Protein AF-A0A0S4JK44-F1 (afdb_monomer)

pLDDT: mean 71.67, std 18.17, range [21.56, 95.94]

Radius of gyration: 49.09 Å; Cα contacts (8 Å, |Δi|>4): 2228; chains: 1; bounding box: 116×140×105 Å

Structure (mmCIF, N/CA/C/O backbone):
data_AF-A0A0S4JK44-F1
#
_entry.id   AF-A0A0S4JK44-F1
#
loop_
_atom_site.group_PDB
_atom_site.id
_atom_site.type_symbol
_atom_site.label_atom_id
_atom_site.label_alt_id
_atom_site.label_comp_id
_atom_site.label_asym_id
_atom_site.label_entity_id
_atom_site.label_seq_id
_atom_site.pdbx_PDB_ins_code
_atom_site.Cartn_x
_atom_site.Cartn_y
_atom_site.Cartn_z
_atom_site.occupancy
_atom_site.B_iso_or_equiv
_atom_site.auth_seq_id
_atom_site.auth_comp_id
_atom_site.auth_asym_id
_atom_site.auth_atom_id
_atom_site.pdbx_PDB_model_num
ATOM 1 N N . ARG A 1 1 ? -64.750 -89.718 -34.059 1.00 76.12 1 ARG A N 1
ATOM 2 C CA . ARG A 1 1 ? -64.091 -88.414 -33.784 1.00 76.12 1 ARG A CA 1
ATOM 3 C C . ARG A 1 1 ? -62.610 -88.617 -33.405 1.00 76.12 1 ARG A C 1
ATOM 5 O O . ARG A 1 1 ? -62.075 -87.980 -32.510 1.00 76.12 1 ARG A O 1
ATOM 12 N N . GLY A 1 2 ? -61.924 -89.520 -34.110 1.00 83.44 2 GLY A N 1
ATOM 13 C CA . GLY A 1 2 ? -60.617 -90.065 -33.735 1.00 83.44 2 GLY A CA 1
ATOM 14 C C . GLY A 1 2 ? -60.241 -91.209 -34.676 1.00 83.44 2 GLY A C 1
ATOM 15 O O . GLY A 1 2 ? -61.037 -91.546 -35.556 1.00 83.44 2 GLY A O 1
ATOM 16 N N . VAL A 1 3 ? -59.054 -91.783 -34.504 1.00 84.81 3 VAL A N 1
ATOM 17 C CA . VAL A 1 3 ? -58.610 -92.994 -35.212 1.00 84.81 3 VAL A CA 1
ATOM 18 C C . VAL A 1 3 ? -58.405 -94.096 -34.178 1.00 84.81 3 VAL A C 1
ATOM 20 O O . VAL A 1 3 ? -57.706 -93.877 -33.192 1.00 84.81 3 VAL A O 1
ATOM 23 N N . CYS A 1 4 ? -59.012 -95.263 -34.394 1.00 83.00 4 CYS A N 1
ATOM 24 C CA . CYS A 1 4 ? -58.909 -96.403 -33.485 1.00 83.00 4 CYS A CA 1
ATOM 25 C C . CYS A 1 4 ? -58.186 -97.567 -34.166 1.00 83.00 4 CYS A C 1
ATOM 27 O O . CYS A 1 4 ? -58.507 -97.905 -35.307 1.00 83.00 4 CYS A O 1
ATOM 29 N N . ARG A 1 5 ? -57.228 -98.181 -33.468 1.00 82.88 5 ARG A N 1
ATOM 30 C CA . ARG A 1 5 ? -56.579 -99.445 -33.852 1.00 82.88 5 ARG A CA 1
ATOM 31 C C . ARG A 1 5 ? -56.364 -100.292 -32.601 1.00 82.88 5 ARG A C 1
ATOM 33 O O . ARG A 1 5 ? -56.081 -99.741 -31.545 1.00 82.88 5 ARG A O 1
ATOM 40 N N . ASP A 1 6 ? -56.542 -101.605 -32.727 1.00 79.31 6 ASP A N 1
ATOM 41 C CA . ASP A 1 6 ? -56.302 -102.589 -31.659 1.00 79.31 6 ASP A CA 1
ATOM 42 C C . ASP A 1 6 ? -56.938 -102.214 -30.301 1.00 79.31 6 ASP A C 1
ATOM 44 O O . ASP A 1 6 ? -56.290 -102.233 -29.261 1.00 79.31 6 ASP A O 1
ATOM 48 N N . ALA A 1 7 ? -58.225 -101.833 -30.321 1.00 77.00 7 ALA A N 1
ATOM 49 C CA . ALA A 1 7 ? -59.027 -101.395 -29.163 1.00 77.00 7 ALA A CA 1
ATOM 50 C C . ALA A 1 7 ? -58.557 -100.113 -28.432 1.00 77.00 7 ALA A C 1
ATOM 52 O O . ALA A 1 7 ? -59.150 -99.745 -27.419 1.00 77.00 7 ALA A O 1
ATOM 53 N N . LEU A 1 8 ? -57.572 -99.382 -28.969 1.00 81.44 8 LEU A N 1
ATOM 54 C CA . LEU A 1 8 ? -57.148 -98.066 -28.483 1.00 81.44 8 LEU A CA 1
ATOM 55 C C . LEU A 1 8 ? -57.539 -96.969 -29.485 1.00 81.44 8 LEU A C 1
ATOM 57 O O . LEU A 1 8 ? -57.202 -97.037 -30.670 1.00 81.44 8 LEU A O 1
ATOM 61 N N . CYS A 1 9 ? -58.238 -95.936 -29.013 1.00 85.19 9 CYS A N 1
ATOM 62 C CA . CYS A 1 9 ? -58.628 -94.786 -29.829 1.00 85.19 9 CYS A CA 1
ATOM 63 C C . CYS A 1 9 ? -57.793 -93.548 -29.491 1.00 85.19 9 CYS A C 1
ATOM 65 O O . CYS A 1 9 ? -57.690 -93.154 -28.333 1.00 85.19 9 CYS A O 1
ATOM 67 N N . VAL A 1 10 ? -57.247 -92.896 -30.520 1.00 86.88 10 VAL A N 1
ATOM 68 C CA . VAL A 1 10 ? -56.610 -91.579 -30.405 1.00 86.88 10 VAL A CA 1
ATOM 69 C C . VAL A 1 10 ? -57.567 -90.527 -30.953 1.00 86.88 10 VAL A C 1
ATOM 71 O O . VAL A 1 10 ? -57.928 -90.537 -32.136 1.00 86.88 10 VAL A O 1
ATOM 74 N N . CYS A 1 11 ? -58.010 -89.627 -30.080 1.00 86.31 11 CYS A N 1
ATOM 75 C CA . CYS A 1 11 ? -59.018 -88.627 -30.412 1.00 86.31 11 CYS A CA 1
ATOM 76 C C . CYS A 1 11 ? -58.434 -87.473 -31.213 1.00 86.31 11 CYS A C 1
ATOM 78 O O . CYS A 1 11 ? -57.305 -87.044 -30.984 1.00 86.31 11 CYS A O 1
ATOM 80 N N . ARG A 1 12 ? -59.215 -86.971 -32.175 1.00 85.38 12 ARG A N 1
ATOM 81 C CA . ARG A 1 12 ? -58.880 -85.709 -32.842 1.00 85.38 12 ARG A CA 1
ATOM 82 C C . ARG A 1 12 ? -59.188 -84.553 -31.893 1.00 85.38 12 ARG A C 1
ATOM 84 O O . ARG A 1 12 ? -60.057 -84.679 -31.030 1.00 85.38 12 ARG A O 1
ATOM 91 N N . THR A 1 13 ? -58.486 -83.437 -32.073 1.00 81.69 13 THR A N 1
ATOM 92 C CA . THR A 1 13 ? -58.687 -82.207 -31.300 1.00 81.69 13 THR A CA 1
ATOM 93 C C . THR A 1 13 ? -60.169 -81.839 -31.239 1.00 81.69 13 THR A C 1
ATOM 95 O O . THR A 1 13 ? -60.837 -81.756 -32.266 1.00 81.69 13 THR A O 1
ATOM 98 N N . GLY A 1 14 ? -60.673 -81.665 -30.016 1.00 82.62 14 GLY A N 1
ATOM 99 C CA . GLY A 1 14 ? -62.074 -81.355 -29.728 1.00 82.62 14 GLY A CA 1
ATOM 100 C C . GLY A 1 14 ? -62.940 -82.533 -29.283 1.00 82.62 14 GLY A C 1
ATOM 101 O O . GLY A 1 14 ? -64.047 -82.297 -28.804 1.00 82.62 14 GLY A O 1
ATOM 102 N N . ALA A 1 15 ? -62.439 -83.771 -29.348 1.00 85.88 15 ALA A N 1
ATOM 103 C CA . ALA A 1 15 ? -63.054 -84.929 -28.698 1.00 85.88 15 ALA A CA 1
ATOM 104 C C . ALA A 1 15 ? -62.113 -85.575 -27.674 1.00 85.88 15 ALA A C 1
ATOM 106 O O . ALA A 1 15 ? -60.892 -85.550 -27.832 1.00 85.88 15 ALA A O 1
ATOM 107 N N . TYR A 1 16 ? -62.690 -86.192 -26.648 1.00 87.94 16 TYR A N 1
ATOM 108 C CA . TYR A 1 16 ? -61.976 -86.904 -25.593 1.00 87.94 16 TYR A CA 1
ATOM 109 C C . TYR A 1 16 ? -62.765 -88.138 -25.116 1.00 87.94 16 TYR A C 1
ATOM 111 O O . TYR A 1 16 ? -63.919 -88.344 -25.500 1.00 87.94 16 TYR A O 1
ATOM 119 N N . GLY A 1 17 ? -62.134 -88.978 -24.292 1.00 83.88 17 GLY A N 1
ATOM 120 C CA . GLY A 1 17 ? -62.689 -90.262 -23.843 1.00 83.88 17 GLY A CA 1
ATOM 121 C C . GLY A 1 17 ? -62.034 -91.463 -24.526 1.00 83.88 17 GLY A C 1
ATOM 122 O O . GLY A 1 17 ? -61.346 -91.320 -25.535 1.00 83.88 17 GLY A O 1
ATOM 123 N N . SER A 1 18 ? -62.219 -92.659 -23.964 1.00 84.50 18 SER A N 1
ATOM 124 C CA . SER A 1 18 ? -61.537 -93.879 -24.422 1.00 84.50 18 SER A CA 1
ATOM 125 C C . SER A 1 18 ? -61.959 -94.327 -25.823 1.00 84.50 18 SER A C 1
ATOM 127 O O . SER A 1 18 ? -61.193 -95.026 -26.482 1.00 84.50 18 SER A O 1
ATOM 129 N N . ALA A 1 19 ? -63.135 -93.900 -26.294 1.00 84.81 19 ALA A N 1
ATOM 130 C CA . ALA A 1 19 ? -63.617 -94.108 -27.656 1.00 84.81 19 ALA A CA 1
ATOM 131 C C . ALA A 1 19 ? -63.835 -92.783 -28.418 1.00 84.81 19 ALA A C 1
ATOM 133 O O . ALA A 1 19 ? -64.406 -92.778 -29.513 1.00 84.81 19 ALA A O 1
ATOM 134 N N . CYS A 1 20 ? -63.355 -91.655 -27.879 1.00 87.06 20 CYS A N 1
ATOM 135 C CA . CYS A 1 20 ? -63.555 -90.310 -28.431 1.00 87.06 20 CYS A CA 1
ATOM 136 C C . CYS A 1 20 ? -65.032 -89.926 -28.576 1.00 87.06 20 CYS A C 1
ATOM 138 O O . CYS A 1 20 ? -65.435 -89.291 -29.556 1.00 87.06 20 CYS A O 1
ATOM 140 N N . GLU A 1 21 ? -65.840 -90.379 -27.624 1.00 88.44 21 GLU A N 1
ATOM 141 C CA . GLU A 1 21 ? -67.292 -90.260 -27.618 1.00 88.44 21 GLU A CA 1
ATOM 142 C C . GLU A 1 21 ? -67.798 -88.936 -27.029 1.00 88.44 21 GLU A C 1
ATOM 144 O O . GLU A 1 21 ? -68.954 -88.576 -27.249 1.00 88.44 21 GLU A O 1
ATOM 149 N N . ARG A 1 22 ? -66.943 -88.193 -26.314 1.00 88.56 22 ARG A N 1
ATOM 150 C CA . ARG A 1 22 ? -67.285 -86.914 -25.682 1.00 88.56 22 ARG A CA 1
ATOM 151 C C . ARG A 1 22 ? -66.612 -85.746 -26.383 1.00 88.56 22 ARG A C 1
ATOM 153 O O . ARG A 1 22 ? -65.484 -85.862 -26.852 1.00 88.56 22 ARG A O 1
ATOM 160 N N . ASP A 1 23 ? -67.299 -84.611 -26.402 1.00 89.88 23 ASP A N 1
ATOM 161 C CA . ASP A 1 23 ? -66.779 -83.366 -26.961 1.00 89.88 23 ASP A CA 1
ATOM 162 C C . ASP A 1 23 ? -66.222 -82.485 -25.854 1.00 89.88 23 ASP A C 1
ATOM 164 O O . ASP A 1 23 ? -66.812 -82.381 -24.778 1.00 89.88 23 ASP A O 1
ATOM 168 N N . CYS A 1 24 ? -65.094 -81.838 -26.128 1.00 89.75 24 CYS A N 1
ATOM 169 C CA . CYS A 1 24 ? -64.524 -80.845 -25.229 1.00 89.75 24 CYS A CA 1
ATOM 170 C C . CYS A 1 24 ? -65.524 -79.708 -24.944 1.00 89.75 24 CYS A C 1
ATOM 172 O O . CYS A 1 24 ? -66.350 -79.400 -25.811 1.00 89.75 24 CYS A O 1
ATOM 174 N N . PRO A 1 25 ? -65.443 -79.044 -23.774 1.00 86.25 25 PRO A N 1
ATOM 175 C CA . PRO A 1 25 ? -66.233 -77.844 -23.488 1.00 86.25 25 PRO A CA 1
ATOM 176 C C . PRO A 1 25 ? -66.113 -76.825 -24.634 1.00 86.25 25 PRO A C 1
ATOM 178 O O . PRO A 1 25 ? -65.029 -76.662 -25.183 1.00 86.25 25 PRO A O 1
ATOM 181 N N . GLY A 1 26 ? -67.212 -76.192 -25.058 1.00 82.81 26 GLY A N 1
ATOM 182 C CA . GLY A 1 26 ? -67.272 -75.378 -26.292 1.00 82.81 26 GLY A CA 1
ATOM 183 C C . GLY A 1 26 ? -67.632 -76.162 -27.571 1.00 82.81 26 GLY A C 1
ATOM 184 O O . GLY A 1 26 ? -67.989 -75.567 -28.587 1.00 82.81 26 GLY A O 1
ATOM 185 N N . GLY A 1 27 ? -67.639 -77.498 -27.499 1.00 86.12 27 GLY A N 1
ATOM 186 C CA . GLY A 1 27 ? -68.072 -78.413 -28.557 1.00 86.12 27 GLY A CA 1
ATOM 187 C C . GLY A 1 27 ? -66.941 -78.893 -29.474 1.00 86.12 27 GLY A C 1
ATOM 188 O O . GLY A 1 27 ? -65.860 -78.311 -29.523 1.00 86.12 27 GLY A O 1
ATOM 189 N N . TYR A 1 28 ? -67.200 -79.953 -30.253 1.00 83.31 28 TYR A N 1
ATOM 190 C CA . TYR A 1 28 ? -66.199 -80.572 -31.141 1.00 83.31 28 TYR A CA 1
ATOM 191 C C . TYR A 1 28 ? -65.634 -79.611 -32.197 1.00 83.31 28 TYR A C 1
ATOM 193 O O . TYR A 1 28 ? -64.462 -79.693 -32.550 1.00 83.31 28 TYR A O 1
ATOM 201 N N . GLY A 1 29 ? -66.481 -78.718 -32.722 1.00 82.19 29 GLY A N 1
ATOM 202 C CA . GLY A 1 29 ? -66.108 -77.772 -33.777 1.00 82.19 29 GLY A CA 1
ATOM 203 C C . GLY A 1 29 ? -65.382 -76.520 -33.280 1.00 82.19 29 GLY A C 1
ATOM 204 O O . GLY A 1 29 ? -64.716 -75.871 -34.079 1.00 82.19 29 GLY A O 1
ATOM 205 N N . ASN A 1 30 ? -65.497 -76.185 -31.991 1.00 88.06 30 ASN A N 1
ATOM 206 C CA . ASN A 1 30 ? -64.852 -75.015 -31.395 1.00 88.06 30 ASN A CA 1
ATOM 207 C C . ASN A 1 30 ? -64.407 -75.315 -29.950 1.00 88.06 30 ASN A C 1
ATOM 209 O O . ASN A 1 30 ? -64.953 -74.750 -28.995 1.00 88.06 30 ASN A O 1
ATOM 213 N N . PRO A 1 31 ? -63.465 -76.256 -29.764 1.00 87.81 31 PRO A N 1
ATOM 214 C CA . PRO A 1 31 ? -63.072 -76.689 -28.433 1.00 87.81 31 PRO A CA 1
ATOM 215 C C . PRO A 1 31 ? -62.506 -75.524 -27.623 1.00 87.81 31 PRO A C 1
ATOM 217 O O . PRO A 1 31 ? -61.748 -74.700 -28.132 1.00 87.81 31 PRO A O 1
ATOM 220 N N . CYS A 1 32 ? -62.898 -75.460 -26.355 1.00 90.12 32 CYS A N 1
ATOM 221 C CA . CYS A 1 32 ? -62.593 -74.378 -25.423 1.00 90.12 32 CYS A CA 1
ATOM 222 C C . CYS A 1 32 ? -62.967 -72.995 -25.974 1.00 90.12 32 CYS A C 1
ATOM 224 O O . CYS A 1 32 ? -62.212 -72.033 -25.834 1.00 90.12 32 CYS A O 1
ATOM 226 N N . SER A 1 33 ? -64.110 -72.922 -26.665 1.00 90.81 33 SER A N 1
ATOM 227 C CA . SER A 1 33 ? -64.649 -71.717 -27.314 1.00 90.81 33 SER A CA 1
ATOM 228 C C . SER A 1 33 ? -63.683 -71.038 -28.297 1.00 90.81 33 SER A C 1
ATOM 230 O O . SER A 1 33 ? -63.904 -69.889 -28.674 1.00 90.81 33 SER A O 1
ATOM 232 N N . GLY A 1 34 ? -62.623 -71.734 -28.726 1.00 88.69 34 GLY A N 1
ATOM 233 C CA . GLY A 1 34 ? -61.560 -71.192 -29.576 1.00 88.69 34 GLY A CA 1
ATOM 234 C C . GLY A 1 34 ? -60.495 -70.385 -28.823 1.00 88.69 34 GLY A C 1
ATOM 235 O O . GLY A 1 34 ? -59.521 -69.948 -29.432 1.00 88.69 34 GLY A O 1
ATOM 236 N N . ASN A 1 35 ? -60.635 -70.228 -27.503 1.00 89.56 35 ASN A N 1
ATOM 237 C CA . ASN A 1 35 ? -59.759 -69.416 -26.653 1.00 89.56 35 ASN A CA 1
ATOM 238 C C . ASN A 1 35 ? -58.943 -70.262 -25.667 1.00 89.56 35 ASN A C 1
ATOM 240 O O . ASN A 1 35 ? -58.510 -69.768 -24.628 1.00 89.56 35 ASN A O 1
ATOM 244 N N . GLY A 1 36 ? -58.732 -71.541 -25.967 1.00 88.31 36 GLY A N 1
ATOM 245 C CA . GLY A 1 36 ? -57.954 -72.437 -25.122 1.00 88.31 36 GLY A CA 1
ATOM 246 C C . GLY A 1 36 ? -57.640 -73.764 -25.797 1.00 88.31 36 GLY A C 1
ATOM 247 O O . GLY A 1 36 ? -58.031 -74.020 -26.935 1.00 88.31 36 GLY A O 1
ATOM 248 N N . THR A 1 37 ? -56.930 -74.625 -25.076 1.00 88.88 37 THR A N 1
ATOM 249 C CA . THR A 1 37 ? -56.561 -75.966 -25.541 1.00 88.88 37 THR A CA 1
ATOM 250 C C . THR A 1 37 ? -57.236 -77.029 -24.687 1.00 88.88 37 THR A C 1
ATOM 252 O O . THR A 1 37 ? -57.234 -76.954 -23.460 1.00 88.88 37 THR A O 1
ATOM 255 N N . CYS A 1 38 ? -57.845 -78.021 -25.338 1.00 88.06 38 CYS A N 1
ATOM 256 C CA . CYS A 1 38 ? -58.516 -79.112 -24.641 1.00 88.06 38 CYS A CA 1
ATOM 257 C C . CYS A 1 38 ? -57.564 -80.288 -24.415 1.00 88.06 38 CYS A C 1
ATOM 259 O O . CYS A 1 38 ? -56.959 -80.800 -25.358 1.00 88.06 38 CYS A O 1
ATOM 261 N N . SER A 1 39 ? -57.467 -80.739 -23.168 1.00 86.50 39 SER A N 1
ATOM 262 C CA . SER A 1 39 ? -56.703 -81.929 -22.789 1.00 86.50 39 SER A CA 1
ATOM 263 C C . SER A 1 39 ? -57.426 -83.234 -23.149 1.00 86.50 39 SER A C 1
ATOM 265 O O . SER A 1 39 ? -58.639 -83.270 -23.357 1.00 86.50 39 SER A O 1
ATOM 267 N N . SER A 1 40 ? -56.692 -84.351 -23.138 1.00 80.56 40 SER A N 1
ATOM 268 C CA . SER A 1 40 ? -57.243 -85.699 -23.361 1.00 80.56 40 SER A CA 1
ATOM 269 C C . SER A 1 40 ? -58.248 -86.155 -22.290 1.00 80.56 40 SER A C 1
ATOM 271 O O . SER A 1 40 ? -58.965 -87.131 -22.505 1.00 80.56 40 SER A O 1
ATOM 273 N N . ALA A 1 41 ? -58.329 -85.449 -21.157 1.00 84.12 41 ALA A N 1
ATOM 274 C CA . ALA A 1 41 ? -59.329 -85.664 -20.112 1.00 84.12 41 ALA A CA 1
ATOM 275 C C . ALA A 1 41 ? -60.591 -84.793 -20.283 1.00 84.12 41 ALA A C 1
ATOM 277 O O . ALA A 1 41 ? -61.524 -84.924 -19.494 1.00 84.12 41 ALA A O 1
ATOM 278 N N . GLY A 1 42 ? -60.629 -83.911 -21.289 1.00 83.69 42 GLY A N 1
ATOM 279 C CA . GLY A 1 42 ? -61.757 -83.010 -21.538 1.00 83.69 42 GLY A CA 1
ATOM 280 C C . GLY A 1 42 ? -61.721 -81.697 -20.752 1.00 83.69 42 GLY A C 1
ATOM 281 O O . GLY A 1 42 ? -62.723 -80.989 -20.730 1.00 83.69 42 GLY A O 1
ATOM 282 N N . LEU A 1 43 ? -60.596 -81.360 -20.111 1.00 88.69 43 LEU A N 1
ATOM 283 C CA . LEU A 1 43 ? -60.406 -80.080 -19.416 1.00 88.69 43 LEU A CA 1
ATOM 284 C C . LEU A 1 43 ? -59.784 -79.037 -20.353 1.00 88.69 43 LEU A C 1
ATOM 286 O O . LEU A 1 43 ? -58.814 -79.356 -21.048 1.00 88.69 43 LEU A O 1
ATOM 290 N N . CYS A 1 44 ? -60.314 -77.813 -20.333 1.00 88.56 44 CYS A N 1
ATOM 291 C CA . CYS A 1 44 ? -59.818 -76.676 -21.106 1.00 88.56 44 CYS A CA 1
ATOM 292 C C . CYS A 1 44 ? -58.786 -75.850 -20.331 1.00 88.56 44 CYS A C 1
ATOM 294 O O . CYS A 1 44 ? -59.057 -75.397 -19.221 1.00 88.56 44 CYS A O 1
ATOM 296 N N . THR A 1 45 ? -57.636 -75.601 -20.954 1.00 90.44 45 THR A N 1
ATOM 297 C CA . THR A 1 45 ? -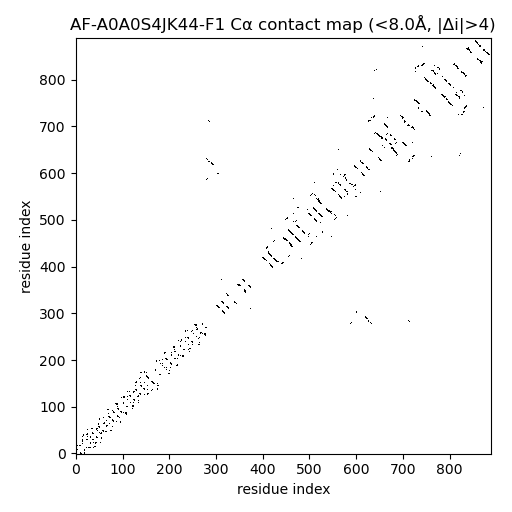56.632 -74.639 -20.483 1.00 90.44 45 THR A CA 1
ATOM 298 C C . THR A 1 45 ? -56.752 -73.363 -21.312 1.00 90.44 45 THR A C 1
ATOM 300 O O . THR A 1 45 ? -56.490 -73.390 -22.517 1.00 90.44 45 THR A O 1
ATOM 303 N N . CYS A 1 46 ? -57.176 -72.262 -20.687 1.00 88.31 46 CYS A N 1
ATOM 304 C CA . CYS A 1 46 ? -57.474 -71.007 -21.381 1.00 88.31 46 CYS A CA 1
ATOM 305 C C . CYS A 1 46 ? -56.226 -70.215 -21.768 1.00 88.31 46 CYS A C 1
ATOM 307 O O . CYS A 1 46 ? -55.230 -70.196 -21.046 1.00 88.31 46 CYS A O 1
ATOM 309 N N . ASN A 1 47 ? -56.309 -69.533 -22.910 1.00 86.69 47 ASN A N 1
ATOM 310 C CA . ASN A 1 47 ? -55.328 -68.547 -23.343 1.00 86.69 47 ASN A CA 1
ATOM 311 C C . ASN A 1 47 ? -55.382 -67.317 -22.423 1.00 86.69 47 ASN A C 1
ATOM 313 O O . ASN A 1 47 ? -56.427 -67.003 -21.847 1.00 86.69 47 ASN A O 1
ATOM 317 N N . SER A 1 48 ? -54.259 -66.599 -22.312 1.00 83.56 48 SER A N 1
ATOM 318 C CA . SER A 1 48 ? -54.159 -65.393 -21.478 1.00 83.56 48 SER A CA 1
ATOM 319 C C . SER A 1 48 ? -55.282 -64.394 -21.786 1.00 83.56 48 SER A C 1
ATOM 321 O O . SER A 1 48 ? -55.572 -64.118 -22.950 1.00 83.56 48 SER A O 1
ATOM 323 N N . GLY A 1 49 ? -55.925 -63.873 -20.738 1.00 84.88 49 GLY A N 1
ATOM 324 C CA . GLY A 1 49 ? -57.044 -62.933 -20.842 1.00 84.88 49 GLY A CA 1
ATOM 325 C C . GLY A 1 49 ? -58.433 -63.570 -20.967 1.00 84.88 49 GLY A C 1
ATOM 326 O O . GLY A 1 49 ? -59.413 -62.824 -21.005 1.00 84.88 49 GLY A O 1
ATOM 327 N N . TYR A 1 50 ? -58.534 -64.904 -20.972 1.00 88.44 50 TYR A N 1
ATOM 328 C CA . TYR A 1 50 ? -59.800 -65.642 -20.945 1.00 88.44 50 TYR A CA 1
ATOM 329 C C . TYR A 1 50 ? -59.907 -66.561 -19.728 1.00 88.44 50 TYR A C 1
ATOM 331 O O . TYR A 1 50 ? -58.916 -67.110 -19.249 1.00 88.44 50 TYR A O 1
ATOM 339 N N . PHE A 1 51 ? -61.132 -66.756 -19.250 1.00 87.88 51 PHE A N 1
ATOM 340 C CA . PHE A 1 51 ? -61.455 -67.621 -18.122 1.00 87.88 51 PHE A CA 1
ATOM 341 C C . PHE A 1 51 ? -62.798 -68.333 -18.343 1.00 87.88 51 PHE A C 1
ATOM 343 O O . PHE A 1 51 ? -63.534 -68.042 -19.291 1.00 87.88 51 PHE A O 1
ATOM 350 N N . GLY A 1 52 ? -63.114 -69.274 -17.453 1.00 86.12 52 GLY A N 1
ATOM 351 C CA . GLY A 1 52 ? -64.304 -70.120 -17.540 1.00 86.12 52 GLY A CA 1
ATOM 352 C C . GLY A 1 52 ? -63.978 -71.549 -17.968 1.00 86.12 52 GLY A C 1
ATOM 353 O O . GLY A 1 52 ? -62.893 -71.846 -18.465 1.00 86.12 52 GLY A O 1
ATOM 354 N N . THR A 1 53 ? -64.919 -72.464 -17.741 1.00 86.06 53 THR A N 1
ATOM 355 C CA . THR A 1 53 ? -64.698 -73.907 -17.965 1.00 86.06 53 THR A CA 1
ATOM 356 C C . THR A 1 53 ? -64.541 -74.280 -19.441 1.00 86.06 53 THR A C 1
ATOM 358 O O . THR A 1 53 ? -63.968 -75.324 -19.753 1.00 86.06 53 THR A O 1
ATOM 361 N N . ALA A 1 54 ? -65.010 -73.418 -20.344 1.00 88.31 54 ALA A N 1
ATOM 362 C CA . ALA A 1 54 ? -64.823 -73.506 -21.782 1.00 88.31 54 ALA A CA 1
ATOM 363 C C . ALA A 1 54 ? -64.079 -72.279 -22.338 1.00 88.31 54 ALA A C 1
ATOM 365 O O . ALA A 1 54 ? -64.135 -72.062 -23.545 1.00 88.31 54 ALA A O 1
ATOM 366 N N . CYS A 1 55 ? -63.397 -71.485 -21.503 1.00 90.31 55 CYS A N 1
ATOM 367 C CA . CYS A 1 55 ? -62.694 -70.253 -21.895 1.00 90.31 55 CYS A CA 1
ATOM 368 C C . CYS A 1 55 ? -63.587 -69.235 -22.628 1.00 90.31 55 CYS A C 1
ATOM 370 O O . CYS A 1 55 ? -63.173 -68.560 -23.573 1.00 90.31 55 CYS A O 1
ATOM 372 N N . GLU A 1 56 ? -64.848 -69.167 -22.215 1.00 89.12 56 GLU A N 1
ATOM 373 C CA . GLU A 1 56 ? -65.917 -68.437 -22.887 1.00 89.12 56 GLU A CA 1
ATOM 374 C C . GLU A 1 56 ? -65.943 -66.933 -22.569 1.00 89.12 56 GLU A C 1
ATOM 376 O O . GLU A 1 56 ? -66.575 -66.171 -23.298 1.00 89.12 56 GLU A O 1
ATOM 381 N N . SER A 1 57 ? -65.274 -66.493 -21.498 1.00 89.94 57 SER A N 1
ATOM 382 C CA . SER A 1 57 ? -65.349 -65.112 -21.004 1.00 89.94 57 SER A CA 1
ATOM 383 C C . SER A 1 57 ? -63.983 -64.436 -20.966 1.00 89.94 57 SER A C 1
ATOM 385 O O . SER A 1 57 ? -62.995 -65.040 -20.557 1.00 89.94 57 SER A O 1
ATOM 387 N N . ALA A 1 58 ? -63.929 -63.165 -21.369 1.00 88.56 58 ALA A N 1
ATOM 388 C CA . ALA A 1 58 ? -62.725 -62.345 -21.268 1.00 88.56 58 ALA A CA 1
ATOM 389 C C . ALA A 1 58 ? -62.634 -61.661 -19.898 1.00 88.56 58 ALA A C 1
ATOM 391 O O . ALA A 1 58 ? -63.642 -61.242 -19.328 1.00 88.56 58 ALA A O 1
ATOM 392 N N . CYS A 1 59 ? -61.414 -61.506 -19.394 1.00 89.75 59 CYS A N 1
ATOM 393 C CA . CYS A 1 59 ? -61.140 -60.817 -18.138 1.00 89.75 59 CYS A CA 1
ATOM 394 C C . CYS A 1 59 ? -61.533 -59.325 -18.192 1.00 89.75 59 CYS A C 1
ATOM 396 O O . CYS A 1 59 ? -61.528 -58.727 -19.275 1.00 89.75 59 CYS A O 1
ATOM 398 N N . PRO A 1 60 ? -61.831 -58.680 -17.045 1.00 88.12 60 PRO A N 1
ATOM 399 C CA . PRO A 1 60 ? -62.065 -57.236 -16.983 1.00 88.12 60 PRO A CA 1
ATOM 400 C C . PRO A 1 60 ? -60.910 -56.455 -17.627 1.00 88.12 60 PRO A C 1
ATOM 402 O O . PRO A 1 60 ? -59.749 -56.778 -17.403 1.00 88.12 60 PRO A O 1
ATOM 405 N N . GLY A 1 61 ? -61.211 -55.448 -18.451 1.00 80.75 61 GLY A N 1
ATOM 406 C CA . GLY A 1 61 ? -60.216 -54.776 -19.307 1.00 80.75 61 GLY A CA 1
ATOM 407 C C . GLY A 1 61 ? -60.055 -55.399 -20.703 1.00 80.75 61 GLY A C 1
ATOM 408 O O . GLY A 1 61 ? -59.428 -54.792 -21.563 1.00 80.75 61 GLY A O 1
ATOM 409 N N . GLY A 1 62 ? -60.682 -56.550 -20.964 1.00 86.12 62 GLY A N 1
ATOM 410 C CA . GLY A 1 62 ? -60.688 -57.226 -22.263 1.00 86.12 62 GLY A CA 1
ATOM 411 C C . GLY A 1 62 ? -59.496 -58.163 -22.470 1.00 86.12 62 GLY A C 1
ATOM 412 O O . GLY A 1 62 ? -58.498 -58.096 -21.760 1.00 86.12 62 GLY A O 1
ATOM 413 N N . ALA A 1 63 ? -59.586 -59.044 -23.470 1.00 81.81 63 ALA A N 1
ATOM 414 C CA . ALA A 1 63 ? -58.569 -60.072 -23.719 1.00 81.81 63 ALA A CA 1
ATOM 415 C C . ALA A 1 63 ? -57.216 -59.512 -24.196 1.00 81.81 63 ALA A C 1
ATOM 417 O O . ALA A 1 63 ? -56.182 -60.139 -23.991 1.00 81.81 63 ALA A O 1
ATOM 418 N N . THR A 1 64 ? -57.209 -58.333 -24.825 1.00 82.56 64 THR A N 1
ATOM 419 C CA . THR A 1 64 ? -55.982 -57.671 -25.298 1.00 82.56 64 THR A CA 1
ATOM 420 C C . THR A 1 64 ? -55.250 -56.924 -24.194 1.00 82.56 64 THR A C 1
ATOM 422 O O . THR A 1 64 ? -54.038 -56.779 -24.272 1.00 82.56 64 THR A O 1
ATOM 425 N N . THR A 1 65 ? -55.978 -56.440 -23.188 1.00 87.12 65 THR A N 1
ATOM 426 C CA . THR A 1 65 ? -55.454 -55.652 -22.066 1.00 87.12 65 THR A CA 1
ATOM 427 C C . THR A 1 65 ? -56.035 -56.167 -20.744 1.00 87.12 65 THR A C 1
ATOM 429 O O . THR A 1 65 ? -56.711 -55.410 -20.036 1.00 87.12 65 THR A O 1
ATOM 432 N N . PRO A 1 66 ? -55.841 -57.462 -20.414 1.00 87.69 66 PRO A N 1
ATOM 433 C CA . PRO A 1 66 ? -56.466 -58.064 -19.244 1.00 87.69 66 PRO A CA 1
ATOM 434 C C . PRO A 1 66 ? -56.024 -57.315 -17.988 1.00 87.69 66 PRO A C 1
ATOM 436 O O . PRO A 1 66 ? -54.842 -57.034 -17.796 1.00 87.69 66 PRO A O 1
ATOM 439 N N . CYS A 1 67 ? -57.002 -56.924 -17.174 1.00 90.00 67 CYS A N 1
ATOM 440 C CA . CYS A 1 67 ? -56.818 -56.131 -15.961 1.00 90.00 67 CYS A CA 1
ATOM 441 C C . CYS A 1 67 ? -56.062 -54.810 -16.193 1.00 90.00 67 CYS A C 1
ATOM 443 O O . CYS A 1 67 ? -55.304 -54.368 -15.334 1.00 90.00 67 CYS A O 1
ATOM 445 N N . ASN A 1 68 ? -56.234 -54.196 -17.374 1.00 88.88 68 ASN A N 1
ATOM 446 C CA . ASN A 1 68 ? -55.521 -52.991 -17.825 1.00 88.88 68 ASN A CA 1
ATOM 447 C C . ASN A 1 68 ? -53.982 -53.103 -17.762 1.00 88.88 68 ASN A C 1
ATOM 449 O O . ASN A 1 68 ? -53.306 -52.084 -17.636 1.00 88.88 68 ASN A O 1
ATOM 453 N N . PHE A 1 69 ? -53.429 -54.323 -17.830 1.00 88.06 69 PHE A N 1
ATOM 454 C CA . PHE A 1 69 ? -52.007 -54.620 -17.570 1.00 88.06 69 PHE A CA 1
ATOM 455 C C . PHE A 1 69 ? -51.504 -54.192 -16.182 1.00 88.06 69 PHE A C 1
ATOM 457 O O . PHE A 1 69 ? -50.302 -54.124 -15.943 1.00 88.06 69 PHE A O 1
ATOM 464 N N . ALA A 1 70 ? -52.427 -53.914 -15.266 1.00 89.25 70 ALA A N 1
ATOM 465 C CA . ALA A 1 70 ? -52.174 -53.459 -13.907 1.00 89.25 70 ALA A CA 1
ATOM 466 C C . ALA A 1 70 ? -52.537 -54.539 -12.868 1.00 89.25 70 ALA A C 1
ATOM 468 O O . ALA A 1 70 ? -52.695 -54.254 -11.680 1.00 89.25 70 ALA A O 1
ATOM 469 N N . GLY A 1 71 ? -52.701 -55.782 -13.321 1.00 89.25 71 GLY A N 1
ATOM 470 C CA . GLY A 1 71 ? -52.987 -56.936 -12.486 1.00 89.25 71 GLY A CA 1
ATOM 471 C C . GLY A 1 71 ? -53.042 -58.233 -13.283 1.00 89.25 71 GLY A C 1
ATOM 472 O O . GLY A 1 71 ? -52.990 -58.235 -14.513 1.00 89.25 71 GLY A O 1
ATOM 473 N N . GLU A 1 72 ? -53.196 -59.340 -12.566 1.00 88.50 72 GLU A N 1
ATOM 474 C CA . GLU A 1 72 ? -53.290 -60.678 -13.142 1.00 88.50 72 GLU A CA 1
ATOM 475 C C . GLU A 1 72 ? -54.729 -61.184 -13.113 1.00 88.50 72 GLU A C 1
ATOM 477 O O . GLU A 1 72 ? -55.421 -61.117 -12.091 1.00 88.50 72 GLU A O 1
ATOM 482 N N . CYS A 1 73 ? -55.194 -61.712 -14.244 1.00 87.69 73 CYS A N 1
ATOM 483 C CA . CYS A 1 73 ? -56.524 -62.293 -14.311 1.00 87.69 73 CYS A CA 1
ATOM 484 C C . CYS A 1 73 ? -56.547 -63.685 -13.679 1.00 87.69 73 CYS A C 1
ATOM 486 O O . CYS A 1 73 ? -55.823 -64.587 -14.097 1.00 87.69 73 CYS A O 1
ATOM 488 N N . GLN A 1 74 ? -57.417 -63.857 -12.691 1.00 85.06 74 GLN A N 1
ATOM 489 C CA . GLN A 1 74 ? -57.613 -65.125 -12.004 1.00 85.06 74 GLN A CA 1
ATOM 490 C C . GLN A 1 74 ? -58.548 -66.043 -12.801 1.00 85.06 74 GLN A C 1
ATOM 492 O O . GLN A 1 74 ? -59.422 -65.584 -13.537 1.00 85.06 74 GLN A O 1
ATOM 497 N N . LEU A 1 75 ? -58.433 -67.358 -12.582 1.00 74.19 75 LEU A N 1
ATOM 498 C CA . LEU A 1 75 ? -59.283 -68.377 -13.227 1.00 74.19 75 LEU A CA 1
ATOM 499 C C . LEU A 1 75 ? -60.787 -68.206 -12.932 1.00 74.19 75 LEU A C 1
ATOM 501 O O . LEU A 1 75 ? -61.628 -68.741 -13.649 1.00 74.19 75 LEU A O 1
ATOM 505 N N . THR A 1 76 ? -61.126 -67.451 -11.886 1.00 80.38 76 THR A N 1
ATOM 506 C CA . THR A 1 76 ? -62.494 -67.082 -11.494 1.00 80.38 76 THR A CA 1
ATOM 507 C C . THR A 1 76 ? -63.063 -65.894 -12.277 1.00 80.38 76 THR A C 1
ATOM 509 O O . THR A 1 76 ? -64.248 -65.604 -12.140 1.00 80.38 76 THR A O 1
ATOM 512 N N . GLY A 1 77 ? -62.242 -65.187 -13.065 1.00 79.31 77 GLY A N 1
ATOM 513 C CA . GLY A 1 77 ? -62.636 -63.987 -13.811 1.00 79.31 77 GLY A CA 1
ATOM 514 C C . GLY A 1 77 ? -62.452 -62.660 -13.081 1.00 79.31 77 GLY A C 1
ATOM 515 O O . GLY A 1 77 ? -62.821 -61.613 -13.611 1.00 79.31 77 GLY A O 1
ATOM 516 N N . SER A 1 78 ? -61.882 -62.672 -11.875 1.00 86.38 78 SER A N 1
ATOM 517 C CA . SER A 1 78 ? -61.524 -61.459 -11.133 1.00 86.38 78 SER A CA 1
ATOM 518 C C . SER A 1 78 ? -60.088 -61.021 -11.422 1.00 86.38 78 SER A C 1
ATOM 520 O O . SER A 1 78 ? -59.195 -61.859 -11.539 1.00 86.38 78 SER A O 1
ATOM 522 N N . CYS A 1 79 ? -59.845 -59.713 -11.457 1.00 89.94 79 CYS A N 1
ATOM 523 C CA . CYS A 1 79 ? -58.497 -59.159 -11.541 1.00 89.94 79 CYS A CA 1
ATOM 524 C C . CYS A 1 79 ? -57.849 -59.045 -10.159 1.00 89.94 79 CYS A C 1
ATOM 526 O O . CYS A 1 79 ? -58.400 -58.398 -9.268 1.00 89.94 79 CYS A O 1
ATOM 528 N N . ALA A 1 80 ? -56.669 -59.639 -9.996 1.00 91.31 80 ALA A N 1
ATOM 529 C CA . ALA A 1 80 ? -55.791 -59.404 -8.857 1.00 91.31 80 ALA A CA 1
ATOM 530 C C . ALA A 1 80 ? -54.851 -58.241 -9.197 1.00 91.31 80 ALA A C 1
ATOM 532 O O . ALA A 1 80 ? -53.882 -58.417 -9.933 1.00 91.31 80 ALA A O 1
ATOM 533 N N . CYS A 1 81 ? -55.180 -57.041 -8.722 1.00 93.00 81 CYS A N 1
ATOM 534 C CA . CYS A 1 81 ? -54.412 -55.835 -9.023 1.00 93.00 81 CYS A CA 1
ATOM 535 C C . CYS A 1 81 ? -53.034 -55.850 -8.368 1.00 93.00 81 CYS A C 1
ATOM 537 O O . CYS A 1 81 ? -52.892 -56.313 -7.236 1.00 93.00 81 CYS A O 1
ATOM 539 N N . TYR A 1 82 ? -52.042 -55.295 -9.065 1.00 92.81 82 TYR A N 1
ATOM 540 C CA . TYR A 1 82 ? -50.731 -55.072 -8.478 1.00 92.81 82 TYR A CA 1
ATOM 541 C C . TYR A 1 82 ? -50.835 -54.087 -7.312 1.00 92.81 82 TYR A C 1
ATOM 543 O O . TYR A 1 82 ? -51.598 -53.115 -7.347 1.00 92.81 82 TYR A O 1
ATOM 551 N N . SER A 1 83 ? -50.080 -54.377 -6.259 1.00 90.12 83 SER A N 1
ATOM 552 C CA . SER A 1 83 ? -50.074 -53.623 -5.008 1.00 90.12 83 SER A CA 1
ATOM 553 C C . SER A 1 83 ? -48.654 -53.536 -4.457 1.00 90.12 83 SER A C 1
ATOM 555 O O . SER A 1 83 ? -48.410 -53.827 -3.286 1.00 90.12 83 SER A O 1
ATOM 557 N N . ASP A 1 84 ? -47.705 -53.214 -5.329 1.00 89.38 84 ASP A N 1
ATOM 558 C CA . ASP A 1 84 ? -46.284 -53.174 -5.008 1.00 89.38 84 ASP A CA 1
ATOM 559 C C . ASP A 1 84 ? -45.602 -51.969 -5.668 1.00 89.38 84 ASP A C 1
ATOM 561 O O . ASP A 1 84 ? -46.123 -51.354 -6.599 1.00 89.38 84 ASP A O 1
ATOM 565 N N . ALA A 1 85 ? -44.421 -51.608 -5.168 1.00 82.50 85 ALA A N 1
ATOM 566 C CA . ALA A 1 85 ? -43.706 -50.422 -5.628 1.00 82.50 85 ALA A CA 1
ATOM 567 C C . ALA A 1 85 ? -43.175 -50.529 -7.070 1.00 82.50 85 ALA A C 1
ATOM 569 O O . ALA A 1 85 ? -42.923 -49.499 -7.694 1.00 82.50 85 ALA A O 1
ATOM 570 N N . THR A 1 86 ? -42.974 -51.743 -7.591 1.00 85.00 86 THR A N 1
ATOM 571 C CA . THR A 1 86 ? -42.396 -51.981 -8.920 1.00 85.00 86 THR A CA 1
ATOM 572 C C . THR A 1 86 ? -43.459 -51.900 -10.005 1.00 85.00 86 THR A C 1
ATOM 574 O O . THR A 1 86 ? -43.251 -51.231 -11.016 1.00 85.00 86 THR A O 1
ATOM 577 N N . ASN A 1 87 ? -44.600 -52.547 -9.789 1.00 84.88 87 ASN A N 1
ATOM 578 C CA . ASN A 1 87 ? -45.673 -52.617 -10.772 1.00 84.88 87 ASN A CA 1
ATOM 579 C C . ASN A 1 87 ? -46.718 -51.512 -10.576 1.00 84.88 87 ASN A C 1
ATOM 581 O O . ASN A 1 87 ? -47.354 -51.125 -11.552 1.00 84.88 87 ASN A O 1
ATOM 585 N N . GLY A 1 88 ? -46.844 -50.959 -9.363 1.00 89.12 88 GLY A N 1
ATOM 586 C CA . GLY A 1 88 ? -47.786 -49.901 -8.992 1.00 89.12 88 GLY A CA 1
ATOM 587 C C . GLY A 1 88 ? -48.870 -50.380 -8.025 1.00 89.12 88 GLY A C 1
ATOM 588 O O . GLY A 1 88 ? -49.100 -51.579 -7.870 1.00 89.12 88 GLY A O 1
ATOM 589 N N . TYR A 1 89 ? -49.551 -49.431 -7.375 1.00 92.12 89 TYR A N 1
ATOM 590 C CA . TYR A 1 89 ? -50.639 -49.702 -6.433 1.00 92.12 89 TYR A CA 1
ATOM 591 C C . TYR A 1 89 ? -51.991 -49.399 -7.079 1.00 92.12 89 TYR A C 1
ATOM 593 O O . TYR A 1 89 ? -52.458 -48.257 -7.079 1.00 92.12 89 TYR A O 1
ATOM 601 N N . TYR A 1 90 ? -52.642 -50.424 -7.625 1.00 91.94 90 TYR A N 1
ATOM 602 C CA . TYR A 1 90 ? -53.921 -50.292 -8.321 1.00 91.94 90 TYR A CA 1
ATOM 603 C C . TYR A 1 90 ? -55.079 -50.879 -7.524 1.00 91.94 90 TYR A C 1
ATOM 605 O O . TYR A 1 90 ? -54.928 -51.740 -6.661 1.00 91.94 90 TYR A O 1
ATOM 613 N N . THR A 1 91 ? -56.278 -50.406 -7.837 1.00 90.50 91 THR A N 1
ATOM 614 C CA . THR A 1 91 ? -57.526 -50.864 -7.239 1.00 90.50 91 THR A CA 1
ATOM 615 C C . THR A 1 91 ? -58.669 -50.841 -8.257 1.00 90.50 91 THR A C 1
ATOM 617 O O . THR A 1 91 ? -58.554 -50.307 -9.366 1.00 90.50 91 THR A O 1
ATOM 620 N N . GLY A 1 92 ? -59.802 -51.419 -7.864 1.00 88.44 92 GLY A N 1
ATOM 621 C CA . GLY A 1 92 ? -60.997 -51.556 -8.691 1.00 88.44 92 GLY A CA 1
ATOM 622 C C . GLY A 1 92 ? -61.058 -52.876 -9.461 1.00 88.44 92 GLY A C 1
ATOM 623 O O . GLY A 1 92 ? -60.078 -53.602 -9.589 1.00 88.44 92 GLY A O 1
ATOM 624 N N . ASN A 1 93 ? -62.240 -53.183 -9.998 1.00 87.12 93 ASN A N 1
ATOM 625 C CA . ASN A 1 93 ? -62.548 -54.473 -10.634 1.00 87.12 93 ASN A CA 1
ATOM 626 C C . ASN A 1 93 ? -61.695 -54.808 -11.873 1.00 87.12 93 ASN A C 1
ATOM 628 O O . ASN A 1 93 ? -61.546 -55.978 -12.210 1.00 87.12 93 ASN A O 1
ATOM 632 N N . ALA A 1 94 ? -61.153 -53.791 -12.542 1.00 88.69 94 ALA A N 1
ATOM 633 C CA . ALA A 1 94 ? -60.274 -53.914 -13.697 1.00 88.69 94 ALA A CA 1
ATOM 634 C C . ALA A 1 94 ? -58.896 -53.272 -13.456 1.00 88.69 94 ALA A C 1
ATOM 636 O O . ALA A 1 94 ? -58.174 -53.039 -14.418 1.00 88.69 94 ALA A O 1
ATOM 637 N N . CYS A 1 95 ? -58.546 -52.928 -12.210 1.00 91.12 95 CYS A N 1
ATOM 638 C CA . CYS A 1 95 ? -57.268 -52.285 -11.860 1.00 91.12 95 CYS A CA 1
ATOM 639 C C . CYS A 1 95 ? -57.005 -50.951 -12.586 1.00 91.12 95 CYS A C 1
ATOM 641 O O . CYS A 1 95 ? -55.869 -50.578 -12.859 1.00 91.12 95 CYS A O 1
ATOM 643 N N . ALA A 1 96 ? -58.066 -50.214 -12.932 1.00 87.25 96 ALA A N 1
ATOM 644 C CA . ALA A 1 96 ? -57.958 -48.985 -13.720 1.00 87.25 96 ALA A CA 1
ATOM 645 C C . ALA A 1 96 ? -57.596 -47.742 -12.882 1.00 87.25 96 ALA A C 1
ATOM 647 O O . ALA A 1 96 ? -57.127 -46.736 -13.432 1.00 87.25 96 ALA A O 1
ATOM 648 N N . SER A 1 97 ? -57.829 -47.795 -11.569 1.00 88.69 97 SER A N 1
ATOM 649 C CA . SER A 1 97 ? -57.669 -46.676 -10.638 1.00 88.69 97 SER A CA 1
ATOM 650 C C . SER A 1 97 ? -56.505 -46.919 -9.688 1.00 88.69 97 SER A C 1
ATOM 652 O O . SER A 1 97 ? -56.184 -48.064 -9.381 1.00 88.69 97 SER A O 1
ATOM 654 N N . CYS A 1 98 ? -55.893 -45.847 -9.195 1.00 89.81 98 CYS A N 1
ATOM 655 C CA . CYS A 1 98 ? -54.864 -45.963 -8.169 1.00 89.81 98 CYS A CA 1
ATOM 656 C C . CYS A 1 98 ? -55.492 -46.257 -6.806 1.00 89.81 98 CYS A C 1
ATOM 658 O O . CYS A 1 98 ? -56.593 -45.784 -6.506 1.00 89.81 98 CYS A O 1
ATOM 660 N N . ALA A 1 99 ? -54.789 -47.036 -5.988 1.00 88.31 99 ALA A N 1
ATOM 661 C CA . ALA A 1 99 ? -55.156 -47.252 -4.599 1.00 88.31 99 ALA A CA 1
ATOM 662 C C . ALA A 1 99 ? -55.170 -45.916 -3.821 1.00 88.31 99 ALA A C 1
ATOM 664 O O . ALA A 1 99 ? -54.522 -44.950 -4.242 1.00 88.31 99 ALA A O 1
ATOM 665 N N . PRO A 1 100 ? -55.905 -45.829 -2.695 1.00 84.69 100 PRO A N 1
ATOM 666 C CA . PRO A 1 100 ? -55.870 -44.654 -1.831 1.00 84.69 100 PRO A CA 1
ATOM 667 C C . PRO A 1 100 ? -54.428 -44.272 -1.486 1.00 84.69 100 PRO A C 1
ATOM 669 O O . PRO A 1 100 ? -53.616 -45.145 -1.209 1.00 84.69 100 PRO A O 1
ATOM 672 N N . GLU A 1 101 ? -54.136 -42.972 -1.518 1.00 86.31 101 GLU A N 1
ATOM 673 C CA . GLU A 1 101 ? -52.794 -42.408 -1.300 1.00 86.31 101 GLU A CA 1
ATOM 674 C C . GLU A 1 101 ? -51.753 -42.686 -2.396 1.00 86.31 101 GLU A C 1
ATOM 676 O O . GLU A 1 101 ? -50.577 -42.391 -2.201 1.00 86.31 101 GLU A O 1
ATOM 681 N N . TYR A 1 102 ? -52.163 -43.163 -3.575 1.00 89.25 102 TYR A N 1
ATOM 682 C CA . TYR A 1 102 ? -51.276 -43.299 -4.731 1.00 89.25 102 TYR A CA 1
ATOM 683 C C . TYR A 1 102 ? -51.841 -42.614 -5.977 1.00 89.25 102 TYR A C 1
ATOM 685 O O . TYR A 1 102 ? -53.045 -42.590 -6.221 1.00 89.25 102 TYR A O 1
ATOM 693 N N . ALA A 1 103 ? -50.956 -42.033 -6.779 1.00 88.00 103 ALA A N 1
ATOM 694 C CA . ALA A 1 103 ? -51.260 -41.286 -7.990 1.00 88.00 103 ALA A CA 1
ATOM 695 C C . ALA A 1 103 ? -50.193 -41.542 -9.073 1.00 88.00 103 ALA A C 1
ATOM 697 O O . ALA A 1 103 ? -49.275 -42.346 -8.906 1.00 88.00 103 ALA A O 1
ATOM 698 N N . GLY A 1 104 ? -50.312 -40.854 -10.207 1.00 83.38 104 GLY A N 1
ATOM 699 C CA . GLY A 1 104 ? -49.417 -40.991 -11.352 1.00 83.38 104 GLY A CA 1
ATOM 700 C C . GLY A 1 104 ? -49.935 -41.972 -12.402 1.00 83.38 104 GLY A C 1
ATOM 701 O O . GLY A 1 104 ? -50.905 -42.701 -12.192 1.00 83.38 104 GLY A O 1
ATOM 702 N N . ALA A 1 105 ? -49.286 -41.974 -13.568 1.00 83.19 105 ALA A N 1
ATOM 703 C CA . ALA A 1 105 ? -49.679 -42.825 -14.692 1.00 83.19 105 ALA A CA 1
ATOM 704 C C . ALA A 1 105 ? -49.620 -44.322 -14.344 1.00 83.19 105 ALA A C 1
ATOM 706 O O . ALA A 1 105 ? -50.489 -45.069 -14.789 1.00 83.19 105 ALA A O 1
ATOM 707 N N . SER A 1 106 ? -48.653 -44.707 -13.503 1.00 86.62 106 SER A N 1
ATOM 708 C CA . SER A 1 106 ? -48.447 -46.079 -13.028 1.00 86.62 106 SER A CA 1
ATOM 709 C C . SER A 1 106 ? -48.829 -46.287 -11.556 1.00 86.62 106 SER A C 1
ATOM 711 O O . SER A 1 106 ? -48.392 -47.254 -10.943 1.00 86.62 106 SER A O 1
ATOM 713 N N . CYS A 1 107 ? -49.589 -45.362 -10.954 1.00 88.88 107 CYS A N 1
ATOM 714 C CA . CYS A 1 107 ? -50.051 -45.450 -9.561 1.00 88.88 107 CYS A CA 1
ATOM 715 C C . CYS A 1 107 ? -48.948 -45.756 -8.526 1.00 88.88 107 CYS A C 1
ATOM 717 O O . CYS A 1 107 ? -49.156 -46.501 -7.571 1.00 88.88 107 CYS A O 1
ATOM 719 N N . ASN A 1 108 ? -47.759 -45.191 -8.728 1.00 88.06 108 ASN A N 1
ATOM 720 C CA . ASN A 1 108 ? -46.577 -45.381 -7.886 1.00 88.06 108 ASN A CA 1
ATOM 721 C C . ASN A 1 108 ? -46.084 -44.075 -7.236 1.00 88.06 108 ASN A C 1
ATOM 723 O O . ASN A 1 108 ? -45.096 -44.087 -6.506 1.00 88.06 108 ASN A O 1
ATOM 727 N N . VAL A 1 109 ? -46.763 -42.952 -7.482 1.00 86.88 109 VAL A N 1
ATOM 728 C CA . VAL A 1 109 ? -46.477 -41.670 -6.829 1.00 86.88 109 VAL A CA 1
ATOM 729 C C . VAL A 1 109 ? -47.268 -41.617 -5.530 1.00 86.88 109 VAL A C 1
ATOM 731 O O . VAL A 1 109 ? -48.494 -41.689 -5.562 1.00 86.88 109 VAL A O 1
ATOM 734 N N . SER A 1 110 ? -46.585 -41.501 -4.393 1.00 87.00 110 SER A N 1
ATOM 735 C CA . SER A 1 110 ? -47.249 -41.344 -3.095 1.00 87.00 110 SER A CA 1
ATOM 736 C C . SER A 1 110 ? -48.038 -40.031 -3.052 1.00 87.00 110 SER A C 1
ATOM 738 O O . SER A 1 110 ? -47.599 -39.018 -3.579 1.00 87.00 110 SER A O 1
ATOM 740 N N . CYS A 1 111 ? -49.219 -40.040 -2.453 1.00 88.31 111 CYS A N 1
ATOM 741 C CA . CYS A 1 111 ? -50.080 -38.877 -2.278 1.00 88.31 111 CYS A CA 1
ATOM 742 C C . CYS A 1 111 ? -50.661 -38.920 -0.859 1.00 88.31 111 CYS A C 1
ATOM 744 O O . CYS A 1 111 ? -51.814 -39.323 -0.680 1.00 88.31 111 CYS A O 1
ATOM 746 N N . PRO A 1 112 ? -49.863 -38.562 0.164 1.00 87.31 112 PRO A N 1
ATOM 747 C CA . PRO A 1 112 ? -50.264 -38.712 1.557 1.00 87.31 112 PRO A CA 1
ATOM 748 C C . PRO A 1 112 ? -51.559 -37.949 1.841 1.00 87.31 112 PRO A C 1
ATOM 750 O O . PRO A 1 112 ? -51.639 -36.749 1.563 1.00 87.31 112 PRO A O 1
ATOM 753 N N . ALA A 1 113 ? -52.548 -38.603 2.458 1.00 84.25 113 ALA A N 1
ATOM 754 C CA . ALA A 1 113 ? -53.843 -37.979 2.747 1.00 84.25 113 ALA A CA 1
ATOM 755 C C . ALA A 1 113 ? -53.737 -36.738 3.658 1.00 84.25 113 ALA A C 1
ATOM 757 O O . ALA A 1 113 ? -54.620 -35.883 3.665 1.00 84.25 113 ALA A O 1
ATOM 758 N N . SER A 1 114 ? -52.637 -36.614 4.408 1.00 85.19 114 SER A N 1
ATOM 759 C CA . SER A 1 114 ? -52.323 -35.453 5.248 1.00 85.19 114 SER A CA 1
ATOM 760 C C . SER A 1 114 ? -51.889 -34.209 4.467 1.00 85.19 114 SER A C 1
ATOM 762 O O . SER A 1 114 ? -51.875 -33.119 5.034 1.00 85.19 114 SER A O 1
ATOM 764 N N . ARG A 1 115 ? -51.516 -34.351 3.189 1.00 86.19 115 ARG A N 1
ATOM 765 C CA . ARG A 1 115 ? -50.938 -33.274 2.361 1.00 86.19 115 ARG A CA 1
ATOM 766 C C . ARG A 1 115 ? -51.622 -33.105 1.010 1.00 86.19 115 ARG A C 1
ATOM 768 O O . ARG A 1 115 ? -51.456 -32.072 0.366 1.00 86.19 115 ARG A O 1
ATOM 775 N N . GLY A 1 116 ? -52.409 -34.083 0.576 1.00 86.94 116 GLY A N 1
ATOM 776 C CA . GLY A 1 116 ? -53.125 -34.034 -0.689 1.00 86.94 116 GLY A CA 1
ATOM 777 C C . GLY A 1 116 ? -54.257 -35.047 -0.762 1.00 86.94 116 GLY A C 1
ATOM 778 O O . GLY A 1 116 ? -54.472 -35.856 0.137 1.00 86.94 116 GLY A O 1
ATOM 779 N N . ARG A 1 117 ? -55.004 -34.995 -1.862 1.00 89.06 117 ARG A N 1
ATOM 780 C CA . ARG A 1 117 ? -56.050 -35.964 -2.188 1.00 89.06 117 ARG A CA 1
ATOM 781 C C . ARG A 1 117 ? -55.878 -36.452 -3.616 1.00 89.06 117 ARG A C 1
ATOM 783 O O . ARG A 1 117 ? -55.736 -35.654 -4.544 1.00 89.06 117 ARG A O 1
ATOM 790 N N . VAL A 1 118 ? -55.963 -37.765 -3.803 1.00 86.06 118 VAL A N 1
ATOM 791 C CA . VAL A 1 118 ? -55.958 -38.379 -5.133 1.00 86.06 118 VAL A CA 1
ATOM 792 C C . VAL A 1 118 ? -57.289 -38.092 -5.823 1.00 86.06 118 VAL A C 1
ATOM 794 O O . VAL A 1 118 ? -58.360 -38.410 -5.302 1.00 86.06 118 VAL A O 1
ATOM 797 N N . ASN A 1 119 ? -57.230 -37.507 -7.016 1.00 84.25 119 ASN A N 1
ATOM 798 C CA . ASN A 1 119 ? -58.365 -37.426 -7.921 1.00 84.25 119 ASN A CA 1
ATOM 799 C C . ASN A 1 119 ? -58.002 -38.124 -9.234 1.00 84.25 119 ASN A C 1
ATOM 801 O O . ASN A 1 119 ? -57.168 -37.644 -10.007 1.00 84.25 119 ASN A O 1
ATOM 805 N N . SER A 1 120 ? -58.631 -39.275 -9.476 1.00 79.62 120 SER A N 1
ATOM 806 C CA . SER A 1 120 ? -58.318 -40.176 -10.589 1.00 79.62 120 SER A CA 1
ATOM 807 C C . SER A 1 120 ? -56.859 -40.662 -10.562 1.00 79.62 120 SER A C 1
ATOM 809 O O . SER A 1 120 ? -56.564 -41.637 -9.882 1.00 79.62 120 SER A O 1
ATOM 811 N N . ARG A 1 121 ? -55.946 -39.987 -11.276 1.00 82.00 121 ARG A N 1
ATOM 812 C CA . ARG A 1 121 ? -54.502 -40.301 -11.325 1.00 82.00 121 ARG A CA 1
ATOM 813 C C . ARG A 1 121 ? -53.606 -39.112 -10.962 1.00 82.00 121 ARG A C 1
ATOM 815 O O . ARG A 1 121 ? -52.396 -39.186 -11.147 1.00 82.00 121 ARG A O 1
ATOM 822 N N . ARG A 1 122 ? -54.168 -38.006 -10.464 1.00 81.75 122 ARG A N 1
ATOM 823 C CA . ARG A 1 122 ? -53.408 -36.810 -10.068 1.00 81.75 122 ARG A CA 1
ATOM 824 C C . ARG A 1 122 ? -53.530 -36.574 -8.566 1.00 81.75 122 ARG A C 1
ATOM 826 O O . ARG A 1 122 ? -54.635 -36.645 -8.028 1.00 81.75 122 ARG A O 1
ATOM 833 N N . CYS A 1 123 ? -52.413 -36.268 -7.912 1.00 87.31 123 CYS A N 1
ATOM 834 C CA . CYS A 1 123 ? -52.415 -35.802 -6.531 1.00 87.31 123 CYS A CA 1
ATOM 835 C C . CYS A 1 123 ? -52.741 -34.300 -6.516 1.00 87.31 123 CYS 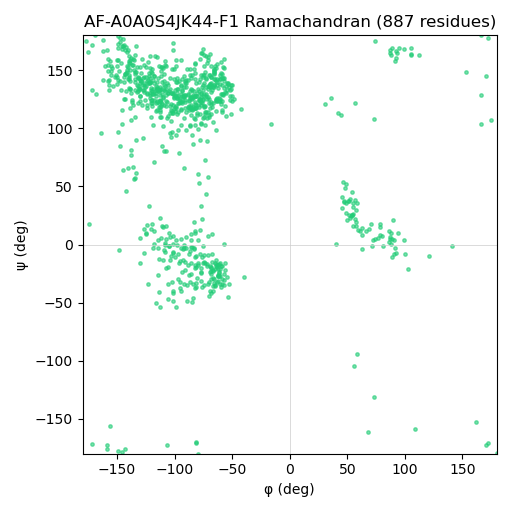A C 1
ATOM 837 O O . CYS A 1 123 ? -52.064 -33.506 -7.170 1.00 87.31 123 CYS A O 1
ATOM 839 N N . ILE A 1 124 ? -53.829 -33.917 -5.847 1.00 87.06 124 ILE A N 1
ATOM 840 C CA . ILE A 1 124 ? -54.217 -32.516 -5.654 1.00 87.06 124 ILE A CA 1
ATOM 841 C C . ILE A 1 124 ? -53.770 -32.108 -4.255 1.00 87.06 124 ILE A C 1
ATOM 843 O O . ILE A 1 124 ? -54.271 -32.653 -3.271 1.00 87.06 124 ILE A O 1
ATOM 847 N N . CYS A 1 125 ? -52.835 -31.168 -4.171 1.00 87.69 125 CYS A N 1
ATOM 848 C CA . CYS A 1 125 ? -52.246 -30.759 -2.901 1.00 87.69 125 CYS A CA 1
ATOM 849 C C . CYS A 1 125 ? -53.185 -29.879 -2.080 1.00 87.69 125 CYS A C 1
ATOM 851 O O . CYS A 1 125 ? -53.924 -29.056 -2.623 1.00 87.69 125 CYS A O 1
ATOM 853 N N . LEU A 1 126 ? -53.137 -30.060 -0.761 1.00 87.25 126 LEU A N 1
ATOM 854 C CA . LEU A 1 126 ? -53.746 -29.149 0.198 1.00 87.25 126 LEU A CA 1
ATOM 855 C C . LEU A 1 126 ? -52.954 -27.836 0.241 1.00 87.25 126 LEU A C 1
ATOM 857 O O . LEU A 1 126 ? -51.785 -27.779 -0.146 1.00 87.25 126 LEU A O 1
ATOM 861 N N . THR A 1 127 ? -53.599 -26.771 0.713 1.00 82.88 127 THR A N 1
ATOM 862 C CA . THR A 1 127 ? -53.007 -25.433 0.803 1.00 82.88 127 THR A CA 1
ATOM 863 C C . THR A 1 127 ? -51.658 -25.478 1.525 1.00 82.88 127 THR A C 1
ATOM 865 O O . THR A 1 127 ? -51.565 -26.023 2.622 1.00 82.88 127 THR A O 1
ATOM 868 N N . GLY A 1 128 ? -50.620 -24.910 0.903 1.00 83.06 128 GLY A N 1
ATOM 869 C CA . GLY A 1 128 ? -49.257 -24.902 1.447 1.00 83.06 128 GLY A CA 1
ATOM 870 C C . GLY A 1 128 ? -48.363 -26.067 1.017 1.00 83.06 128 GLY A C 1
ATOM 871 O O . GLY A 1 128 ? -47.179 -26.068 1.351 1.00 83.06 128 GLY A O 1
ATOM 872 N N . PHE A 1 129 ? -48.886 -27.018 0.240 1.00 87.00 129 PHE A N 1
ATOM 873 C CA . PHE A 1 129 ? -48.107 -28.096 -0.364 1.00 87.00 129 PHE A CA 1
ATOM 874 C C . PHE A 1 129 ? -48.157 -28.021 -1.886 1.00 87.00 129 PHE A C 1
ATOM 876 O O . PHE A 1 129 ? -49.175 -27.662 -2.478 1.00 87.00 129 PHE A O 1
ATOM 883 N N . VAL A 1 130 ? -47.049 -28.375 -2.528 1.00 85.75 130 VAL A N 1
ATOM 884 C CA . VAL A 1 130 ? -46.915 -28.398 -3.988 1.00 85.75 130 VAL A CA 1
ATOM 885 C C . VAL A 1 130 ? -46.064 -29.593 -4.428 1.00 85.75 130 VAL A C 1
ATOM 887 O O . VAL A 1 130 ? -45.445 -30.274 -3.612 1.00 85.75 130 VAL A O 1
ATOM 890 N N . GLY A 1 131 ? -46.033 -29.860 -5.733 1.00 82.44 131 GLY A N 1
ATOM 891 C CA . GLY A 1 131 ? -45.305 -30.988 -6.322 1.00 82.44 131 GLY A CA 1
ATOM 892 C C . GLY A 1 131 ? -46.225 -32.123 -6.758 1.00 82.44 131 GLY A C 1
ATOM 893 O O . GLY A 1 131 ? -47.416 -32.126 -6.460 1.00 82.44 131 GLY A O 1
ATOM 894 N N . ASP A 1 132 ? -45.661 -33.077 -7.497 1.00 81.88 132 ASP A N 1
ATOM 895 C CA . ASP A 1 132 ? -46.418 -34.183 -8.099 1.00 81.88 132 ASP A CA 1
ATOM 896 C C . ASP A 1 132 ? -46.961 -35.175 -7.044 1.00 81.88 132 ASP A C 1
ATOM 898 O O . ASP A 1 132 ? -47.969 -35.839 -7.285 1.00 81.88 132 ASP A O 1
ATOM 902 N N . ASP A 1 133 ? -46.324 -35.230 -5.868 1.00 84.38 133 ASP A N 1
ATOM 903 C CA . ASP A 1 133 ? -46.652 -36.070 -4.704 1.00 84.38 133 ASP A CA 1
ATOM 904 C C . ASP A 1 133 ?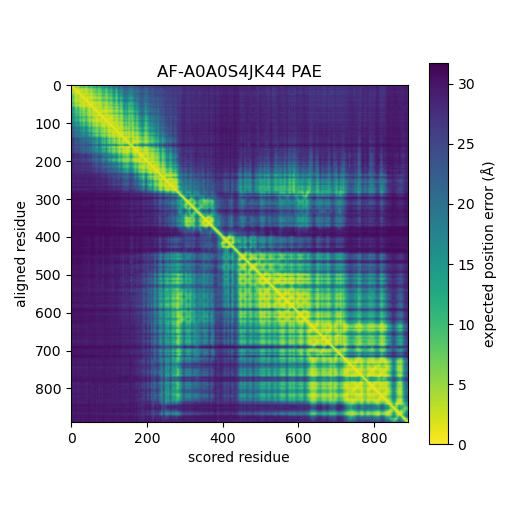 -47.102 -35.260 -3.467 1.00 84.38 133 ASP A C 1
ATOM 906 O O . ASP A 1 133 ? -47.311 -35.813 -2.387 1.00 84.38 133 ASP A O 1
ATOM 910 N N . CYS A 1 134 ? -47.228 -33.933 -3.603 1.00 87.12 134 CYS A N 1
ATOM 911 C CA . CYS A 1 134 ? -47.530 -32.998 -2.510 1.00 87.12 134 CYS A CA 1
ATOM 912 C C . CYS A 1 134 ? -46.593 -33.110 -1.293 1.00 87.12 134 CYS A C 1
ATOM 914 O O . CYS A 1 134 ? -46.960 -32.751 -0.171 1.00 87.12 134 CYS A O 1
ATOM 916 N N . SER A 1 135 ? -45.369 -33.604 -1.494 1.00 84.69 135 SER A N 1
ATOM 917 C CA . SER A 1 135 ? -44.378 -33.738 -0.425 1.00 84.69 135 SER A CA 1
ATOM 918 C C . SER A 1 135 ? -43.717 -32.407 -0.062 1.00 84.69 135 SER A C 1
ATOM 920 O O . SER A 1 135 ? -43.253 -32.245 1.072 1.00 84.69 135 SER A O 1
ATOM 922 N N . LEU A 1 136 ? -43.706 -31.441 -0.986 1.00 85.81 136 LEU A N 1
ATOM 923 C CA . LEU A 1 136 ? -42.969 -30.190 -0.844 1.00 85.81 136 LEU A CA 1
ATOM 924 C C . LEU A 1 136 ? -43.817 -29.148 -0.111 1.00 85.81 136 LEU A C 1
ATOM 926 O O . LEU A 1 136 ? -44.852 -28.708 -0.607 1.00 85.81 136 LEU A O 1
ATOM 930 N N . SER A 1 137 ? -43.353 -28.753 1.074 1.00 87.12 137 SER A N 1
ATOM 931 C CA . SER A 1 137 ? -43.970 -27.714 1.901 1.00 87.12 137 SER A CA 1
ATOM 932 C C . SER A 1 137 ? -43.473 -26.336 1.488 1.00 87.12 137 SER A C 1
ATOM 934 O O . SER A 1 137 ? -42.267 -26.121 1.368 1.00 87.12 137 SER A O 1
ATOM 936 N N . CYS A 1 138 ? -44.391 -25.390 1.336 1.00 87.69 138 CYS A N 1
ATOM 937 C CA . CYS A 1 138 ? -44.057 -23.992 1.110 1.00 87.69 138 CYS A CA 1
ATOM 938 C C . CYS A 1 138 ? -43.486 -23.352 2.390 1.00 87.69 138 CYS A C 1
ATOM 940 O O . CYS A 1 138 ? -43.765 -23.841 3.492 1.00 87.69 138 CYS A O 1
ATOM 942 N N . PRO A 1 139 ? -42.702 -22.267 2.267 1.00 88.25 139 PRO A N 1
ATOM 943 C CA . PRO A 1 139 ? -42.202 -21.522 3.418 1.00 88.25 139 PRO A CA 1
ATOM 944 C C . PRO A 1 139 ? -43.336 -21.051 4.342 1.00 88.25 139 PRO A C 1
ATOM 946 O O . PRO A 1 139 ? -44.364 -20.553 3.875 1.00 88.25 139 PRO A O 1
ATOM 949 N N . MET A 1 140 ? -43.132 -21.203 5.651 1.00 87.44 140 MET A N 1
ATOM 950 C CA . MET A 1 140 ? -44.041 -20.726 6.696 1.00 87.44 140 MET A CA 1
ATOM 951 C C . MET A 1 140 ? -43.415 -19.556 7.452 1.00 87.44 140 MET A C 1
ATOM 953 O O . MET A 1 140 ? -42.190 -19.470 7.570 1.00 87.44 140 MET A O 1
ATOM 957 N N . ASP A 1 141 ? -44.257 -18.676 7.980 1.00 84.88 141 ASP A N 1
ATOM 958 C CA . ASP A 1 141 ? -43.836 -17.665 8.944 1.00 84.88 141 ASP A CA 1
ATOM 959 C C . ASP A 1 141 ? -43.698 -18.246 10.368 1.00 84.88 141 ASP A C 1
ATOM 961 O O . ASP A 1 141 ? -43.935 -19.432 10.619 1.00 84.88 141 ASP A O 1
ATOM 965 N N . ALA A 1 142 ? -43.319 -17.399 11.329 1.00 82.56 142 ALA A N 1
ATOM 966 C CA . ALA A 1 142 ? -43.177 -17.792 12.733 1.00 82.56 142 ALA A CA 1
ATOM 967 C C . ALA A 1 142 ? -44.500 -18.237 13.394 1.00 82.56 142 ALA A C 1
ATOM 969 O O . ALA A 1 142 ? -44.467 -18.870 14.448 1.00 82.56 142 ALA A O 1
ATOM 970 N N . ALA A 1 143 ? -45.650 -17.919 12.790 1.00 83.00 143 ALA A N 1
ATOM 971 C CA . ALA A 1 143 ? -46.974 -18.333 13.246 1.00 83.00 143 ALA A CA 1
ATOM 972 C C . ALA A 1 143 ? -47.441 -19.655 12.601 1.00 83.00 143 ALA A C 1
ATOM 974 O O . ALA A 1 143 ? -48.532 -20.133 12.911 1.00 83.00 143 ALA A O 1
ATOM 975 N N . GLY A 1 144 ? -46.626 -20.263 11.729 1.00 83.81 144 GLY A N 1
ATOM 976 C CA . GLY A 1 144 ? -46.959 -21.500 11.022 1.00 83.81 144 GLY A CA 1
ATOM 977 C C . GLY A 1 144 ? -47.905 -21.299 9.834 1.00 83.81 144 GLY A C 1
ATOM 978 O O . GLY A 1 144 ? -48.522 -22.260 9.377 1.00 83.81 144 GLY A O 1
ATOM 979 N N . LEU A 1 145 ? -48.044 -20.068 9.331 1.00 86.62 145 LEU A N 1
ATOM 980 C CA . LEU A 1 145 ? -48.872 -19.747 8.172 1.00 86.62 145 LEU A CA 1
ATOM 981 C C . LEU A 1 145 ? -48.038 -19.817 6.890 1.00 86.62 145 LEU A C 1
ATOM 983 O O . LEU A 1 145 ? -46.995 -19.172 6.764 1.00 86.62 145 LEU A O 1
ATOM 987 N N . PHE A 1 146 ? -48.516 -20.580 5.906 1.00 88.94 146 PHE A N 1
ATOM 988 C CA . PHE A 1 146 ? -47.885 -20.661 4.589 1.00 88.94 146 PHE A CA 1
ATOM 989 C C . PHE A 1 146 ? -47.924 -19.308 3.883 1.00 88.94 146 PHE A C 1
ATOM 991 O O . PHE A 1 146 ? -48.993 -18.715 3.728 1.00 88.94 146 PHE A O 1
ATOM 998 N N . CYS A 1 147 ? -46.757 -18.830 3.450 1.00 89.19 147 CYS A N 1
ATOM 999 C CA . CYS A 1 147 ? -46.598 -17.511 2.836 1.00 89.19 147 CYS A CA 1
ATOM 1000 C C . CYS A 1 147 ? -47.255 -16.368 3.644 1.00 89.19 147 CYS A C 1
ATOM 1002 O O . CYS A 1 147 ? -47.701 -15.392 3.045 1.00 89.19 147 CYS A O 1
ATOM 1004 N N . ALA A 1 148 ? -47.387 -16.513 4.974 1.00 88.12 148 ALA A N 1
ATOM 1005 C CA . ALA A 1 148 ? -48.033 -15.552 5.876 1.00 88.12 148 ALA A CA 1
ATOM 1006 C C . ALA A 1 148 ? -49.437 -15.073 5.432 1.00 88.12 148 ALA A C 1
ATOM 1008 O O . ALA A 1 148 ? -49.884 -14.010 5.850 1.00 88.12 148 ALA A O 1
ATOM 1009 N N . ASN A 1 149 ? -50.137 -15.828 4.571 1.00 89.12 149 ASN A N 1
ATOM 1010 C CA . ASN A 1 149 ? -51.351 -15.397 3.852 1.00 89.12 149 ASN A CA 1
ATOM 1011 C C . ASN A 1 149 ? -51.201 -14.137 2.967 1.00 89.12 149 ASN A C 1
ATOM 1013 O O . ASN A 1 149 ? -52.204 -13.532 2.593 1.00 89.12 149 ASN A O 1
ATOM 1017 N N . HIS A 1 150 ? -49.976 -13.764 2.602 1.00 89.81 150 HIS A N 1
ATOM 1018 C CA . HIS A 1 150 ? -49.646 -12.597 1.777 1.00 89.81 150 HIS A CA 1
ATOM 1019 C C . HIS A 1 150 ? -48.862 -12.986 0.520 1.00 89.81 150 HIS A C 1
ATOM 1021 O O . HIS A 1 150 ? -47.954 -12.282 0.074 1.00 89.81 150 HIS A O 1
ATOM 1027 N N . GLY A 1 151 ? -49.153 -14.163 -0.025 1.00 86.69 151 GLY A N 1
ATOM 1028 C CA . GLY A 1 151 ? -48.532 -14.638 -1.246 1.00 86.69 151 GLY A CA 1
ATOM 1029 C C . GLY A 1 151 ? -49.107 -15.960 -1.723 1.00 86.69 151 GLY A C 1
ATOM 1030 O O . GLY A 1 151 ? -49.791 -16.682 -0.995 1.00 86.69 151 GLY A O 1
ATOM 1031 N N . THR A 1 152 ? -48.792 -16.296 -2.969 1.00 87.44 152 THR A N 1
ATOM 1032 C CA . THR A 1 152 ? -49.195 -17.555 -3.599 1.00 87.44 152 THR A CA 1
ATOM 1033 C C . THR A 1 152 ? -48.004 -18.496 -3.708 1.00 87.44 152 THR A C 1
ATOM 1035 O O . THR A 1 152 ? -46.926 -18.117 -4.164 1.00 87.44 152 THR A O 1
ATOM 1038 N N . CYS A 1 153 ? -48.170 -19.745 -3.276 1.00 85.75 153 CYS A N 1
ATOM 1039 C CA . CYS A 1 153 ? -47.091 -20.718 -3.385 1.00 85.75 153 CYS A CA 1
ATOM 1040 C C . CYS A 1 153 ? -47.017 -21.305 -4.796 1.00 85.75 153 CYS A C 1
ATOM 1042 O O . CYS A 1 153 ? -48.019 -21.773 -5.340 1.00 85.75 153 CYS A O 1
ATOM 1044 N N . SER A 1 154 ? -45.819 -21.312 -5.375 1.00 84.81 154 SER A N 1
ATOM 1045 C CA . SER A 1 154 ? -45.571 -21.871 -6.701 1.00 84.81 154 SER A CA 1
ATOM 1046 C C . SER A 1 154 ? -44.252 -22.643 -6.756 1.00 84.81 154 SER A C 1
ATOM 1048 O O . SER A 1 154 ? -43.350 -22.448 -5.939 1.00 84.81 154 SER A O 1
ATOM 1050 N N . LEU A 1 155 ? -44.153 -23.553 -7.729 1.00 81.88 155 LEU A N 1
ATOM 1051 C CA . LEU A 1 155 ? -42.902 -24.216 -8.087 1.00 81.88 155 LEU A CA 1
ATOM 1052 C C . LEU A 1 155 ? -42.285 -23.479 -9.284 1.00 81.88 155 LEU A C 1
ATOM 1054 O O . LEU A 1 155 ? -42.882 -23.508 -10.365 1.00 81.88 155 LEU A O 1
ATOM 1058 N N . PRO A 1 156 ? -41.125 -22.818 -9.125 1.00 72.19 156 PRO A N 1
ATOM 1059 C CA . PRO A 1 156 ? -40.459 -22.148 -10.233 1.00 72.19 156 PRO A CA 1
ATOM 1060 C C . PRO A 1 156 ? -39.970 -23.162 -11.282 1.00 72.19 156 PRO A C 1
ATOM 1062 O O . PRO A 1 156 ? -39.587 -24.288 -10.960 1.00 72.19 156 PRO A O 1
ATOM 1065 N N . ALA A 1 157 ? -39.986 -22.769 -12.559 1.00 60.59 157 ALA A N 1
ATOM 1066 C CA . ALA A 1 157 ? -39.525 -23.617 -13.658 1.00 60.59 157 ALA A CA 1
ATOM 1067 C C . ALA A 1 157 ? -37.984 -23.713 -13.660 1.00 60.59 157 ALA A C 1
ATOM 1069 O O . ALA A 1 157 ? -37.304 -22.717 -13.893 1.00 60.59 157 ALA A O 1
ATOM 1070 N N . GLY A 1 158 ? -37.423 -24.901 -13.400 1.00 59.38 158 GLY A N 1
ATOM 1071 C CA . GLY A 1 158 ? -35.971 -25.124 -13.371 1.00 59.38 158 GLY A CA 1
ATOM 1072 C C . GLY A 1 158 ? -35.548 -26.452 -12.724 1.00 59.38 158 GLY A C 1
ATOM 1073 O O . GLY A 1 158 ? -36.385 -27.239 -12.288 1.00 59.38 158 GLY A O 1
ATOM 1074 N N . ALA A 1 159 ? -34.235 -26.709 -12.671 1.00 51.09 159 ALA A N 1
ATOM 1075 C CA . ALA A 1 159 ? -33.645 -27.971 -12.193 1.00 51.09 159 ALA A CA 1
ATOM 1076 C C . ALA A 1 159 ? -33.637 -28.149 -10.655 1.00 51.09 159 ALA A C 1
ATOM 1078 O O . ALA A 1 159 ? -33.382 -29.250 -10.173 1.00 51.09 159 ALA A O 1
ATOM 1079 N N . LEU A 1 160 ? -33.943 -27.100 -9.879 1.00 51.84 160 LEU A N 1
ATOM 1080 C CA . LEU A 1 160 ? -34.051 -27.144 -8.415 1.00 51.84 160 LEU A CA 1
ATOM 1081 C C . LEU A 1 160 ? -35.526 -26.979 -8.015 1.00 51.84 160 LEU A C 1
ATOM 1083 O O . LEU A 1 160 ? -36.068 -25.878 -8.058 1.00 51.84 160 LEU A O 1
ATOM 1087 N N . ARG A 1 161 ? -36.200 -28.081 -7.655 1.00 69.19 161 ARG A N 1
ATOM 1088 C CA . ARG A 1 161 ? -37.637 -28.118 -7.302 1.00 69.19 161 ARG A CA 1
ATOM 1089 C C . ARG A 1 161 ? -37.915 -27.627 -5.868 1.00 69.19 161 ARG A C 1
ATOM 1091 O O . ARG A 1 161 ? -38.537 -28.336 -5.083 1.00 69.19 161 ARG A O 1
ATOM 1098 N N . THR A 1 162 ? -37.450 -26.437 -5.495 1.00 78.06 162 THR A N 1
ATOM 1099 C CA . THR A 1 162 ? -37.772 -25.833 -4.188 1.00 78.06 162 THR A CA 1
ATOM 1100 C C . THR A 1 162 ? -38.995 -24.918 -4.302 1.00 78.06 162 THR A C 1
ATOM 1102 O O . THR A 1 162 ? -38.963 -23.996 -5.118 1.00 78.06 162 THR A O 1
ATOM 1105 N N . PRO A 1 163 ? -40.064 -25.135 -3.515 1.00 82.75 163 PRO A N 1
ATOM 1106 C CA . PRO A 1 163 ? -41.259 -24.295 -3.553 1.00 82.75 163 PRO A CA 1
ATOM 1107 C C . PRO A 1 163 ? -41.004 -22.901 -2.977 1.00 82.75 163 PRO A C 1
ATOM 1109 O O . PRO A 1 163 ? -40.382 -22.757 -1.926 1.00 82.75 163 PRO A O 1
ATOM 1112 N N . THR A 1 164 ? -41.506 -21.875 -3.662 1.00 86.06 164 THR A N 1
ATOM 1113 C CA . THR A 1 164 ? -41.305 -20.465 -3.299 1.00 86.06 164 THR A CA 1
ATOM 1114 C C . THR A 1 164 ? -42.633 -19.726 -3.201 1.00 86.06 164 THR A C 1
ATOM 1116 O O . THR A 1 164 ? -43.546 -19.958 -3.998 1.00 86.06 164 THR A O 1
ATOM 1119 N N . CYS A 1 165 ? -42.731 -18.805 -2.244 1.00 88.00 165 CYS A N 1
ATOM 1120 C CA . CYS A 1 165 ? -43.862 -17.892 -2.142 1.00 88.00 165 CYS A CA 1
ATOM 1121 C C . CYS A 1 165 ? -43.673 -16.708 -3.100 1.00 88.00 165 CYS A C 1
ATOM 1123 O O . CYS A 1 165 ? -42.677 -15.992 -3.022 1.00 88.00 165 CYS A O 1
ATOM 1125 N N . ALA A 1 166 ? -44.630 -16.500 -4.000 1.00 88.38 166 ALA A N 1
ATOM 1126 C CA . ALA A 1 166 ? -44.760 -15.276 -4.776 1.00 88.38 166 ALA A CA 1
ATOM 1127 C C . ALA A 1 166 ? -45.590 -14.281 -3.958 1.00 88.38 166 ALA A C 1
ATOM 1129 O O . ALA A 1 166 ? -46.807 -14.437 -3.846 1.00 88.38 166 ALA A O 1
ATOM 1130 N N . CYS A 1 167 ? -44.914 -13.320 -3.333 1.00 89.19 167 CYS A N 1
ATOM 1131 C CA . CYS A 1 167 ? -45.531 -12.394 -2.390 1.00 89.19 167 CYS A CA 1
ATOM 1132 C C . CYS A 1 167 ? -46.415 -11.342 -3.064 1.00 89.19 167 CYS A C 1
ATOM 1134 O O . CYS A 1 167 ? -46.139 -10.893 -4.179 1.00 89.19 167 CYS A O 1
ATOM 1136 N N . ASP A 1 168 ? -47.459 -10.935 -2.349 1.00 89.50 168 ASP A N 1
ATOM 1137 C CA . ASP A 1 168 ? -48.336 -9.833 -2.720 1.00 89.50 168 ASP A CA 1
ATOM 1138 C C . ASP A 1 168 ? -47.602 -8.486 -2.623 1.00 89.50 168 ASP A C 1
ATOM 1140 O O . ASP A 1 168 ? -46.544 -8.350 -2.003 1.00 89.50 168 ASP A O 1
ATOM 1144 N N . THR A 1 169 ? -48.170 -7.449 -3.243 1.00 86.00 169 THR A N 1
ATOM 1145 C CA . THR A 1 169 ? -47.558 -6.110 -3.255 1.00 86.00 169 THR A CA 1
ATOM 1146 C C . THR A 1 169 ? -47.309 -5.607 -1.828 1.00 86.00 169 THR A C 1
ATOM 1148 O O . THR A 1 169 ? -48.218 -5.621 -1.001 1.00 86.00 169 THR A O 1
ATOM 1151 N N . ASN A 1 170 ? -46.093 -5.110 -1.572 1.00 88.50 170 ASN A N 1
ATOM 1152 C CA . ASN A 1 170 ? -45.581 -4.634 -0.274 1.00 88.50 170 ASN A CA 1
ATOM 1153 C C . ASN A 1 170 ? -45.227 -5.721 0.756 1.00 88.50 170 ASN A C 1
ATOM 1155 O O . ASN A 1 170 ? -44.838 -5.371 1.870 1.00 88.50 170 ASN A O 1
ATOM 1159 N N . TYR A 1 171 ? -45.311 -7.003 0.400 1.00 90.31 171 TYR A N 1
ATOM 1160 C CA . TYR A 1 171 ? -44.866 -8.109 1.244 1.00 90.31 171 TYR A CA 1
ATOM 1161 C C . TYR A 1 171 ? -43.635 -8.786 0.651 1.00 90.31 171 TYR A C 1
ATOM 1163 O O . TYR A 1 171 ? -43.520 -8.975 -0.557 1.00 90.31 171 TYR A O 1
ATOM 1171 N N . PHE A 1 172 ? -42.699 -9.144 1.521 1.00 88.69 172 PHE A N 1
ATOM 1172 C CA . PHE A 1 172 ? -41.393 -9.668 1.148 1.00 88.69 172 PHE A CA 1
ATOM 1173 C C . PHE A 1 172 ? -40.922 -10.719 2.159 1.00 88.69 172 PHE A C 1
ATOM 1175 O O . PHE A 1 172 ? -41.565 -10.979 3.183 1.00 88.69 172 PHE A O 1
ATOM 1182 N N . GLY A 1 173 ? -39.765 -11.316 1.882 1.00 85.81 173 GLY A N 1
ATOM 1183 C CA . GLY A 1 173 ? -39.245 -12.442 2.643 1.00 85.81 173 GLY A CA 1
ATOM 1184 C C . GLY A 1 173 ? -39.678 -13.772 2.039 1.00 85.81 173 GLY A C 1
ATOM 1185 O O . GLY A 1 173 ? -40.648 -13.868 1.291 1.00 85.81 173 GLY A O 1
ATOM 1186 N N . THR A 1 174 ? -38.960 -14.831 2.396 1.00 86.31 174 THR A N 1
ATOM 1187 C CA . THR A 1 174 ? -39.192 -16.182 1.864 1.00 86.31 174 THR A CA 1
ATOM 1188 C C . THR A 1 174 ? -40.592 -16.720 2.170 1.00 86.31 174 THR A C 1
ATOM 1190 O O . THR A 1 174 ? -41.111 -17.515 1.391 1.00 86.31 174 THR A O 1
ATOM 1193 N N . ALA A 1 175 ? -41.210 -16.259 3.262 1.00 88.12 175 ALA A N 1
ATOM 1194 C CA . ALA A 1 175 ? -42.578 -16.574 3.665 1.00 88.12 175 ALA A CA 1
ATOM 1195 C C . ALA A 1 175 ? -43.548 -15.382 3.534 1.00 88.12 175 ALA A C 1
ATOM 1197 O O . ALA A 1 175 ? -44.618 -15.432 4.121 1.00 88.12 175 ALA A O 1
ATOM 1198 N N . CYS A 1 176 ? -43.195 -14.308 2.817 1.00 89.88 176 CYS A N 1
ATOM 1199 C CA . CYS A 1 176 ? -44.038 -13.112 2.632 1.00 89.88 176 CYS A CA 1
ATOM 1200 C C . CYS A 1 176 ? -44.545 -12.456 3.930 1.00 89.88 176 CYS A C 1
ATOM 1202 O O . CYS A 1 176 ? -45.572 -11.784 3.943 1.00 89.88 176 CYS A O 1
ATOM 1204 N N . SER A 1 177 ? -43.828 -12.641 5.036 1.00 88.69 177 SER A N 1
ATOM 1205 C CA . SER A 1 177 ? -44.227 -12.157 6.359 1.00 88.69 177 SER A CA 1
ATOM 1206 C C . SER A 1 177 ? -43.769 -10.727 6.651 1.00 88.69 177 SER A C 1
ATOM 1208 O O . SER A 1 177 ? -44.128 -10.169 7.685 1.00 88.69 177 SER A O 1
ATOM 1210 N N . VAL A 1 178 ? -42.933 -10.138 5.790 1.00 88.31 178 VAL A N 1
ATOM 1211 C CA . VAL A 1 178 ? -42.330 -8.822 6.027 1.00 88.31 178 VAL A CA 1
ATOM 1212 C C . VAL A 1 178 ? -43.045 -7.775 5.186 1.00 88.31 178 VAL A C 1
ATOM 1214 O O . VAL A 1 178 ? -42.848 -7.705 3.976 1.00 88.31 178 VAL A O 1
ATOM 1217 N N . TYR A 1 179 ? -43.863 -6.951 5.837 1.00 88.69 179 TYR A N 1
ATOM 1218 C CA . TYR A 1 179 ? -44.487 -5.793 5.203 1.00 88.69 179 TYR A CA 1
ATOM 1219 C C . TYR A 1 179 ? -43.504 -4.622 5.135 1.00 88.69 179 TYR A C 1
ATOM 1221 O O . TYR A 1 179 ? -42.938 -4.223 6.157 1.00 88.69 179 TYR A O 1
ATOM 1229 N N . CYS A 1 180 ? -43.320 -4.051 3.945 1.00 89.50 180 CYS A N 1
ATOM 1230 C CA . CYS A 1 180 ? -42.453 -2.897 3.755 1.00 89.50 180 CYS A CA 1
ATOM 1231 C C . CYS A 1 180 ? -42.971 -1.953 2.666 1.00 89.50 180 CYS A C 1
ATOM 1233 O O . CYS A 1 180 ? -43.281 -2.360 1.548 1.00 89.50 180 CYS A O 1
ATOM 1235 N N . VAL A 1 181 ? -42.990 -0.658 2.987 1.00 90.06 181 VAL A N 1
ATOM 1236 C CA . VAL A 1 181 ? -43.217 0.441 2.040 1.00 90.06 181 VAL A CA 1
ATOM 1237 C C . VAL A 1 181 ? -42.210 1.564 2.283 1.00 90.06 181 VAL A C 1
ATOM 1239 O O . VAL A 1 181 ? -41.783 1.800 3.414 1.00 90.06 181 VAL A O 1
ATOM 1242 N N . ALA A 1 182 ? -41.849 2.305 1.231 1.00 81.81 182 ALA A N 1
ATOM 1243 C CA . ALA A 1 182 ? -40.832 3.358 1.322 1.00 81.81 182 ALA A CA 1
ATOM 1244 C C . ALA A 1 182 ? -41.166 4.439 2.370 1.00 81.81 182 ALA A C 1
ATOM 1246 O O . ALA A 1 182 ? -40.266 4.913 3.059 1.00 81.81 182 ALA A O 1
ATOM 1247 N N . SER A 1 183 ? -42.448 4.779 2.550 1.00 85.31 183 SER A N 1
ATOM 1248 C CA . SER A 1 183 ? -42.899 5.745 3.564 1.00 85.31 183 SER A CA 1
ATOM 1249 C C . SER A 1 183 ? -42.654 5.268 5.000 1.00 85.31 183 SER A C 1
ATOM 1251 O O . SER A 1 183 ? -42.305 6.074 5.858 1.00 85.31 183 SER A O 1
ATOM 1253 N N . GLN A 1 184 ? -42.774 3.964 5.265 1.00 88.12 184 GLN A N 1
ATOM 1254 C CA . GLN A 1 184 ? -42.471 3.367 6.568 1.00 88.12 184 GLN A CA 1
ATOM 1255 C C . GLN A 1 184 ? -40.967 3.420 6.853 1.00 88.12 184 GLN A C 1
ATOM 1257 O O . GLN A 1 184 ? -40.553 3.779 7.951 1.00 88.12 184 GLN A O 1
ATOM 1262 N N . CYS A 1 185 ? -40.136 3.128 5.853 1.00 87.31 185 CYS A N 1
ATOM 1263 C CA . CYS A 1 185 ? -38.687 3.236 6.000 1.00 87.31 185 CYS A CA 1
ATOM 1264 C C . CYS A 1 185 ? -38.225 4.689 6.184 1.00 87.31 185 CYS A C 1
ATOM 1266 O O . CYS A 1 185 ? -37.321 4.955 6.970 1.00 87.31 185 CYS A O 1
ATOM 1268 N N . GLN A 1 186 ? -38.881 5.644 5.522 1.00 86.31 186 GLN A N 1
ATOM 1269 C CA . GLN A 1 186 ? -38.628 7.071 5.729 1.00 86.31 186 GLN A CA 1
ATOM 1270 C C . GLN A 1 186 ? -39.037 7.539 7.129 1.00 86.31 186 GLN A C 1
ATOM 1272 O O . GLN A 1 186 ? -38.292 8.287 7.759 1.00 86.31 186 GLN A O 1
ATOM 1277 N N . ALA A 1 187 ? -40.169 7.056 7.653 1.00 83.94 187 ALA A N 1
ATOM 1278 C CA . ALA A 1 187 ? -40.587 7.321 9.030 1.00 83.94 187 ALA A CA 1
ATOM 1279 C C . ALA A 1 187 ? -39.593 6.765 10.070 1.00 83.94 187 ALA A C 1
ATOM 1281 O O . ALA A 1 187 ? -39.446 7.340 11.144 1.00 83.94 187 ALA A O 1
ATOM 1282 N N . ASN A 1 188 ? -38.855 5.706 9.720 1.00 81.38 188 ASN A N 1
ATOM 1283 C CA . ASN A 1 188 ? -37.780 5.130 10.533 1.00 81.38 188 ASN A CA 1
ATOM 1284 C C . ASN A 1 188 ? -36.426 5.858 10.384 1.00 81.38 188 ASN A C 1
ATOM 1286 O O . ASN A 1 188 ? -35.410 5.360 10.865 1.00 81.38 188 ASN A O 1
ATOM 1290 N N . GLY A 1 189 ? -36.390 7.026 9.732 1.00 82.25 189 GLY A N 1
ATOM 1291 C CA . GLY A 1 189 ? -35.210 7.896 9.681 1.00 82.25 189 GLY A CA 1
ATOM 1292 C C . GLY A 1 189 ? -34.290 7.708 8.470 1.00 82.25 189 GLY A C 1
ATOM 1293 O O . GLY A 1 189 ? -33.208 8.291 8.445 1.00 82.25 189 GLY A O 1
ATOM 1294 N N . LEU A 1 190 ? -34.694 6.939 7.451 1.00 87.06 190 LEU A N 1
ATOM 1295 C CA . LEU A 1 190 ? -33.907 6.763 6.225 1.00 87.06 190 LEU A CA 1
ATOM 1296 C C . LEU A 1 190 ? -34.351 7.759 5.131 1.00 87.06 190 LEU A C 1
ATOM 1298 O O . LEU A 1 190 ? -35.464 7.675 4.614 1.00 87.06 190 LEU A O 1
ATOM 1302 N N . TYR A 1 191 ? -33.475 8.683 4.723 1.00 80.75 191 TYR A N 1
ATOM 1303 C CA . TYR A 1 191 ? -33.816 9.810 3.830 1.00 80.75 191 TYR A CA 1
ATOM 1304 C C . TYR A 1 191 ? -34.224 9.372 2.404 1.00 80.75 191 TYR A C 1
ATOM 1306 O O . TYR A 1 191 ? -35.099 9.975 1.777 1.00 80.75 191 TYR A O 1
ATOM 1314 N N . ARG A 1 192 ? -33.634 8.280 1.892 1.00 83.12 192 ARG A N 1
ATOM 1315 C CA . ARG A 1 192 ? -33.908 7.705 0.558 1.00 83.12 192 ARG A CA 1
ATOM 1316 C C . ARG A 1 192 ? -33.926 6.177 0.595 1.00 83.12 192 ARG A C 1
ATOM 1318 O O . ARG A 1 192 ? -33.077 5.505 0.012 1.00 83.12 192 ARG A O 1
ATOM 1325 N N . ALA A 1 193 ? -34.907 5.641 1.310 1.00 86.31 193 ALA A N 1
ATOM 1326 C CA . ALA A 1 193 ? -35.057 4.208 1.506 1.00 86.31 193 ALA A CA 1
ATOM 1327 C C . ALA A 1 193 ? -35.753 3.484 0.347 1.00 86.31 193 ALA A C 1
ATOM 1329 O O . ALA A 1 193 ? -36.572 4.053 -0.384 1.00 86.31 193 ALA A O 1
ATOM 1330 N N . GLN A 1 194 ? -35.465 2.194 0.244 1.00 88.19 194 GLN A N 1
ATOM 1331 C CA . GLN A 1 194 ? -36.232 1.213 -0.507 1.00 88.19 194 GLN A CA 1
ATOM 1332 C C . GLN A 1 194 ? -36.426 -0.048 0.341 1.00 88.19 194 GLN A C 1
ATOM 1334 O O . GLN A 1 194 ? -35.736 -0.257 1.338 1.00 88.19 194 GLN A O 1
ATOM 1339 N N . CYS A 1 195 ? -37.376 -0.881 -0.060 1.00 88.81 195 CYS A N 1
ATOM 1340 C CA . CYS A 1 195 ? -37.550 -2.202 0.523 1.00 88.81 195 CYS A CA 1
ATOM 1341 C C . CYS A 1 195 ? -36.677 -3.183 -0.243 1.00 88.81 195 CYS A C 1
ATOM 1343 O O . CYS A 1 195 ? -36.763 -3.243 -1.472 1.00 88.81 195 CYS A O 1
ATOM 1345 N N . ASN A 1 196 ? -35.860 -3.951 0.472 1.00 86.88 196 ASN A N 1
ATOM 1346 C CA . ASN A 1 196 ? -35.120 -5.037 -0.143 1.00 86.88 196 ASN A CA 1
ATOM 1347 C C . ASN A 1 196 ? -36.124 -6.021 -0.779 1.00 86.88 196 ASN A C 1
ATOM 1349 O O . ASN A 1 196 ? -36.989 -6.540 -0.065 1.00 86.88 196 ASN A O 1
ATOM 1353 N N . PRO A 1 197 ? -36.025 -6.312 -2.087 1.00 80.62 197 PRO A N 1
ATOM 1354 C CA . PRO A 1 197 ? -37.019 -7.121 -2.793 1.00 80.62 197 PRO A CA 1
ATOM 1355 C C . PRO A 1 197 ? -37.046 -8.588 -2.341 1.00 80.62 197 PRO A C 1
ATOM 1357 O O . PRO A 1 197 ? -38.005 -9.298 -2.630 1.00 80.62 197 PRO A O 1
ATOM 1360 N N . THR A 1 198 ? -36.016 -9.049 -1.627 1.00 81.94 198 THR A N 1
ATOM 1361 C CA . THR A 1 198 ? -35.898 -10.427 -1.140 1.00 81.94 198 THR A CA 1
ATOM 1362 C C . THR A 1 198 ? -36.265 -10.542 0.337 1.00 81.94 198 THR A C 1
ATOM 1364 O O . THR A 1 198 ? -36.931 -11.498 0.723 1.00 81.94 198 THR A O 1
ATOM 1367 N N . THR A 1 199 ? -35.841 -9.596 1.180 1.00 83.50 199 THR A N 1
ATOM 1368 C CA . THR A 1 199 ? -35.994 -9.688 2.645 1.00 83.50 199 THR A CA 1
ATOM 1369 C C . THR A 1 199 ? -37.074 -8.777 3.221 1.00 83.50 199 THR A C 1
ATOM 1371 O O . THR A 1 199 ? -37.509 -9.010 4.344 1.00 83.50 199 THR A O 1
ATOM 1374 N N . GLY A 1 200 ? -37.495 -7.736 2.498 1.00 85.31 200 GLY A N 1
ATOM 1375 C CA . GLY A 1 200 ? -38.409 -6.710 3.010 1.00 85.31 200 GLY A CA 1
ATOM 1376 C C . GLY A 1 200 ? -37.794 -5.759 4.024 1.00 85.31 200 GLY A C 1
ATOM 1377 O O . GLY A 1 200 ? -38.504 -4.922 4.573 1.00 85.31 200 GLY A O 1
ATOM 1378 N N . ALA A 1 201 ? -36.495 -5.872 4.301 1.00 87.56 201 ALA A N 1
ATOM 1379 C CA . ALA A 1 201 ? -35.817 -4.937 5.181 1.00 87.56 201 ALA A CA 1
ATOM 1380 C C . ALA A 1 201 ? -35.730 -3.550 4.527 1.00 87.56 201 ALA A C 1
ATOM 1382 O O . ALA A 1 201 ? -35.532 -3.433 3.314 1.00 87.56 201 ALA A O 1
ATOM 1383 N N . CYS A 1 202 ? -35.846 -2.503 5.343 1.00 88.69 202 CYS A N 1
ATOM 1384 C CA . CYS A 1 202 ? -35.541 -1.148 4.908 1.00 88.69 202 CYS A CA 1
ATOM 1385 C C . CYS A 1 202 ? -34.043 -1.036 4.615 1.00 88.69 202 CYS A C 1
ATOM 1387 O O . CYS A 1 202 ? -33.218 -1.253 5.500 1.00 88.69 202 CYS A O 1
ATOM 1389 N N . GLU A 1 203 ? -33.701 -0.669 3.388 1.00 88.88 203 GLU A N 1
ATOM 1390 C CA . GLU A 1 203 ? -32.327 -0.440 2.952 1.00 88.88 203 GLU A CA 1
ATOM 1391 C C . GLU A 1 203 ? -32.224 0.865 2.161 1.00 88.88 203 GLU A C 1
ATOM 1393 O O . GLU A 1 203 ? -33.224 1.499 1.809 1.00 88.88 203 GLU A O 1
ATOM 1398 N N . CYS A 1 204 ? -30.998 1.286 1.876 1.00 89.50 204 CYS A N 1
ATOM 1399 C CA . CYS A 1 204 ? -30.765 2.462 1.055 1.00 89.50 204 CYS A CA 1
ATOM 1400 C C . CYS A 1 204 ? -31.081 2.190 -0.410 1.00 89.50 204 CYS A C 1
ATOM 1402 O O . CYS A 1 204 ? -30.825 1.106 -0.930 1.00 89.50 204 CYS A O 1
ATOM 1404 N N . ARG A 1 205 ? -31.640 3.195 -1.091 1.00 87.19 205 ARG A N 1
ATOM 1405 C CA . ARG A 1 205 ? -31.944 3.097 -2.516 1.00 87.19 205 ARG A CA 1
ATOM 1406 C C . ARG A 1 205 ? -30.666 2.853 -3.325 1.00 87.19 205 ARG A C 1
ATOM 1408 O O . ARG A 1 205 ? -29.739 3.659 -3.274 1.00 87.19 205 ARG A O 1
ATOM 1415 N N . ALA A 1 206 ? -30.671 1.790 -4.124 1.00 84.25 206 ALA A N 1
ATOM 1416 C CA . ALA A 1 206 ? -29.602 1.440 -5.056 1.00 84.25 206 ALA A CA 1
ATOM 1417 C C . ALA A 1 206 ? -30.199 1.230 -6.456 1.00 84.25 206 ALA A C 1
ATOM 1419 O O . ALA A 1 206 ? -30.680 0.151 -6.795 1.00 84.25 206 ALA A O 1
ATOM 1420 N N . SER A 1 207 ? -30.242 2.294 -7.263 1.00 80.38 207 SER A N 1
ATOM 1421 C CA . SER A 1 207 ? -30.875 2.287 -8.593 1.00 80.38 207 SER A CA 1
ATOM 1422 C C . SER A 1 207 ? -30.158 3.228 -9.566 1.00 80.38 207 SER A C 1
ATOM 1424 O O . SER A 1 207 ? -29.249 3.960 -9.179 1.00 80.38 207 SER A O 1
ATOM 1426 N N . SER A 1 208 ? -30.598 3.276 -10.827 1.00 75.62 208 SER A N 1
ATOM 1427 C CA . SER A 1 208 ? -30.099 4.252 -11.812 1.00 75.62 208 SER A CA 1
ATOM 1428 C C . SER A 1 208 ? -30.357 5.716 -11.423 1.00 75.62 208 SER A C 1
ATOM 1430 O O . SER A 1 208 ? -29.719 6.609 -11.968 1.00 75.62 208 SER A O 1
ATOM 1432 N N . LEU A 1 209 ? -31.268 5.971 -10.476 1.00 73.81 209 LEU A N 1
ATOM 1433 C CA . LEU A 1 209 ? -31.572 7.306 -9.955 1.00 73.81 209 LEU A CA 1
ATOM 1434 C C . LEU A 1 209 ? -30.653 7.730 -8.794 1.00 73.81 209 LEU A C 1
ATOM 1436 O O . LEU A 1 209 ? -30.776 8.858 -8.326 1.00 73.81 209 LEU A O 1
ATOM 1440 N N . GLY A 1 210 ? -29.780 6.842 -8.301 1.00 81.62 210 GLY A N 1
ATOM 1441 C CA . GLY A 1 210 ? -28.869 7.128 -7.191 1.00 81.62 210 GLY A CA 1
ATOM 1442 C C . GLY A 1 210 ? -28.453 5.890 -6.394 1.00 81.62 210 GLY A C 1
ATOM 1443 O O . GLY A 1 210 ? -29.241 4.948 -6.251 1.00 81.62 210 GLY A O 1
ATOM 1444 N N . GLN A 1 211 ? -27.227 5.919 -5.865 1.00 88.06 211 GLN A N 1
ATOM 1445 C CA . GLN A 1 211 ? -26.590 4.842 -5.100 1.00 88.06 211 GLN A CA 1
ATOM 1446 C C . GLN A 1 211 ? -26.251 5.305 -3.675 1.00 88.06 211 GLN A C 1
ATOM 1448 O O . GLN A 1 211 ? -25.272 6.023 -3.463 1.00 88.06 211 GLN A O 1
ATOM 1453 N N . TRP A 1 212 ? -27.055 4.887 -2.696 1.00 87.56 212 TRP A N 1
ATOM 1454 C CA . TRP A 1 212 ? -26.997 5.389 -1.319 1.00 87.56 212 TRP A CA 1
ATOM 1455 C C . TRP A 1 212 ? -26.507 4.333 -0.322 1.00 87.56 212 TRP A C 1
ATOM 1457 O O . TRP A 1 212 ? -26.745 3.141 -0.493 1.00 87.56 212 TRP A O 1
ATOM 1467 N N . THR A 1 213 ? -25.839 4.776 0.738 1.00 86.88 213 THR A N 1
ATOM 1468 C CA . THR A 1 213 ? -25.326 3.964 1.848 1.00 86.88 213 THR A CA 1
ATOM 1469 C C . THR A 1 213 ? -25.401 4.738 3.171 1.00 86.88 213 THR A C 1
ATOM 1471 O O . THR A 1 213 ? -25.866 5.881 3.218 1.00 86.88 213 THR A O 1
ATOM 1474 N N . GLY A 1 214 ? -24.941 4.110 4.252 1.00 81.50 214 GLY A N 1
ATOM 1475 C CA . GLY A 1 214 ? -24.943 4.670 5.602 1.00 81.50 214 GLY A CA 1
ATOM 1476 C C . GLY A 1 214 ? -26.241 4.390 6.362 1.00 81.50 214 GLY A C 1
ATOM 1477 O O . GLY A 1 214 ? -27.264 4.029 5.784 1.00 81.50 214 GLY A O 1
ATOM 1478 N N . SER A 1 215 ? -26.202 4.558 7.685 1.00 81.88 215 SER A N 1
ATOM 1479 C CA . SER A 1 215 ? -27.321 4.241 8.590 1.00 81.88 215 SER A CA 1
ATOM 1480 C C . SER A 1 215 ? -28.566 5.110 8.372 1.00 81.88 215 SER A C 1
ATOM 1482 O O . SER A 1 215 ? -29.668 4.706 8.729 1.00 81.88 215 SER A O 1
ATOM 1484 N N . THR A 1 216 ? -28.404 6.281 7.759 1.00 85.00 216 THR A N 1
ATOM 1485 C CA . THR A 1 216 ? -29.466 7.249 7.439 1.00 85.00 216 THR A CA 1
ATOM 1486 C C . THR A 1 216 ? -29.783 7.322 5.941 1.00 85.00 216 THR A C 1
ATOM 1488 O O . THR A 1 216 ? -30.647 8.100 5.526 1.00 85.00 216 THR A O 1
ATOM 1491 N N . CYS A 1 217 ? -29.090 6.539 5.103 1.00 85.88 217 CYS A N 1
ATOM 1492 C CA . CYS A 1 217 ? -29.149 6.623 3.637 1.00 85.88 217 CYS A CA 1
ATOM 1493 C C . CYS A 1 217 ? -28.933 8.037 3.091 1.00 85.88 217 CYS A C 1
ATOM 1495 O O . CYS A 1 217 ? -29.594 8.461 2.140 1.00 85.88 217 CYS A O 1
ATOM 1497 N N . SER A 1 218 ? -28.031 8.778 3.730 1.00 83.38 218 SER A N 1
ATOM 1498 C CA . SER A 1 218 ? -27.607 10.108 3.303 1.00 83.38 218 SER A CA 1
ATOM 1499 C C . SER A 1 218 ? -26.239 10.104 2.626 1.00 83.38 218 SER A C 1
ATOM 1501 O O . SER A 1 218 ? -25.868 11.122 2.042 1.00 83.38 218 SER A O 1
ATOM 1503 N N . ASP A 1 219 ? -25.506 8.994 2.661 1.00 84.81 219 ASP A N 1
ATOM 1504 C CA . ASP A 1 219 ? -24.163 8.909 2.092 1.00 84.81 219 ASP A CA 1
ATOM 1505 C C . ASP A 1 219 ? -24.203 8.226 0.729 1.00 84.81 219 ASP A C 1
ATOM 1507 O O . ASP A 1 219 ? -25.069 7.395 0.465 1.00 84.81 219 ASP A O 1
ATOM 1511 N N . CYS A 1 220 ? -23.269 8.568 -0.154 1.00 84.19 220 CYS A N 1
ATOM 1512 C CA . CYS A 1 220 ? -23.144 7.881 -1.435 1.00 84.19 220 CYS A CA 1
ATOM 1513 C C . CYS A 1 220 ? -22.340 6.591 -1.267 1.00 84.19 220 CYS A C 1
ATOM 1515 O O . CYS A 1 220 ? -21.353 6.560 -0.528 1.00 84.19 220 CYS A O 1
ATOM 1517 N N . ILE A 1 221 ? -22.727 5.531 -1.981 1.00 84.69 221 ILE A N 1
ATOM 1518 C CA . ILE A 1 221 ? -21.872 4.344 -2.123 1.00 84.69 221 ILE A CA 1
ATOM 1519 C C . ILE A 1 221 ? -20.520 4.766 -2.718 1.00 84.69 221 ILE A C 1
ATOM 1521 O O . ILE A 1 221 ? -20.452 5.641 -3.585 1.00 84.69 221 ILE A O 1
ATOM 1525 N N . ALA A 1 222 ? -19.437 4.130 -2.260 1.00 74.88 222 ALA A N 1
ATOM 1526 C CA . ALA A 1 222 ? -18.095 4.368 -2.781 1.00 74.88 222 ALA A CA 1
ATOM 1527 C C . ALA A 1 222 ? -18.077 4.236 -4.315 1.00 74.88 222 ALA A C 1
ATOM 1529 O O . ALA A 1 222 ? -18.488 3.216 -4.864 1.00 74.88 222 ALA A O 1
ATOM 1530 N N . GLY A 1 223 ? -17.610 5.280 -5.002 1.00 75.44 223 GLY A N 1
ATOM 1531 C CA . GLY A 1 223 ? -17.641 5.345 -6.464 1.00 75.44 223 GLY A CA 1
ATOM 1532 C C . GLY A 1 223 ? -18.793 6.167 -7.053 1.00 75.44 223 GLY A C 1
ATOM 1533 O O . GLY A 1 223 ? -18.867 6.259 -8.275 1.00 75.44 223 GLY A O 1
ATOM 1534 N N . TYR A 1 224 ? -19.629 6.816 -6.233 1.00 82.88 224 TYR A N 1
ATOM 1535 C CA . TYR A 1 224 ? -20.674 7.749 -6.677 1.00 82.88 224 TYR A CA 1
ATOM 1536 C C . TYR A 1 224 ? -20.668 9.059 -5.874 1.00 82.88 224 TYR A C 1
ATOM 1538 O O . TYR A 1 224 ? -20.244 9.085 -4.720 1.00 82.88 224 TYR A O 1
ATOM 1546 N N . TRP A 1 225 ? -21.137 10.152 -6.483 1.00 84.06 225 TRP A N 1
ATOM 1547 C CA . TRP A 1 225 ? -21.215 11.482 -5.866 1.00 84.06 225 TRP A CA 1
ATOM 1548 C C . TRP A 1 225 ? -22.411 12.308 -6.378 1.00 84.06 225 TRP A C 1
ATOM 1550 O O . TRP A 1 225 ? -23.133 11.889 -7.288 1.00 84.06 225 TRP A O 1
ATOM 1560 N N . GLY A 1 226 ? -22.621 13.484 -5.776 1.00 80.19 226 GLY A N 1
ATOM 1561 C CA . GLY A 1 226 ? -23.705 14.422 -6.077 1.00 80.19 226 GLY A CA 1
ATOM 1562 C C . GLY A 1 226 ? -24.880 14.329 -5.104 1.00 80.19 226 GLY A C 1
ATOM 1563 O O . GLY A 1 226 ? -24.989 13.375 -4.334 1.00 80.19 226 GLY A O 1
ATOM 1564 N N . ASP A 1 227 ? -25.784 15.308 -5.169 1.00 81.25 227 ASP A N 1
ATOM 1565 C CA . ASP A 1 227 ? -26.954 15.426 -4.278 1.00 81.25 227 ASP A CA 1
ATOM 1566 C C . ASP A 1 227 ? -27.936 14.244 -4.404 1.00 81.25 227 ASP A C 1
ATOM 1568 O O . ASP A 1 227 ? -28.710 13.940 -3.487 1.00 81.25 227 ASP A O 1
ATOM 1572 N N . GLU A 1 228 ? -27.870 13.537 -5.536 1.00 84.81 228 GLU A N 1
ATOM 1573 C CA . GLU A 1 228 ? -28.625 12.322 -5.823 1.00 84.81 228 GLU A CA 1
ATOM 1574 C C . GLU A 1 228 ? -27.782 11.030 -5.752 1.00 84.81 228 GLU A C 1
ATOM 1576 O O . GLU A 1 228 ? -28.328 9.944 -5.948 1.00 84.81 228 GLU A O 1
ATOM 1581 N N . CYS A 1 229 ? -26.472 11.115 -5.479 1.00 84.50 229 CYS A N 1
ATOM 1582 C CA . CYS A 1 229 ? -25.517 10.000 -5.575 1.00 84.50 229 CYS A CA 1
ATOM 1583 C C . CYS A 1 229 ? -25.614 9.227 -6.906 1.00 84.50 229 CYS A C 1
ATOM 1585 O O . CYS A 1 229 ? -25.500 8.001 -6.947 1.00 84.50 229 CYS A O 1
ATOM 1587 N N . SER A 1 230 ? -25.895 9.940 -7.997 1.00 85.25 230 SER A N 1
ATOM 1588 C CA . SER A 1 230 ? -26.153 9.390 -9.331 1.00 85.25 230 SER A CA 1
ATOM 1589 C C . SER A 1 230 ? -24.974 9.570 -10.291 1.00 85.25 230 SER A C 1
ATOM 1591 O O . SER A 1 230 ? -24.939 8.917 -11.335 1.00 85.25 230 SER A O 1
ATOM 1593 N N . TYR A 1 231 ? -23.985 10.402 -9.943 1.00 82.56 231 TYR A N 1
ATOM 1594 C CA . TYR A 1 231 ? -22.817 10.638 -10.785 1.00 82.56 231 TYR A CA 1
ATOM 1595 C C . TYR A 1 231 ? -21.690 9.662 -10.441 1.00 82.56 231 TYR A C 1
ATOM 1597 O O . TYR A 1 231 ? -21.270 9.607 -9.283 1.00 82.56 231 TYR A O 1
ATOM 1605 N N . PRO A 1 232 ? -21.165 8.898 -11.416 1.00 79.25 232 PRO A N 1
ATOM 1606 C CA . PRO A 1 232 ? -20.030 8.022 -11.179 1.00 79.25 232 PRO A CA 1
ATOM 1607 C C . PRO A 1 232 ? -18.775 8.838 -10.850 1.00 79.25 232 PRO A C 1
ATOM 1609 O O . PRO A 1 232 ? -18.511 9.908 -11.403 1.00 79.25 232 PRO A O 1
ATOM 1612 N N . CYS A 1 233 ? -17.989 8.307 -9.928 1.00 81.12 233 CYS A N 1
ATOM 1613 C CA . CYS A 1 233 ? -16.733 8.869 -9.468 1.00 81.12 233 CYS A CA 1
ATOM 1614 C C . CYS A 1 233 ? -15.633 8.573 -10.490 1.00 81.12 233 CYS A C 1
ATOM 1616 O O . CYS A 1 233 ? -15.227 7.425 -10.666 1.00 81.12 233 CYS A O 1
ATOM 1618 N N . LEU A 1 234 ? -15.124 9.606 -11.159 1.00 80.06 234 LEU A N 1
ATOM 1619 C CA . LEU A 1 234 ? -14.134 9.467 -12.234 1.00 80.06 234 LEU A CA 1
ATOM 1620 C C . LEU A 1 234 ? -12.685 9.345 -11.727 1.00 80.06 234 LEU A C 1
ATOM 1622 O O . LEU A 1 234 ? -11.748 9.536 -12.492 1.00 80.06 234 LEU A O 1
ATOM 1626 N N . CYS A 1 235 ? -12.478 8.988 -10.457 1.00 81.31 235 CYS A N 1
ATOM 1627 C CA . CYS A 1 235 ? -11.160 8.926 -9.811 1.00 81.31 235 CYS A CA 1
ATOM 1628 C C . CYS A 1 235 ? -10.336 7.687 -10.199 1.00 81.31 235 CYS A C 1
ATOM 1630 O O . CYS A 1 235 ? -9.633 7.118 -9.364 1.00 81.31 235 CYS A O 1
ATOM 1632 N N . SER A 1 236 ? -10.480 7.209 -11.439 1.00 80.69 236 SER A N 1
ATOM 1633 C CA . SER A 1 236 ? -9.739 6.077 -12.015 1.00 80.69 236 SER A CA 1
ATOM 1634 C C . SER A 1 236 ? -9.752 4.789 -11.170 1.00 80.69 236 SER A C 1
ATOM 1636 O O . SER A 1 236 ? -8.837 3.975 -11.270 1.00 80.69 236 SER A O 1
ATOM 1638 N N . SER A 1 237 ? -10.769 4.592 -10.317 1.00 79.94 237 SER A N 1
ATOM 1639 C CA . SER A 1 237 ? -10.830 3.520 -9.295 1.00 79.94 237 SER A CA 1
ATOM 1640 C C . SER A 1 237 ? -9.653 3.509 -8.300 1.00 79.94 237 SER A C 1
ATOM 1642 O O . SER A 1 237 ? -9.345 2.484 -7.696 1.00 79.94 237 SER A O 1
ATOM 1644 N N . ARG A 1 238 ? -8.968 4.646 -8.146 1.00 84.44 238 ARG A N 1
ATOM 1645 C CA . ARG A 1 238 ? -7.727 4.842 -7.372 1.00 84.44 238 ARG A CA 1
ATOM 1646 C C . ARG A 1 238 ? -7.873 5.943 -6.309 1.00 84.44 238 ARG A C 1
ATOM 1648 O O . ARG A 1 238 ? -6.891 6.465 -5.780 1.00 84.44 238 ARG A O 1
ATOM 1655 N N . GLY A 1 239 ? -9.118 6.294 -5.999 1.00 81.69 239 GLY A N 1
ATOM 1656 C CA . GLY A 1 239 ? -9.502 7.281 -5.001 1.00 81.69 239 GLY A CA 1
ATOM 1657 C C . GLY A 1 239 ? -11.010 7.287 -4.761 1.00 81.69 239 GLY A C 1
ATOM 1658 O O . GLY A 1 239 ? -11.773 6.636 -5.478 1.00 81.69 239 GLY A O 1
ATOM 1659 N N . THR A 1 240 ? -11.437 8.033 -3.751 1.00 83.56 240 THR A N 1
ATOM 1660 C CA . THR A 1 240 ? -12.843 8.365 -3.474 1.00 83.56 240 THR A CA 1
ATOM 1661 C C . THR A 1 240 ? -13.141 9.784 -3.961 1.00 83.56 240 THR A C 1
ATOM 1663 O O . THR A 1 240 ? -12.219 10.515 -4.293 1.00 83.56 240 THR A O 1
ATOM 1666 N N . CYS A 1 241 ? -14.399 10.213 -4.042 1.00 81.88 241 CYS A N 1
ATOM 1667 C CA . CYS A 1 241 ? -14.748 11.594 -4.406 1.00 81.88 241 CYS A CA 1
ATOM 1668 C C . CYS A 1 241 ? -15.557 12.269 -3.305 1.00 81.88 241 CYS A C 1
ATOM 1670 O O . CYS A 1 241 ? -16.280 11.620 -2.549 1.00 81.88 241 CYS A O 1
ATOM 1672 N N . THR A 1 242 ? -15.442 13.592 -3.222 1.00 77.94 242 THR A N 1
ATOM 1673 C CA . THR A 1 242 ? -16.226 14.396 -2.285 1.00 77.94 242 THR A CA 1
ATOM 1674 C C . THR A 1 242 ? -17.704 14.423 -2.677 1.00 77.94 242 THR A C 1
ATOM 1676 O O . THR A 1 242 ? -18.054 14.598 -3.846 1.00 77.94 242 THR A O 1
ATOM 1679 N N . ARG A 1 243 ? -18.586 14.307 -1.675 1.00 70.88 243 ARG A N 1
ATOM 1680 C CA . ARG A 1 243 ? -20.047 14.219 -1.851 1.00 70.88 243 ARG A CA 1
ATOM 1681 C C . ARG A 1 243 ? -20.637 15.364 -2.685 1.00 70.88 243 ARG A C 1
ATOM 1683 O O . ARG A 1 243 ? -21.413 15.103 -3.595 1.00 70.88 243 ARG A O 1
ATOM 1690 N N . ASN A 1 244 ? -20.223 16.605 -2.417 1.00 68.69 244 ASN A N 1
ATOM 1691 C CA . ASN A 1 244 ? -20.856 17.808 -2.980 1.00 68.69 244 ASN A CA 1
ATOM 1692 C C . ASN A 1 244 ? -20.132 18.382 -4.213 1.00 68.69 244 ASN A C 1
ATOM 1694 O O . ASN A 1 244 ? -20.556 19.404 -4.741 1.00 68.69 244 ASN A O 1
ATOM 1698 N N . GLY A 1 245 ? -19.021 17.783 -4.655 1.00 69.50 245 GLY A N 1
ATOM 1699 C CA . GLY A 1 245 ? -18.193 18.389 -5.706 1.00 69.50 245 GLY A CA 1
ATOM 1700 C C . GLY A 1 245 ? -17.467 17.423 -6.632 1.00 69.50 245 GLY A C 1
ATOM 1701 O O . GLY A 1 245 ? -16.807 17.888 -7.556 1.00 69.50 245 GLY A O 1
ATOM 1702 N N . GLY A 1 246 ? -17.538 16.109 -6.392 1.00 69.44 246 GLY A N 1
ATOM 1703 C CA . GLY A 1 246 ? -16.926 15.114 -7.278 1.00 69.44 246 GLY A CA 1
ATOM 1704 C C . GLY A 1 246 ? -15.403 15.176 -7.318 1.00 69.44 246 GLY A C 1
ATOM 1705 O O . GLY A 1 246 ? -14.783 14.549 -8.172 1.00 69.44 246 GLY A O 1
ATOM 1706 N N . VAL A 1 247 ? -14.793 15.932 -6.402 1.00 79.56 247 VAL A N 1
ATOM 1707 C CA . VAL A 1 247 ? -13.346 16.133 -6.354 1.00 79.56 247 VAL A CA 1
ATOM 1708 C C . VAL A 1 247 ? -12.703 14.866 -5.823 1.00 79.56 247 VAL A C 1
ATOM 1710 O O . VAL A 1 247 ? -13.085 14.382 -4.757 1.00 79.56 247 VAL A O 1
ATOM 1713 N N . CYS A 1 248 ? -11.719 14.349 -6.550 1.00 79.06 248 CYS A N 1
ATOM 1714 C CA . CYS A 1 248 ? -11.046 13.118 -6.186 1.00 79.06 248 CYS A CA 1
ATOM 1715 C C . CYS A 1 248 ? -10.120 13.279 -4.976 1.00 79.06 248 CYS A C 1
ATOM 1717 O O . CYS A 1 248 ? -9.233 14.128 -4.937 1.00 79.06 248 CYS A O 1
ATOM 1719 N N . GLN A 1 249 ? -10.321 12.405 -3.999 1.00 85.88 249 GLN A N 1
ATOM 1720 C CA . GLN A 1 249 ? -9.452 12.110 -2.873 1.00 85.88 249 GLN A CA 1
ATOM 1721 C C . GLN A 1 249 ? -8.716 10.803 -3.173 1.00 85.88 249 GLN A C 1
ATOM 1723 O O . GLN A 1 249 ? -9.239 9.702 -3.007 1.00 85.88 249 GLN A O 1
ATOM 1728 N N . CYS A 1 250 ? -7.497 10.934 -3.678 1.00 84.25 250 CYS A N 1
ATOM 1729 C CA . CYS A 1 250 ? -6.692 9.799 -4.104 1.00 84.25 250 CYS A CA 1
ATOM 1730 C C . CYS A 1 250 ? -6.219 8.946 -2.925 1.00 84.25 250 CYS A C 1
ATOM 1732 O O . CYS A 1 250 ? -5.935 9.474 -1.848 1.00 84.25 250 CYS A O 1
ATOM 1734 N N . TYR A 1 251 ? -6.118 7.627 -3.125 1.00 85.31 251 TYR A N 1
ATOM 1735 C CA . TYR A 1 251 ? -5.596 6.752 -2.078 1.00 85.31 251 TYR A CA 1
ATOM 1736 C C . TYR A 1 251 ? -4.139 7.102 -1.759 1.00 85.31 251 TYR A C 1
ATOM 1738 O O . TYR A 1 251 ? -3.356 7.428 -2.652 1.00 85.31 251 TYR A O 1
ATOM 1746 N N . GLN A 1 252 ? -3.783 7.019 -0.478 1.00 82.44 252 GLN A N 1
ATOM 1747 C CA . GLN A 1 252 ? -2.435 7.281 0.031 1.00 82.44 252 GLN A CA 1
ATOM 1748 C C . GLN A 1 252 ? -2.006 6.186 1.008 1.00 82.44 252 GLN A C 1
ATOM 1750 O O . GLN A 1 252 ? -1.797 6.430 2.193 1.00 82.44 252 GLN A O 1
ATOM 1755 N N . GLY A 1 253 ? -1.935 4.947 0.524 1.00 77.12 253 GLY A N 1
ATOM 1756 C CA . GLY A 1 253 ? -1.630 3.791 1.365 1.00 77.12 253 GLY A CA 1
ATOM 1757 C C . GLY A 1 253 ? -0.722 2.789 0.671 1.00 77.12 253 GLY A C 1
ATOM 1758 O O . GLY A 1 253 ? -0.786 2.614 -0.540 1.00 77.12 253 GLY A O 1
ATOM 1759 N N . ALA A 1 254 ? 0.100 2.071 1.438 1.00 71.38 254 ALA A N 1
ATOM 1760 C CA . ALA A 1 254 ? 1.030 1.084 0.882 1.00 71.38 254 ALA A CA 1
ATOM 1761 C C . ALA A 1 254 ? 0.326 -0.079 0.150 1.00 71.38 254 ALA A C 1
ATOM 1763 O O . ALA A 1 254 ? 0.867 -0.606 -0.821 1.00 71.38 254 ALA A O 1
ATOM 1764 N N . ALA A 1 255 ? -0.880 -0.456 0.594 1.00 75.38 255 ALA A N 1
ATOM 1765 C CA . ALA A 1 255 ? -1.679 -1.528 -0.007 1.00 75.38 255 ALA A CA 1
ATOM 1766 C C . ALA A 1 255 ? -2.515 -1.061 -1.213 1.00 75.38 255 ALA A C 1
ATOM 1768 O O . ALA A 1 255 ? -2.709 -1.815 -2.161 1.00 75.38 255 ALA A O 1
ATOM 1769 N N . THR A 1 256 ? -3.006 0.179 -1.182 1.00 80.62 256 THR A N 1
ATOM 1770 C CA . THR A 1 256 ? -3.916 0.751 -2.192 1.00 80.62 256 THR A CA 1
ATOM 1771 C C . THR A 1 256 ? -3.207 1.645 -3.217 1.00 80.62 256 THR A C 1
ATOM 1773 O O . THR A 1 256 ? -3.809 2.023 -4.222 1.00 80.62 256 THR A O 1
ATOM 1776 N N . GLY A 1 257 ? -1.939 1.984 -2.974 1.00 80.62 257 GLY A N 1
ATOM 1777 C CA . GLY A 1 257 ? -1.139 2.928 -3.753 1.00 80.62 257 GLY A CA 1
ATOM 1778 C C . GLY A 1 257 ? -1.215 4.369 -3.251 1.00 80.62 257 GLY A C 1
ATOM 1779 O O . GLY A 1 257 ? -2.173 4.748 -2.573 1.00 80.62 257 GLY A O 1
ATOM 1780 N N . PHE A 1 258 ? -0.194 5.162 -3.594 1.00 81.00 258 PHE A N 1
ATOM 1781 C CA . PHE A 1 258 ? -0.116 6.608 -3.378 1.00 81.00 258 PHE A CA 1
ATOM 1782 C C . PHE A 1 258 ? -0.385 7.343 -4.695 1.00 81.00 258 PHE A C 1
ATOM 1784 O O . PHE A 1 258 ? 0.515 7.585 -5.501 1.00 81.00 258 PHE A O 1
ATOM 1791 N N . TRP A 1 259 ? -1.646 7.686 -4.922 1.00 80.75 259 TRP A N 1
ATOM 1792 C CA . TRP A 1 259 ? -2.148 8.281 -6.159 1.00 80.75 259 TRP A CA 1
ATOM 1793 C C . TRP A 1 259 ? -2.290 9.805 -6.038 1.00 80.75 259 TRP A C 1
ATOM 1795 O O . TRP A 1 259 ? -2.464 10.344 -4.946 1.00 80.75 259 TRP A O 1
ATOM 1805 N N . GLY A 1 260 ? -2.212 10.511 -7.164 1.00 81.00 260 GLY A N 1
ATOM 1806 C CA . GLY A 1 260 ? -2.283 11.967 -7.262 1.00 81.00 260 GLY A CA 1
ATOM 1807 C C . GLY A 1 260 ? -2.903 12.440 -8.582 1.00 81.00 260 GLY A C 1
ATOM 1808 O O . GLY A 1 260 ? -3.276 11.641 -9.438 1.00 81.00 260 GLY A O 1
ATOM 1809 N N . GLY A 1 261 ? -3.013 13.760 -8.748 1.00 71.44 261 GLY A N 1
ATOM 1810 C CA . GLY A 1 261 ? -3.735 14.382 -9.867 1.00 71.44 261 GLY A CA 1
ATOM 1811 C C . GLY A 1 261 ? -5.223 14.598 -9.572 1.00 71.44 261 GLY A C 1
ATOM 1812 O O . GLY A 1 261 ? -5.747 14.113 -8.573 1.00 71.44 261 GLY A O 1
ATOM 1813 N N . SER A 1 262 ? -5.909 15.354 -10.434 1.00 71.25 262 SER A N 1
ATOM 1814 C CA . SER A 1 262 ? -7.325 15.720 -10.247 1.00 71.25 262 SER A CA 1
ATOM 1815 C C . SER A 1 262 ? -8.300 14.547 -10.398 1.00 71.25 262 SER A C 1
ATOM 1817 O O . SER A 1 262 ? -9.432 14.639 -9.937 1.00 71.25 262 SER A O 1
ATOM 1819 N N . ASP A 1 263 ? -7.865 13.458 -11.032 1.00 77.25 263 ASP A N 1
ATOM 1820 C CA . ASP A 1 263 ? -8.633 12.244 -11.335 1.00 77.25 263 ASP A CA 1
ATOM 1821 C C . ASP A 1 263 ? -7.938 10.953 -10.842 1.00 77.25 263 ASP A C 1
ATOM 1823 O O . ASP A 1 263 ? -8.313 9.844 -11.233 1.00 77.25 263 ASP A O 1
ATOM 1827 N N . CYS A 1 264 ? -6.909 11.083 -9.995 1.00 81.62 264 CYS A N 1
ATOM 1828 C CA . CYS A 1 264 ? -6.088 9.977 -9.480 1.00 81.62 264 CYS A CA 1
ATOM 1829 C C . CYS A 1 264 ? -5.461 9.081 -10.564 1.00 81.62 264 CYS A C 1
ATOM 1831 O O . CYS A 1 264 ? -5.189 7.900 -10.327 1.00 81.62 264 CYS A O 1
ATOM 1833 N N . SER A 1 265 ? -5.239 9.629 -11.762 1.00 78.19 265 SER A N 1
ATOM 1834 C CA . SER A 1 265 ? -4.645 8.903 -12.890 1.00 78.19 265 SER A CA 1
ATOM 1835 C C . SER A 1 265 ? -3.120 8.786 -12.808 1.00 78.19 265 SER A C 1
ATOM 1837 O O . SER A 1 265 ? -2.537 7.912 -13.455 1.00 78.19 265 SER A O 1
ATOM 1839 N N . VAL A 1 266 ? -2.465 9.616 -11.991 1.00 77.75 266 VAL A N 1
ATOM 1840 C CA . VAL A 1 266 ? -1.003 9.658 -11.845 1.00 77.75 266 VAL A CA 1
ATOM 1841 C C . VAL A 1 266 ? -0.576 9.279 -10.430 1.00 77.75 266 VAL A C 1
ATOM 1843 O O . VAL A 1 266 ? -1.376 9.300 -9.498 1.00 77.75 266 VAL A O 1
ATOM 1846 N N . CYS A 1 267 ? 0.691 8.915 -10.239 1.00 73.12 267 CYS A N 1
ATOM 1847 C CA . CYS A 1 267 ? 1.217 8.716 -8.891 1.00 73.12 267 CYS A CA 1
ATOM 1848 C C . CYS A 1 267 ? 1.337 10.054 -8.156 1.00 73.12 267 CYS A C 1
ATOM 1850 O O . CYS A 1 267 ? 1.654 11.082 -8.761 1.00 73.12 267 CYS A O 1
ATOM 1852 N N . ALA A 1 268 ? 1.114 10.036 -6.842 1.00 72.94 268 ALA A N 1
ATOM 1853 C CA . ALA A 1 268 ? 1.447 11.165 -5.986 1.00 72.94 268 ALA A CA 1
ATOM 1854 C C . ALA A 1 268 ? 2.944 11.489 -6.103 1.00 72.94 268 ALA A C 1
ATOM 1856 O O . ALA A 1 268 ? 3.770 10.610 -6.375 1.00 72.94 268 ALA A O 1
ATOM 1857 N N . THR A 1 269 ? 3.305 12.752 -5.876 1.00 65.31 269 THR A N 1
ATOM 1858 C CA . THR A 1 269 ? 4.702 13.199 -5.895 1.00 65.31 269 THR A CA 1
ATOM 1859 C C . THR A 1 269 ? 5.569 12.291 -5.020 1.00 65.31 269 THR A C 1
ATOM 1861 O O . THR A 1 269 ? 5.246 12.051 -3.860 1.00 65.31 269 THR A O 1
ATOM 1864 N N . GLY A 1 270 ? 6.667 11.778 -5.582 1.00 62.19 270 GLY A N 1
ATOM 1865 C CA . GLY A 1 270 ? 7.575 10.870 -4.874 1.00 62.19 270 GLY A CA 1
ATOM 1866 C C . GLY A 1 270 ? 7.208 9.385 -4.955 1.00 62.19 270 GLY A C 1
ATOM 1867 O O . GLY A 1 270 ? 7.912 8.577 -4.359 1.00 62.19 270 GLY A O 1
ATOM 1868 N N . TYR A 1 271 ? 6.181 8.997 -5.718 1.00 68.19 271 TYR A N 1
ATOM 1869 C CA . TYR A 1 271 ? 5.801 7.596 -5.938 1.00 68.19 271 TYR A CA 1
ATOM 1870 C C . TYR A 1 271 ? 5.755 7.237 -7.431 1.00 68.19 271 TYR A C 1
ATOM 1872 O O . TYR A 1 271 ? 5.569 8.094 -8.291 1.00 68.19 271 TYR A O 1
ATOM 1880 N N . THR A 1 272 ? 5.981 5.963 -7.748 1.00 67.56 272 THR A N 1
ATOM 1881 C CA . THR A 1 272 ? 6.012 5.393 -9.102 1.00 67.56 272 THR A CA 1
ATOM 1882 C C . THR A 1 272 ? 5.547 3.926 -9.087 1.00 67.56 272 THR A C 1
ATOM 1884 O O . THR A 1 272 ? 5.180 3.379 -8.042 1.00 67.56 272 THR A O 1
ATOM 1887 N N . GLY A 1 273 ? 5.573 3.277 -10.251 1.00 66.12 273 GLY A N 1
ATOM 1888 C CA . GLY A 1 273 ? 5.157 1.887 -10.449 1.00 66.12 273 GLY A CA 1
ATOM 1889 C C . GLY A 1 273 ? 3.662 1.724 -10.732 1.00 66.12 273 GLY A C 1
ATOM 1890 O O . GLY A 1 273 ? 2.868 2.642 -10.551 1.00 66.12 273 GLY A O 1
ATOM 1891 N N . VAL A 1 274 ? 3.268 0.526 -11.173 1.00 70.31 274 VAL A N 1
ATOM 1892 C CA . VAL A 1 274 ? 1.890 0.222 -11.618 1.00 70.31 274 VAL A CA 1
ATOM 1893 C C . VAL A 1 274 ? 0.829 0.383 -10.524 1.00 70.31 274 VAL A C 1
ATOM 1895 O O . VAL A 1 274 ? -0.329 0.655 -10.835 1.00 70.31 274 VAL A O 1
ATOM 1898 N N . GLY A 1 275 ? 1.225 0.230 -9.258 1.00 76.19 275 GLY A N 1
ATOM 1899 C CA . GLY A 1 275 ? 0.382 0.453 -8.085 1.00 76.19 275 GLY A CA 1
ATOM 1900 C C . GLY A 1 275 ? 0.675 1.758 -7.343 1.00 76.19 275 GLY A C 1
ATOM 1901 O O . GLY A 1 275 ? 0.157 1.928 -6.249 1.00 76.19 275 GLY A O 1
ATOM 1902 N N . CYS A 1 276 ? 1.545 2.635 -7.865 1.00 74.94 276 CYS A N 1
ATOM 1903 C CA . CYS A 1 276 ? 2.024 3.852 -7.192 1.00 74.94 276 CYS A CA 1
ATOM 1904 C C . CYS A 1 276 ? 2.429 3.656 -5.720 1.00 74.94 276 CYS A C 1
ATOM 1906 O O . CYS A 1 276 ? 2.278 4.541 -4.886 1.00 74.94 276 CYS A O 1
ATOM 1908 N N . ASN A 1 277 ? 2.926 2.472 -5.376 1.00 74.94 277 ASN A N 1
ATOM 1909 C CA . ASN A 1 277 ? 3.366 2.094 -4.035 1.00 74.94 277 ASN A CA 1
ATOM 1910 C C . ASN A 1 277 ? 4.896 1.992 -3.942 1.00 74.94 277 ASN A C 1
ATOM 1912 O O . ASN A 1 277 ? 5.439 1.605 -2.908 1.00 74.94 277 ASN A O 1
ATOM 1916 N N . ILE A 1 278 ? 5.601 2.346 -5.018 1.00 69.81 278 ILE A N 1
ATOM 1917 C CA . ILE A 1 278 ? 7.056 2.311 -5.090 1.00 69.81 278 ILE A CA 1
ATOM 1918 C C . ILE A 1 278 ? 7.556 3.738 -4.927 1.00 69.81 278 ILE A C 1
ATOM 1920 O O . ILE A 1 278 ? 7.292 4.589 -5.768 1.00 69.81 278 ILE A O 1
ATOM 1924 N N . VAL A 1 279 ? 8.275 4.016 -3.841 1.00 64.94 279 VAL A N 1
ATOM 1925 C CA . VAL A 1 279 ? 8.889 5.335 -3.625 1.00 64.94 279 VAL A CA 1
ATOM 1926 C C . VAL A 1 279 ? 9.872 5.629 -4.758 1.00 64.94 279 VAL A C 1
ATOM 1928 O O . VAL A 1 279 ? 10.788 4.840 -4.986 1.00 64.94 279 VAL A O 1
ATOM 1931 N N . ASN A 1 280 ? 9.672 6.746 -5.451 1.00 67.06 280 ASN A N 1
ATOM 1932 C CA . ASN A 1 280 ? 10.467 7.186 -6.584 1.00 67.06 280 ASN A CA 1
ATOM 1933 C C . ASN A 1 280 ? 11.822 7.728 -6.111 1.00 67.06 280 ASN A C 1
ATOM 1935 O O . ASN A 1 280 ? 11.878 8.721 -5.387 1.00 67.06 280 ASN A O 1
ATOM 1939 N N . VAL A 1 281 ? 12.921 7.111 -6.545 1.00 66.94 281 VAL A N 1
ATOM 1940 C CA . VAL A 1 281 ? 14.261 7.662 -6.317 1.00 66.94 281 VAL A CA 1
ATOM 1941 C C . VAL A 1 281 ? 14.556 8.757 -7.340 1.00 66.94 281 VAL A C 1
ATOM 1943 O O . VAL A 1 281 ? 14.729 8.490 -8.529 1.00 66.94 281 VAL A O 1
ATOM 1946 N N . ALA A 1 282 ? 14.673 9.996 -6.865 1.00 60.88 282 ALA A N 1
ATOM 1947 C CA . ALA A 1 282 ? 15.123 11.111 -7.683 1.00 60.88 282 ALA A CA 1
ATOM 1948 C C . ALA A 1 282 ? 16.651 11.059 -7.859 1.00 60.88 282 ALA A C 1
ATOM 1950 O O . ALA A 1 282 ? 17.420 11.399 -6.955 1.00 60.88 282 ALA A O 1
ATOM 1951 N N . LEU A 1 283 ? 17.102 10.640 -9.043 1.00 64.31 283 LEU A N 1
ATOM 1952 C CA . LEU A 1 283 ? 18.488 10.842 -9.448 1.00 64.31 283 LEU A CA 1
ATOM 1953 C C . LEU A 1 283 ? 18.688 12.294 -9.871 1.00 64.31 283 LEU A C 1
ATOM 1955 O O . LEU A 1 283 ? 17.943 12.827 -10.692 1.00 64.31 283 LEU A O 1
ATOM 1959 N N . ASN A 1 284 ? 19.725 12.921 -9.332 1.00 62.88 284 ASN A N 1
ATOM 1960 C CA . ASN A 1 284 ? 20.021 14.317 -9.617 1.00 62.88 284 ASN A CA 1
ATOM 1961 C C . ASN A 1 284 ? 21.151 14.428 -10.611 1.00 62.88 284 ASN A C 1
ATOM 1963 O O . ASN A 1 284 ? 22.040 13.573 -10.652 1.00 62.88 284 ASN A O 1
ATOM 1967 N N . ALA A 1 285 ? 21.128 15.514 -11.377 1.00 59.34 285 ALA A N 1
ATOM 1968 C CA . ALA A 1 285 ? 22.237 15.836 -12.242 1.00 59.34 285 ALA A CA 1
ATOM 1969 C C . ALA A 1 285 ? 23.510 15.986 -11.393 1.00 59.34 285 ALA A C 1
ATOM 1971 O O . ALA A 1 285 ? 23.511 16.680 -10.376 1.00 59.34 285 ALA A O 1
ATOM 1972 N N . ALA A 1 286 ? 24.587 15.309 -11.791 1.00 58.50 286 ALA A N 1
ATOM 1973 C CA . ALA A 1 286 ? 25.872 15.393 -11.097 1.00 58.50 286 ALA A CA 1
ATOM 1974 C C . ALA A 1 286 ? 26.492 16.810 -11.183 1.00 58.50 286 ALA A C 1
ATOM 1976 O O . ALA A 1 286 ? 27.389 17.135 -10.407 1.00 58.50 286 ALA A O 1
ATOM 1977 N N . SER A 1 287 ? 25.985 17.634 -12.111 1.00 54.62 287 SER A N 1
ATOM 1978 C CA . SER A 1 287 ? 26.284 19.045 -12.395 1.00 54.62 287 SER A CA 1
ATOM 1979 C C . SER A 1 287 ? 25.136 19.651 -13.232 1.00 54.62 287 SER A C 1
ATOM 1981 O O . SER A 1 287 ? 24.317 18.917 -13.783 1.00 54.62 287 SER A O 1
ATOM 1983 N N . SER A 1 288 ? 25.061 20.980 -13.382 1.00 50.94 288 SER A N 1
ATOM 1984 C CA . SER A 1 288 ? 24.079 21.680 -14.238 1.00 50.94 288 SER A CA 1
ATOM 1985 C C . SER A 1 288 ? 24.361 21.546 -15.749 1.00 50.94 288 SER A C 1
ATOM 1987 O O . SER A 1 288 ? 24.296 22.529 -16.484 1.00 50.94 288 SER A O 1
ATOM 1989 N N . ASP A 1 289 ? 24.705 20.353 -16.233 1.00 47.84 289 ASP A N 1
ATOM 1990 C CA . ASP A 1 289 ? 25.120 20.124 -17.622 1.00 47.84 289 ASP A CA 1
ATOM 1991 C C . ASP A 1 289 ? 23.943 19.644 -18.480 1.00 47.84 289 ASP A C 1
ATOM 1993 O O . ASP A 1 289 ? 23.787 18.465 -18.799 1.00 47.84 289 ASP A O 1
ATOM 1997 N N . LEU A 1 290 ? 23.097 20.597 -18.873 1.00 47.19 290 LEU A N 1
ATOM 1998 C CA . LEU A 1 290 ? 22.102 20.424 -19.928 1.00 47.19 290 LEU A CA 1
ATOM 1999 C C . LEU A 1 290 ? 22.699 20.863 -21.273 1.00 47.19 290 LEU A C 1
ATOM 2001 O O . LEU A 1 290 ? 22.267 21.855 -21.858 1.00 47.19 290 LEU A O 1
ATOM 2005 N N . MET A 1 291 ? 23.710 20.159 -21.787 1.00 51.31 291 MET A N 1
ATOM 2006 C CA . MET A 1 291 ? 24.164 20.447 -23.151 1.00 51.31 291 MET A CA 1
ATOM 2007 C C . MET A 1 291 ? 23.114 19.935 -24.138 1.00 51.31 291 MET A C 1
ATOM 2009 O O . MET A 1 291 ? 22.887 18.732 -24.270 1.00 51.31 291 MET A O 1
ATOM 2013 N N . THR A 1 292 ? 22.419 20.881 -24.768 1.00 50.47 292 THR A N 1
ATOM 2014 C CA . THR A 1 292 ? 21.392 20.624 -25.778 1.00 50.47 292 THR A CA 1
ATOM 2015 C C . THR A 1 292 ? 21.993 20.933 -27.136 1.00 50.47 292 THR A C 1
ATOM 2017 O O . THR A 1 292 ? 22.291 22.090 -27.436 1.00 50.47 292 THR A O 1
ATOM 2020 N N . PHE A 1 293 ? 22.171 19.911 -27.963 1.00 52.25 293 PHE A N 1
ATOM 2021 C CA . PHE A 1 293 ? 22.583 20.101 -29.345 1.00 52.25 293 PHE A CA 1
ATOM 2022 C C . PHE A 1 293 ? 21.327 20.357 -30.178 1.00 52.25 293 PHE A C 1
ATOM 2024 O O . PHE A 1 293 ? 20.486 19.472 -30.324 1.00 52.25 293 PHE A O 1
ATOM 2031 N N . LYS A 1 294 ? 21.169 21.579 -30.699 1.00 43.19 294 LYS A N 1
ATOM 2032 C CA . LYS A 1 294 ? 20.182 21.875 -31.746 1.00 43.19 294 LYS A CA 1
ATOM 2033 C C . LYS A 1 294 ? 20.807 21.504 -33.085 1.00 43.19 294 LYS A C 1
ATOM 2035 O O . LYS A 1 294 ? 21.714 22.200 -33.537 1.00 43.19 294 LYS A O 1
ATOM 2040 N N . THR A 1 295 ? 20.335 20.437 -33.718 1.00 45.69 295 THR A N 1
ATOM 2041 C CA . THR A 1 295 ? 20.683 20.153 -35.112 1.00 45.69 295 THR A CA 1
ATOM 2042 C C . THR A 1 295 ? 19.605 20.761 -36.006 1.00 45.69 295 THR A C 1
ATOM 2044 O O . THR A 1 295 ? 18.408 20.662 -35.749 1.00 45.69 295 THR A O 1
ATOM 2047 N N . THR A 1 296 ? 20.022 21.471 -37.049 1.00 38.88 296 THR A N 1
ATOM 2048 C CA . THR A 1 296 ? 19.123 22.098 -38.029 1.00 38.88 296 THR A CA 1
ATOM 2049 C C . THR A 1 296 ? 18.706 21.138 -39.153 1.00 38.88 296 THR A C 1
ATOM 2051 O O . THR A 1 296 ? 18.096 21.584 -40.121 1.00 38.88 296 THR A O 1
ATOM 2054 N N . ALA A 1 297 ? 19.008 19.833 -39.060 1.00 39.34 297 ALA A N 1
ATOM 2055 C CA . ALA A 1 297 ? 18.834 18.886 -40.164 1.00 39.34 297 ALA A CA 1
ATOM 2056 C C . ALA A 1 297 ? 18.113 17.583 -39.766 1.00 39.34 297 ALA A C 1
ATOM 2058 O O . ALA A 1 297 ? 18.451 16.919 -38.792 1.00 39.34 297 ALA A O 1
ATOM 2059 N N . VAL A 1 298 ? 17.127 17.218 -40.591 1.00 38.25 298 VAL A N 1
ATOM 2060 C CA . VAL A 1 298 ? 16.174 16.101 -40.459 1.00 38.25 298 VAL A CA 1
ATOM 2061 C C . VAL A 1 298 ? 16.805 14.759 -40.880 1.00 38.25 298 VAL A C 1
ATOM 2063 O O . VAL A 1 298 ? 16.363 14.130 -41.839 1.00 38.25 298 VAL A O 1
ATOM 2066 N N . GLN A 1 299 ? 17.874 14.306 -40.222 1.00 41.66 299 GLN A N 1
ATOM 2067 C CA . GLN A 1 299 ? 18.487 12.997 -40.510 1.00 41.66 299 GLN A CA 1
ATOM 2068 C C . GLN A 1 299 ? 18.696 12.190 -39.224 1.00 41.66 299 GLN A C 1
ATOM 2070 O O . GLN A 1 299 ? 19.018 12.739 -38.174 1.00 41.66 299 GLN A O 1
ATOM 2075 N N . ARG A 1 300 ? 18.460 10.871 -39.312 1.00 41.94 300 ARG A N 1
ATOM 2076 C CA . ARG A 1 300 ? 18.563 9.919 -38.195 1.00 41.94 300 ARG A CA 1
ATOM 2077 C C . ARG A 1 300 ? 19.962 9.978 -37.576 1.00 41.94 300 ARG A C 1
ATOM 2079 O O . ARG A 1 300 ? 20.947 9.670 -38.242 1.00 41.94 300 ARG A O 1
ATOM 2086 N N . ILE A 1 301 ? 20.023 10.333 -36.300 1.00 43.25 301 ILE A N 1
ATOM 2087 C CA . ILE A 1 301 ? 21.252 10.382 -35.512 1.00 43.25 301 ILE A CA 1
ATOM 2088 C C . ILE A 1 301 ? 21.593 8.948 -35.077 1.00 43.25 301 ILE A C 1
ATOM 2090 O O . ILE A 1 301 ? 20.792 8.290 -34.419 1.00 43.25 301 ILE A O 1
ATOM 2094 N N . VAL A 1 302 ? 22.766 8.442 -35.466 1.00 44.09 302 VAL A N 1
ATOM 2095 C CA . VAL A 1 302 ? 23.354 7.227 -34.876 1.00 44.09 302 VAL A CA 1
ATOM 2096 C C . VAL A 1 302 ? 24.341 7.707 -33.824 1.00 44.09 302 VAL A C 1
ATOM 2098 O O . VAL A 1 302 ? 25.448 8.126 -34.163 1.00 44.09 302 VAL A O 1
ATOM 2101 N N . LEU A 1 303 ? 23.915 7.709 -32.560 1.00 47.06 303 LEU A N 1
ATOM 2102 C CA . LEU A 1 303 ? 24.719 8.262 -31.480 1.00 47.06 303 LEU A CA 1
ATOM 2103 C C . LEU A 1 303 ? 25.594 7.177 -30.840 1.00 47.06 303 LEU A C 1
ATOM 2105 O O . LEU A 1 303 ? 25.112 6.298 -30.130 1.00 47.06 303 LEU A O 1
ATOM 2109 N N . LEU A 1 304 ? 26.901 7.249 -31.086 1.00 49.09 304 LEU A N 1
ATOM 2110 C CA . LEU A 1 304 ? 27.894 6.399 -30.434 1.00 49.09 304 LEU A CA 1
ATOM 2111 C C . LEU A 1 304 ? 28.461 7.109 -29.199 1.00 49.09 304 LEU A C 1
ATOM 2113 O O . LEU A 1 304 ? 29.057 8.175 -29.346 1.00 49.09 304 LEU A O 1
ATOM 2117 N N . VAL A 1 305 ? 28.333 6.499 -28.015 1.00 48.75 305 VAL A N 1
ATOM 2118 C CA . VAL A 1 305 ? 28.922 7.005 -26.763 1.00 48.75 305 VAL A CA 1
ATOM 2119 C C . VAL A 1 305 ? 30.074 6.112 -26.313 1.00 48.75 305 VAL A C 1
ATOM 2121 O O . VAL A 1 305 ? 29.876 4.931 -26.042 1.00 48.75 305 VAL A O 1
ATOM 2124 N N . VAL A 1 306 ? 31.279 6.678 -26.196 1.00 50.88 306 VAL A N 1
ATOM 2125 C CA . VAL A 1 306 ? 32.448 5.992 -25.615 1.00 50.88 306 VAL A CA 1
ATOM 2126 C C . VAL A 1 306 ? 32.982 6.828 -24.459 1.00 50.88 306 VAL A C 1
ATOM 2128 O O . VAL A 1 306 ? 33.412 7.961 -24.672 1.00 50.88 306 VAL A O 1
ATOM 2131 N N . SER A 1 307 ? 32.955 6.280 -23.243 1.00 50.62 307 SER A N 1
ATOM 2132 C CA . SER A 1 307 ? 33.481 6.922 -22.034 1.00 50.62 307 SER A CA 1
ATOM 2133 C C . SER A 1 307 ? 34.890 6.419 -21.713 1.00 50.62 307 SER A C 1
ATOM 2135 O O . SER A 1 307 ? 35.114 5.216 -21.576 1.00 50.62 307 SER A O 1
ATOM 2137 N N . ASP A 1 308 ? 35.838 7.343 -21.567 1.00 51.28 308 ASP A N 1
ATOM 2138 C CA . ASP A 1 308 ? 37.236 7.060 -21.246 1.00 51.28 308 ASP A CA 1
ATOM 2139 C C . ASP A 1 308 ? 37.600 7.547 -19.834 1.00 51.28 308 ASP A C 1
ATOM 2141 O O . ASP A 1 308 ? 37.739 8.750 -19.590 1.00 51.28 308 ASP A O 1
ATOM 2145 N N . PHE A 1 309 ? 37.818 6.595 -18.923 1.00 50.34 309 PHE A N 1
ATOM 2146 C CA . PHE A 1 309 ? 38.177 6.844 -17.524 1.00 50.34 309 PHE A CA 1
ATOM 2147 C C . PHE A 1 309 ? 39.553 7.515 -17.340 1.00 50.34 309 PHE A C 1
ATOM 2149 O O . PHE A 1 309 ? 39.712 8.369 -16.468 1.00 50.34 309 PHE A O 1
ATOM 2156 N N . ALA A 1 310 ? 40.543 7.176 -18.173 1.00 51.50 310 ALA A N 1
ATOM 2157 C CA . ALA A 1 310 ? 41.909 7.692 -18.053 1.00 51.50 310 ALA A CA 1
ATOM 2158 C C . ALA A 1 310 ? 42.021 9.135 -18.566 1.00 51.50 310 ALA A C 1
ATOM 2160 O O . ALA A 1 310 ? 42.739 9.956 -17.995 1.00 51.50 310 ALA A O 1
ATOM 2161 N N . LEU A 1 311 ? 41.282 9.463 -19.631 1.00 51.22 311 LEU A N 1
ATOM 2162 C CA . LEU A 1 311 ? 41.315 10.788 -20.259 1.00 51.22 311 LEU A CA 1
ATOM 2163 C C . LEU A 1 311 ? 40.190 11.729 -19.811 1.00 51.22 311 LEU A C 1
ATOM 2165 O O . LEU A 1 311 ? 40.246 12.922 -20.139 1.00 51.22 311 LEU A O 1
ATOM 2169 N N . ARG A 1 312 ? 39.209 11.218 -19.049 1.00 50.28 312 ARG A N 1
ATOM 2170 C CA . ARG A 1 312 ? 37.978 11.923 -18.644 1.00 50.28 312 ARG A CA 1
ATOM 2171 C C . ARG A 1 312 ? 37.222 12.481 -19.861 1.00 50.28 312 ARG A C 1
ATOM 2173 O O . ARG A 1 312 ? 36.834 13.648 -19.890 1.00 50.28 312 ARG A O 1
ATOM 2180 N N . ALA A 1 313 ? 37.081 11.668 -20.906 1.00 50.84 313 ALA A N 1
ATOM 2181 C CA . ALA A 1 313 ? 36.500 12.075 -22.187 1.00 50.84 313 ALA A CA 1
ATOM 2182 C C . ALA A 1 313 ? 35.256 11.245 -22.531 1.00 50.84 313 ALA A C 1
ATOM 2184 O O . ALA A 1 313 ? 35.176 10.072 -22.174 1.00 50.84 313 ALA A O 1
ATOM 2185 N N . THR A 1 314 ? 34.289 11.860 -23.214 1.00 50.44 314 THR A N 1
ATOM 2186 C CA . THR A 1 314 ? 33.100 11.191 -23.763 1.00 50.44 314 THR A CA 1
ATOM 2187 C C . THR A 1 314 ? 33.015 11.504 -25.250 1.00 50.44 314 THR A C 1
ATOM 2189 O O . THR A 1 314 ? 33.036 12.665 -25.650 1.00 50.44 314 THR A O 1
ATOM 2192 N N . LEU A 1 315 ? 32.955 10.476 -26.088 1.00 54.09 315 LEU A N 1
ATOM 2193 C CA . LEU A 1 315 ? 32.797 10.646 -27.529 1.00 54.09 315 LEU A CA 1
ATOM 2194 C C . LEU A 1 315 ? 31.316 10.637 -27.886 1.00 54.09 315 LEU A C 1
ATOM 2196 O O . LEU A 1 315 ? 30.581 9.831 -27.328 1.00 54.09 315 LEU A O 1
ATOM 2200 N N . VAL A 1 316 ? 30.899 11.515 -28.798 1.00 50.16 316 VAL A N 1
ATOM 2201 C CA . VAL A 1 316 ? 29.522 11.571 -29.303 1.00 50.16 316 VAL A CA 1
ATOM 2202 C C . VAL A 1 316 ? 29.558 11.810 -30.812 1.00 50.16 316 VAL A C 1
ATOM 2204 O O . VAL A 1 316 ? 30.288 12.671 -31.303 1.00 50.16 316 VAL A O 1
ATOM 2207 N N . GLN A 1 317 ? 28.767 11.044 -31.557 1.00 50.22 317 GLN A N 1
ATOM 2208 C CA . GLN A 1 317 ? 28.673 11.134 -33.013 1.00 50.22 317 GLN A CA 1
ATOM 2209 C C . GLN A 1 317 ? 27.297 11.650 -33.445 1.00 50.22 317 GLN A C 1
ATOM 2211 O O . GLN A 1 317 ? 26.288 11.139 -32.978 1.00 50.22 317 GLN A O 1
ATOM 2216 N N . ASP A 1 318 ? 27.262 12.619 -34.363 1.00 49.03 318 ASP A N 1
ATOM 2217 C CA . ASP A 1 318 ? 26.071 12.981 -35.144 1.00 49.03 318 ASP A CA 1
ATOM 2218 C C . ASP A 1 318 ? 26.101 12.239 -36.498 1.00 49.03 318 ASP A C 1
ATOM 2220 O O . ASP A 1 318 ? 27.158 11.828 -36.981 1.00 49.03 318 ASP A O 1
ATOM 2224 N N . SER A 1 319 ? 24.935 12.099 -37.125 1.00 47.78 319 SER A N 1
ATOM 2225 C CA . SER A 1 319 ? 24.665 11.563 -38.465 1.00 47.78 319 SER A CA 1
ATOM 2226 C C . SER A 1 319 ? 25.676 11.958 -39.556 1.00 47.78 319 SER A C 1
ATOM 2228 O O . SER A 1 319 ? 25.873 11.184 -40.492 1.00 47.78 319 SER A O 1
ATOM 2230 N N . ALA A 1 320 ? 26.346 13.112 -39.433 1.00 45.00 320 ALA A N 1
ATOM 2231 C CA . ALA A 1 320 ? 27.340 13.596 -40.394 1.00 45.00 320 ALA A CA 1
ATOM 2232 C C . ALA A 1 320 ? 28.787 13.686 -39.866 1.00 45.00 320 ALA A C 1
ATOM 2234 O O . ALA A 1 320 ? 29.711 13.608 -40.670 1.00 45.00 320 ALA A O 1
ATOM 2235 N N . ASN A 1 321 ? 29.016 13.853 -38.555 1.00 47.72 321 ASN A N 1
ATOM 2236 C CA . ASN A 1 321 ? 30.346 14.129 -37.990 1.00 47.72 321 ASN A CA 1
ATOM 2237 C C . ASN A 1 321 ? 30.536 13.447 -36.623 1.00 47.72 321 ASN A C 1
ATOM 2239 O O . ASN A 1 321 ? 29.641 13.463 -35.780 1.00 47.72 321 ASN A O 1
ATOM 2243 N N . LEU A 1 322 ? 31.730 12.903 -36.369 1.00 43.81 322 LEU A N 1
ATOM 2244 C CA . LEU A 1 322 ? 32.129 12.415 -35.045 1.00 43.81 322 LEU A CA 1
ATOM 2245 C C . LEU A 1 322 ? 32.807 13.545 -34.266 1.00 43.81 322 LEU A C 1
ATOM 2247 O O . LEU A 1 322 ? 33.812 14.055 -34.736 1.00 43.81 322 LEU A O 1
ATOM 2251 N N . SER A 1 323 ? 32.303 13.915 -33.088 1.00 48.84 323 SER A N 1
ATOM 2252 C CA . SER A 1 323 ? 32.874 14.996 -32.275 1.00 48.84 323 SER A CA 1
ATOM 2253 C C . SER A 1 323 ? 33.519 14.443 -31.003 1.00 48.84 323 SER A C 1
ATOM 2255 O O . SER A 1 323 ? 32.927 13.664 -30.253 1.00 48.84 323 SER A O 1
ATOM 2257 N N . PHE A 1 324 ? 34.763 14.850 -30.747 1.00 45.84 324 PHE A N 1
ATOM 2258 C CA . PHE A 1 324 ? 35.479 14.510 -29.518 1.00 45.84 324 PHE A CA 1
ATOM 2259 C C . PHE A 1 324 ? 35.184 15.547 -28.440 1.00 45.84 324 PHE A C 1
ATOM 2261 O O . PHE A 1 324 ? 35.565 16.707 -28.584 1.00 45.84 324 PHE A O 1
ATOM 2268 N N . PHE A 1 325 ? 34.579 15.119 -27.332 1.00 48.09 325 PHE A N 1
ATOM 2269 C CA . PHE A 1 325 ? 34.344 15.986 -26.186 1.00 48.09 325 PHE A CA 1
ATOM 2270 C C . PHE A 1 325 ? 35.191 15.525 -24.998 1.00 48.09 325 PHE A C 1
ATOM 2272 O O . PHE A 1 325 ? 34.967 14.476 -24.390 1.00 48.09 325 PHE A O 1
ATOM 2279 N N . ARG A 1 326 ? 36.206 16.318 -24.644 1.00 43.53 326 ARG A N 1
ATOM 2280 C CA . ARG A 1 326 ? 36.892 16.156 -23.359 1.00 43.53 326 ARG A CA 1
ATOM 2281 C C . ARG A 1 326 ? 36.123 16.942 -22.304 1.00 43.53 326 ARG A C 1
ATOM 2283 O O . ARG A 1 326 ? 36.000 18.158 -22.426 1.00 43.53 326 ARG A O 1
ATOM 2290 N N . VAL A 1 327 ? 35.633 16.264 -21.269 1.00 43.72 327 VAL A N 1
ATOM 2291 C CA . VAL A 1 327 ? 34.962 16.924 -20.144 1.00 43.72 327 VAL A CA 1
ATOM 2292 C C . VAL A 1 327 ? 36.044 17.374 -19.166 1.00 43.72 327 VAL A C 1
ATOM 2294 O O . VAL A 1 327 ? 36.538 16.605 -18.339 1.00 43.72 327 VAL A O 1
ATOM 2297 N N . LEU A 1 328 ? 36.483 18.625 -19.299 1.00 39.84 328 LEU A N 1
ATOM 2298 C CA . LEU A 1 328 ? 37.422 19.230 -18.358 1.00 39.84 328 LEU A CA 1
ATOM 2299 C C . LEU A 1 328 ? 36.665 19.646 -17.091 1.00 39.84 328 LEU A C 1
ATOM 2301 O O . LEU A 1 328 ? 35.694 20.394 -17.164 1.00 39.84 328 LEU A O 1
ATOM 2305 N N . ARG A 1 329 ? 37.119 19.179 -15.919 1.00 38.38 329 ARG A N 1
ATOM 2306 C CA . ARG A 1 329 ? 36.666 19.722 -14.627 1.00 38.38 329 ARG A CA 1
ATOM 2307 C C . ARG A 1 329 ? 37.242 21.134 -14.471 1.00 38.38 329 ARG A C 1
ATOM 2309 O O . ARG A 1 329 ? 38.470 21.248 -14.488 1.00 38.38 329 ARG A O 1
ATOM 2316 N N . PRO A 1 330 ? 36.442 22.181 -14.233 1.00 32.72 330 PRO A N 1
ATOM 2317 C CA . PRO A 1 330 ? 36.952 23.393 -13.622 1.00 32.72 330 PRO A CA 1
ATOM 2318 C C . PRO A 1 330 ? 37.001 23.170 -12.109 1.00 32.72 330 PRO A C 1
ATOM 2320 O O . PRO A 1 330 ? 36.086 22.607 -11.512 1.00 32.72 330 PRO A O 1
ATOM 2323 N N . SER A 1 331 ? 38.063 23.638 -11.470 1.00 34.16 331 SER A N 1
ATOM 2324 C CA . SER A 1 331 ? 38.201 23.707 -10.011 1.00 34.16 331 SER A CA 1
ATOM 2325 C C . SER A 1 331 ? 37.297 24.771 -9.360 1.00 34.16 331 SER A C 1
ATOM 2327 O O . SER A 1 331 ? 37.411 25.013 -8.162 1.00 34.16 331 SER A O 1
ATOM 2329 N N . ALA A 1 332 ? 36.392 25.399 -10.117 1.00 31.81 332 ALA A N 1
ATOM 2330 C CA . ALA A 1 332 ? 35.463 26.413 -9.638 1.00 31.81 332 ALA A CA 1
ATOM 2331 C C . ALA A 1 332 ? 34.072 26.235 -10.264 1.00 31.81 332 ALA A C 1
ATOM 2333 O O . ALA A 1 332 ? 33.930 25.845 -11.423 1.00 31.81 332 ALA A O 1
ATOM 2334 N N . VAL A 1 333 ? 33.051 26.527 -9.462 1.00 33.66 333 VAL A N 1
ATOM 2335 C CA . VAL A 1 333 ? 31.627 26.462 -9.804 1.00 33.66 333 VAL A CA 1
ATOM 2336 C C . VAL A 1 333 ? 31.343 27.203 -11.119 1.00 33.66 333 VAL A C 1
ATOM 2338 O O . VAL A 1 333 ? 31.592 28.401 -11.216 1.00 33.66 333 VAL A O 1
ATOM 2341 N N . GLY A 1 334 ? 30.757 26.503 -12.097 1.00 39.44 334 GLY A N 1
ATOM 2342 C CA . GLY A 1 334 ? 29.823 27.130 -13.039 1.00 39.44 334 GLY A CA 1
ATOM 2343 C C . GLY A 1 334 ? 30.117 27.103 -14.541 1.00 39.44 334 GLY A C 1
ATOM 2344 O O . GLY A 1 334 ? 29.204 27.456 -15.276 1.00 39.44 334 GLY A O 1
ATOM 2345 N N . ILE A 1 335 ? 31.289 26.697 -15.051 1.00 33.31 335 ILE A N 1
ATOM 2346 C CA . ILE A 1 335 ? 31.502 26.629 -16.520 1.00 33.31 335 ILE A CA 1
ATOM 2347 C C . ILE A 1 335 ? 32.422 25.467 -16.909 1.00 33.31 335 ILE A C 1
ATOM 2349 O O . ILE A 1 335 ? 33.639 25.575 -16.793 1.00 33.31 335 ILE A O 1
ATOM 2353 N N . THR A 1 336 ? 31.857 24.379 -17.434 1.00 36.47 336 THR A N 1
ATOM 2354 C CA . THR A 1 336 ? 32.570 23.311 -18.154 1.00 36.47 336 THR A CA 1
ATOM 2355 C C . THR A 1 336 ? 32.940 23.805 -19.559 1.00 36.47 336 THR A C 1
ATOM 2357 O O . THR A 1 336 ? 32.083 23.991 -20.420 1.00 36.47 336 THR A O 1
ATOM 2360 N N . THR A 1 337 ? 34.226 24.052 -19.822 1.00 37.00 337 THR A N 1
ATOM 2361 C CA . THR A 1 337 ? 34.706 24.363 -21.177 1.00 37.00 337 THR A CA 1
ATOM 2362 C C . THR A 1 337 ? 34.920 23.076 -21.968 1.00 37.00 337 THR A C 1
ATOM 2364 O O . THR A 1 337 ? 35.753 22.235 -21.629 1.00 37.00 337 THR A O 1
ATOM 2367 N N . VAL A 1 338 ? 34.155 22.928 -23.047 1.00 40.75 338 VAL A N 1
ATOM 2368 C CA . VAL A 1 338 ? 34.269 21.824 -24.000 1.00 40.75 338 VAL A CA 1
ATOM 2369 C C . VAL A 1 338 ? 35.155 22.269 -25.161 1.00 40.75 338 VAL A C 1
ATOM 2371 O O . VAL A 1 338 ? 34.878 23.279 -25.804 1.00 40.75 338 VAL A O 1
ATOM 2374 N N . VAL A 1 339 ? 36.224 21.523 -25.438 1.00 39.12 339 VAL A N 1
ATOM 2375 C CA . VAL A 1 339 ? 37.111 21.768 -26.586 1.00 39.12 339 VAL A CA 1
ATOM 2376 C C . VAL A 1 339 ? 37.139 20.528 -27.472 1.00 39.12 339 VAL A C 1
ATOM 2378 O O . VAL A 1 339 ? 37.480 19.447 -26.990 1.00 39.12 339 VAL A O 1
ATOM 2381 N N . GLY A 1 340 ? 36.847 20.696 -28.766 1.00 46.72 340 GLY A N 1
ATOM 2382 C CA . GLY A 1 340 ? 37.152 19.695 -29.789 1.00 46.72 340 GLY A CA 1
ATOM 2383 C C . GLY A 1 340 ? 36.453 19.931 -31.129 1.00 46.72 340 GLY A C 1
ATOM 2384 O O . GLY A 1 340 ? 35.239 20.073 -31.176 1.00 46.72 340 GLY A O 1
ATOM 2385 N N . ASN A 1 341 ? 37.230 19.927 -32.217 1.00 42.56 341 ASN A N 1
ATOM 2386 C CA . ASN A 1 341 ? 36.741 19.731 -33.583 1.00 42.56 341 ASN A CA 1
ATOM 2387 C C . ASN A 1 341 ? 37.722 18.788 -34.295 1.00 42.56 341 ASN A C 1
ATOM 2389 O O . ASN A 1 341 ? 38.849 19.172 -34.600 1.00 42.56 341 ASN A O 1
ATOM 2393 N N . LEU A 1 342 ? 37.304 17.544 -34.519 1.00 41.44 342 LEU A N 1
ATOM 2394 C CA . LEU A 1 342 ? 37.996 16.578 -35.367 1.00 41.44 342 LEU A CA 1
ATOM 2395 C C . LEU A 1 342 ? 36.931 15.883 -36.200 1.00 41.44 342 LEU A C 1
ATOM 2397 O O . LEU A 1 342 ? 36.023 15.302 -35.633 1.00 41.44 342 LEU A O 1
ATOM 2401 N N . THR A 1 343 ? 37.039 15.928 -37.519 1.00 44.03 343 THR A N 1
ATOM 2402 C CA . THR A 1 343 ? 36.052 15.334 -38.424 1.00 44.03 343 THR A CA 1
ATOM 2403 C C . THR A 1 343 ? 36.616 14.035 -38.987 1.00 44.03 343 THR A C 1
ATOM 2405 O O . THR A 1 343 ? 37.660 14.055 -39.640 1.00 44.03 343 THR A O 1
ATOM 2408 N N . LEU A 1 344 ? 35.963 12.897 -38.732 1.00 45.00 344 LEU A N 1
ATOM 2409 C CA . LEU A 1 344 ? 36.319 11.633 -39.385 1.00 45.00 344 LEU A CA 1
ATOM 2410 C C . LEU A 1 344 ? 35.546 11.482 -40.709 1.00 45.00 344 LEU A C 1
ATOM 2412 O O . LEU A 1 344 ? 34.366 11.817 -40.759 1.00 45.00 344 LEU A O 1
ATOM 2416 N N . PRO A 1 345 ? 36.173 10.949 -41.774 1.00 43.81 345 PRO A N 1
ATOM 2417 C CA . PRO A 1 345 ? 35.569 10.850 -43.107 1.00 43.81 345 PRO A CA 1
ATOM 2418 C C . PRO A 1 345 ? 34.513 9.737 -43.260 1.00 43.81 345 PRO A C 1
ATOM 2420 O O . PRO A 1 345 ? 33.950 9.582 -44.340 1.00 43.81 345 PRO A O 1
ATOM 2423 N N . ALA A 1 346 ? 34.243 8.945 -42.217 1.00 50.56 346 ALA A N 1
ATOM 2424 C CA . ALA A 1 346 ? 33.244 7.876 -42.224 1.00 50.56 346 ALA A CA 1
ATOM 2425 C C . ALA A 1 346 ? 32.382 7.951 -40.959 1.00 50.56 346 ALA A C 1
ATOM 2427 O O . ALA A 1 346 ? 32.897 8.322 -39.909 1.00 50.56 346 ALA A O 1
ATOM 2428 N N . ALA A 1 347 ? 31.107 7.559 -41.053 1.00 53.06 347 ALA A N 1
ATOM 2429 C CA . ALA A 1 347 ? 30.212 7.396 -39.909 1.00 53.06 347 ALA A CA 1
ATOM 2430 C C . ALA A 1 347 ? 30.453 6.019 -39.253 1.00 53.06 347 ALA A C 1
ATOM 2432 O O . ALA A 1 347 ? 30.024 4.999 -39.814 1.00 53.06 347 ALA A O 1
ATOM 2433 N N . PRO A 1 348 ? 31.169 5.927 -38.112 1.00 51.34 348 PRO A N 1
ATOM 2434 C CA . PRO A 1 348 ? 31.215 4.685 -37.363 1.00 51.34 348 PRO A CA 1
ATOM 2435 C C . PRO A 1 348 ? 29.826 4.317 -36.835 1.00 51.34 348 PRO A C 1
ATOM 2437 O O . PRO A 1 348 ? 28.969 5.169 -36.637 1.00 51.34 348 PRO A O 1
ATOM 2440 N N . VAL A 1 349 ? 29.586 3.024 -36.651 1.00 45.72 349 VAL A N 1
ATOM 2441 C CA . VAL A 1 349 ? 28.367 2.498 -36.008 1.00 45.72 349 VAL A CA 1
ATOM 2442 C C . VAL A 1 349 ? 28.684 1.960 -34.618 1.00 45.72 349 VAL A C 1
ATOM 2444 O O . VAL A 1 349 ? 27.790 1.801 -33.796 1.00 45.72 349 VAL A O 1
ATOM 2447 N N . ARG A 1 350 ? 29.960 1.645 -34.349 1.00 48.69 350 ARG A N 1
ATOM 2448 C CA . ARG A 1 350 ? 30.448 1.150 -33.057 1.00 48.69 350 ARG A CA 1
ATOM 2449 C C . ARG A 1 350 ? 31.826 1.723 -32.755 1.00 48.69 350 ARG A C 1
ATOM 2451 O O . ARG A 1 350 ? 32.645 1.893 -33.658 1.00 48.69 350 ARG A O 1
ATOM 2458 N N . GLY A 1 351 ? 32.108 1.956 -31.480 1.00 51.59 351 GLY A N 1
ATOM 2459 C CA . GLY A 1 351 ? 33.438 2.303 -31.006 1.00 51.59 351 GLY A CA 1
ATOM 2460 C C . GLY A 1 351 ? 33.635 1.913 -29.552 1.00 51.59 351 GLY A C 1
ATOM 2461 O O . GLY A 1 351 ? 32.678 1.799 -28.794 1.00 51.59 351 GLY A O 1
ATOM 2462 N N . ALA A 1 352 ? 34.885 1.647 -29.197 1.00 46.41 352 ALA A N 1
ATOM 2463 C CA . ALA A 1 352 ? 35.274 1.181 -27.877 1.00 46.41 352 ALA A CA 1
ATOM 2464 C C . ALA A 1 352 ? 36.687 1.657 -27.535 1.00 46.41 352 ALA A C 1
ATOM 2466 O O . ALA A 1 352 ? 37.505 1.961 -28.412 1.00 46.41 352 ALA A O 1
ATOM 2467 N N . VAL A 1 353 ? 36.988 1.678 -26.241 1.00 50.59 353 VAL A N 1
ATOM 2468 C CA . VAL A 1 353 ? 38.362 1.790 -25.760 1.00 50.59 353 VAL A CA 1
ATOM 2469 C C . VAL A 1 353 ? 39.084 0.487 -26.101 1.00 50.59 353 VAL A C 1
ATOM 2471 O O . VAL A 1 353 ? 38.682 -0.572 -25.634 1.00 50.59 353 VAL A O 1
ATOM 2474 N N . TYR A 1 354 ? 40.123 0.553 -26.935 1.00 48.28 354 TYR A N 1
ATOM 2475 C CA . TYR A 1 354 ? 40.851 -0.642 -27.370 1.00 48.28 354 TYR A CA 1
ATOM 2476 C C . TYR A 1 354 ? 41.997 -0.988 -26.419 1.00 48.28 354 TYR A C 1
ATOM 2478 O O . TYR A 1 354 ? 42.128 -2.128 -25.991 1.00 48.28 354 TYR A O 1
ATOM 2486 N N . ASN A 1 355 ? 42.823 -0.003 -26.063 1.00 50.09 355 ASN A N 1
ATOM 2487 C CA . ASN A 1 355 ? 43.906 -0.149 -25.086 1.00 50.09 355 ASN A CA 1
ATOM 2488 C C . ASN A 1 355 ? 44.303 1.222 -24.524 1.00 50.09 355 ASN A C 1
ATOM 2490 O O . ASN A 1 355 ? 43.697 2.226 -24.884 1.00 50.09 355 ASN A O 1
ATOM 2494 N N . VAL A 1 356 ? 45.330 1.303 -23.670 1.00 49.19 356 VAL A N 1
ATOM 2495 C CA . VAL A 1 356 ? 45.790 2.561 -23.038 1.00 49.19 356 VAL A CA 1
ATOM 2496 C C . VAL A 1 356 ? 46.227 3.659 -24.019 1.00 49.19 356 VAL A C 1
ATOM 2498 O O . VAL A 1 356 ? 46.242 4.824 -23.637 1.00 49.19 356 VAL A O 1
ATOM 2501 N N . THR A 1 357 ? 46.524 3.327 -25.279 1.00 44.97 357 THR A N 1
ATOM 2502 C CA . THR A 1 357 ? 46.998 4.283 -26.290 1.00 44.97 357 THR A CA 1
ATOM 2503 C C . THR A 1 357 ? 46.027 4.526 -27.441 1.00 44.97 357 THR A C 1
ATOM 2505 O O . THR A 1 357 ? 46.256 5.481 -28.171 1.00 44.97 357 THR A O 1
ATOM 2508 N N . HIS A 1 358 ? 44.962 3.735 -27.631 1.00 51.25 358 HIS A N 1
ATOM 2509 C CA . HIS A 1 358 ? 44.078 3.839 -28.802 1.00 51.25 358 HIS A CA 1
ATOM 2510 C C . HIS A 1 358 ? 42.589 3.568 -28.501 1.00 51.25 358 HIS A C 1
ATOM 2512 O O . HIS A 1 358 ? 42.230 2.690 -27.714 1.00 51.25 358 HIS A O 1
ATOM 2518 N N . TYR A 1 359 ? 41.716 4.296 -29.196 1.00 50.75 359 TYR A N 1
ATOM 2519 C CA . TYR A 1 359 ? 40.306 3.985 -29.433 1.00 50.75 359 TYR A CA 1
ATOM 2520 C C . TYR A 1 359 ? 40.162 3.150 -30.712 1.00 50.75 359 TYR A C 1
ATOM 2522 O O . TYR A 1 359 ? 40.959 3.306 -31.636 1.00 50.75 359 TYR A O 1
ATOM 2530 N N . ARG A 1 360 ? 39.133 2.301 -30.793 1.00 52.84 360 ARG A N 1
ATOM 2531 C CA . ARG A 1 360 ? 38.770 1.521 -31.990 1.00 52.84 360 ARG A CA 1
ATOM 2532 C C . ARG A 1 360 ? 37.374 1.922 -32.454 1.00 52.84 360 ARG A C 1
ATOM 2534 O O . ARG A 1 360 ? 36.450 1.904 -31.649 1.00 52.84 360 ARG A O 1
ATOM 2541 N N . PHE A 1 361 ? 37.219 2.216 -33.740 1.00 51.66 361 PHE A N 1
ATOM 2542 C CA . PHE A 1 361 ? 35.954 2.546 -34.402 1.00 51.66 361 PHE A CA 1
ATOM 2543 C C . PHE A 1 361 ? 35.680 1.578 -35.549 1.00 51.66 361 PHE A C 1
ATOM 2545 O O . PHE A 1 361 ? 36.615 1.121 -36.203 1.00 51.66 361 PHE A O 1
ATOM 2552 N N . VAL A 1 362 ? 34.406 1.282 -35.803 1.00 46.91 362 VAL A N 1
ATOM 2553 C CA . VAL A 1 362 ? 33.964 0.381 -36.876 1.00 46.91 362 VAL A CA 1
ATOM 2554 C C . VAL A 1 362 ? 32.870 1.063 -37.698 1.00 46.91 362 VAL A C 1
ATOM 2556 O O . VAL A 1 362 ? 31.863 1.486 -37.130 1.00 46.91 362 VAL A O 1
ATOM 2559 N N . SER A 1 363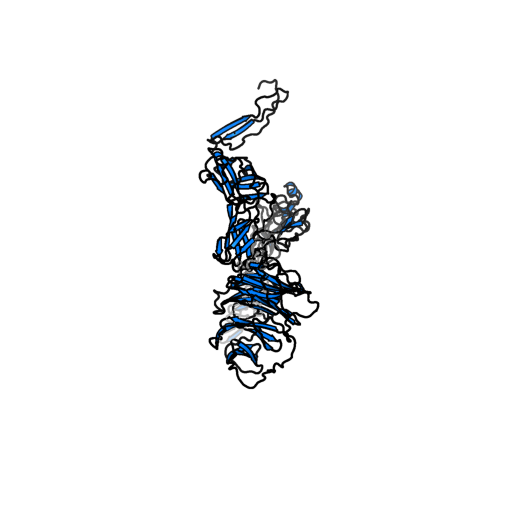 ? 33.059 1.191 -39.015 1.00 46.75 363 SER A N 1
ATOM 2560 C CA . SER A 1 363 ? 32.075 1.771 -39.948 1.00 46.75 363 SER A CA 1
ATOM 2561 C C . SER A 1 363 ? 30.904 0.832 -40.251 1.00 46.75 363 SER A C 1
ATOM 2563 O O . SER A 1 363 ? 30.965 -0.366 -39.977 1.00 46.75 363 SER A O 1
ATOM 2565 N N . ALA A 1 364 ? 29.856 1.363 -40.895 1.00 43.06 364 ALA A N 1
ATOM 2566 C CA . ALA A 1 364 ? 28.726 0.562 -41.388 1.00 43.06 364 ALA A CA 1
ATOM 2567 C C . ALA A 1 364 ? 29.139 -0.485 -42.434 1.00 43.06 364 ALA A C 1
ATOM 2569 O O . ALA A 1 364 ? 28.477 -1.503 -42.590 1.00 43.06 364 ALA A O 1
ATOM 2570 N N . SER A 1 365 ? 30.264 -0.256 -43.114 1.00 38.91 365 SER A N 1
ATOM 2571 C CA . SER A 1 365 ? 30.889 -1.193 -44.049 1.00 38.91 365 SER A CA 1
ATOM 2572 C C . SER A 1 365 ? 31.900 -2.146 -43.392 1.00 38.91 365 SER A C 1
ATOM 2574 O O . SER A 1 365 ? 32.590 -2.873 -44.101 1.00 38.91 365 SER A O 1
ATOM 2576 N N . GLY A 1 366 ? 32.022 -2.138 -42.058 1.00 37.53 366 GLY A N 1
ATOM 2577 C CA . GLY A 1 366 ? 32.928 -3.015 -41.308 1.00 37.53 366 GLY A CA 1
ATOM 2578 C C . GLY A 1 366 ? 34.395 -2.568 -41.283 1.00 37.53 366 GLY A C 1
ATOM 2579 O O . GLY A 1 366 ? 35.249 -3.295 -40.775 1.00 37.53 366 GLY A O 1
ATOM 2580 N N . LEU A 1 367 ? 34.716 -1.375 -41.795 1.00 40.31 367 LEU A N 1
ATOM 2581 C CA . LEU A 1 367 ? 36.078 -0.839 -41.767 1.00 40.31 367 LEU A CA 1
ATOM 2582 C C . LEU A 1 367 ? 36.457 -0.450 -40.339 1.00 40.31 367 LEU A C 1
ATOM 2584 O O . LEU A 1 367 ? 35.745 0.317 -39.690 1.00 40.31 367 LEU A O 1
ATOM 2588 N N . ARG A 1 368 ? 37.598 -0.962 -39.868 1.00 43.44 368 ARG A N 1
ATOM 2589 C CA . ARG A 1 368 ? 38.141 -0.665 -38.539 1.00 43.44 368 ARG A CA 1
ATOM 2590 C C . ARG A 1 368 ? 39.125 0.500 -38.622 1.00 43.44 368 ARG A C 1
ATOM 2592 O O . ARG A 1 368 ? 40.026 0.492 -39.457 1.00 43.44 368 ARG A O 1
ATOM 2599 N N . MET A 1 369 ? 38.981 1.473 -37.731 1.00 46.12 369 MET A N 1
ATOM 2600 C CA . MET A 1 369 ? 39.889 2.610 -37.594 1.00 46.12 369 MET A CA 1
ATOM 2601 C C . MET A 1 369 ? 40.356 2.717 -36.143 1.00 46.12 369 MET A C 1
ATOM 2603 O O . MET A 1 369 ? 39.542 2.649 -35.224 1.00 46.12 369 MET A O 1
ATOM 2607 N N . PHE A 1 370 ? 41.659 2.890 -35.932 1.00 48.59 370 PHE A N 1
ATOM 2608 C CA . PHE A 1 370 ? 42.245 3.076 -34.606 1.00 48.59 370 PHE A CA 1
ATOM 2609 C C . PHE A 1 370 ? 42.695 4.528 -34.436 1.00 48.59 370 PHE A C 1
ATOM 2611 O O . PHE A 1 370 ? 43.321 5.082 -35.338 1.00 48.59 370 PHE A O 1
ATOM 2618 N N . TYR A 1 371 ? 42.375 5.146 -33.298 1.00 51.28 371 TYR A N 1
ATOM 2619 C CA . TYR A 1 371 ? 42.673 6.556 -33.029 1.00 51.28 371 TYR A CA 1
ATOM 2620 C C . TYR A 1 371 ? 43.430 6.735 -31.705 1.00 51.28 371 TYR A C 1
ATOM 2622 O O . TYR A 1 371 ? 42.985 6.177 -30.707 1.00 51.28 371 TYR A O 1
ATOM 2630 N N . PRO A 1 372 ? 44.518 7.519 -31.628 1.00 48.22 372 PRO A N 1
ATOM 2631 C CA . PRO A 1 372 ? 45.309 7.647 -30.404 1.00 48.22 372 PRO A CA 1
ATOM 2632 C C . PRO A 1 372 ? 44.571 8.312 -29.223 1.00 48.22 372 PRO A C 1
ATOM 2634 O O . PRO A 1 372 ? 43.934 9.359 -29.362 1.00 48.22 372 PRO A O 1
ATOM 2637 N N . ARG A 1 373 ? 44.731 7.755 -28.020 1.00 56.53 373 ARG A N 1
ATOM 2638 C CA . ARG A 1 373 ? 44.295 8.306 -26.728 1.00 56.53 373 ARG A CA 1
ATOM 2639 C C . ARG A 1 373 ? 45.283 9.398 -26.297 1.00 56.53 373 ARG A C 1
ATOM 2641 O O . ARG A 1 373 ? 46.267 9.107 -25.630 1.00 56.53 373 ARG A O 1
ATOM 2648 N N . GLY A 1 374 ? 45.040 10.655 -26.692 1.00 50.16 374 GLY A N 1
ATOM 2649 C CA . GLY A 1 374 ? 45.763 11.813 -26.129 1.00 50.16 374 GLY A CA 1
ATOM 2650 C C . GLY A 1 374 ? 46.161 12.957 -27.070 1.00 50.16 374 GLY A C 1
ATOM 2651 O O . GLY A 1 374 ? 46.717 13.939 -26.586 1.00 50.16 374 GLY A O 1
ATOM 2652 N N . VAL A 1 375 ? 45.888 12.896 -28.377 1.00 44.44 375 VAL A N 1
ATOM 2653 C CA . VAL A 1 375 ? 46.283 13.980 -29.300 1.00 44.44 375 VAL A CA 1
ATOM 2654 C C . VAL A 1 375 ? 45.133 14.972 -29.488 1.00 44.44 375 VAL A C 1
ATOM 2656 O O . VAL A 1 375 ? 44.185 14.705 -30.223 1.00 44.44 375 VAL A O 1
ATOM 2659 N N . VAL A 1 376 ? 45.232 16.130 -28.828 1.00 47.12 376 VAL A N 1
ATOM 2660 C CA . VAL A 1 376 ? 44.517 17.356 -29.216 1.00 47.12 376 VAL A CA 1
ATOM 2661 C C . VAL A 1 376 ? 45.564 18.316 -29.770 1.00 47.12 376 VAL A C 1
ATOM 2663 O O . VAL A 1 376 ? 46.079 19.175 -29.062 1.00 47.12 376 VAL A O 1
ATOM 2666 N N . ALA A 1 377 ? 45.941 18.126 -31.028 1.00 31.16 377 ALA A N 1
ATOM 2667 C CA . ALA A 1 377 ? 46.718 19.109 -31.764 1.00 31.16 377 ALA A CA 1
ATOM 2668 C C . ALA A 1 377 ? 46.231 19.111 -33.209 1.00 31.16 377 ALA A C 1
ATOM 2670 O O . ALA A 1 377 ? 46.148 18.066 -33.852 1.00 31.16 377 ALA A O 1
ATOM 2671 N N . ALA A 1 378 ? 45.854 20.297 -33.674 1.00 37.66 378 ALA A N 1
ATOM 2672 C CA . ALA A 1 378 ? 45.452 20.563 -35.039 1.00 37.66 378 ALA A CA 1
ATOM 2673 C C . ALA A 1 378 ? 46.486 20.025 -36.040 1.00 37.66 378 ALA A C 1
ATOM 2675 O O . ALA A 1 378 ? 47.671 20.320 -35.909 1.00 37.66 378 ALA A O 1
ATOM 2676 N N . LEU A 1 379 ? 46.027 19.337 -37.087 1.00 24.59 379 LEU A N 1
ATOM 2677 C CA . LEU A 1 379 ? 46.684 19.433 -38.385 1.00 24.59 379 LEU A CA 1
ATOM 2678 C C . LEU A 1 379 ? 45.657 19.334 -39.517 1.00 24.59 379 LEU A C 1
ATOM 2680 O O . LEU A 1 379 ? 44.974 18.330 -39.708 1.00 24.59 379 LEU A O 1
ATOM 2684 N N . VAL A 1 380 ? 45.566 20.445 -40.237 1.00 26.92 380 VAL A N 1
ATOM 2685 C CA . VAL A 1 380 ? 44.898 20.634 -41.520 1.00 26.92 380 VAL A CA 1
ATOM 2686 C C . VAL A 1 380 ? 45.670 19.864 -42.600 1.00 26.92 380 VAL A C 1
ATOM 2688 O O . VAL A 1 380 ? 46.896 19.865 -42.612 1.00 26.92 380 VAL A O 1
ATOM 2691 N N . THR A 1 381 ? 44.908 19.227 -43.493 1.00 32.00 381 THR A N 1
ATOM 2692 C CA . THR A 1 381 ? 45.236 18.797 -44.867 1.00 32.00 381 THR A CA 1
ATOM 2693 C C . THR A 1 381 ? 46.586 18.120 -45.119 1.00 32.00 381 THR A C 1
ATOM 2695 O O . THR A 1 381 ? 47.624 18.758 -45.238 1.00 32.00 381 THR A O 1
ATOM 2698 N N . THR A 1 382 ? 46.543 16.833 -45.433 1.00 24.39 382 THR A N 1
ATOM 2699 C CA . THR A 1 382 ? 46.890 16.325 -46.771 1.00 24.39 382 THR A CA 1
ATOM 2700 C C . THR A 1 382 ? 46.442 14.872 -46.838 1.00 24.39 382 THR A C 1
ATOM 2702 O O . THR A 1 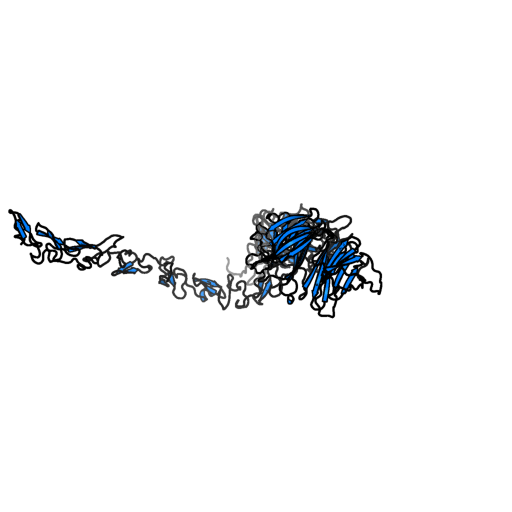382 ? 46.696 14.079 -45.934 1.00 24.39 382 THR A O 1
ATOM 2705 N N . ALA A 1 383 ? 45.704 14.541 -47.895 1.00 32.31 383 ALA A N 1
ATOM 2706 C CA . ALA A 1 383 ? 45.324 13.177 -48.198 1.00 32.31 383 ALA A CA 1
ATOM 2707 C C . ALA A 1 383 ? 46.594 12.334 -48.370 1.00 32.31 383 ALA A C 1
ATOM 2709 O O . ALA A 1 383 ? 47.351 12.531 -49.318 1.00 32.31 383 ALA A O 1
ATOM 2710 N N . LEU A 1 384 ? 46.814 11.387 -47.462 1.00 23.14 384 LEU A N 1
ATOM 2711 C CA . LEU A 1 384 ? 47.656 10.227 -47.718 1.00 23.14 384 LEU A CA 1
ATOM 2712 C C . LEU A 1 384 ? 46.728 9.015 -47.838 1.00 23.14 384 LEU A C 1
ATOM 2714 O O . LEU A 1 384 ? 45.822 8.854 -47.016 1.00 23.14 384 LEU A O 1
ATOM 2718 N N . PRO A 1 385 ? 46.897 8.187 -48.881 1.00 24.81 385 PRO A N 1
ATOM 2719 C CA . PRO A 1 385 ? 45.984 7.101 -49.164 1.00 24.81 385 PRO A CA 1
ATOM 2720 C C . PRO A 1 385 ? 46.166 6.043 -48.081 1.00 24.81 385 PRO A C 1
ATOM 2722 O O . PRO A 1 385 ? 47.194 5.365 -48.023 1.00 24.81 385 PRO A O 1
ATOM 2725 N N . LEU A 1 386 ? 45.158 5.865 -47.229 1.00 22.20 386 LEU A N 1
ATOM 2726 C CA . LEU A 1 386 ? 45.004 4.603 -46.522 1.00 22.20 386 LEU A CA 1
ATOM 2727 C C . LEU A 1 386 ? 44.742 3.545 -47.595 1.00 22.20 386 LEU A C 1
ATOM 2729 O O . LEU A 1 386 ? 43.640 3.431 -48.130 1.00 22.20 386 LEU A O 1
ATOM 2733 N N . LYS A 1 387 ? 45.821 2.840 -47.958 1.00 22.31 387 LYS A N 1
ATOM 2734 C CA . LYS A 1 387 ? 45.807 1.609 -48.747 1.00 22.31 387 LYS A CA 1
ATOM 2735 C C . LYS A 1 387 ? 44.663 0.741 -48.237 1.00 22.31 387 LYS A C 1
ATOM 2737 O O . LYS A 1 387 ? 44.660 0.326 -47.080 1.00 22.31 387 LYS A O 1
ATOM 2742 N N . GLY A 1 388 ? 43.695 0.510 -49.116 1.00 23.06 388 GLY A N 1
ATOM 2743 C CA . GLY A 1 388 ? 42.570 -0.361 -48.849 1.00 23.06 388 GLY A CA 1
ATOM 2744 C C . GLY A 1 388 ? 43.042 -1.764 -48.485 1.00 23.06 388 GLY A C 1
ATOM 2745 O O . GLY A 1 388 ? 43.885 -2.348 -49.162 1.00 23.06 388 GLY A O 1
ATOM 2746 N N . LEU A 1 389 ? 42.441 -2.311 -47.436 1.00 21.56 389 LEU A N 1
ATOM 2747 C CA . LEU A 1 389 ? 42.171 -3.739 -47.362 1.00 21.56 389 LEU A CA 1
ATOM 2748 C C . LEU A 1 389 ? 40.668 -3.900 -47.560 1.00 21.56 389 LEU A C 1
ATOM 2750 O O . LEU A 1 389 ? 39.869 -3.964 -46.631 1.00 21.56 389 LEU A O 1
ATOM 2754 N N . THR A 1 390 ? 40.300 -3.845 -48.831 1.00 21.69 390 THR A N 1
ATOM 2755 C CA . THR A 1 390 ? 39.000 -4.228 -49.363 1.00 21.69 390 THR A CA 1
ATOM 2756 C C . THR A 1 390 ? 38.814 -5.737 -49.185 1.00 21.69 390 THR A C 1
ATOM 2758 O O . THR A 1 390 ? 39.737 -6.493 -49.463 1.00 21.69 390 THR A O 1
ATOM 2761 N N . ARG A 1 391 ? 37.604 -6.139 -48.768 1.00 23.05 391 ARG A N 1
ATOM 2762 C CA . ARG A 1 391 ? 36.921 -7.430 -49.010 1.00 23.05 391 ARG A CA 1
ATOM 2763 C C . ARG A 1 391 ? 37.780 -8.709 -48.908 1.00 23.05 391 ARG A C 1
ATOM 2765 O O . ARG A 1 391 ? 38.540 -9.016 -49.818 1.00 23.05 391 ARG A O 1
ATOM 2772 N N . ARG A 1 392 ? 37.530 -9.563 -47.907 1.00 27.78 392 ARG A N 1
ATOM 2773 C CA . ARG A 1 392 ? 37.874 -10.991 -48.028 1.00 27.78 392 ARG A CA 1
ATOM 2774 C C . ARG A 1 392 ? 36.632 -11.786 -48.412 1.00 27.78 392 ARG A C 1
ATOM 2776 O O . ARG A 1 392 ? 35.819 -12.142 -47.576 1.00 27.78 392 ARG A O 1
ATOM 2783 N N . HIS A 1 393 ? 36.493 -11.995 -49.717 1.00 27.59 393 HIS A N 1
ATOM 2784 C CA . HIS A 1 393 ? 35.861 -13.196 -50.254 1.00 27.59 393 HIS A CA 1
ATOM 2785 C C . HIS A 1 393 ? 36.866 -14.350 -50.091 1.00 27.59 393 HIS A C 1
ATOM 2787 O O . HIS A 1 393 ? 38.069 -14.101 -50.188 1.00 27.59 393 HIS A O 1
ATOM 2793 N N . HIS A 1 394 ? 36.370 -15.566 -49.838 1.00 34.00 394 HIS A N 1
ATOM 2794 C CA . HIS A 1 394 ? 37.083 -16.853 -49.882 1.00 34.00 394 HIS A CA 1
ATOM 2795 C C . HIS A 1 394 ? 38.431 -16.815 -50.631 1.00 34.00 394 HIS A C 1
ATOM 2797 O O . HIS A 1 394 ? 38.422 -16.776 -51.854 1.00 34.00 394 HIS A O 1
ATOM 2803 N N . THR A 1 395 ? 39.555 -16.805 -49.897 1.00 31.86 395 THR A N 1
ATOM 2804 C CA . THR A 1 395 ? 40.785 -17.613 -50.096 1.00 31.86 395 THR A CA 1
ATOM 2805 C C . THR A 1 395 ? 41.959 -17.048 -49.258 1.00 31.86 395 THR A C 1
ATOM 2807 O O . THR A 1 395 ? 42.585 -16.066 -49.641 1.00 31.86 395 THR A O 1
ATOM 2810 N N . LEU A 1 396 ? 42.251 -17.736 -48.140 1.00 35.62 396 LEU A N 1
ATOM 2811 C CA . LEU A 1 396 ? 43.535 -17.933 -47.418 1.00 35.62 396 LEU A CA 1
ATOM 2812 C C . LEU A 1 396 ? 44.219 -16.815 -46.563 1.00 35.62 396 LEU A C 1
ATOM 2814 O O . LEU A 1 396 ? 44.828 -15.871 -47.056 1.00 35.62 396 LEU A O 1
ATOM 2818 N N . ALA A 1 397 ? 44.145 -17.057 -45.237 1.00 37.53 397 ALA A N 1
ATOM 2819 C CA . ALA A 1 397 ? 45.121 -17.010 -44.120 1.00 37.53 397 ALA A CA 1
ATOM 2820 C C . ALA A 1 397 ? 45.946 -15.749 -43.754 1.00 37.53 397 ALA A C 1
ATOM 2822 O O . ALA A 1 397 ? 46.751 -15.258 -44.538 1.00 37.53 397 ALA A O 1
ATOM 2823 N N . ALA A 1 398 ? 45.776 -15.299 -42.496 1.00 36.78 398 ALA A N 1
ATOM 2824 C CA . ALA A 1 398 ? 46.852 -14.976 -41.526 1.00 36.78 398 ALA A CA 1
ATOM 2825 C C . ALA A 1 398 ? 46.321 -14.602 -40.111 1.00 36.78 398 ALA A C 1
ATOM 2827 O O . ALA A 1 398 ? 47.050 -14.011 -39.321 1.00 36.78 398 ALA A O 1
ATOM 2828 N N . CYS A 1 399 ? 45.074 -14.944 -39.780 1.00 49.50 399 CYS A N 1
ATOM 2829 C CA . CYS A 1 399 ? 44.634 -15.170 -38.404 1.00 49.50 399 CYS A CA 1
ATOM 2830 C C . CYS A 1 399 ? 44.178 -16.631 -38.375 1.00 49.50 399 CYS A C 1
ATOM 2832 O O . CYS A 1 399 ? 43.473 -17.049 -39.297 1.00 49.50 399 CYS A O 1
ATOM 2834 N N . ASN A 1 400 ? 44.644 -17.429 -37.412 1.00 44.41 400 ASN A N 1
ATOM 2835 C CA . ASN A 1 400 ? 44.098 -18.772 -37.199 1.00 44.41 400 ASN A CA 1
ATOM 2836 C C . ASN A 1 400 ? 42.726 -18.604 -36.549 1.00 44.41 400 ASN A C 1
ATOM 2838 O O . ASN A 1 400 ? 42.596 -18.776 -35.344 1.00 44.41 400 ASN A O 1
ATOM 2842 N N . ASP A 1 401 ? 41.744 -18.157 -37.329 1.00 42.78 401 ASP A N 1
ATOM 2843 C CA . ASP A 1 401 ? 40.377 -18.074 -36.847 1.00 42.78 401 ASP A CA 1
ATOM 2844 C C . ASP A 1 401 ? 39.886 -19.513 -36.642 1.00 42.78 401 ASP A C 1
ATOM 2846 O O . ASP A 1 401 ? 39.913 -20.331 -37.568 1.00 42.78 401 ASP A O 1
ATOM 2850 N N . THR A 1 402 ? 39.553 -19.851 -35.402 1.00 41.75 402 THR A N 1
ATOM 2851 C CA . THR A 1 402 ? 39.127 -21.187 -34.999 1.00 41.75 402 THR A CA 1
ATOM 2852 C C . THR A 1 402 ? 37.607 -21.219 -34.955 1.00 41.75 402 THR A C 1
ATOM 2854 O O . THR A 1 402 ? 36.956 -20.394 -34.314 1.00 41.75 402 THR A O 1
ATOM 2857 N N . ALA A 1 403 ? 37.021 -22.176 -35.673 1.00 42.06 403 ALA A N 1
ATOM 2858 C CA . ALA A 1 403 ? 35.631 -22.554 -35.470 1.00 42.06 403 ALA A CA 1
ATOM 2859 C C . ALA A 1 403 ? 35.510 -23.125 -34.054 1.00 42.06 403 ALA A C 1
ATOM 2861 O O . ALA A 1 403 ? 36.126 -24.149 -33.754 1.00 42.06 403 ALA A O 1
ATOM 2862 N N . VAL A 1 404 ? 34.768 -22.446 -33.181 1.00 42.78 404 VAL A N 1
ATOM 2863 C CA . VAL A 1 404 ? 34.711 -22.814 -31.762 1.00 42.78 404 VAL A CA 1
ATOM 2864 C C . VAL A 1 404 ? 33.447 -23.571 -31.391 1.00 42.78 404 VAL A C 1
ATOM 2866 O O . VAL A 1 404 ? 33.454 -24.407 -30.488 1.00 42.78 404 VAL A O 1
ATOM 2869 N N . ALA A 1 405 ? 32.343 -23.259 -32.060 1.00 40.38 405 ALA A N 1
ATOM 2870 C CA . ALA A 1 405 ? 31.091 -23.976 -31.892 1.00 40.38 405 ALA A CA 1
ATOM 2871 C C . ALA A 1 405 ? 30.216 -23.815 -33.121 1.00 40.38 405 ALA A C 1
ATOM 2873 O O . ALA A 1 405 ? 30.052 -22.706 -33.622 1.00 40.38 405 ALA A O 1
ATOM 2874 N N . ASP A 1 406 ? 29.599 -24.907 -33.543 1.00 44.06 406 ASP A N 1
ATOM 2875 C CA . ASP A 1 406 ? 28.587 -24.884 -34.583 1.00 44.06 406 ASP A CA 1
ATOM 2876 C C . ASP A 1 406 ? 27.185 -24.837 -33.960 1.00 44.06 406 ASP A C 1
ATOM 2878 O O . ASP A 1 406 ? 26.893 -25.491 -32.955 1.00 44.06 406 ASP A O 1
ATOM 2882 N N . MET A 1 407 ? 26.300 -24.060 -34.567 1.00 43.78 407 MET A N 1
ATOM 2883 C CA . MET A 1 407 ? 24.901 -23.898 -34.199 1.00 43.78 407 MET A CA 1
ATOM 2884 C C . MET A 1 407 ? 24.031 -23.757 -35.452 1.00 43.78 407 MET A C 1
ATOM 2886 O O . MET A 1 407 ? 24.531 -23.564 -36.552 1.00 43.78 407 MET A O 1
ATOM 2890 N N . THR A 1 408 ? 22.712 -23.863 -35.318 1.00 42.56 408 THR A N 1
ATOM 2891 C CA . THR A 1 408 ? 21.786 -23.713 -36.453 1.00 42.56 408 THR A CA 1
ATOM 2892 C C . THR A 1 408 ? 20.819 -22.567 -36.168 1.00 42.56 408 THR A C 1
ATOM 2894 O O . THR A 1 408 ? 20.114 -22.603 -35.160 1.00 42.56 408 THR A O 1
ATOM 2897 N N . ILE A 1 409 ? 20.780 -21.548 -37.032 1.00 43.38 409 ILE A N 1
ATOM 2898 C CA . ILE A 1 409 ? 19.886 -20.381 -36.910 1.00 43.38 409 ILE A CA 1
ATOM 2899 C C . ILE A 1 409 ? 19.017 -20.319 -38.162 1.00 43.38 409 ILE A C 1
ATOM 2901 O O . ILE A 1 409 ? 19.534 -20.309 -39.269 1.00 43.38 409 ILE A O 1
ATOM 2905 N N . ALA A 1 410 ? 17.692 -20.311 -37.999 1.00 38.53 410 ALA A N 1
ATOM 2906 C CA . ALA A 1 410 ? 16.724 -20.293 -39.106 1.00 38.53 410 ALA A CA 1
ATOM 2907 C C . ALA A 1 410 ? 16.912 -21.393 -40.184 1.00 38.53 410 ALA A C 1
ATOM 2909 O O . ALA A 1 410 ? 16.420 -21.253 -41.300 1.00 38.53 410 ALA A O 1
ATOM 2910 N N . GLY A 1 411 ? 17.575 -22.505 -39.845 1.00 42.56 411 GLY A N 1
ATOM 2911 C CA . GLY A 1 411 ? 17.885 -23.596 -40.779 1.00 42.56 411 GLY A CA 1
ATOM 2912 C C . GLY A 1 411 ? 19.254 -23.484 -41.461 1.00 42.56 411 GLY A C 1
ATOM 2913 O O . GLY A 1 411 ? 19.680 -24.456 -42.082 1.00 42.56 411 GLY A O 1
ATOM 2914 N N . ASP A 1 412 ? 19.960 -22.366 -41.279 1.00 43.69 412 ASP A N 1
ATOM 2915 C CA . ASP A 1 412 ? 21.327 -22.158 -41.756 1.00 43.69 412 ASP A CA 1
ATOM 2916 C C . ASP A 1 412 ? 22.341 -22.610 -40.695 1.00 43.69 412 ASP A C 1
ATOM 2918 O O . ASP A 1 412 ? 22.137 -22.424 -39.489 1.00 43.69 412 ASP A O 1
ATOM 2922 N N . ALA A 1 413 ? 23.439 -23.226 -41.139 1.00 48.88 413 ALA A N 1
ATOM 2923 C CA . ALA A 1 413 ? 24.537 -23.608 -40.258 1.00 48.88 413 ALA A CA 1
ATOM 2924 C C . ALA A 1 413 ? 25.355 -22.356 -39.922 1.00 48.88 413 ALA A C 1
ATOM 2926 O O . ALA A 1 413 ? 25.878 -21.692 -40.812 1.00 48.88 413 ALA A O 1
ATOM 2927 N N . CYS A 1 414 ? 25.448 -22.024 -38.640 1.00 45.84 414 CYS A N 1
ATOM 2928 C CA . CYS A 1 414 ? 26.217 -20.902 -38.131 1.00 45.84 414 CYS A CA 1
ATOM 2929 C C . CYS A 1 414 ? 27.346 -21.394 -37.239 1.00 45.84 414 CYS A C 1
ATOM 2931 O O . CYS A 1 414 ? 27.115 -22.165 -36.319 1.00 45.84 414 CYS A O 1
ATOM 2933 N N . THR A 1 415 ? 28.549 -20.889 -37.440 1.00 46.03 415 THR A N 1
ATOM 2934 C CA . THR A 1 415 ? 29.717 -21.210 -36.632 1.00 46.03 415 THR A CA 1
ATOM 2935 C C . THR A 1 415 ? 30.142 -19.967 -35.854 1.00 46.03 415 THR A C 1
ATOM 2937 O O . THR A 1 415 ? 30.287 -18.873 -36.403 1.00 46.03 415 THR A O 1
ATOM 2940 N N . VAL A 1 416 ? 30.319 -20.115 -34.543 1.00 46.00 416 VAL A N 1
ATOM 2941 C CA . VAL A 1 416 ? 30.993 -19.127 -33.700 1.00 46.00 416 VAL A CA 1
ATOM 2942 C C . VAL A 1 416 ? 32.480 -19.217 -34.017 1.00 46.00 416 VAL A C 1
ATOM 2944 O O . VAL A 1 416 ? 33.126 -20.222 -33.731 1.00 46.00 416 VAL A O 1
ATOM 2947 N N . MET A 1 417 ? 33.010 -18.168 -34.623 1.00 45.78 417 MET A N 1
ATOM 2948 C CA . MET A 1 417 ? 34.405 -18.022 -35.006 1.00 45.78 417 MET A CA 1
ATOM 2949 C C . MET A 1 417 ? 35.137 -17.236 -33.917 1.00 45.78 417 MET A C 1
ATOM 2951 O O . MET A 1 417 ? 34.772 -16.093 -33.629 1.00 45.78 417 MET A O 1
ATOM 2955 N N . ALA A 1 418 ? 36.180 -17.812 -33.324 1.00 39.22 418 ALA A N 1
ATOM 2956 C CA . ALA A 1 418 ? 37.150 -17.060 -32.540 1.00 39.22 418 ALA A CA 1
ATOM 2957 C C . ALA A 1 418 ? 38.206 -16.519 -33.482 1.00 39.22 418 ALA A C 1
ATOM 2959 O O . ALA A 1 418 ? 38.791 -17.271 -34.259 1.00 39.22 418 ALA A O 1
ATOM 2960 N N . SER A 1 419 ? 38.458 -15.213 -33.435 1.00 45.19 419 SER A N 1
ATOM 2961 C CA . SER A 1 419 ? 39.499 -14.671 -34.288 1.00 45.19 419 SER A CA 1
ATOM 2962 C C . SER A 1 419 ? 40.884 -14.980 -33.721 1.00 45.19 419 SER A C 1
ATOM 2964 O O . SER A 1 419 ? 41.211 -14.566 -32.611 1.00 45.19 419 SER A O 1
ATOM 2966 N N . GLY A 1 420 ? 41.766 -15.582 -34.521 1.00 42.66 420 GLY A N 1
ATOM 2967 C CA . GLY A 1 420 ? 43.153 -15.888 -34.140 1.00 42.66 420 GLY A CA 1
ATOM 2968 C C . GLY A 1 420 ? 44.056 -14.661 -33.947 1.00 42.66 420 GLY A C 1
ATOM 2969 O O . GLY A 1 420 ? 45.271 -14.798 -33.829 1.00 42.66 420 GLY A O 1
ATOM 2970 N N . CYS A 1 421 ? 43.483 -13.455 -33.962 1.00 42.00 421 CYS A N 1
ATOM 2971 C CA . CYS A 1 421 ? 44.171 -12.172 -33.861 1.00 42.00 421 CYS A CA 1
ATOM 2972 C C . CYS A 1 421 ? 43.646 -11.274 -32.717 1.00 42.00 421 CYS A C 1
ATOM 2974 O O . CYS A 1 421 ? 44.031 -10.103 -32.649 1.00 42.00 421 CYS A O 1
ATOM 2976 N N . GLY A 1 422 ? 42.790 -11.777 -31.811 1.00 43.25 422 GLY A N 1
ATOM 2977 C CA . GLY A 1 422 ? 42.335 -11.029 -30.628 1.00 43.25 422 GLY A CA 1
ATOM 2978 C C . GLY A 1 422 ? 41.184 -11.685 -29.848 1.00 43.25 422 GLY A C 1
ATOM 2979 O O . GLY A 1 422 ? 40.772 -12.788 -30.160 1.00 43.25 422 GLY A O 1
ATOM 2980 N N . LEU A 1 423 ? 40.630 -10.983 -28.848 1.00 33.59 423 LEU A N 1
ATOM 2981 C CA . LEU A 1 423 ? 39.484 -11.437 -28.022 1.00 33.59 423 LEU A CA 1
ATOM 2982 C C . LEU A 1 423 ? 38.114 -11.301 -28.728 1.00 33.59 423 LEU A C 1
ATOM 2984 O O . LEU A 1 423 ? 37.070 -11.340 -28.081 1.00 33.59 423 LEU A O 1
ATOM 2988 N N . ASP A 1 424 ? 38.103 -11.050 -30.040 1.00 34.78 424 ASP A N 1
ATOM 2989 C CA . ASP A 1 424 ? 36.867 -10.886 -30.805 1.00 34.78 424 ASP A CA 1
ATOM 2990 C C . ASP A 1 424 ? 36.378 -12.284 -31.245 1.00 34.78 424 ASP A C 1
ATOM 2992 O O . ASP A 1 424 ? 37.044 -12.945 -32.043 1.00 34.78 424 ASP A O 1
ATOM 2996 N N . ALA A 1 425 ? 35.201 -12.706 -30.775 1.00 36.19 425 ALA A N 1
ATOM 2997 C CA . ALA A 1 425 ? 34.453 -13.823 -31.353 1.00 36.19 425 ALA A CA 1
ATOM 2998 C C . ALA A 1 425 ? 33.239 -13.290 -32.136 1.00 36.19 425 ALA A C 1
ATOM 3000 O O . ALA A 1 425 ? 32.597 -12.315 -31.730 1.00 36.19 425 ALA A O 1
ATOM 3001 N N . TYR A 1 426 ? 32.966 -13.874 -33.301 1.00 40.00 426 TYR A N 1
ATOM 3002 C CA . TYR A 1 426 ? 31.900 -13.456 -34.212 1.00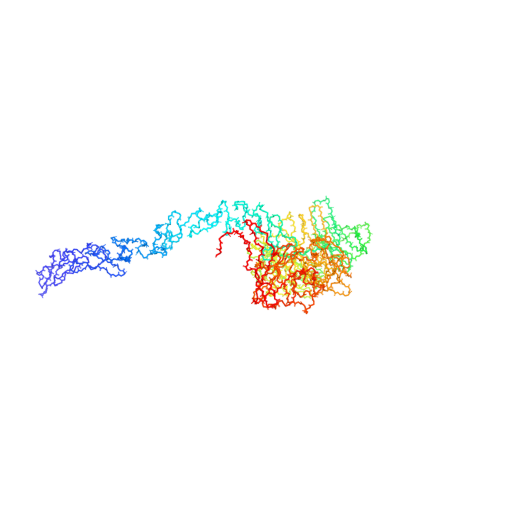 40.00 426 TYR A CA 1
ATOM 3003 C C . TYR A 1 426 ? 31.123 -14.663 -34.735 1.00 40.00 426 TYR A C 1
ATOM 3005 O O . TYR A 1 426 ? 31.603 -15.787 -34.683 1.00 40.00 426 TYR A O 1
ATOM 3013 N N . LEU A 1 427 ? 29.900 -14.438 -35.208 1.00 41.34 427 LEU A N 1
ATOM 3014 C CA . LEU A 1 427 ? 29.051 -15.496 -35.746 1.00 41.34 427 LEU A CA 1
ATOM 3015 C C . LEU A 1 427 ? 29.098 -15.465 -37.279 1.00 41.34 427 LEU A C 1
ATOM 3017 O O . LEU A 1 427 ? 28.834 -14.417 -37.872 1.00 41.34 427 LEU A O 1
ATOM 3021 N N . GLU A 1 428 ? 29.417 -16.592 -37.906 1.00 42.84 428 GLU A N 1
ATOM 3022 C CA . GLU A 1 428 ? 29.460 -16.770 -39.359 1.00 42.84 428 GLU A CA 1
ATOM 3023 C C . GLU A 1 428 ? 28.406 -17.798 -39.771 1.00 42.84 428 GLU A C 1
ATOM 3025 O O . GLU A 1 428 ? 28.486 -18.945 -39.358 1.00 42.84 428 GLU A O 1
ATOM 3030 N N . CYS A 1 429 ? 27.393 -17.392 -40.537 1.00 42.66 429 CYS A N 1
ATOM 3031 C CA . CYS A 1 429 ? 26.327 -18.284 -41.002 1.00 42.66 429 CYS A CA 1
ATOM 3032 C C . CYS A 1 429 ? 26.504 -18.584 -42.490 1.00 42.66 429 CYS A C 1
ATOM 3034 O O . CYS A 1 429 ? 26.536 -17.650 -43.293 1.00 42.66 429 CYS A O 1
ATOM 3036 N N . ASP A 1 430 ? 26.609 -19.865 -42.844 1.00 43.41 430 ASP A N 1
ATOM 3037 C CA . ASP A 1 430 ? 26.730 -20.333 -44.222 1.00 43.41 430 ASP A CA 1
ATOM 3038 C C . ASP A 1 430 ? 25.383 -20.873 -44.732 1.00 43.41 430 ASP A C 1
ATOM 3040 O O . ASP A 1 430 ? 24.734 -21.710 -44.099 1.00 43.41 430 ASP A O 1
ATOM 3044 N N . ALA A 1 431 ? 24.962 -20.393 -45.904 1.00 34.53 431 ALA A N 1
ATOM 3045 C CA . ALA A 1 431 ? 23.664 -20.691 -46.516 1.00 34.53 431 ALA A CA 1
ATOM 3046 C C . ALA A 1 431 ? 23.640 -22.034 -47.278 1.00 34.53 431 ALA A C 1
ATOM 3048 O O . ALA A 1 431 ? 22.709 -22.308 -48.037 1.00 34.53 431 ALA A O 1
ATOM 3049 N N . THR A 1 432 ? 24.657 -22.887 -47.125 1.00 34.69 432 THR A N 1
ATOM 3050 C CA . THR A 1 432 ? 24.739 -24.170 -47.840 1.00 34.69 432 THR A CA 1
ATOM 3051 C C . THR A 1 432 ? 25.214 -25.317 -46.948 1.00 34.69 432 THR A C 1
ATOM 3053 O O . THR A 1 432 ? 26.370 -25.713 -46.978 1.00 34.69 432 THR A O 1
ATOM 3056 N N . SER A 1 433 ? 24.268 -25.858 -46.173 1.00 33.19 433 SER A N 1
ATOM 3057 C CA . SER A 1 433 ? 24.195 -27.209 -45.584 1.00 33.19 433 SER A CA 1
ATOM 3058 C C . SER A 1 433 ? 25.494 -27.958 -45.215 1.00 33.19 433 SER A C 1
ATOM 3060 O O . SER A 1 433 ? 26.198 -28.466 -46.086 1.00 33.19 433 SER A O 1
ATOM 3062 N N . SER A 1 434 ? 25.635 -28.308 -43.933 1.00 29.91 434 SER A N 1
ATOM 3063 C CA . SER A 1 434 ? 25.863 -29.708 -43.535 1.00 29.91 434 SER A CA 1
ATOM 3064 C C . SER A 1 434 ? 25.395 -29.966 -42.094 1.00 29.91 434 SER A C 1
ATOM 3066 O O . SER A 1 434 ? 25.312 -29.066 -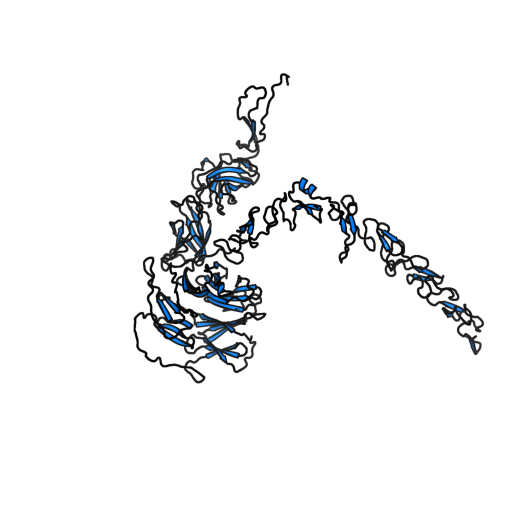41.267 1.00 29.91 434 SER A O 1
ATOM 3068 N N . THR A 1 435 ? 24.966 -31.203 -41.854 1.00 26.30 435 THR A N 1
ATOM 3069 C CA . THR A 1 435 ? 24.207 -31.701 -40.699 1.00 26.30 435 THR A CA 1
ATOM 3070 C C . THR A 1 435 ? 25.014 -31.772 -39.403 1.00 26.30 435 THR A C 1
ATOM 3072 O O . THR A 1 435 ? 26.066 -32.409 -39.387 1.00 26.30 435 THR A O 1
ATOM 3075 N N . ILE A 1 436 ? 24.440 -31.286 -38.294 1.00 27.62 436 ILE A N 1
ATOM 3076 C CA . ILE A 1 436 ? 24.894 -31.613 -36.934 1.00 27.62 436 ILE A CA 1
ATOM 3077 C C . ILE A 1 436 ? 23.798 -32.382 -36.205 1.00 27.62 436 ILE A C 1
ATOM 3079 O O . ILE A 1 436 ? 22.704 -31.884 -35.942 1.00 27.62 436 ILE A O 1
ATOM 3083 N N . ASN A 1 437 ? 24.121 -33.631 -35.882 1.00 28.80 437 ASN A N 1
ATOM 3084 C CA . ASN A 1 437 ? 23.339 -34.486 -35.007 1.00 28.80 437 ASN A CA 1
ATOM 3085 C C . ASN A 1 437 ? 23.618 -34.121 -33.546 1.00 28.80 437 ASN A C 1
ATOM 3087 O O . ASN A 1 437 ? 24.604 -34.588 -32.991 1.00 28.80 437 ASN A O 1
ATOM 3091 N N . SER A 1 438 ? 22.723 -33.346 -32.936 1.00 28.67 438 SER A N 1
ATOM 3092 C CA . SER A 1 438 ? 22.194 -33.568 -31.578 1.00 28.67 438 SER A CA 1
ATOM 3093 C C . SER A 1 438 ? 21.291 -32.393 -31.192 1.00 28.67 438 SER A C 1
ATOM 3095 O O . SER A 1 438 ? 21.779 -31.298 -30.927 1.00 28.67 438 SER A O 1
ATOM 3097 N N . SER A 1 439 ? 19.973 -32.628 -31.172 1.00 31.31 439 SER A N 1
ATOM 3098 C CA . SER A 1 439 ? 18.962 -31.794 -30.488 1.00 31.31 439 SER A CA 1
ATOM 3099 C C . SER A 1 439 ? 19.075 -30.269 -30.693 1.00 31.31 439 SER A C 1
ATOM 3101 O O . SER A 1 439 ? 19.127 -29.514 -29.726 1.00 31.31 439 SER A O 1
ATOM 3103 N N . ALA A 1 440 ? 19.107 -29.806 -31.945 1.00 32.88 440 ALA A N 1
ATOM 3104 C CA . ALA A 1 440 ? 19.179 -28.381 -32.271 1.00 32.88 440 ALA A CA 1
ATOM 3105 C C . ALA A 1 440 ? 17.783 -27.725 -32.263 1.00 32.88 440 ALA A C 1
ATOM 3107 O O . ALA A 1 440 ? 16.920 -28.062 -33.075 1.00 32.88 440 ALA A O 1
ATOM 3108 N N . ALA A 1 441 ? 17.563 -26.773 -31.353 1.00 33.97 441 ALA A N 1
ATOM 3109 C CA . ALA A 1 441 ? 16.439 -25.845 -31.426 1.00 33.97 441 ALA A CA 1
ATOM 3110 C C . ALA A 1 441 ? 16.722 -24.811 -32.530 1.00 33.97 441 ALA A C 1
ATOM 3112 O O . ALA A 1 441 ? 17.708 -24.080 -32.455 1.00 33.97 441 ALA A O 1
ATOM 3113 N N . VAL A 1 442 ? 15.877 -24.764 -33.562 1.00 37.88 442 VAL A N 1
ATOM 3114 C CA . VAL A 1 442 ? 15.964 -23.760 -34.632 1.00 37.88 442 VAL A CA 1
ATOM 3115 C C . VAL A 1 442 ? 15.468 -22.430 -34.069 1.00 37.88 442 VAL A C 1
ATOM 3117 O O . VAL A 1 442 ? 14.275 -22.302 -33.820 1.00 37.88 442 VAL A O 1
ATOM 3120 N N . MET A 1 443 ? 16.364 -21.460 -33.862 1.00 47.00 443 MET A N 1
ATOM 3121 C CA . MET A 1 443 ? 15.994 -20.102 -33.426 1.00 47.00 443 MET A CA 1
ATOM 3122 C C . MET A 1 443 ? 16.286 -19.063 -34.508 1.00 47.00 443 MET A C 1
ATOM 3124 O O . MET A 1 443 ? 17.171 -19.270 -35.337 1.00 47.00 443 MET A O 1
ATOM 3128 N N . SER A 1 444 ? 15.552 -17.947 -34.516 1.00 42.59 444 SER A N 1
ATOM 3129 C CA . SER A 1 444 ? 15.555 -16.997 -35.643 1.00 42.59 444 SER A CA 1
ATOM 3130 C C . SER A 1 444 ? 16.483 -15.776 -35.525 1.00 42.59 444 SER A C 1
ATOM 3132 O O . SER A 1 444 ? 16.689 -15.095 -36.530 1.00 42.59 444 SER A O 1
ATOM 3134 N N . SER A 1 445 ? 17.003 -15.427 -34.337 1.00 48.94 445 SER A N 1
ATOM 3135 C CA . SER A 1 445 ? 17.725 -14.151 -34.156 1.00 48.94 445 SER A CA 1
ATOM 3136 C C . SER A 1 445 ? 18.705 -14.099 -32.977 1.00 48.94 445 SER A C 1
ATOM 3138 O O . SER A 1 445 ? 18.406 -14.566 -31.880 1.00 48.94 445 SER A O 1
ATOM 3140 N N . VAL A 1 446 ? 19.859 -13.445 -33.176 1.00 51.50 446 VAL A N 1
ATOM 3141 C CA . VAL A 1 446 ? 20.756 -13.028 -32.081 1.00 51.50 446 VAL A CA 1
ATOM 3142 C C . VAL A 1 446 ? 20.153 -11.806 -31.396 1.00 51.50 446 VAL A C 1
ATOM 3144 O O . VAL A 1 446 ? 19.936 -10.774 -32.028 1.00 51.50 446 VAL A O 1
ATOM 3147 N N . VAL A 1 447 ? 19.902 -11.924 -30.097 1.00 54.31 447 VAL A N 1
ATOM 3148 C CA . VAL A 1 447 ? 19.240 -10.894 -29.292 1.00 54.31 447 VAL A CA 1
ATOM 3149 C C . VAL A 1 447 ? 20.268 -10.010 -28.591 1.00 54.31 447 VAL A C 1
ATOM 3151 O O . VAL A 1 447 ? 20.087 -8.798 -28.490 1.00 54.31 447 VAL A O 1
ATOM 3154 N N . PHE A 1 448 ? 21.375 -10.592 -28.124 1.00 60.06 448 PHE A N 1
ATOM 3155 C CA . PHE A 1 448 ? 22.432 -9.861 -27.429 1.00 60.06 448 PHE A CA 1
ATOM 3156 C C . PHE A 1 448 ? 23.779 -10.582 -27.541 1.00 60.06 448 PHE A C 1
ATOM 3158 O O . PHE A 1 448 ? 23.832 -11.808 -27.537 1.00 60.06 448 PHE A O 1
ATOM 3165 N N . ALA A 1 449 ? 24.871 -9.820 -27.614 1.00 55.09 449 ALA A N 1
ATOM 3166 C CA . ALA A 1 449 ? 26.233 -10.333 -27.514 1.00 55.09 449 ALA A CA 1
ATOM 3167 C C . ALA A 1 449 ? 27.110 -9.313 -26.774 1.00 55.09 449 ALA A C 1
ATOM 3169 O O . ALA A 1 449 ? 27.179 -8.153 -27.192 1.00 55.09 449 ALA A O 1
ATOM 3170 N N . ALA A 1 450 ? 27.779 -9.727 -25.698 1.00 54.53 450 ALA A N 1
ATOM 3171 C CA . ALA A 1 450 ? 28.710 -8.880 -24.951 1.00 54.53 450 ALA A CA 1
ATOM 3172 C C . ALA A 1 450 ? 29.920 -9.663 -24.449 1.00 54.53 450 ALA A C 1
ATOM 3174 O O . ALA A 1 450 ? 29.805 -10.834 -24.101 1.00 54.53 450 ALA A O 1
ATOM 3175 N N . ALA A 1 451 ? 31.069 -8.992 -24.395 1.00 53.41 451 ALA A N 1
ATOM 3176 C CA . ALA A 1 451 ? 32.312 -9.546 -23.877 1.00 53.41 451 ALA A CA 1
ATOM 3177 C C . ALA A 1 451 ? 32.665 -8.920 -22.520 1.00 53.41 451 ALA A C 1
ATOM 3179 O O . ALA A 1 451 ? 32.568 -7.702 -22.350 1.00 53.41 451 ALA A O 1
ATOM 3180 N N . ASN A 1 452 ? 33.094 -9.752 -21.575 1.00 54.22 452 ASN A N 1
ATOM 3181 C CA . ASN A 1 452 ? 33.684 -9.335 -20.309 1.00 54.22 452 ASN A CA 1
ATOM 3182 C C . ASN A 1 452 ? 35.139 -8.872 -20.498 1.00 54.22 452 ASN A C 1
ATOM 3184 O O . ASN A 1 452 ? 35.790 -9.154 -21.506 1.00 54.22 452 ASN A O 1
ATOM 3188 N N . SER A 1 453 ? 35.680 -8.175 -19.495 1.00 52.84 453 SER A N 1
ATOM 3189 C CA . SER A 1 453 ? 37.077 -7.711 -19.485 1.00 52.84 453 SER A CA 1
ATOM 3190 C C . SER A 1 453 ? 38.113 -8.842 -19.477 1.00 52.84 453 SER A C 1
ATOM 3192 O O . SER A 1 453 ? 39.275 -8.601 -19.790 1.00 52.84 453 SER A O 1
ATOM 3194 N N . ASP A 1 454 ? 37.703 -10.052 -19.099 1.00 52.81 454 ASP A N 1
ATOM 3195 C CA . ASP A 1 454 ? 38.511 -11.275 -19.109 1.00 52.81 454 ASP A CA 1
ATOM 3196 C C . ASP A 1 454 ? 38.502 -11.999 -20.474 1.00 52.81 454 ASP A C 1
ATOM 3198 O O . ASP A 1 454 ? 39.186 -13.008 -20.633 1.00 52.81 454 ASP A O 1
ATOM 3202 N N . GLY A 1 455 ? 37.755 -11.486 -21.462 1.00 51.16 455 GLY A N 1
ATOM 3203 C CA . GLY A 1 455 ? 37.615 -12.094 -22.786 1.00 51.16 455 GLY A CA 1
ATOM 3204 C C . GLY A 1 455 ? 36.483 -13.118 -22.909 1.00 51.16 455 GLY A C 1
ATOM 3205 O O . GLY A 1 455 ? 36.348 -13.737 -23.962 1.00 51.16 455 GLY A O 1
ATOM 3206 N N . THR A 1 456 ? 35.658 -13.309 -21.878 1.00 56.22 456 THR A N 1
ATOM 3207 C CA . THR A 1 456 ? 34.481 -14.185 -21.958 1.00 56.22 456 THR A CA 1
ATOM 3208 C C . THR A 1 456 ? 33.375 -13.514 -22.781 1.00 56.22 456 THR A C 1
ATOM 3210 O O . THR A 1 456 ? 32.899 -12.444 -22.406 1.00 56.22 456 THR A O 1
ATOM 3213 N N . LEU A 1 457 ? 32.949 -14.123 -23.891 1.00 56.41 457 LEU A N 1
ATOM 3214 C CA . LEU A 1 457 ? 31.823 -13.679 -24.719 1.00 56.41 457 LEU A CA 1
ATOM 3215 C C . LEU A 1 457 ? 30.538 -14.399 -24.292 1.00 56.41 457 LEU A C 1
ATOM 3217 O O . LEU A 1 457 ? 30.481 -15.625 -24.274 1.00 56.41 457 LEU A O 1
ATOM 3221 N N . VAL A 1 458 ? 29.483 -13.638 -24.018 1.00 60.44 458 VAL A N 1
ATOM 3222 C CA . VAL A 1 458 ? 28.133 -14.150 -23.760 1.00 60.44 458 VAL A CA 1
ATOM 3223 C C . VAL A 1 458 ? 27.233 -13.763 -24.927 1.00 60.44 458 VAL A C 1
ATOM 3225 O O . VAL A 1 458 ? 27.064 -12.575 -25.212 1.00 60.44 458 VAL A O 1
ATOM 3228 N N . VAL A 1 459 ? 26.649 -14.759 -25.592 1.00 59.59 459 VAL A N 1
ATOM 3229 C CA . VAL A 1 459 ? 25.704 -14.596 -26.703 1.00 59.59 459 VAL A CA 1
ATOM 3230 C C . VAL A 1 459 ? 24.348 -15.163 -26.302 1.00 59.59 459 VAL A C 1
ATOM 3232 O O . VAL A 1 459 ? 24.238 -16.284 -25.813 1.00 59.59 459 VAL A O 1
ATOM 3235 N N . LEU A 1 460 ? 23.306 -14.374 -26.521 1.00 61.69 460 LEU A N 1
ATOM 3236 C CA . LEU A 1 460 ? 21.912 -14.727 -26.299 1.00 61.69 460 LEU A CA 1
ATOM 3237 C C . LEU A 1 460 ? 21.199 -14.789 -27.644 1.00 61.69 460 LEU A C 1
ATOM 3239 O O . LEU A 1 460 ? 21.177 -13.808 -28.395 1.00 61.69 460 LEU A O 1
ATOM 3243 N N . VAL A 1 461 ? 20.600 -15.938 -27.932 1.00 57.75 461 VAL A N 1
ATOM 3244 C CA . VAL A 1 461 ? 19.872 -16.213 -29.175 1.00 57.75 461 VAL A CA 1
ATOM 3245 C C . VAL A 1 461 ? 18.438 -16.571 -28.816 1.00 57.75 461 VAL A C 1
ATOM 3247 O O . VAL A 1 461 ? 18.221 -17.318 -27.871 1.00 57.75 461 VAL A O 1
ATOM 3250 N N . GLY A 1 462 ? 17.451 -16.021 -29.516 1.00 57.16 462 GLY A N 1
ATOM 3251 C CA . GLY A 1 462 ? 16.043 -16.266 -29.209 1.00 57.16 462 GLY A CA 1
ATOM 3252 C C . GLY A 1 462 ? 15.118 -15.991 -30.385 1.00 57.16 462 GLY A C 1
ATOM 3253 O O . GLY A 1 462 ? 15.521 -15.385 -31.384 1.00 57.16 462 GLY A O 1
ATOM 3254 N N . ASP A 1 463 ? 13.875 -16.448 -30.254 1.00 53.81 463 ASP A N 1
ATOM 3255 C CA . ASP A 1 463 ? 12.827 -16.254 -31.258 1.00 53.81 463 ASP A CA 1
ATOM 3256 C C . ASP A 1 463 ? 12.130 -14.895 -31.137 1.00 53.81 463 ASP A C 1
ATOM 3258 O O . ASP A 1 463 ? 12.001 -14.319 -30.052 1.00 53.81 463 ASP A O 1
ATOM 3262 N N . ALA A 1 464 ? 11.641 -14.382 -32.270 1.00 48.66 464 ALA A N 1
ATOM 3263 C CA . ALA A 1 464 ? 10.841 -13.162 -32.309 1.00 48.66 464 ALA A CA 1
ATOM 3264 C C . ALA A 1 464 ? 9.560 -13.297 -31.457 1.00 48.66 464 ALA A C 1
ATOM 3266 O O . ALA A 1 464 ? 8.938 -14.358 -31.409 1.00 48.66 464 ALA A O 1
ATOM 3267 N N . ALA A 1 465 ? 9.109 -12.188 -30.857 1.00 47.81 465 ALA A N 1
ATOM 3268 C CA . ALA A 1 465 ? 7.961 -12.096 -29.936 1.00 47.81 465 ALA A CA 1
ATOM 3269 C C . ALA A 1 465 ? 6.593 -12.588 -30.468 1.00 47.81 465 ALA A C 1
ATOM 3271 O O . ALA A 1 465 ? 5.599 -12.505 -29.751 1.00 47.81 465 ALA A O 1
ATOM 3272 N N . ALA A 1 466 ? 6.524 -13.075 -31.708 1.00 43.56 466 ALA A N 1
ATOM 3273 C CA . ALA A 1 466 ? 5.312 -13.543 -32.374 1.00 43.56 466 ALA A CA 1
ATOM 3274 C C . ALA A 1 466 ? 5.042 -15.058 -32.226 1.00 43.56 466 ALA A C 1
ATOM 3276 O O . ALA A 1 466 ? 4.017 -15.524 -32.723 1.00 43.56 466 ALA A O 1
ATOM 3277 N N . SER A 1 467 ? 5.925 -15.841 -31.589 1.00 49.69 467 SER A N 1
ATOM 3278 C CA . SER A 1 467 ? 5.703 -17.284 -31.386 1.00 49.69 467 SER A CA 1
ATOM 3279 C C . SER A 1 467 ? 4.885 -17.581 -30.116 1.00 49.69 467 SER A C 1
ATOM 3281 O O . SER A 1 467 ? 4.913 -16.826 -29.145 1.00 49.69 467 SER A O 1
ATOM 3283 N N . ALA A 1 468 ? 4.132 -18.688 -30.120 1.00 44.75 468 ALA A N 1
ATOM 3284 C CA . ALA A 1 468 ? 3.241 -19.074 -29.016 1.00 44.75 468 ALA A CA 1
ATOM 3285 C C . ALA A 1 468 ? 3.986 -19.478 -27.723 1.00 44.75 468 ALA A C 1
ATOM 3287 O O . ALA A 1 468 ? 3.392 -19.441 -26.648 1.00 44.75 468 ALA A O 1
ATOM 3288 N N . THR A 1 469 ? 5.273 -19.830 -27.825 1.00 53.56 469 THR A N 1
ATOM 3289 C CA . THR A 1 469 ? 6.183 -20.163 -26.713 1.00 53.56 469 THR A CA 1
ATOM 3290 C C . THR A 1 469 ? 7.610 -19.718 -27.082 1.00 53.56 469 THR A C 1
ATOM 3292 O O . THR A 1 469 ? 8.367 -20.520 -27.636 1.00 53.56 469 THR A O 1
ATOM 3295 N N . PRO A 1 470 ? 7.993 -18.446 -26.864 1.00 56.72 470 PRO A N 1
ATOM 3296 C CA . PRO A 1 470 ? 9.323 -17.975 -27.234 1.00 56.72 470 PRO A CA 1
ATOM 3297 C C . PRO A 1 470 ? 10.367 -18.546 -26.269 1.00 56.72 470 PRO A C 1
ATOM 3299 O O . PRO A 1 470 ? 10.364 -18.217 -25.081 1.00 56.72 470 PRO A O 1
ATOM 3302 N N . ASN A 1 471 ? 11.250 -19.396 -26.797 1.00 56.28 471 ASN A N 1
ATOM 3303 C CA . ASN A 1 471 ? 12.423 -19.911 -26.095 1.00 56.28 471 ASN A CA 1
ATOM 3304 C C . ASN A 1 471 ? 13.670 -19.116 -26.508 1.00 56.28 471 ASN A C 1
ATOM 3306 O O . ASN A 1 471 ? 13.711 -18.473 -27.560 1.00 56.28 471 ASN A O 1
ATOM 3310 N N . TRP A 1 472 ? 14.701 -19.165 -25.670 1.00 64.38 472 TRP A N 1
ATOM 3311 C CA . TRP A 1 472 ? 15.995 -18.549 -25.946 1.00 64.38 472 TRP A CA 1
ATOM 3312 C C . TRP A 1 472 ? 17.133 -19.366 -25.331 1.00 64.38 472 TRP A C 1
ATOM 3314 O O . TRP A 1 472 ? 16.930 -20.132 -24.389 1.00 64.38 472 TRP A O 1
ATOM 3324 N N . VAL A 1 473 ? 18.333 -19.223 -25.885 1.00 60.16 473 VAL A N 1
ATOM 3325 C CA . VAL A 1 473 ? 19.554 -19.947 -25.521 1.00 60.16 473 VAL A CA 1
ATOM 3326 C C . VAL A 1 473 ? 20.637 -18.965 -25.110 1.00 60.16 473 VAL A C 1
ATOM 3328 O O . VAL A 1 473 ? 20.827 -17.930 -25.752 1.00 60.16 473 VAL A O 1
ATOM 3331 N N . VAL A 1 474 ? 21.380 -19.328 -24.064 1.00 66.25 474 VAL A N 1
ATOM 3332 C CA . VAL A 1 474 ? 22.631 -18.664 -23.679 1.00 66.25 474 VAL A CA 1
ATOM 3333 C C . VAL A 1 474 ? 23.800 -19.509 -24.144 1.00 66.25 474 VAL A C 1
ATOM 3335 O O . VAL A 1 474 ? 23.854 -20.705 -23.858 1.00 66.25 474 VAL A O 1
ATOM 3338 N N . VAL A 1 475 ? 24.752 -18.870 -24.811 1.00 60.56 475 VAL A N 1
ATOM 3339 C CA . VAL A 1 475 ? 26.043 -19.439 -25.190 1.00 60.56 475 VAL A CA 1
ATOM 3340 C C . VAL A 1 475 ? 27.132 -18.603 -24.526 1.00 60.56 475 VAL A C 1
ATOM 3342 O O . VAL A 1 475 ? 27.198 -17.392 -24.739 1.00 60.56 475 VAL A O 1
ATOM 3345 N N . VAL A 1 476 ? 27.976 -19.234 -23.712 1.00 61.94 476 VAL A N 1
ATOM 3346 C CA . VAL A 1 476 ? 29.142 -18.602 -23.085 1.00 61.94 476 VAL A CA 1
ATOM 3347 C C . VAL A 1 476 ? 30.402 -19.215 -23.659 1.00 61.94 476 VAL A C 1
ATOM 3349 O O . VAL A 1 476 ? 30.639 -20.424 -23.582 1.00 61.94 476 VAL A O 1
ATOM 3352 N N . TRP A 1 477 ? 31.235 -18.345 -24.196 1.00 56.84 477 TRP A N 1
ATOM 3353 C CA . TRP A 1 477 ? 32.494 -18.684 -24.814 1.00 56.84 477 TRP A CA 1
ATOM 3354 C C . TRP A 1 477 ? 33.640 -18.007 -24.068 1.00 56.84 477 TRP A C 1
ATOM 3356 O O . TRP A 1 477 ? 33.559 -16.821 -23.758 1.00 56.84 477 TRP A O 1
ATOM 3366 N N . SER A 1 478 ? 34.709 -18.744 -23.769 1.00 55.38 478 SER A N 1
ATOM 3367 C CA . SER A 1 478 ? 35.887 -18.184 -23.103 1.00 55.38 478 SER A CA 1
ATOM 3368 C C . SER A 1 478 ? 37.048 -18.076 -24.076 1.00 55.38 478 SER A C 1
ATOM 3370 O O . SER A 1 478 ? 37.560 -19.094 -24.541 1.00 55.38 478 SER A O 1
ATOM 3372 N N . ALA A 1 479 ? 37.530 -16.851 -24.296 1.00 51.19 479 ALA A N 1
ATOM 3373 C CA . ALA A 1 479 ? 38.737 -16.618 -25.084 1.00 51.19 479 ALA A CA 1
ATOM 3374 C C . ALA A 1 479 ? 39.998 -17.243 -24.474 1.00 51.19 479 ALA A C 1
ATOM 3376 O O . ALA A 1 479 ? 40.931 -17.568 -25.198 1.00 51.19 479 ALA A O 1
ATOM 3377 N N . LEU A 1 480 ? 40.038 -17.418 -23.147 1.00 53.94 480 LEU A N 1
ATOM 3378 C CA . LEU A 1 480 ? 41.177 -18.036 -22.459 1.00 53.94 480 LEU A CA 1
ATOM 3379 C C . LEU A 1 480 ? 41.289 -19.535 -22.748 1.00 53.94 480 LEU A C 1
ATOM 3381 O O . LEU A 1 480 ? 42.393 -20.073 -22.756 1.00 53.94 480 LEU A O 1
ATOM 3385 N N . LEU A 1 481 ? 40.150 -20.202 -22.944 1.00 51.97 481 LEU A N 1
ATOM 3386 C CA . LEU A 1 481 ? 40.073 -21.647 -23.165 1.00 51.97 481 LEU A CA 1
ATOM 3387 C C . LEU A 1 481 ? 39.873 -22.012 -24.639 1.00 51.97 481 LEU A C 1
ATOM 3389 O O . LEU A 1 481 ? 39.884 -23.196 -24.958 1.00 51.97 481 LEU A O 1
ATOM 3393 N N . ASP A 1 482 ? 39.667 -21.011 -25.501 1.00 54.38 482 ASP A N 1
ATOM 3394 C CA . ASP A 1 482 ? 39.268 -21.160 -26.905 1.00 54.38 482 ASP A CA 1
ATOM 3395 C C . ASP A 1 482 ? 38.133 -22.183 -27.088 1.00 54.38 482 ASP A C 1
ATOM 3397 O O . ASP A 1 482 ? 38.146 -23.036 -27.971 1.00 54.38 482 ASP A O 1
ATOM 3401 N N . ALA A 1 483 ? 37.157 -22.149 -26.178 1.00 46.78 483 ALA A N 1
ATOM 3402 C CA . ALA A 1 483 ? 36.108 -23.153 -26.098 1.00 46.78 483 ALA A CA 1
ATOM 3403 C C . ALA A 1 483 ? 34.799 -22.555 -25.586 1.00 46.78 483 ALA A C 1
ATOM 3405 O O . ALA A 1 483 ? 34.770 -21.632 -24.762 1.00 46.78 483 ALA A O 1
ATOM 3406 N N . THR A 1 484 ? 33.695 -23.134 -26.049 1.00 55.19 484 THR A N 1
ATOM 3407 C CA . THR A 1 484 ? 32.384 -22.932 -25.438 1.00 55.19 484 THR A CA 1
ATOM 3408 C C . THR A 1 484 ? 32.389 -23.586 -24.067 1.00 55.19 484 THR A C 1
ATOM 3410 O O . THR A 1 484 ? 32.475 -24.806 -23.948 1.00 55.19 484 THR A O 1
ATOM 3413 N N . VAL A 1 485 ? 32.322 -22.762 -23.027 1.00 59.94 485 VAL A N 1
ATOM 3414 C CA . VAL A 1 485 ? 32.372 -23.231 -21.637 1.00 59.94 485 VAL A CA 1
ATOM 3415 C C . VAL A 1 485 ? 30.973 -23.590 -21.144 1.00 59.94 485 VAL A C 1
ATOM 3417 O O . VAL A 1 485 ? 30.834 -24.434 -20.263 1.00 59.94 485 VAL A O 1
ATOM 3420 N N . TYR A 1 486 ? 29.930 -22.978 -21.718 1.00 62.62 486 TYR A N 1
ATOM 3421 C CA . TYR A 1 486 ? 28.554 -23.198 -21.283 1.00 62.62 486 TYR A CA 1
ATOM 3422 C C . TYR A 1 486 ? 27.531 -22.959 -22.403 1.00 62.62 486 TYR A C 1
ATOM 3424 O O . TYR A 1 486 ? 27.609 -21.961 -23.120 1.00 62.62 486 TYR A O 1
ATOM 3432 N N . THR A 1 487 ? 26.542 -23.849 -22.534 1.00 56.81 487 THR A N 1
ATOM 3433 C CA . THR A 1 487 ? 25.352 -23.663 -23.387 1.00 56.81 487 THR A CA 1
ATOM 3434 C C . THR A 1 487 ? 24.108 -24.187 -22.684 1.00 56.81 487 THR A C 1
ATOM 3436 O O . THR A 1 487 ? 24.129 -25.288 -22.136 1.00 56.81 487 THR A O 1
ATOM 3439 N N . ALA A 1 488 ? 23.015 -23.423 -22.704 1.00 55.81 488 ALA A N 1
ATOM 3440 C CA . ALA A 1 488 ? 21.738 -23.875 -22.152 1.00 55.81 488 ALA A CA 1
ATOM 3441 C C . ALA A 1 488 ? 20.538 -23.251 -22.873 1.00 55.81 488 ALA A C 1
ATOM 3443 O O . ALA A 1 488 ? 20.528 -22.049 -23.149 1.00 55.81 488 ALA A O 1
ATOM 3444 N N . ILE A 1 489 ? 19.512 -24.070 -23.134 1.00 57.22 489 ILE A N 1
ATOM 3445 C CA . ILE A 1 489 ? 18.182 -23.619 -23.565 1.00 57.22 489 ILE A CA 1
ATOM 3446 C C . ILE A 1 489 ? 17.389 -23.249 -22.320 1.00 57.22 489 ILE A C 1
ATOM 3448 O O . ILE A 1 489 ? 17.266 -24.056 -21.398 1.00 57.22 489 ILE A O 1
ATOM 3452 N N . ASN A 1 490 ? 16.807 -22.055 -22.306 1.00 60.53 490 ASN A N 1
ATOM 3453 C CA . ASN A 1 490 ? 15.858 -21.709 -21.274 1.00 60.53 490 ASN A CA 1
ATOM 3454 C C . ASN A 1 490 ? 14.506 -22.383 -21.563 1.00 60.53 490 ASN A C 1
ATOM 3456 O O . ASN A 1 490 ? 13.769 -21.954 -22.446 1.00 60.53 490 ASN A O 1
ATOM 3460 N N . ALA A 1 491 ? 14.217 -23.456 -20.827 1.00 51.47 491 ALA A N 1
ATOM 3461 C CA . ALA A 1 491 ? 12.988 -24.246 -20.936 1.00 51.47 491 ALA A CA 1
ATOM 3462 C C . ALA A 1 491 ? 11.954 -23.927 -19.833 1.00 51.47 491 ALA A C 1
ATOM 3464 O O . ALA A 1 491 ? 10.956 -24.632 -19.695 1.00 51.47 491 ALA A O 1
ATOM 3465 N N . ASP A 1 492 ? 12.200 -22.898 -19.019 1.00 58.94 492 ASP A N 1
ATOM 3466 C CA . ASP A 1 492 ? 11.384 -22.571 -17.848 1.00 58.94 492 ASP A CA 1
ATOM 3467 C C . ASP A 1 492 ? 10.082 -21.854 -18.238 1.00 58.94 492 ASP A C 1
ATOM 3469 O O . ASP A 1 492 ? 10.089 -20.803 -18.891 1.00 58.94 492 ASP A O 1
ATOM 3473 N N . THR A 1 493 ? 8.964 -22.423 -17.783 1.00 57.91 493 THR A N 1
ATOM 3474 C CA . THR A 1 493 ? 7.594 -21.949 -18.005 1.00 57.91 493 THR A CA 1
ATOM 3475 C C . THR A 1 493 ? 7.345 -20.533 -17.487 1.00 57.91 493 THR A C 1
ATOM 3477 O O . THR A 1 493 ? 6.558 -19.809 -18.092 1.00 57.91 493 THR A O 1
ATOM 3480 N N . ASP A 1 494 ? 8.044 -20.096 -16.435 1.00 54.19 494 ASP A N 1
ATOM 3481 C CA . ASP A 1 494 ? 7.883 -18.758 -15.847 1.00 54.19 494 ASP A CA 1
ATOM 3482 C C . ASP A 1 494 ? 8.619 -17.663 -16.642 1.00 54.19 494 ASP A C 1
ATOM 3484 O O . ASP A 1 494 ? 8.325 -16.466 -16.515 1.00 54.19 494 ASP A O 1
ATOM 3488 N N . THR A 1 495 ? 9.542 -18.080 -17.514 1.00 53.00 495 THR A N 1
ATOM 3489 C CA . THR A 1 495 ? 10.386 -17.224 -18.363 1.00 53.00 495 THR A CA 1
ATOM 3490 C C . THR A 1 495 ? 10.089 -17.320 -19.852 1.00 53.00 495 THR A C 1
ATOM 3492 O O . THR A 1 495 ? 10.810 -16.710 -20.646 1.00 53.00 495 THR A O 1
ATOM 3495 N N . GLN A 1 496 ? 9.043 -18.065 -20.225 1.00 61.81 496 GLN A N 1
ATOM 3496 C CA . GLN A 1 496 ? 8.551 -18.121 -21.598 1.00 61.81 496 GLN A CA 1
ATOM 3497 C C . GLN A 1 496 ? 8.247 -16.702 -22.063 1.00 61.81 496 GLN A C 1
ATOM 3499 O O . GLN A 1 496 ? 7.343 -16.045 -21.552 1.00 61.81 496 GLN A O 1
ATOM 3504 N N . GLY A 1 497 ? 9.053 -16.201 -22.991 1.00 65.81 497 GLY A N 1
ATOM 3505 C CA . GLY A 1 497 ? 9.043 -14.797 -23.349 1.00 65.81 497 GLY A CA 1
ATOM 3506 C C . GLY A 1 497 ? 10.209 -14.438 -24.252 1.00 65.81 497 GLY A C 1
ATOM 3507 O O . GLY A 1 497 ? 11.309 -14.971 -24.118 1.00 65.81 497 GLY A O 1
ATOM 3508 N N . ALA A 1 498 ? 9.972 -13.515 -25.176 1.00 71.62 498 ALA A N 1
ATOM 3509 C CA . ALA A 1 498 ? 10.992 -13.068 -26.109 1.00 71.62 498 ALA A CA 1
ATOM 3510 C C . ALA A 1 498 ? 11.932 -12.074 -25.412 1.00 71.62 498 ALA A C 1
ATOM 3512 O O . ALA A 1 498 ? 11.464 -11.019 -24.961 1.00 71.62 498 ALA A O 1
ATOM 3513 N N . PRO A 1 499 ? 13.239 -12.370 -25.291 1.00 71.62 499 PRO A N 1
ATOM 3514 C CA . PRO A 1 499 ? 14.192 -11.399 -24.783 1.00 71.62 499 PRO A CA 1
ATOM 3515 C C . PRO A 1 499 ? 14.336 -10.260 -25.804 1.00 71.62 499 PRO A C 1
ATOM 3517 O O . PRO A 1 499 ? 14.482 -10.489 -27.002 1.00 71.62 499 PRO A O 1
ATOM 3520 N N . LEU A 1 500 ? 14.249 -9.020 -25.327 1.00 73.88 500 LEU A N 1
ATOM 3521 C CA . LEU A 1 500 ? 14.276 -7.807 -26.150 1.00 73.88 500 LEU A CA 1
ATOM 3522 C C . LEU A 1 500 ? 15.607 -7.057 -26.047 1.00 73.88 500 LEU A C 1
ATOM 3524 O O . LEU A 1 500 ? 16.046 -6.447 -27.015 1.00 73.88 500 LEU A O 1
ATOM 3528 N N . ALA A 1 501 ? 16.238 -7.078 -24.872 1.00 75.06 501 ALA A N 1
ATOM 3529 C CA . ALA A 1 501 ? 17.563 -6.514 -24.625 1.00 75.06 501 ALA A CA 1
ATOM 3530 C C . ALA A 1 501 ? 18.151 -7.132 -23.354 1.00 75.06 501 ALA A C 1
ATOM 3532 O O . ALA A 1 501 ? 17.396 -7.505 -22.457 1.00 75.06 501 ALA A O 1
ATOM 3533 N N . CYS A 1 502 ? 19.477 -7.185 -23.234 1.00 75.38 502 CYS A N 1
ATOM 3534 C CA . CYS A 1 502 ? 20.157 -7.650 -22.025 1.00 75.38 502 CYS A CA 1
ATOM 3535 C C . CYS A 1 502 ? 21.330 -6.734 -21.652 1.00 75.38 502 CYS A C 1
ATOM 3537 O O . CYS A 1 502 ? 21.836 -5.989 -22.488 1.00 75.38 502 CYS A O 1
ATOM 3539 N N . ALA A 1 503 ? 21.747 -6.790 -20.390 1.00 76.75 503 ALA A N 1
ATOM 3540 C CA . ALA A 1 503 ? 22.939 -6.154 -19.852 1.00 76.75 503 ALA A CA 1
ATOM 3541 C C . ALA A 1 503 ? 23.752 -7.178 -19.055 1.00 76.75 503 ALA A C 1
ATOM 3543 O O . ALA A 1 503 ? 23.208 -7.916 -18.229 1.00 76.75 503 ALA A O 1
ATOM 3544 N N . LEU A 1 504 ? 25.061 -7.192 -19.299 1.00 73.25 504 LEU A N 1
ATOM 3545 C CA . LEU A 1 504 ? 26.020 -8.034 -18.594 1.00 73.25 504 LEU A CA 1
ATOM 3546 C C . LEU A 1 504 ? 26.603 -7.250 -17.413 1.00 73.25 504 LEU A C 1
ATOM 3548 O O . LEU A 1 504 ? 27.098 -6.138 -17.598 1.00 73.25 504 LEU A O 1
ATOM 3552 N N . ALA A 1 505 ? 26.548 -7.818 -16.211 1.00 69.19 505 ALA A N 1
ATOM 3553 C CA . ALA A 1 505 ? 27.085 -7.215 -14.999 1.00 69.19 505 ALA A CA 1
ATOM 3554 C C . ALA A 1 505 ? 27.900 -8.262 -14.216 1.00 69.19 505 ALA A C 1
ATOM 3556 O O . ALA A 1 505 ? 27.375 -9.002 -13.382 1.00 69.19 505 ALA A O 1
ATOM 3557 N N . ALA A 1 506 ? 29.201 -8.331 -14.514 1.00 71.94 506 ALA A N 1
ATOM 3558 C CA . ALA A 1 506 ? 30.146 -9.328 -13.999 1.00 71.94 506 ALA A CA 1
ATOM 3559 C C . ALA A 1 506 ? 29.716 -10.782 -14.278 1.00 71.94 506 ALA A C 1
ATOM 3561 O O . ALA A 1 506 ? 29.840 -11.237 -15.412 1.00 71.94 506 ALA A O 1
ATOM 3562 N N . ASN A 1 507 ? 29.210 -11.502 -13.267 1.00 73.50 507 ASN A N 1
ATOM 3563 C CA . ASN A 1 507 ? 28.781 -12.910 -13.357 1.00 73.50 507 ASN A CA 1
ATOM 3564 C C . ASN A 1 507 ? 27.262 -13.077 -13.535 1.00 73.50 507 ASN A C 1
ATOM 3566 O O . ASN A 1 507 ? 26.740 -14.189 -13.524 1.00 73.50 507 ASN A O 1
ATOM 3570 N N . VAL A 1 508 ? 26.540 -11.964 -13.669 1.00 75.81 508 VAL A N 1
ATOM 3571 C CA . VAL A 1 508 ? 25.081 -11.926 -13.737 1.00 75.81 508 VAL A CA 1
ATOM 3572 C C . VAL A 1 508 ? 24.654 -11.254 -15.034 1.00 75.81 508 VAL A C 1
ATOM 3574 O O . VAL A 1 508 ? 25.219 -10.235 -15.432 1.00 75.81 508 VAL A O 1
ATOM 3577 N N . THR A 1 509 ? 23.619 -11.798 -15.669 1.00 77.38 509 THR A N 1
ATOM 3578 C CA . THR A 1 509 ? 22.959 -11.169 -16.815 1.00 77.38 509 THR A CA 1
ATOM 3579 C C . THR A 1 509 ? 21.568 -10.711 -16.407 1.00 77.38 509 THR A C 1
ATOM 3581 O O . THR A 1 509 ? 20.826 -11.457 -15.765 1.00 77.38 509 THR A O 1
ATOM 3584 N N . VAL A 1 510 ? 21.214 -9.480 -16.776 1.00 84.38 510 VAL A N 1
ATOM 3585 C CA . VAL A 1 510 ? 19.860 -8.941 -16.626 1.00 84.38 510 VAL A CA 1
ATOM 3586 C C . VAL A 1 510 ? 19.266 -8.740 -18.011 1.00 84.38 510 VAL A C 1
ATOM 3588 O O . VAL A 1 510 ? 19.843 -8.030 -18.826 1.00 84.38 510 VAL A O 1
ATOM 3591 N N . CYS A 1 511 ? 18.111 -9.334 -18.279 1.00 81.81 511 CYS A N 1
ATOM 3592 C CA . CYS A 1 511 ? 17.422 -9.272 -19.561 1.00 81.81 511 CYS A CA 1
ATOM 3593 C C . CYS A 1 511 ? 16.020 -8.691 -19.417 1.00 81.81 511 CYS A C 1
ATOM 3595 O O . CYS A 1 511 ? 15.288 -9.028 -18.493 1.00 81.81 511 CYS A O 1
ATOM 3597 N N . ALA A 1 512 ? 15.622 -7.853 -20.365 1.00 84.62 512 ALA A N 1
ATOM 3598 C CA . ALA A 1 512 ? 14.243 -7.453 -20.577 1.00 84.62 512 ALA A CA 1
ATOM 3599 C C . ALA A 1 512 ? 13.550 -8.514 -21.438 1.00 84.62 512 ALA A C 1
ATOM 3601 O O . ALA A 1 512 ? 13.958 -8.745 -22.573 1.00 84.62 512 ALA A O 1
ATOM 3602 N N . VAL A 1 513 ? 12.516 -9.155 -20.905 1.00 82.81 513 VAL A N 1
ATOM 3603 C CA . VAL A 1 513 ? 11.797 -10.265 -21.537 1.00 82.81 513 VAL A CA 1
ATOM 3604 C C . VAL A 1 513 ? 10.329 -9.889 -21.680 1.00 82.81 513 VAL A C 1
ATOM 3606 O O . VAL A 1 513 ? 9.696 -9.457 -20.717 1.00 82.81 513 VAL A O 1
ATOM 3609 N N . TYR A 1 514 ? 9.776 -10.033 -22.880 1.00 82.62 514 TYR A N 1
ATOM 3610 C CA . TYR A 1 514 ? 8.363 -9.792 -23.145 1.00 82.62 514 TYR A CA 1
ATOM 3611 C C . TYR A 1 514 ? 7.582 -11.100 -23.195 1.00 82.62 514 TYR A C 1
ATOM 3613 O O . TYR A 1 514 ? 7.909 -11.997 -23.968 1.00 82.62 514 TYR A O 1
ATOM 3621 N N . VAL A 1 515 ? 6.514 -11.173 -22.405 1.00 79.06 515 VAL A N 1
ATOM 3622 C CA . VAL A 1 515 ? 5.626 -12.335 -22.336 1.00 79.06 515 VAL A CA 1
ATOM 3623 C C . VAL A 1 515 ? 4.238 -11.936 -22.851 1.00 79.06 515 VAL A C 1
ATOM 3625 O O . VAL A 1 515 ? 3.636 -11.012 -22.288 1.00 79.06 515 VAL A O 1
ATOM 3628 N N . PRO A 1 516 ? 3.691 -12.600 -23.887 1.00 74.88 516 PRO A N 1
ATOM 3629 C CA . PRO A 1 516 ? 2.340 -12.324 -24.372 1.00 74.88 516 PRO A CA 1
ATOM 3630 C C . PRO A 1 516 ? 1.297 -12.407 -23.246 1.00 74.88 516 PRO A C 1
ATOM 3632 O O . PRO A 1 516 ? 1.370 -13.282 -22.389 1.00 74.88 516 PRO A O 1
ATOM 3635 N N . ASN A 1 517 ? 0.325 -11.488 -23.229 1.00 71.62 517 ASN A N 1
ATOM 3636 C CA . ASN A 1 517 ? -0.736 -11.366 -22.207 1.00 71.62 517 ASN A CA 1
ATOM 3637 C C . ASN A 1 517 ? -0.280 -11.051 -20.768 1.00 71.62 517 ASN A C 1
ATOM 3639 O O . ASN A 1 517 ? -1.127 -10.816 -19.909 1.00 71.62 517 ASN A O 1
ATOM 3643 N N . VAL A 1 518 ? 1.028 -10.984 -20.501 1.00 77.50 518 VAL A N 1
ATOM 3644 C CA . VAL A 1 518 ? 1.565 -10.571 -19.197 1.00 77.50 518 VAL A CA 1
ATOM 3645 C C . VAL A 1 518 ? 2.315 -9.239 -19.287 1.00 77.50 518 VAL A C 1
ATOM 3647 O O . VAL A 1 518 ? 2.153 -8.386 -18.416 1.00 77.50 518 VAL A O 1
ATOM 3650 N N . GLY A 1 519 ? 3.099 -9.017 -20.343 1.00 81.62 519 GLY A N 1
ATOM 3651 C CA . GLY A 1 519 ? 3.834 -7.776 -20.592 1.00 81.62 519 GLY A CA 1
ATOM 3652 C C . GLY A 1 519 ? 5.350 -7.887 -20.414 1.00 81.62 519 GLY A C 1
ATOM 3653 O O . GLY A 1 519 ? 5.929 -8.967 -20.515 1.00 81.62 519 GLY A O 1
ATOM 3654 N N . LEU A 1 520 ? 6.008 -6.745 -20.198 1.00 85.50 520 LEU A N 1
ATOM 3655 C CA . LEU A 1 520 ? 7.464 -6.639 -20.088 1.00 85.50 520 LEU A CA 1
ATOM 3656 C C . LEU A 1 520 ? 7.935 -6.975 -18.667 1.00 85.50 520 LEU A C 1
ATOM 3658 O O . LEU A 1 520 ? 7.421 -6.434 -17.685 1.00 85.50 520 LEU A O 1
ATOM 3662 N N . ARG A 1 521 ? 8.953 -7.828 -18.563 1.00 86.56 521 ARG A N 1
ATOM 3663 C CA . ARG A 1 521 ? 9.597 -8.257 -17.317 1.00 86.56 521 ARG A CA 1
ATOM 3664 C C . ARG A 1 521 ? 11.110 -8.044 -17.391 1.00 86.56 521 ARG A C 1
ATOM 3666 O O . ARG A 1 521 ? 11.686 -8.072 -18.473 1.00 86.56 521 ARG A O 1
ATOM 3673 N N . LEU A 1 522 ? 11.757 -7.876 -16.243 1.00 87.62 522 LEU A N 1
ATOM 3674 C CA . LEU A 1 522 ? 13.192 -8.098 -16.081 1.00 87.62 522 LEU A CA 1
ATOM 3675 C C . LEU A 1 522 ? 13.415 -9.516 -15.565 1.00 87.62 522 LEU A C 1
ATOM 3677 O O . LEU A 1 522 ? 12.720 -9.959 -14.652 1.00 87.62 522 LEU A O 1
ATOM 3681 N N . ALA A 1 523 ? 14.397 -10.193 -16.137 1.00 82.88 523 ALA A N 1
ATOM 3682 C CA . ALA A 1 523 ? 14.883 -11.498 -15.735 1.00 82.88 523 ALA A CA 1
ATOM 3683 C C . ALA A 1 523 ? 16.358 -11.381 -15.374 1.00 82.88 523 ALA A C 1
ATOM 3685 O O . ALA A 1 523 ? 17.137 -10.795 -16.123 1.00 82.88 523 ALA A O 1
ATOM 3686 N N . ARG A 1 524 ? 16.742 -11.943 -14.236 1.00 84.00 524 ARG A N 1
ATOM 3687 C CA . ARG A 1 524 ? 18.125 -12.008 -13.775 1.00 84.00 524 ARG A CA 1
ATOM 3688 C C . ARG A 1 524 ? 18.505 -13.464 -13.636 1.00 84.00 524 ARG A C 1
ATOM 3690 O O . ARG A 1 524 ? 17.770 -14.219 -13.009 1.00 84.00 524 ARG A O 1
ATOM 3697 N N . PHE A 1 525 ? 19.657 -13.830 -14.176 1.00 75.31 525 PHE A N 1
ATOM 3698 C CA . PHE A 1 525 ? 20.193 -15.182 -14.079 1.00 75.31 525 PHE A CA 1
ATOM 3699 C C . PHE A 1 525 ? 21.723 -15.159 -14.091 1.00 75.31 525 PHE A C 1
ATOM 3701 O O . PHE A 1 525 ? 22.354 -14.235 -14.617 1.00 75.31 525 PHE A O 1
ATOM 3708 N N . SER A 1 526 ? 22.317 -16.185 -13.487 1.00 74.75 526 SER A N 1
ATOM 3709 C CA . SER A 1 526 ? 23.737 -16.485 -13.646 1.00 74.75 526 SER A CA 1
ATOM 3710 C C . SER A 1 526 ? 23.960 -17.120 -15.017 1.00 74.75 526 SER A C 1
ATOM 3712 O O . SER A 1 526 ? 23.190 -17.983 -15.427 1.00 74.75 526 SER A O 1
ATOM 3714 N N . TYR A 1 527 ? 25.009 -16.717 -15.735 1.00 67.56 527 TYR A N 1
ATOM 3715 C CA . TYR A 1 527 ? 25.386 -17.399 -16.982 1.00 67.56 527 TYR A CA 1
ATOM 3716 C C . TYR A 1 527 ? 26.282 -18.625 -16.744 1.00 67.56 527 TYR A C 1
ATOM 3718 O O . TYR A 1 527 ? 26.638 -19.302 -17.702 1.00 67.56 527 TYR A O 1
ATOM 3726 N N . ILE A 1 528 ? 26.656 -18.906 -15.488 1.00 64.88 528 ILE A N 1
ATOM 3727 C CA . ILE A 1 528 ? 27.419 -20.107 -15.105 1.00 64.88 528 ILE A CA 1
ATOM 3728 C C . ILE A 1 528 ? 26.483 -21.317 -14.977 1.00 64.88 528 ILE A C 1
ATOM 3730 O O . ILE A 1 528 ? 26.878 -22.433 -15.297 1.00 64.88 528 ILE A O 1
ATOM 3734 N N . ASP A 1 529 ? 25.240 -21.090 -14.544 1.00 64.31 529 ASP A N 1
ATOM 3735 C CA . ASP A 1 529 ? 24.177 -22.089 -14.585 1.00 64.31 529 ASP A CA 1
ATOM 3736 C C . ASP A 1 529 ? 22.817 -21.406 -14.773 1.00 64.31 529 ASP A C 1
ATOM 3738 O O . ASP A 1 529 ? 22.196 -20.908 -13.835 1.00 64.31 529 ASP A O 1
ATOM 3742 N N . VAL A 1 530 ? 22.362 -21.362 -16.022 1.00 57.16 530 VAL A N 1
ATOM 3743 C CA . VAL A 1 530 ? 21.061 -20.820 -16.395 1.00 57.16 530 VAL A CA 1
ATOM 3744 C C . VAL A 1 530 ? 19.949 -21.682 -15.806 1.00 57.16 530 VAL A C 1
ATOM 3746 O O . VAL A 1 530 ? 18.918 -21.121 -15.485 1.00 57.16 530 VAL A O 1
ATOM 3749 N N . ASN A 1 531 ? 20.118 -22.992 -15.592 1.00 57.50 531 ASN A N 1
ATOM 3750 C CA . ASN A 1 531 ? 19.076 -23.868 -15.025 1.00 57.50 531 ASN A CA 1
ATOM 3751 C C . ASN A 1 531 ? 19.012 -23.832 -13.492 1.00 57.50 531 ASN A C 1
ATOM 3753 O O . ASN A 1 531 ? 18.122 -24.448 -12.901 1.00 57.50 531 ASN A O 1
ATOM 3757 N N . ASP A 1 532 ? 19.919 -23.101 -12.844 1.00 64.25 532 ASP A N 1
ATOM 3758 C CA . ASP A 1 532 ? 19.878 -22.898 -11.405 1.00 64.25 532 ASP A CA 1
ATOM 3759 C C . ASP A 1 532 ? 18.728 -21.953 -11.028 1.00 64.25 532 ASP A C 1
ATOM 3761 O O . ASP A 1 532 ? 18.877 -20.729 -10.920 1.00 64.25 532 ASP A O 1
ATOM 3765 N N . ASN A 1 533 ? 17.562 -22.554 -10.789 1.00 59.94 533 ASN A N 1
ATOM 3766 C CA . ASN A 1 533 ? 16.356 -21.874 -10.324 1.00 59.94 533 ASN A CA 1
ATOM 3767 C C . ASN A 1 533 ? 16.560 -21.100 -9.010 1.00 59.94 533 ASN A C 1
ATOM 3769 O O . ASN A 1 533 ? 15.742 -20.238 -8.701 1.00 59.94 533 ASN A O 1
ATOM 3773 N N . SER A 1 534 ? 17.633 -21.351 -8.245 1.00 57.41 534 SER A N 1
ATOM 3774 C CA . SER A 1 534 ? 17.919 -20.614 -7.009 1.00 57.41 534 SER A CA 1
ATOM 3775 C C . SER A 1 534 ? 18.511 -19.217 -7.245 1.00 57.41 534 SER A C 1
ATOM 3777 O O . SER A 1 534 ? 18.414 -18.353 -6.373 1.00 57.41 534 SER A O 1
ATOM 3779 N N . THR A 1 535 ? 19.079 -18.954 -8.431 1.00 60.56 535 THR A N 1
ATOM 3780 C CA . THR A 1 535 ? 19.685 -17.651 -8.780 1.00 60.56 535 THR A CA 1
ATOM 3781 C C . THR A 1 535 ? 18.796 -16.772 -9.657 1.00 60.56 535 THR A C 1
ATOM 3783 O O . THR A 1 535 ? 19.115 -15.595 -9.877 1.00 60.56 535 THR A O 1
ATOM 3786 N N . ARG A 1 536 ? 17.673 -17.326 -10.131 1.00 71.12 536 ARG A N 1
ATOM 3787 C CA . ARG A 1 536 ? 16.720 -16.651 -11.007 1.00 71.12 536 ARG A CA 1
ATOM 3788 C C . ARG A 1 536 ? 15.815 -15.717 -10.213 1.00 71.12 536 ARG A C 1
ATOM 3790 O O . ARG A 1 536 ? 15.128 -16.130 -9.283 1.00 71.12 536 ARG A O 1
ATOM 3797 N N . THR A 1 537 ? 15.786 -14.447 -10.601 1.00 76.12 537 THR A N 1
ATOM 3798 C CA . THR A 1 537 ? 14.811 -13.485 -10.074 1.00 76.12 537 THR A CA 1
ATOM 3799 C C . THR A 1 537 ? 14.114 -12.764 -11.214 1.00 76.12 537 THR A C 1
ATOM 3801 O O . THR A 1 537 ? 14.700 -12.537 -12.276 1.00 76.12 537 THR A O 1
ATOM 3804 N N . PHE A 1 538 ? 12.848 -12.402 -10.994 1.00 77.62 538 PHE A N 1
ATOM 3805 C CA . PHE A 1 538 ? 12.019 -11.728 -11.988 1.00 77.62 538 PHE A CA 1
ATOM 3806 C C . PHE A 1 538 ? 11.319 -10.521 -11.388 1.00 77.62 538 PHE A C 1
ATOM 3808 O O . PHE A 1 538 ? 10.854 -10.560 -10.250 1.00 77.62 538 PHE A O 1
ATOM 3815 N N . ALA A 1 539 ? 11.196 -9.466 -12.186 1.00 82.31 539 ALA A N 1
ATOM 3816 C CA . ALA A 1 539 ? 10.404 -8.297 -11.844 1.00 82.31 539 ALA A CA 1
ATOM 3817 C C . ALA A 1 539 ? 9.501 -7.923 -13.015 1.00 82.31 539 ALA A C 1
ATOM 3819 O O . ALA A 1 539 ? 9.968 -7.667 -14.124 1.00 82.31 539 ALA A O 1
ATOM 3820 N N . HIS A 1 540 ? 8.193 -7.890 -12.778 1.00 82.94 540 HIS A N 1
ATOM 3821 C CA . HIS A 1 540 ? 7.245 -7.365 -13.756 1.00 82.94 540 HIS A CA 1
ATOM 3822 C C . HIS A 1 540 ? 7.359 -5.839 -13.813 1.00 82.94 540 HIS A C 1
ATOM 3824 O O . HIS A 1 540 ? 7.366 -5.182 -12.773 1.00 82.94 540 HIS A O 1
ATOM 3830 N N . LEU A 1 541 ? 7.495 -5.285 -15.021 1.00 80.88 541 LEU A N 1
ATOM 3831 C CA . LEU A 1 541 ? 7.626 -3.843 -15.227 1.00 80.88 541 LEU A CA 1
ATOM 3832 C C . LEU A 1 541 ? 6.295 -3.212 -15.626 1.00 80.88 541 LEU A C 1
ATOM 3834 O O . LEU A 1 541 ? 5.863 -2.233 -15.022 1.00 80.88 541 LEU A O 1
ATOM 3838 N N . VAL A 1 542 ? 5.661 -3.743 -16.673 1.00 80.75 542 VAL A N 1
ATOM 3839 C CA . VAL A 1 542 ? 4.430 -3.177 -17.231 1.00 80.75 542 VAL A CA 1
ATOM 3840 C C . VAL A 1 542 ? 3.651 -4.228 -18.014 1.00 80.75 542 VAL A C 1
ATOM 3842 O O . VAL A 1 542 ? 4.231 -5.027 -18.750 1.00 80.75 542 VAL A O 1
ATOM 3845 N N . SER A 1 543 ? 2.325 -4.203 -17.891 1.00 83.31 543 SER A N 1
ATOM 3846 C CA . SER A 1 543 ? 1.429 -5.028 -18.704 1.00 83.31 543 SER A CA 1
ATOM 3847 C C . SER A 1 543 ? 1.187 -4.351 -20.050 1.00 83.31 543 SER A C 1
ATOM 3849 O O . SER A 1 543 ? 0.648 -3.247 -20.099 1.00 83.31 543 SER A O 1
ATOM 3851 N N . LEU A 1 544 ? 1.595 -4.998 -21.142 1.00 78.44 544 LEU A N 1
ATOM 3852 C CA . LEU A 1 544 ? 1.474 -4.467 -22.502 1.00 78.44 544 LEU A CA 1
ATOM 3853 C C . LEU A 1 544 ? 0.865 -5.515 -23.433 1.00 78.44 544 LEU A C 1
ATOM 3855 O O . LEU A 1 544 ? 1.273 -6.677 -23.422 1.00 78.44 544 LEU A O 1
ATOM 3859 N N . SER A 1 545 ? -0.071 -5.080 -24.277 1.00 73.81 545 SER A N 1
ATOM 3860 C CA . SER A 1 545 ? -0.721 -5.922 -25.291 1.00 73.81 545 SER A CA 1
ATOM 3861 C C . SER A 1 545 ? 0.174 -6.237 -26.494 1.00 73.81 545 SER A C 1
ATOM 3863 O O . SER A 1 545 ? -0.132 -7.155 -27.246 1.00 73.81 545 SER A O 1
ATOM 3865 N N . ALA A 1 546 ? 1.277 -5.503 -26.665 1.00 78.94 546 ALA A N 1
ATOM 3866 C CA . ALA A 1 546 ? 2.284 -5.725 -27.699 1.00 78.94 546 ALA A CA 1
ATOM 3867 C C . ALA A 1 546 ? 3.700 -5.535 -27.133 1.00 78.94 546 ALA A C 1
ATOM 3869 O O . ALA A 1 546 ? 3.887 -4.821 -26.142 1.00 78.94 546 ALA A O 1
ATOM 3870 N N . ALA A 1 547 ? 4.693 -6.160 -27.770 1.00 75.69 547 ALA A N 1
ATOM 3871 C CA . ALA A 1 547 ? 6.091 -6.050 -27.367 1.00 75.69 547 ALA A CA 1
ATOM 3872 C C . ALA A 1 547 ? 6.596 -4.597 -27.513 1.00 75.69 547 ALA A C 1
ATOM 3874 O O . ALA A 1 547 ? 6.501 -4.033 -28.607 1.00 75.69 547 ALA A O 1
ATOM 3875 N N . PRO A 1 548 ? 7.126 -3.967 -26.446 1.00 81.44 548 PRO A N 1
ATOM 3876 C CA . PRO A 1 548 ? 7.724 -2.638 -26.542 1.00 81.44 548 PRO A CA 1
ATOM 3877 C C . PRO A 1 548 ? 9.097 -2.697 -27.223 1.00 81.44 548 PRO A C 1
ATOM 3879 O O . PRO A 1 548 ? 9.736 -3.742 -27.279 1.00 81.44 548 PRO A O 1
ATOM 3882 N N . THR A 1 549 ? 9.603 -1.553 -27.680 1.00 80.12 549 THR A N 1
ATOM 3883 C CA . THR A 1 549 ? 11.009 -1.422 -28.086 1.00 80.12 549 THR A CA 1
ATOM 3884 C C . THR A 1 549 ? 11.841 -1.000 -26.882 1.00 80.12 549 THR A C 1
ATOM 3886 O O . THR A 1 549 ? 11.669 0.107 -26.365 1.00 80.12 549 THR A O 1
ATOM 3889 N N . VAL A 1 550 ? 12.741 -1.875 -26.428 1.00 77.00 550 VAL A N 1
ATOM 3890 C CA . VAL A 1 550 ? 13.727 -1.548 -25.389 1.00 77.00 550 VAL A CA 1
ATOM 3891 C C . VAL A 1 550 ? 14.887 -0.814 -26.050 1.00 77.00 550 VAL A C 1
ATOM 3893 O O . VAL A 1 550 ? 15.546 -1.359 -26.929 1.00 77.00 550 VAL A O 1
ATOM 3896 N N . THR A 1 551 ? 15.110 0.438 -25.662 1.00 71.94 551 THR A N 1
ATOM 3897 C CA . THR A 1 551 ? 16.102 1.306 -26.307 1.00 71.94 551 THR A CA 1
ATOM 3898 C C . THR A 1 551 ? 17.444 1.305 -25.592 1.00 71.94 551 THR A C 1
ATOM 3900 O O . THR A 1 551 ? 18.480 1.400 -26.239 1.00 71.94 551 THR A O 1
ATOM 3903 N N . ALA A 1 552 ? 17.447 1.148 -24.268 1.00 74.50 552 ALA A N 1
ATOM 3904 C CA . ALA A 1 552 ? 18.668 0.911 -23.513 1.00 74.50 552 ALA A CA 1
ATOM 3905 C C . ALA A 1 552 ? 18.379 0.061 -22.276 1.00 74.50 552 ALA A C 1
ATOM 3907 O O . ALA A 1 552 ? 17.369 0.248 -21.600 1.00 74.50 552 ALA A O 1
ATOM 3908 N N . LEU A 1 553 ? 19.297 -0.843 -21.961 1.00 80.81 553 LEU A N 1
ATOM 3909 C CA . LEU A 1 553 ? 19.331 -1.588 -20.712 1.00 80.81 553 LEU A CA 1
ATOM 3910 C C . LEU A 1 553 ? 20.790 -1.640 -20.271 1.00 80.81 553 LEU A C 1
ATOM 3912 O O . LEU A 1 553 ? 21.630 -2.173 -20.990 1.00 80.81 553 LEU A O 1
ATOM 3916 N N . VAL A 1 554 ? 21.096 -1.060 -19.114 1.00 81.69 554 VAL A N 1
ATOM 3917 C CA . VAL A 1 554 ? 22.430 -1.129 -18.504 1.00 81.69 554 VAL A CA 1
ATOM 3918 C C . VAL A 1 554 ? 22.287 -1.445 -17.024 1.00 81.69 554 VAL A C 1
ATOM 3920 O O . VAL A 1 554 ? 21.359 -0.972 -16.371 1.00 81.69 554 VAL A O 1
ATOM 3923 N N . ALA A 1 555 ? 23.191 -2.260 -16.491 1.00 86.19 555 ALA A N 1
ATOM 3924 C CA . ALA A 1 555 ? 23.178 -2.676 -15.096 1.00 86.19 555 ALA A CA 1
ATOM 3925 C C . ALA A 1 555 ? 24.606 -2.765 -14.557 1.00 86.19 555 ALA A C 1
ATOM 3927 O O . ALA A 1 555 ? 25.534 -3.106 -15.286 1.00 86.19 555 ALA A O 1
ATOM 3928 N N . SER A 1 556 ? 24.766 -2.469 -13.273 1.00 82.06 556 SER A N 1
ATOM 3929 C CA . SER A 1 556 ? 26.023 -2.582 -12.546 1.00 82.06 556 SER A CA 1
ATOM 3930 C C . SER A 1 556 ? 25.811 -3.355 -11.254 1.00 82.06 556 SER A C 1
ATOM 3932 O O . SER A 1 556 ? 24.948 -2.999 -10.450 1.00 82.06 556 SER A O 1
ATOM 3934 N N . VAL A 1 557 ? 26.623 -4.391 -11.041 1.00 75.75 557 VAL A N 1
ATOM 3935 C CA . VAL A 1 557 ? 26.672 -5.121 -9.767 1.00 75.75 557 VAL A CA 1
ATOM 3936 C C . VAL A 1 557 ? 27.394 -4.323 -8.679 1.00 75.75 557 VAL A C 1
ATOM 3938 O O . VAL A 1 557 ? 26.952 -4.357 -7.536 1.00 75.75 557 VAL A O 1
ATOM 3941 N N . ASP A 1 558 ? 28.423 -3.541 -9.025 1.00 75.62 558 ASP A N 1
ATOM 3942 C CA . ASP A 1 558 ? 29.228 -2.774 -8.057 1.00 75.62 558 ASP A CA 1
ATOM 3943 C C . ASP A 1 558 ? 28.435 -1.618 -7.434 1.00 75.62 558 ASP A C 1
ATOM 3945 O O . ASP A 1 558 ? 28.532 -1.329 -6.240 1.00 75.62 558 ASP A O 1
ATOM 3949 N N . ALA A 1 559 ? 27.635 -0.941 -8.259 1.00 74.06 559 ALA A N 1
ATOM 3950 C CA . ALA A 1 559 ? 26.704 0.091 -7.813 1.00 74.06 559 ALA A CA 1
ATOM 3951 C C . ALA A 1 559 ? 25.319 -0.485 -7.463 1.00 74.06 559 ALA A C 1
ATOM 3953 O O . ALA A 1 559 ? 24.446 0.259 -7.024 1.00 74.06 559 ALA A O 1
ATOM 3954 N N . ASN A 1 560 ? 25.120 -1.792 -7.668 1.00 83.19 560 ASN A N 1
ATOM 3955 C CA . ASN A 1 560 ? 23.874 -2.529 -7.471 1.00 83.19 560 ASN A CA 1
ATOM 3956 C C . ASN A 1 560 ? 22.627 -1.850 -8.075 1.00 83.19 560 ASN A C 1
ATOM 3958 O O . ASN A 1 560 ? 21.531 -1.876 -7.513 1.00 83.19 560 ASN A O 1
ATOM 3962 N N . VAL A 1 561 ? 22.783 -1.232 -9.242 1.00 84.94 561 VAL A N 1
ATOM 3963 C CA . VAL A 1 561 ? 21.750 -0.421 -9.892 1.00 84.94 561 VAL A CA 1
ATOM 3964 C C . VAL A 1 561 ? 21.751 -0.683 -11.388 1.00 84.94 561 VAL A C 1
ATOM 3966 O O . VAL A 1 561 ? 22.800 -0.863 -12.008 1.00 84.94 561 VAL A O 1
ATOM 3969 N N . GLY A 1 562 ? 20.567 -0.702 -11.978 1.00 86.44 562 GLY A N 1
ATOM 3970 C CA . GLY A 1 562 ? 20.377 -0.739 -13.414 1.00 86.44 562 GLY A CA 1
ATOM 3971 C C . GLY A 1 562 ? 19.261 0.192 -13.849 1.00 86.44 562 GLY A C 1
ATOM 3972 O O . GLY A 1 562 ? 18.425 0.619 -13.051 1.00 86.44 562 GLY A O 1
ATOM 3973 N N . ILE A 1 563 ? 19.280 0.526 -15.132 1.00 86.69 563 ILE A N 1
ATOM 3974 C CA . ILE A 1 563 ? 18.240 1.306 -15.786 1.00 86.69 563 ILE A CA 1
ATOM 3975 C C . ILE A 1 563 ? 17.804 0.603 -17.062 1.00 86.69 563 ILE A C 1
ATOM 3977 O O . ILE A 1 563 ? 18.624 0.086 -17.822 1.00 86.69 563 ILE A O 1
ATOM 3981 N N . ILE A 1 564 ? 16.497 0.609 -17.288 1.00 85.88 564 ILE A N 1
ATOM 3982 C CA . ILE A 1 564 ? 15.881 0.196 -18.539 1.00 85.88 564 ILE A CA 1
ATOM 3983 C C . ILE A 1 564 ? 15.077 1.360 -19.102 1.00 85.88 564 ILE A C 1
ATOM 3985 O O . ILE A 1 564 ? 14.277 1.966 -18.391 1.00 85.88 564 ILE A O 1
ATOM 3989 N N . GLY A 1 565 ? 15.283 1.664 -20.379 1.00 85.19 565 GLY A N 1
ATOM 3990 C CA . GLY A 1 565 ? 14.433 2.553 -21.154 1.00 85.19 565 GLY A CA 1
ATOM 3991 C C . GLY A 1 565 ? 13.723 1.794 -22.262 1.00 85.19 565 GLY A C 1
ATOM 3992 O O . GLY A 1 565 ? 14.354 1.036 -22.998 1.00 85.19 565 GLY A O 1
ATOM 3993 N N . PHE A 1 566 ? 12.417 1.997 -22.398 1.00 84.50 566 PHE A N 1
ATOM 3994 C CA . PHE A 1 566 ? 11.625 1.391 -23.464 1.00 84.50 566 PHE A CA 1
ATOM 3995 C C . PHE A 1 566 ? 10.453 2.282 -23.872 1.00 84.50 566 PHE A C 1
ATOM 3997 O O . PHE A 1 566 ? 10.012 3.133 -23.107 1.00 84.50 566 PHE A O 1
ATOM 4004 N N . HIS A 1 567 ? 9.928 2.081 -25.077 1.00 78.94 567 HIS A N 1
ATOM 4005 C CA . HIS A 1 567 ? 8.743 2.784 -25.564 1.00 78.94 567 HIS A CA 1
ATOM 4006 C C . HIS A 1 567 ? 7.830 1.844 -26.353 1.00 78.94 567 HIS A C 1
ATOM 4008 O O . HIS A 1 567 ? 8.281 0.868 -26.950 1.00 78.94 567 HIS A O 1
ATOM 4014 N N . THR A 1 568 ? 6.532 2.139 -26.364 1.00 80.62 568 THR A N 1
ATOM 4015 C CA . THR A 1 568 ? 5.552 1.442 -27.216 1.00 80.62 568 THR A CA 1
ATOM 4016 C C . THR A 1 568 ? 5.414 2.117 -28.575 1.00 80.62 568 THR A C 1
ATOM 4018 O O . THR A 1 568 ? 5.236 1.451 -29.588 1.00 80.62 568 THR A O 1
ATOM 4021 N N . THR A 1 569 ? 5.534 3.446 -28.610 1.00 75.38 569 THR A N 1
ATOM 4022 C CA . THR A 1 569 ? 5.586 4.248 -29.834 1.00 75.38 569 THR A CA 1
ATOM 4023 C C . THR A 1 569 ? 6.594 5.375 -29.659 1.00 75.38 569 THR A C 1
ATOM 4025 O O . THR A 1 569 ? 6.763 5.897 -28.558 1.00 75.38 569 THR A O 1
ATOM 4028 N N . VAL A 1 570 ? 7.254 5.776 -30.746 1.00 70.31 570 VAL A N 1
ATOM 4029 C CA . VAL A 1 570 ? 8.231 6.876 -30.720 1.00 70.31 570 VAL A CA 1
ATOM 4030 C C . VAL A 1 570 ? 7.600 8.187 -30.227 1.00 70.31 570 VAL A C 1
ATOM 4032 O O . VAL A 1 570 ? 8.239 8.952 -29.512 1.00 70.31 570 VAL A O 1
ATOM 4035 N N . ALA A 1 571 ? 6.323 8.421 -30.549 1.00 68.75 571 ALA A N 1
ATOM 4036 C CA . ALA A 1 571 ? 5.581 9.611 -30.132 1.00 68.75 571 ALA A CA 1
ATOM 4037 C C . ALA A 1 571 ? 5.302 9.664 -28.618 1.00 68.75 571 ALA A C 1
ATOM 4039 O O . ALA A 1 571 ? 5.225 10.754 -28.055 1.00 68.75 571 ALA A O 1
ATOM 4040 N N . ALA A 1 572 ? 5.176 8.508 -27.957 1.00 70.38 572 ALA A N 1
ATOM 4041 C CA . ALA A 1 572 ? 4.953 8.434 -26.513 1.00 70.38 572 ALA A CA 1
ATOM 4042 C C . ALA A 1 572 ? 6.221 8.738 -25.688 1.00 70.38 572 ALA A C 1
ATOM 4044 O O . ALA A 1 572 ? 6.113 9.024 -24.497 1.00 70.38 572 ALA A O 1
ATOM 4045 N N . GLY A 1 573 ? 7.406 8.716 -26.313 1.00 74.06 573 GLY A N 1
ATOM 4046 C CA . GLY A 1 573 ? 8.692 8.831 -25.622 1.00 74.06 573 GLY A CA 1
ATOM 4047 C C . GLY A 1 573 ? 9.078 7.559 -24.858 1.00 74.06 573 GLY A C 1
ATOM 4048 O O . GLY A 1 573 ? 8.319 6.589 -24.794 1.00 74.06 573 GLY A O 1
ATOM 4049 N N . SER A 1 574 ? 10.287 7.548 -24.293 1.00 79.12 574 SER A N 1
ATOM 4050 C CA . SER A 1 574 ? 10.786 6.416 -23.504 1.00 79.12 574 SER A CA 1
ATOM 4051 C C . SER A 1 574 ? 10.352 6.509 -22.043 1.00 79.12 574 SER A C 1
ATOM 4053 O O . SER A 1 574 ? 10.651 7.482 -21.351 1.00 79.12 574 SER A O 1
ATOM 4055 N N . LEU A 1 575 ? 9.737 5.438 -21.546 1.00 81.19 575 LEU A N 1
ATOM 4056 C CA . LEU A 1 575 ? 9.633 5.164 -20.118 1.00 81.19 575 LEU A CA 1
ATOM 4057 C C . LEU A 1 575 ? 10.984 4.664 -19.619 1.00 81.19 575 LEU A C 1
ATOM 4059 O O . LEU A 1 575 ? 11.589 3.796 -20.246 1.00 81.19 575 LEU A O 1
ATOM 4063 N N . MET A 1 576 ? 11.452 5.207 -18.498 1.00 82.38 576 MET A N 1
ATOM 4064 C CA . MET A 1 576 ? 12.741 4.862 -17.903 1.00 82.38 576 MET A CA 1
ATOM 4065 C C . MET A 1 576 ? 12.550 4.406 -16.463 1.00 82.38 576 MET A C 1
ATOM 4067 O O . MET A 1 576 ? 12.099 5.185 -15.623 1.00 82.38 576 MET A O 1
ATOM 4071 N N . TYR A 1 577 ? 12.946 3.174 -16.168 1.00 83.81 577 TYR A N 1
ATOM 4072 C CA . TYR A 1 577 ? 12.874 2.605 -14.829 1.00 83.81 577 TYR A CA 1
ATOM 4073 C C . TYR A 1 577 ? 14.253 2.291 -14.281 1.00 83.81 577 TYR A C 1
ATOM 4075 O O . TYR A 1 577 ? 15.081 1.697 -14.968 1.00 83.81 577 TYR A O 1
ATOM 4083 N N . LEU A 1 578 ? 14.460 2.642 -13.016 1.00 83.19 578 LEU A N 1
ATOM 4084 C CA . LEU A 1 578 ? 15.578 2.168 -12.218 1.00 83.19 578 LEU A CA 1
ATOM 4085 C C . LEU A 1 578 ? 15.191 0.899 -11.473 1.00 83.19 578 LEU A C 1
ATOM 4087 O O . LEU A 1 578 ? 14.105 0.808 -10.901 1.00 83.19 578 LEU A O 1
ATOM 4091 N N . PHE A 1 579 ? 16.126 -0.034 -11.392 1.00 86.31 579 PHE A N 1
ATOM 4092 C CA . PHE A 1 579 ? 15.985 -1.266 -10.631 1.00 86.31 579 PHE A CA 1
ATOM 4093 C C . PHE A 1 579 ? 17.289 -1.607 -9.913 1.00 86.31 579 PHE A C 1
ATOM 4095 O O . PHE A 1 579 ? 18.371 -1.174 -10.307 1.00 86.31 579 PHE A O 1
ATOM 4102 N N . GLN A 1 580 ? 17.190 -2.385 -8.844 1.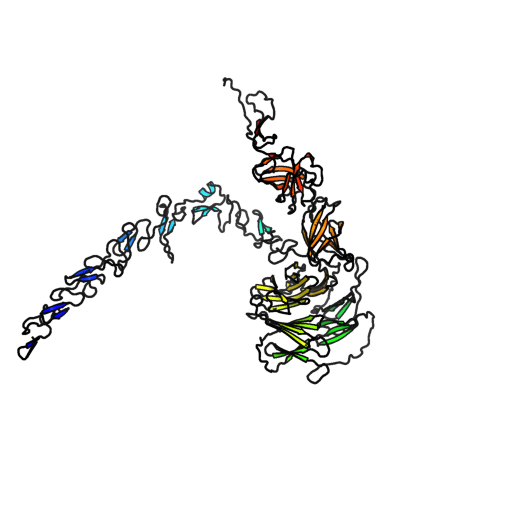00 86.38 580 GLN A N 1
ATOM 4103 C CA . GLN A 1 580 ? 18.344 -2.918 -8.138 1.00 86.38 580 GLN A CA 1
ATOM 4104 C C . GLN A 1 580 ? 18.896 -4.111 -8.920 1.00 86.38 580 GLN A C 1
ATOM 4106 O O . GLN A 1 580 ? 18.159 -5.053 -9.206 1.00 86.38 580 GLN A O 1
ATOM 4111 N N . ALA A 1 581 ? 20.178 -4.094 -9.281 1.00 84.38 581 ALA A N 1
ATOM 4112 C CA . ALA A 1 581 ? 20.744 -5.113 -10.170 1.00 84.38 581 ALA A CA 1
ATOM 4113 C C . ALA A 1 581 ? 20.773 -6.519 -9.537 1.00 84.38 581 ALA A C 1
ATOM 4115 O O . ALA A 1 581 ? 20.684 -7.514 -10.254 1.00 84.38 581 ALA A O 1
ATOM 4116 N N . SER A 1 582 ? 20.871 -6.622 -8.206 1.00 80.38 582 SER A N 1
ATOM 4117 C CA . SER A 1 582 ? 20.908 -7.902 -7.491 1.00 80.38 582 SER A CA 1
ATOM 4118 C C . SER A 1 582 ? 19.530 -8.530 -7.262 1.00 80.38 582 SER A C 1
ATOM 4120 O O . SER A 1 582 ? 19.404 -9.750 -7.333 1.00 80.38 582 SER A O 1
ATOM 4122 N N . THR A 1 583 ? 18.497 -7.727 -6.994 1.00 83.25 583 THR A N 1
ATOM 4123 C CA . THR A 1 583 ? 17.155 -8.211 -6.607 1.00 83.25 583 THR A CA 1
ATOM 4124 C C . THR A 1 583 ? 16.088 -7.982 -7.677 1.00 83.25 583 THR A C 1
ATOM 4126 O O . THR A 1 583 ? 15.006 -8.548 -7.575 1.00 83.25 583 THR A O 1
ATOM 4129 N N . LEU A 1 584 ? 16.375 -7.157 -8.689 1.00 85.62 584 LEU A N 1
ATOM 4130 C CA . LEU A 1 584 ? 15.419 -6.600 -9.656 1.00 85.62 584 LEU A CA 1
ATOM 4131 C C . LEU A 1 584 ? 14.286 -5.764 -9.047 1.00 85.62 584 LEU A C 1
ATOM 4133 O O . LEU A 1 584 ? 13.339 -5.405 -9.747 1.00 85.62 584 LEU A O 1
ATOM 4137 N N . VAL A 1 585 ? 14.381 -5.396 -7.767 1.00 84.06 585 VAL A N 1
ATOM 4138 C CA . VAL A 1 585 ? 13.407 -4.501 -7.138 1.00 84.06 585 VAL A CA 1
ATOM 4139 C C . VAL A 1 585 ? 13.435 -3.156 -7.856 1.00 84.06 585 VAL A C 1
ATOM 4141 O O . VAL A 1 585 ? 14.491 -2.536 -7.982 1.00 84.06 585 VAL A O 1
ATOM 4144 N N . LEU A 1 586 ? 12.274 -2.694 -8.320 1.00 82.44 586 LEU A N 1
ATOM 4145 C CA . LEU A 1 586 ? 12.140 -1.379 -8.934 1.00 82.44 586 LEU A CA 1
ATOM 4146 C C . LEU A 1 586 ? 12.456 -0.298 -7.889 1.00 82.44 586 LEU A C 1
ATOM 4148 O O . LEU A 1 586 ? 11.845 -0.250 -6.820 1.00 82.44 586 LEU A O 1
ATOM 4152 N N . LEU A 1 587 ? 13.421 0.561 -8.196 1.00 76.81 587 LEU A N 1
ATOM 4153 C CA . LEU A 1 587 ? 13.897 1.612 -7.297 1.00 76.81 587 LEU A CA 1
ATOM 4154 C C . LEU A 1 587 ? 13.243 2.959 -7.598 1.00 76.81 587 LEU A C 1
ATOM 4156 O O . LEU A 1 587 ? 13.096 3.780 -6.703 1.00 76.81 587 LEU A O 1
ATOM 4160 N N . GLY A 1 588 ? 12.860 3.211 -8.847 1.00 72.44 588 GLY A N 1
ATOM 4161 C CA . GLY A 1 588 ? 12.312 4.500 -9.245 1.00 72.44 588 GLY A CA 1
ATOM 4162 C C . GLY A 1 588 ? 12.128 4.618 -10.750 1.00 72.44 588 GLY A C 1
ATOM 4163 O O . GLY A 1 588 ? 12.305 3.654 -11.494 1.00 72.44 588 GLY A O 1
ATOM 4164 N N . SER A 1 589 ? 11.815 5.822 -11.203 1.00 72.69 589 SER A N 1
ATOM 4165 C CA . SER A 1 589 ? 11.774 6.181 -12.618 1.00 72.69 589 SER A CA 1
ATOM 4166 C C . SER A 1 589 ? 12.522 7.488 -12.834 1.00 72.69 589 SER A C 1
ATOM 4168 O O . SER A 1 589 ? 12.346 8.437 -12.070 1.00 72.69 589 SER A O 1
ATOM 4170 N N . VAL A 1 590 ? 13.331 7.565 -13.889 1.00 67.06 590 VAL A N 1
ATOM 4171 C CA . VAL A 1 590 ? 13.942 8.842 -14.279 1.00 67.06 590 VAL A CA 1
ATOM 4172 C C . VAL A 1 590 ? 12.852 9.676 -14.939 1.00 67.06 590 VAL A C 1
ATOM 4174 O O . VAL A 1 590 ? 12.224 9.201 -15.883 1.00 67.06 590 VAL A O 1
ATOM 4177 N N . ALA A 1 591 ? 12.607 10.888 -14.431 1.00 55.81 591 ALA A N 1
ATOM 4178 C CA . ALA A 1 591 ? 11.567 11.774 -14.949 1.00 55.81 591 ALA A CA 1
ATOM 4179 C C . ALA A 1 591 ? 11.700 11.925 -16.474 1.00 55.81 591 ALA A C 1
ATOM 4181 O O . ALA A 1 591 ? 12.681 12.476 -16.979 1.00 55.81 591 ALA A O 1
ATOM 4182 N N . SER A 1 592 ? 10.719 11.395 -17.204 1.00 53.09 592 SER A N 1
ATOM 4183 C CA . SER A 1 592 ? 10.632 11.516 -18.653 1.00 53.09 592 SER A CA 1
ATOM 4184 C C . SER A 1 592 ? 10.129 12.911 -19.006 1.00 53.09 592 SER A C 1
ATOM 4186 O O . SER A 1 592 ? 9.086 13.344 -18.515 1.00 53.09 592 SER A O 1
ATOM 4188 N N . LEU A 1 593 ? 10.832 13.599 -19.900 1.00 49.03 593 LEU A N 1
ATOM 4189 C CA . LEU A 1 593 ? 10.225 14.689 -20.653 1.00 49.03 593 LEU A CA 1
ATOM 4190 C C . LEU A 1 593 ? 9.318 14.035 -21.704 1.00 49.03 593 LEU A C 1
ATOM 4192 O O . LEU A 1 593 ? 9.745 13.115 -22.400 1.00 49.03 593 LEU A O 1
ATOM 4196 N N . ALA A 1 594 ? 8.061 14.465 -21.805 1.00 50.88 594 ALA A N 1
ATOM 4197 C CA . ALA A 1 594 ? 7.190 13.994 -22.880 1.00 50.88 594 ALA A CA 1
ATOM 4198 C C . ALA A 1 594 ? 7.880 14.246 -24.235 1.00 50.88 594 ALA A C 1
ATOM 4200 O O . ALA A 1 594 ? 8.482 15.305 -24.418 1.00 50.88 594 ALA A O 1
ATOM 4201 N N . SER A 1 595 ? 7.793 13.291 -25.170 1.00 58.72 595 SER A N 1
ATOM 4202 C CA . SER A 1 595 ? 8.408 13.320 -26.515 1.00 58.72 595 SER A CA 1
ATOM 4203 C C . SER A 1 595 ? 9.941 13.176 -26.616 1.00 58.72 595 SER A C 1
ATOM 4205 O O . SER A 1 595 ? 10.501 13.473 -27.673 1.00 58.72 595 SER A O 1
ATOM 4207 N N . THR A 1 596 ? 10.631 12.679 -25.577 1.00 69.19 596 THR A N 1
ATOM 4208 C CA . THR A 1 596 ? 12.054 12.293 -25.680 1.00 69.19 596 THR A CA 1
ATOM 4209 C C . THR A 1 596 ? 12.265 10.777 -25.631 1.00 69.19 596 THR A C 1
ATOM 4211 O O . THR A 1 596 ? 11.659 10.061 -24.833 1.00 69.19 596 THR A O 1
ATOM 4214 N N . LEU A 1 597 ? 13.139 10.270 -26.500 1.00 71.50 597 LEU A N 1
ATOM 4215 C CA . LEU A 1 597 ? 13.580 8.880 -26.544 1.00 71.50 597 LEU A CA 1
ATOM 4216 C C . LEU A 1 597 ? 14.910 8.721 -25.811 1.00 71.50 597 LEU A C 1
ATOM 4218 O O . LEU A 1 597 ? 15.844 9.481 -26.050 1.00 71.50 597 LEU A O 1
AT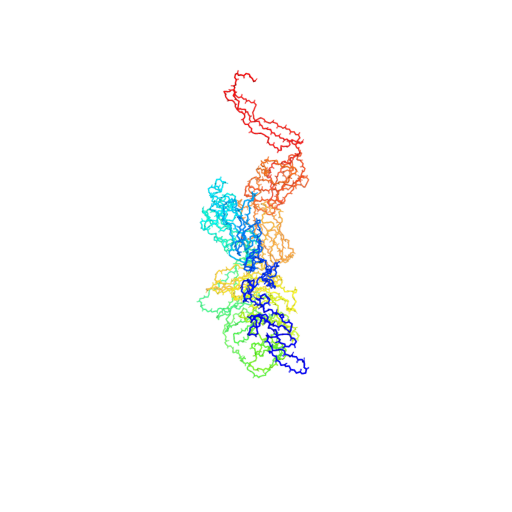OM 4222 N N . LEU A 1 598 ? 15.033 7.701 -24.963 1.00 74.06 598 LEU A N 1
ATOM 4223 C CA . LEU A 1 598 ? 16.333 7.286 -24.440 1.00 74.06 598 LEU A CA 1
ATOM 4224 C C . LEU A 1 598 ? 17.091 6.569 -25.556 1.00 74.06 598 LEU A C 1
ATOM 4226 O O . LEU A 1 598 ? 16.790 5.417 -25.846 1.00 74.06 598 LEU A O 1
ATOM 4230 N N . SER A 1 599 ? 18.049 7.248 -26.172 1.00 67.44 599 SER A N 1
ATOM 4231 C CA . SER A 1 599 ? 18.815 6.742 -27.317 1.00 67.44 599 SER A CA 1
ATOM 4232 C C . SER A 1 599 ? 19.963 5.829 -26.880 1.00 67.44 599 SER A C 1
ATOM 4234 O O . SER A 1 599 ? 20.231 4.805 -27.501 1.00 67.44 599 SER A O 1
ATOM 4236 N N . ALA A 1 600 ? 20.612 6.168 -25.762 1.00 65.12 600 ALA A N 1
ATOM 4237 C CA . ALA A 1 600 ? 21.694 5.387 -25.173 1.00 65.12 600 ALA A CA 1
ATOM 4238 C C . ALA A 1 600 ? 21.816 5.650 -23.664 1.00 65.12 600 ALA A C 1
ATOM 4240 O O . ALA A 1 600 ? 21.484 6.737 -23.180 1.00 65.12 600 ALA A O 1
ATOM 4241 N N . ALA A 1 601 ? 22.343 4.666 -22.933 1.00 71.25 601 ALA A N 1
ATOM 4242 C CA . ALA A 1 601 ? 22.704 4.788 -21.524 1.00 71.25 601 ALA A CA 1
ATOM 4243 C C . ALA A 1 601 ? 24.040 4.084 -21.243 1.00 71.25 601 ALA A C 1
ATOM 4245 O O . ALA A 1 601 ? 24.369 3.103 -21.906 1.00 71.25 601 ALA A O 1
ATOM 4246 N N . SER A 1 602 ? 24.805 4.573 -20.265 1.00 73.44 602 SER A N 1
ATOM 4247 C CA . SER A 1 602 ? 26.045 3.936 -19.796 1.00 73.44 602 SER A CA 1
ATOM 4248 C C . SER A 1 602 ? 26.289 4.223 -18.313 1.00 73.44 602 SER A C 1
ATOM 4250 O O . SER A 1 602 ? 25.988 5.321 -17.841 1.00 73.44 602 SER A O 1
ATOM 4252 N N . ILE A 1 603 ? 26.836 3.247 -17.584 1.00 74.88 603 ILE A N 1
ATOM 4253 C CA . ILE A 1 603 ? 27.162 3.347 -16.156 1.00 74.88 603 ILE A CA 1
ATOM 4254 C C . ILE A 1 603 ? 28.683 3.404 -15.969 1.00 74.88 603 ILE A C 1
ATOM 4256 O O . ILE A 1 603 ? 29.415 2.581 -16.514 1.00 74.88 603 ILE A O 1
ATOM 4260 N N . ASP A 1 604 ? 29.145 4.339 -15.140 1.00 72.31 604 ASP A N 1
ATOM 4261 C CA . ASP A 1 604 ? 30.512 4.386 -14.619 1.00 72.31 604 ASP A CA 1
ATOM 4262 C C . ASP A 1 604 ? 30.520 3.963 -13.144 1.00 72.31 604 ASP A C 1
ATOM 4264 O O . ASP A 1 604 ? 30.020 4.685 -12.276 1.00 72.31 604 ASP A O 1
ATOM 4268 N N . ASN A 1 605 ? 31.096 2.791 -12.865 1.00 72.56 605 ASN A N 1
ATOM 4269 C CA . ASN A 1 605 ? 31.168 2.218 -11.517 1.00 72.56 605 ASN A CA 1
ATOM 4270 C C . ASN A 1 605 ? 32.141 2.966 -10.603 1.00 72.56 605 ASN A C 1
ATOM 4272 O O . ASN A 1 605 ? 31.876 3.100 -9.409 1.00 72.56 605 ASN A O 1
ATOM 4276 N N . ASN A 1 606 ? 33.235 3.494 -11.155 1.00 70.00 606 ASN A N 1
ATOM 4277 C CA . ASN A 1 606 ? 34.276 4.165 -10.378 1.00 70.00 606 ASN A CA 1
ATOM 4278 C C . ASN A 1 606 ? 33.768 5.503 -9.846 1.00 70.00 606 ASN A C 1
ATOM 4280 O O . ASN A 1 606 ? 33.961 5.848 -8.683 1.00 70.00 606 ASN A O 1
ATOM 4284 N N . PHE A 1 607 ? 33.083 6.254 -10.706 1.00 66.31 607 PHE A N 1
ATOM 4285 C CA . PHE A 1 607 ? 32.508 7.538 -10.353 1.00 66.31 607 PHE A CA 1
ATOM 4286 C C . PHE A 1 607 ? 31.046 7.446 -9.921 1.00 66.31 607 PHE A C 1
ATOM 4288 O O . PHE A 1 607 ? 30.504 8.477 -9.546 1.00 66.31 607 PHE A O 1
ATOM 4295 N N . ARG A 1 608 ? 30.388 6.283 -9.936 1.00 74.06 608 ARG A N 1
ATOM 4296 C CA . ARG A 1 608 ? 28.946 6.149 -9.640 1.00 74.06 608 ARG A CA 1
ATOM 4297 C C . ARG A 1 608 ? 28.111 7.168 -10.428 1.00 74.06 608 ARG A C 1
ATOM 4299 O O . ARG A 1 608 ? 27.337 7.936 -9.851 1.00 74.06 608 ARG A O 1
ATOM 4306 N N . LEU A 1 609 ? 28.315 7.209 -11.744 1.00 75.25 609 LEU A N 1
ATOM 4307 C CA . LEU A 1 609 ? 27.595 8.095 -12.661 1.00 75.25 609 LEU A CA 1
ATOM 4308 C C . LEU A 1 609 ? 26.797 7.302 -13.686 1.00 75.25 609 LEU A C 1
ATOM 4310 O O . LEU A 1 609 ? 27.241 6.264 -14.170 1.00 75.25 609 LEU A O 1
ATOM 4314 N N . LEU A 1 610 ? 25.640 7.846 -14.044 1.00 76.50 610 LEU A N 1
ATOM 4315 C CA . LEU A 1 610 ? 24.811 7.373 -15.138 1.00 76.50 610 LEU A CA 1
ATOM 4316 C C . LEU A 1 610 ? 24.773 8.432 -16.226 1.00 76.50 610 LEU A C 1
ATOM 4318 O O . LEU A 1 610 ? 24.340 9.561 -15.997 1.00 76.50 610 LEU A O 1
ATOM 4322 N N . PHE A 1 611 ? 25.202 8.045 -17.414 1.00 74.94 611 PHE A N 1
ATOM 4323 C CA . PHE A 1 611 ? 25.116 8.870 -18.604 1.00 74.94 611 PHE A CA 1
ATOM 4324 C C . PHE A 1 611 ? 23.874 8.473 -19.386 1.00 74.94 611 PHE A C 1
ATOM 4326 O O . PHE A 1 611 ? 23.692 7.294 -19.689 1.00 74.94 611 PHE A O 1
ATOM 4333 N N . LEU A 1 612 ? 23.035 9.452 -19.714 1.00 71.81 612 LEU A N 1
ATOM 4334 C CA . LEU A 1 612 ? 21.845 9.270 -20.536 1.00 71.81 612 LEU A CA 1
ATOM 4335 C C . LEU A 1 612 ? 21.899 10.195 -21.742 1.00 71.81 612 LEU A C 1
ATOM 4337 O O . LEU A 1 612 ? 22.241 11.376 -21.635 1.00 71.81 612 LEU A O 1
ATOM 4341 N N . VAL A 1 613 ? 21.490 9.652 -22.878 1.00 70.56 613 VAL A N 1
ATOM 4342 C CA . VAL A 1 613 ? 21.273 10.396 -24.111 1.00 70.56 613 VAL A CA 1
ATOM 4343 C C . VAL A 1 613 ? 19.784 10.406 -24.398 1.00 70.56 613 VAL A C 1
ATOM 4345 O O . VAL A 1 613 ? 19.181 9.353 -24.596 1.00 70.56 613 VAL A O 1
ATOM 4348 N N . LEU A 1 614 ? 19.206 11.600 -24.446 1.00 71.81 614 LEU A N 1
ATOM 4349 C CA . LEU A 1 614 ? 17.791 11.808 -24.710 1.00 71.81 614 LEU A CA 1
ATOM 4350 C C . LEU A 1 614 ? 17.620 12.507 -26.059 1.00 71.81 614 LEU A C 1
ATOM 4352 O O . LEU A 1 614 ? 17.997 13.669 -26.202 1.00 71.81 614 LEU A O 1
ATOM 4356 N N . ASP A 1 615 ? 17.024 11.819 -27.024 1.00 68.06 615 ASP A N 1
ATOM 4357 C CA . ASP A 1 615 ? 16.707 12.366 -28.341 1.00 68.06 615 ASP A CA 1
ATOM 4358 C C . ASP A 1 615 ? 15.274 12.900 -28.354 1.00 68.06 615 ASP A C 1
ATOM 4360 O O . ASP A 1 615 ? 14.311 12.157 -28.177 1.00 68.06 615 ASP A O 1
ATOM 4364 N N . GLY A 1 616 ? 15.124 14.208 -28.550 1.00 65.56 616 GLY A N 1
ATOM 4365 C CA . GLY A 1 616 ? 13.848 14.852 -28.860 1.00 65.56 616 GLY A CA 1
ATOM 4366 C C . GLY A 1 616 ? 13.729 15.163 -30.353 1.00 65.56 616 GLY A C 1
ATOM 4367 O O . GLY A 1 616 ? 14.693 15.044 -31.104 1.00 65.56 616 GLY A O 1
ATOM 4368 N N . GLN A 1 617 ? 12.559 15.632 -30.793 1.00 64.12 617 GLN A N 1
ATOM 4369 C CA . GLN A 1 617 ? 12.303 15.907 -32.218 1.00 64.12 617 GLN A CA 1
ATOM 4370 C C . GLN A 1 617 ? 13.277 16.906 -32.870 1.00 64.12 617 GLN A C 1
ATOM 4372 O O . GLN A 1 617 ? 13.515 16.822 -34.070 1.00 64.12 617 GLN A O 1
ATOM 4377 N N . LEU A 1 618 ? 13.808 17.864 -32.102 1.00 60.66 618 LEU A N 1
ATOM 4378 C CA . LEU A 1 618 ? 14.646 18.966 -32.604 1.00 60.66 618 LEU A CA 1
ATOM 4379 C C . LEU A 1 618 ? 15.961 19.133 -31.825 1.00 60.66 618 LEU A C 1
ATOM 4381 O O . LEU A 1 618 ? 16.675 20.121 -32.014 1.00 60.66 618 LEU A O 1
ATOM 4385 N N . SER A 1 619 ? 16.258 18.223 -30.895 1.00 63.50 619 SER A N 1
ATOM 4386 C CA . SER A 1 619 ? 17.454 18.330 -30.064 1.00 63.50 619 SER A CA 1
ATOM 4387 C C . SER A 1 619 ? 17.835 17.022 -29.394 1.00 63.50 619 SER A C 1
ATOM 4389 O O . SER A 1 619 ? 16.968 16.351 -28.834 1.00 63.50 619 SER A O 1
ATOM 4391 N N . THR A 1 620 ? 19.136 16.759 -29.318 1.00 62.06 620 THR A N 1
ATOM 4392 C CA . THR A 1 620 ? 19.702 15.719 -28.456 1.00 62.06 620 THR A CA 1
ATOM 4393 C C . THR A 1 620 ? 20.217 16.354 -27.172 1.00 62.06 620 THR A C 1
ATOM 4395 O O . THR A 1 620 ? 20.951 17.346 -27.191 1.00 62.06 620 THR A O 1
ATOM 4398 N N . ALA A 1 621 ? 19.819 15.782 -26.043 1.00 65.00 621 ALA A N 1
ATOM 4399 C CA . ALA A 1 621 ? 20.171 16.229 -24.712 1.00 65.00 621 ALA A CA 1
ATOM 4400 C C . ALA A 1 621 ? 21.016 15.163 -24.010 1.00 65.00 621 ALA A C 1
ATOM 4402 O O . ALA A 1 621 ? 20.585 14.025 -23.832 1.00 65.00 621 ALA A O 1
ATOM 4403 N N . PHE A 1 622 ? 22.207 15.552 -23.564 1.00 65.38 622 PHE A N 1
ATOM 4404 C CA . PHE A 1 622 ? 23.040 14.711 -22.710 1.00 65.38 622 PHE A CA 1
ATOM 4405 C C . PHE A 1 622 ? 22.714 14.979 -21.234 1.00 65.38 622 PHE A C 1
ATOM 4407 O O . PHE A 1 622 ? 22.479 16.127 -20.838 1.00 65.38 622 PHE A O 1
ATOM 4414 N N . ARG A 1 623 ? 22.650 13.928 -20.413 1.00 71.31 623 ARG A N 1
ATOM 4415 C CA . ARG A 1 623 ? 22.454 14.021 -18.959 1.00 71.31 623 ARG A CA 1
ATOM 4416 C C . ARG A 1 623 ? 23.478 13.158 -18.247 1.00 71.31 623 ARG A C 1
ATOM 4418 O O . ARG A 1 623 ? 23.637 11.987 -18.574 1.00 71.31 623 ARG A O 1
ATOM 4425 N N . THR A 1 624 ? 24.075 13.722 -17.209 1.00 71.94 624 THR A N 1
ATOM 4426 C CA . THR A 1 624 ? 24.902 12.981 -16.259 1.00 71.94 624 THR A CA 1
ATOM 4427 C C . THR A 1 624 ? 24.196 12.988 -14.917 1.00 71.94 624 THR A C 1
ATOM 4429 O O . THR A 1 624 ? 23.976 14.055 -14.348 1.00 71.94 624 THR A O 1
ATOM 4432 N N . LEU A 1 625 ? 23.837 11.816 -14.409 1.00 75.38 625 LEU A N 1
ATOM 4433 C CA . LEU A 1 625 ? 23.140 11.649 -13.140 1.00 75.38 625 LEU A CA 1
ATOM 4434 C C . LEU A 1 625 ? 24.053 10.970 -12.118 1.00 75.38 625 LEU A C 1
ATOM 4436 O O . LEU A 1 625 ? 24.835 10.085 -12.467 1.00 75.38 625 LEU A O 1
ATOM 4440 N N . ASN A 1 626 ? 23.937 11.354 -10.848 1.00 77.06 626 ASN A N 1
ATOM 4441 C CA . ASN A 1 626 ? 24.510 10.566 -9.758 1.00 77.06 626 ASN A CA 1
ATOM 4442 C C . ASN A 1 626 ? 23.781 9.218 -9.689 1.00 77.06 626 ASN A C 1
ATOM 4444 O O . ASN A 1 626 ? 22.558 9.196 -9.763 1.00 77.06 626 ASN A O 1
ATOM 4448 N N . LEU A 1 627 ? 24.508 8.109 -9.530 1.00 78.12 627 LEU A N 1
ATOM 4449 C CA . LEU A 1 627 ? 23.913 6.785 -9.292 1.00 78.12 627 LEU A CA 1
ATOM 4450 C C . LEU A 1 627 ? 23.569 6.528 -7.827 1.00 78.12 627 LEU A C 1
ATOM 4452 O O . LEU A 1 627 ? 22.990 5.494 -7.521 1.00 78.12 627 LEU A O 1
ATOM 4456 N N . PHE A 1 628 ? 23.897 7.467 -6.942 1.00 79.00 628 PHE A N 1
ATOM 4457 C CA . PHE A 1 628 ? 23.431 7.478 -5.564 1.00 79.00 628 PHE A CA 1
ATOM 4458 C C . PHE A 1 628 ? 22.327 8.520 -5.394 1.00 79.00 628 PHE A C 1
ATOM 4460 O O . PHE A 1 628 ? 22.366 9.602 -5.988 1.00 79.00 628 PHE A O 1
ATOM 4467 N N . GLY A 1 629 ? 21.343 8.202 -4.564 1.00 79.25 629 GLY A N 1
ATOM 4468 C CA . GLY A 1 629 ? 20.187 9.063 -4.356 1.00 79.25 629 GLY A CA 1
ATOM 4469 C C . GLY A 1 629 ? 19.510 8.786 -3.028 1.00 79.25 629 GLY A C 1
ATOM 4470 O O . GLY A 1 629 ? 19.607 7.687 -2.483 1.00 79.25 629 GLY A O 1
ATOM 4471 N N . VAL A 1 630 ? 18.818 9.798 -2.513 1.00 80.56 630 VAL A N 1
ATOM 4472 C CA . VAL A 1 630 ? 17.969 9.662 -1.330 1.00 80.56 630 VAL A CA 1
ATOM 4473 C C . VAL A 1 630 ? 16.590 9.189 -1.778 1.00 80.56 630 VAL A C 1
ATOM 4475 O O . VAL A 1 630 ? 16.017 9.733 -2.719 1.00 80.56 630 VAL A O 1
ATOM 4478 N N . ARG A 1 631 ? 16.066 8.165 -1.104 1.00 77.62 631 ARG A N 1
ATOM 4479 C CA . ARG A 1 631 ? 14.748 7.582 -1.371 1.00 77.62 631 ARG A CA 1
ATOM 4480 C C . ARG A 1 631 ? 13.712 8.061 -0.364 1.00 77.62 631 ARG A C 1
ATOM 4482 O O . ARG A 1 631 ? 12.622 8.453 -0.749 1.00 77.62 631 ARG A O 1
ATOM 4489 N N . SER A 1 632 ? 14.035 8.007 0.922 1.00 78.75 632 SER A N 1
ATOM 4490 C CA . SER A 1 632 ? 13.118 8.400 1.992 1.00 78.75 632 SER A CA 1
ATOM 4491 C C . SER A 1 632 ? 13.881 8.757 3.256 1.00 78.75 632 SER A C 1
ATOM 4493 O O . SER A 1 632 ? 15.002 8.292 3.465 1.00 78.75 632 SER A O 1
ATOM 4495 N N . VAL A 1 633 ? 13.234 9.510 4.137 1.00 84.25 633 VAL A N 1
ATOM 4496 C CA . VAL A 1 633 ? 13.775 9.875 5.446 1.00 84.25 633 VAL A CA 1
ATOM 4497 C C . VAL A 1 633 ? 12.766 9.495 6.515 1.00 84.25 633 VAL A C 1
ATOM 4499 O O . VAL A 1 633 ? 11.565 9.691 6.329 1.00 84.25 633 VAL A O 1
ATOM 4502 N N . TYR A 1 634 ? 13.250 8.920 7.610 1.00 85.62 634 TYR A N 1
ATOM 4503 C CA . TYR A 1 634 ? 12.437 8.574 8.765 1.00 85.62 634 TYR A CA 1
ATOM 4504 C C . TYR A 1 634 ? 13.143 9.005 10.061 1.00 85.62 634 TYR A C 1
ATOM 4506 O O . TYR A 1 634 ? 14.320 8.686 10.212 1.00 85.62 634 TYR A O 1
ATOM 4514 N N . PRO A 1 635 ? 12.454 9.666 11.005 1.00 85.94 635 PRO A N 1
ATOM 4515 C CA . PRO A 1 635 ? 11.113 10.227 10.851 1.00 85.94 635 PRO A CA 1
ATOM 4516 C C . PRO A 1 635 ? 11.097 11.378 9.829 1.00 85.94 635 PRO A C 1
ATOM 4518 O O . PRO A 1 635 ? 12.084 12.087 9.659 1.00 85.94 635 PRO A O 1
ATOM 4521 N N . SER A 1 636 ? 9.982 11.547 9.111 1.00 83.19 636 SER A N 1
ATOM 4522 C CA . SER A 1 636 ? 9.809 12.637 8.134 1.00 83.19 636 SER A CA 1
ATOM 4523 C C . SER A 1 636 ? 9.384 13.959 8.779 1.00 83.19 636 SER A C 1
ATOM 4525 O O . SER A 1 636 ? 9.377 14.994 8.116 1.00 83.19 636 SER A O 1
ATOM 4527 N N . VAL A 1 637 ? 9.006 13.921 10.057 1.00 87.12 637 VAL A N 1
ATOM 4528 C CA . VAL A 1 637 ? 8.680 15.082 10.884 1.00 87.12 637 VAL A CA 1
ATOM 4529 C C . VAL A 1 637 ? 9.685 15.113 12.026 1.00 87.12 637 VAL A C 1
ATOM 4531 O O . VAL A 1 637 ? 9.832 14.116 12.729 1.00 87.12 637 VAL A O 1
ATOM 4534 N N . VAL A 1 638 ? 10.390 16.229 12.172 1.00 88.12 638 VAL A N 1
ATOM 4535 C CA . VAL A 1 638 ? 11.403 16.445 13.210 1.00 88.12 638 VAL A CA 1
ATOM 4536 C C . VAL A 1 638 ? 11.147 17.793 13.846 1.00 88.12 638 VAL A C 1
ATOM 4538 O O . VAL A 1 638 ? 11.004 18.777 13.125 1.00 88.12 638 VAL A O 1
ATOM 4541 N N . ASP A 1 639 ? 11.110 17.872 15.170 1.00 86.06 639 ASP A N 1
ATOM 4542 C CA . ASP A 1 639 ? 10.841 19.136 15.844 1.00 86.06 639 ASP A CA 1
ATOM 4543 C C . ASP A 1 639 ? 11.891 20.202 15.461 1.00 86.06 639 ASP A C 1
ATOM 4545 O O . ASP A 1 639 ? 13.073 19.934 15.193 1.00 86.06 639 ASP A O 1
ATOM 4549 N N . PHE A 1 640 ? 11.454 21.460 15.397 1.00 82.75 640 PHE A N 1
ATOM 4550 C CA . PHE A 1 640 ? 12.298 22.592 14.996 1.00 82.75 640 PHE A CA 1
ATOM 4551 C C . PHE A 1 640 ? 13.614 22.692 15.795 1.00 82.75 640 PHE A C 1
ATOM 4553 O O . PHE A 1 640 ? 14.664 23.048 15.255 1.00 82.75 640 PHE A O 1
ATOM 4560 N N . ASN A 1 641 ? 13.587 22.309 17.071 1.00 82.88 641 ASN A N 1
ATOM 4561 C CA . ASN A 1 641 ? 14.748 22.310 17.958 1.00 82.88 641 ASN A CA 1
ATOM 4562 C C . ASN A 1 641 ? 15.752 21.171 17.678 1.00 82.88 641 ASN A C 1
ATOM 4564 O O . ASN A 1 641 ? 16.864 21.209 18.203 1.00 82.88 641 ASN A O 1
ATOM 4568 N N . GLY A 1 642 ? 15.409 20.212 16.812 1.00 80.06 642 GLY A N 1
ATOM 4569 C CA . GLY A 1 642 ? 16.263 19.084 16.441 1.00 80.06 642 GLY A CA 1
ATOM 4570 C C . GLY A 1 642 ? 16.489 18.097 17.589 1.00 80.06 642 GLY A C 1
ATOM 4571 O O . GLY A 1 642 ? 15.747 18.078 18.567 1.00 80.06 642 GLY A O 1
ATOM 4572 N N . GLY A 1 643 ? 17.535 17.276 17.469 1.00 79.38 643 GLY A N 1
ATOM 4573 C CA . GLY A 1 643 ? 17.896 16.243 18.446 1.00 79.38 643 GLY A CA 1
ATOM 4574 C C . GLY A 1 643 ? 17.511 14.827 18.018 1.00 79.38 643 GLY A C 1
ATOM 4575 O O . GLY A 1 643 ? 18.132 13.867 18.470 1.00 79.38 643 GLY A O 1
ATOM 4576 N N . ALA A 1 644 ? 16.565 14.680 17.088 1.00 86.56 644 ALA A N 1
ATOM 4577 C CA . ALA A 1 644 ? 16.255 13.389 16.491 1.00 86.56 644 ALA A CA 1
ATOM 4578 C C . ALA A 1 644 ? 17.360 12.939 15.522 1.00 86.56 644 ALA A C 1
ATOM 4580 O O . ALA A 1 644 ? 17.918 13.742 14.764 1.00 86.56 644 ALA A O 1
ATOM 4581 N N . THR A 1 645 ? 17.649 11.639 15.515 1.00 90.31 645 THR A N 1
ATOM 4582 C CA . THR A 1 645 ? 18.463 11.016 14.465 1.00 90.31 645 THR A CA 1
ATOM 4583 C C . THR A 1 645 ? 17.544 10.603 13.329 1.00 90.31 645 THR A C 1
ATOM 4585 O O . THR A 1 645 ? 16.577 9.874 13.544 1.00 90.31 645 THR A O 1
ATOM 4588 N N . ILE A 1 646 ? 17.838 11.081 12.122 1.00 89.94 646 ILE A N 1
ATOM 4589 C CA . ILE A 1 646 ? 17.108 10.696 10.922 1.00 89.94 646 ILE A CA 1
ATOM 4590 C C . ILE A 1 646 ? 17.821 9.542 10.228 1.00 89.94 646 ILE A C 1
ATOM 4592 O O . ILE A 1 646 ? 19.015 9.599 9.929 1.00 89.94 646 ILE A O 1
ATOM 4596 N N . THR A 1 647 ? 17.059 8.504 9.920 1.00 90.44 647 THR A N 1
ATOM 4597 C CA . THR A 1 647 ? 17.467 7.436 9.021 1.00 90.44 647 THR A CA 1
ATOM 4598 C C . THR A 1 647 ? 17.170 7.863 7.593 1.00 90.44 647 THR A C 1
ATOM 4600 O O . THR A 1 647 ? 16.013 8.020 7.192 1.00 90.44 647 THR A O 1
ATOM 4603 N N . VAL A 1 648 ? 18.220 8.005 6.796 1.00 88.06 648 VAL A N 1
ATOM 4604 C CA . VAL A 1 648 ? 18.132 8.283 5.368 1.00 88.06 648 VAL A CA 1
ATOM 4605 C C . VAL A 1 648 ? 18.281 6.962 4.630 1.00 88.06 648 VAL A C 1
ATOM 4607 O O . VAL A 1 648 ? 19.340 6.329 4.625 1.00 88.06 648 VAL A O 1
ATOM 4610 N N . ARG A 1 649 ? 17.195 6.535 3.990 1.00 86.00 649 ARG A N 1
ATOM 4611 C CA . ARG A 1 649 ? 17.215 5.386 3.089 1.00 86.00 649 ARG A CA 1
ATOM 4612 C C . ARG A 1 649 ? 17.418 5.879 1.674 1.00 86.00 649 ARG A C 1
ATOM 4614 O O . ARG A 1 649 ? 16.788 6.847 1.249 1.00 86.00 649 ARG A O 1
ATOM 4621 N N . GLY A 1 650 ? 18.265 5.200 0.928 1.00 82.38 650 GLY A N 1
ATOM 4622 C CA . GLY A 1 650 ? 18.582 5.567 -0.441 1.00 82.38 650 GLY A CA 1
ATOM 4623 C C . GLY A 1 650 ? 19.083 4.385 -1.235 1.00 82.38 650 GLY A C 1
ATOM 4624 O O . GLY A 1 650 ? 18.751 3.240 -0.932 1.00 82.38 650 GLY A O 1
ATOM 4625 N N . ILE A 1 651 ? 19.833 4.686 -2.285 1.00 77.12 651 ILE A N 1
ATOM 4626 C CA . ILE A 1 651 ? 20.429 3.683 -3.160 1.00 77.12 651 ILE A CA 1
ATOM 4627 C C . ILE A 1 651 ? 21.886 4.033 -3.430 1.00 77.12 651 ILE A C 1
ATOM 4629 O O . ILE A 1 651 ? 22.237 5.213 -3.529 1.00 77.12 651 ILE A O 1
ATOM 4633 N N . ALA A 1 652 ? 22.700 2.990 -3.579 1.00 77.50 652 ALA A N 1
ATOM 4634 C CA . ALA A 1 652 ? 24.102 3.041 -3.963 1.00 77.50 652 ALA A CA 1
ATOM 4635 C C . ALA A 1 652 ? 24.949 4.086 -3.206 1.00 77.50 652 ALA A C 1
ATOM 4637 O O . ALA A 1 652 ? 25.854 4.682 -3.803 1.00 77.50 652 ALA A O 1
ATOM 4638 N N . PHE A 1 653 ? 24.695 4.308 -1.911 1.00 80.81 653 PHE A N 1
ATOM 4639 C CA . PHE A 1 653 ? 25.518 5.187 -1.083 1.00 80.81 653 PHE A CA 1
ATOM 4640 C C . PHE A 1 653 ? 26.989 4.741 -1.134 1.00 80.81 653 PHE A C 1
ATOM 4642 O O . PHE A 1 653 ? 27.274 3.549 -0.979 1.00 80.81 653 PHE A O 1
ATOM 4649 N N . PRO A 1 654 ? 27.938 5.658 -1.399 1.00 75.69 654 PRO A N 1
ATOM 4650 C CA . PRO A 1 654 ? 29.350 5.311 -1.366 1.00 75.69 654 PRO A CA 1
ATOM 4651 C C . PRO A 1 654 ? 29.769 4.948 0.066 1.00 75.69 654 PRO A C 1
ATOM 4653 O O . PRO A 1 654 ? 29.207 5.445 1.041 1.00 75.69 654 PRO A O 1
ATOM 4656 N N . THR A 1 655 ? 30.764 4.074 0.207 1.00 74.25 655 THR A N 1
ATOM 4657 C CA . THR A 1 655 ? 31.306 3.698 1.519 1.00 74.25 655 THR A CA 1
ATOM 4658 C C . THR A 1 655 ? 31.944 4.910 2.189 1.00 74.25 655 THR A C 1
ATOM 4660 O O . THR A 1 655 ? 32.843 5.518 1.607 1.00 74.25 655 THR A O 1
ATOM 4663 N N . ASN A 1 656 ? 31.525 5.240 3.413 1.00 67.75 656 ASN A N 1
ATOM 4664 C CA . ASN A 1 656 ? 32.126 6.337 4.168 1.00 67.75 656 ASN A CA 1
ATOM 4665 C C . ASN A 1 656 ? 33.545 5.949 4.602 1.00 67.75 656 ASN A C 1
ATOM 4667 O O . ASN A 1 656 ? 33.736 5.078 5.449 1.00 67.75 656 ASN A O 1
ATOM 4671 N N . THR A 1 657 ? 34.543 6.586 3.996 1.00 68.25 657 THR A N 1
ATOM 4672 C CA . THR A 1 657 ? 35.948 6.489 4.405 1.00 68.25 657 THR A CA 1
ATOM 4673 C C . THR A 1 657 ? 36.468 7.878 4.746 1.00 68.25 657 THR A C 1
ATOM 4675 O O . THR A 1 657 ? 35.917 8.883 4.298 1.00 68.25 657 THR A O 1
ATOM 4678 N N . THR A 1 658 ? 37.579 7.965 5.477 1.00 62.44 658 THR A N 1
ATOM 4679 C CA . THR A 1 658 ? 38.235 9.250 5.787 1.00 62.44 658 THR A CA 1
ATOM 4680 C C . THR A 1 658 ? 38.604 10.064 4.538 1.00 62.44 658 THR A C 1
ATOM 4682 O O . THR A 1 658 ? 38.720 11.283 4.627 1.00 62.44 658 THR A O 1
ATOM 4685 N N . ALA A 1 659 ? 38.741 9.417 3.373 1.00 61.47 659 ALA A N 1
ATOM 4686 C CA . ALA A 1 659 ? 38.997 10.056 2.081 1.00 61.47 659 ALA A CA 1
ATOM 4687 C C . ALA A 1 659 ? 37.722 10.482 1.319 1.00 61.47 659 ALA A C 1
ATOM 4689 O O . ALA A 1 659 ? 37.809 11.308 0.413 1.00 61.47 659 ALA A O 1
ATOM 4690 N N . THR A 1 660 ? 36.548 9.943 1.668 1.00 70.62 660 THR A N 1
ATOM 4691 C CA . THR A 1 660 ? 35.247 10.243 1.028 1.00 70.62 660 THR A CA 1
ATOM 4692 C C . THR A 1 660 ? 34.120 10.457 2.056 1.00 70.62 660 THR A C 1
ATOM 4694 O O . THR A 1 660 ? 33.097 9.771 2.003 1.00 70.62 660 THR A O 1
ATOM 4697 N N . PRO A 1 661 ? 34.266 11.395 3.016 1.00 79.94 661 PRO A N 1
ATOM 4698 C CA . PRO A 1 661 ? 33.206 11.658 3.978 1.00 79.94 661 PRO A CA 1
ATOM 4699 C C . PRO A 1 661 ? 31.912 12.119 3.298 1.00 79.94 661 PRO A C 1
ATOM 4701 O O . PRO A 1 661 ? 31.938 12.866 2.309 1.00 79.94 661 PRO A O 1
ATOM 4704 N N . ILE A 1 662 ? 30.791 11.656 3.858 1.00 85.56 662 ILE A N 1
ATOM 4705 C CA . ILE A 1 662 ? 29.428 12.037 3.478 1.00 85.56 662 ILE A CA 1
ATOM 4706 C C . ILE A 1 662 ? 28.857 12.956 4.555 1.00 85.56 662 ILE A C 1
ATOM 4708 O O . ILE A 1 662 ? 28.989 12.686 5.751 1.00 85.56 662 ILE A O 1
ATOM 4712 N N . TRP A 1 663 ? 28.177 14.015 4.128 1.00 86.25 663 TRP A N 1
ATOM 4713 C CA . TRP A 1 663 ? 27.434 14.908 5.010 1.00 86.25 663 TRP A CA 1
ATOM 4714 C C . TRP A 1 663 ? 25.981 15.008 4.578 1.00 86.25 663 TRP A C 1
ATOM 4716 O O . TRP A 1 663 ? 25.688 15.107 3.387 1.00 86.25 663 TRP A O 1
ATOM 4726 N N . CYS A 1 664 ? 25.080 15.046 5.550 1.00 87.50 664 CYS A N 1
ATOM 4727 C CA . CYS A 1 664 ? 23.717 15.494 5.330 1.00 87.50 664 CYS A CA 1
ATOM 4728 C C . CYS A 1 664 ? 23.672 17.013 5.445 1.00 87.50 664 CYS A C 1
ATOM 4730 O O . CYS A 1 664 ? 24.179 17.594 6.396 1.00 87.50 664 CYS A O 1
ATOM 4732 N N . ASN A 1 665 ? 23.027 17.661 4.495 1.00 83.69 665 ASN A N 1
ATOM 4733 C CA . ASN A 1 665 ? 22.607 19.041 4.600 1.00 83.69 665 ASN A CA 1
ATOM 4734 C C . ASN A 1 665 ? 21.097 19.066 4.802 1.00 83.69 665 ASN A C 1
ATOM 4736 O O . ASN A 1 665 ? 20.325 18.759 3.889 1.00 83.69 665 ASN A O 1
ATOM 4740 N N . VAL A 1 666 ? 20.721 19.425 6.022 1.00 79.06 666 VAL A N 1
ATOM 4741 C CA . VAL A 1 666 ? 19.347 19.534 6.498 1.00 79.06 666 VAL A CA 1
ATOM 4742 C C . VAL A 1 666 ? 19.126 20.996 6.842 1.00 79.06 666 VAL A C 1
ATOM 4744 O O . VAL A 1 666 ? 19.873 21.539 7.654 1.00 79.06 666 VAL A O 1
ATOM 4747 N N . SER A 1 667 ? 18.142 21.661 6.235 1.00 72.38 667 SER A N 1
ATOM 4748 C CA . SER A 1 667 ? 17.819 23.056 6.587 1.00 72.38 667 SER A CA 1
ATOM 4749 C C . SER A 1 667 ? 19.019 24.020 6.446 1.00 72.38 667 SER A C 1
ATOM 4751 O O . SER A 1 667 ? 19.231 24.895 7.285 1.00 72.38 667 SER A O 1
ATOM 4753 N N . ASN A 1 668 ? 19.852 23.835 5.411 1.00 74.25 668 ASN A N 1
ATOM 4754 C CA . ASN A 1 668 ? 21.119 24.559 5.194 1.00 74.25 668 ASN A CA 1
ATOM 4755 C C . ASN A 1 668 ? 22.197 24.345 6.277 1.00 74.25 668 ASN A C 1
ATOM 4757 O O . ASN A 1 668 ? 23.181 25.084 6.322 1.00 74.25 668 ASN A O 1
ATOM 4761 N N . SER A 1 669 ? 22.037 23.335 7.132 1.00 79.75 669 SER A N 1
ATOM 4762 C CA . SER A 1 669 ? 23.020 22.930 8.133 1.00 79.75 669 SER A CA 1
ATOM 4763 C C . SER A 1 669 ? 23.685 21.622 7.726 1.00 79.75 669 SER A C 1
ATOM 4765 O O . SER A 1 669 ? 23.014 20.614 7.510 1.00 79.75 669 SER A O 1
ATOM 4767 N N . ILE A 1 670 ? 25.015 21.635 7.636 1.00 84.31 670 ILE A N 1
ATOM 4768 C CA . ILE A 1 670 ? 25.815 20.476 7.232 1.00 84.31 670 ILE A CA 1
ATOM 4769 C C . ILE A 1 670 ? 26.210 19.677 8.477 1.00 84.31 670 ILE A C 1
ATOM 4771 O O . ILE A 1 670 ? 26.944 20.171 9.331 1.00 84.31 670 ILE A O 1
ATOM 4775 N N . VAL A 1 671 ? 25.749 18.433 8.554 1.00 87.62 671 VAL A N 1
ATOM 4776 C CA . VAL A 1 671 ? 26.025 17.482 9.636 1.00 87.62 671 VAL A CA 1
ATOM 4777 C C . VAL A 1 671 ? 26.697 16.223 9.073 1.00 87.62 671 VAL A C 1
ATOM 4779 O O . VAL A 1 671 ? 26.384 15.807 7.954 1.00 87.62 671 VAL A O 1
ATOM 4782 N N . PRO A 1 672 ? 27.650 15.607 9.792 1.00 88.94 672 PRO A N 1
ATOM 4783 C CA . PRO A 1 672 ? 28.287 14.375 9.335 1.00 88.94 672 PRO A CA 1
ATOM 4784 C C . PRO A 1 672 ? 27.276 13.223 9.273 1.00 88.94 672 PRO A C 1
ATOM 4786 O O . PRO A 1 672 ? 26.405 13.112 10.135 1.00 88.94 672 PRO A O 1
ATOM 4789 N N . ALA A 1 673 ? 27.410 12.367 8.259 1.00 89.50 673 ALA A N 1
ATOM 4790 C CA . ALA A 1 673 ? 26.606 11.161 8.105 1.00 89.50 673 ALA A CA 1
ATOM 4791 C C . ALA A 1 673 ? 27.370 9.914 8.564 1.00 89.50 673 ALA A C 1
ATOM 4793 O O . ALA A 1 673 ? 28.554 9.753 8.258 1.00 89.50 673 ALA A O 1
ATOM 4794 N N . THR A 1 674 ? 26.674 8.978 9.204 1.00 89.62 674 THR A N 1
ATOM 4795 C CA . THR A 1 674 ? 27.184 7.631 9.480 1.00 89.62 674 THR A CA 1
ATOM 4796 C C . THR A 1 674 ? 26.579 6.668 8.466 1.00 89.62 674 THR A C 1
ATOM 4798 O O . THR A 1 674 ? 25.371 6.459 8.441 1.00 89.62 674 THR A O 1
ATOM 4801 N N . VAL A 1 675 ? 27.408 6.111 7.580 1.00 87.94 675 VAL A N 1
ATOM 4802 C CA . VAL A 1 675 ? 26.947 5.210 6.512 1.00 87.94 675 VAL A CA 1
ATOM 4803 C C . VAL A 1 675 ? 27.095 3.776 6.982 1.00 87.94 675 VAL A C 1
ATOM 4805 O O . VAL A 1 675 ? 28.200 3.352 7.312 1.00 87.94 675 VAL A O 1
ATOM 4808 N N . PHE A 1 676 ? 25.993 3.033 6.980 1.00 86.81 676 PHE A N 1
ATOM 4809 C CA . PHE A 1 676 ? 25.979 1.632 7.394 1.00 86.81 676 PHE A CA 1
ATOM 4810 C C . PHE A 1 676 ? 26.136 0.690 6.201 1.00 86.81 676 PHE A C 1
ATOM 4812 O O . PHE A 1 676 ? 26.832 -0.317 6.294 1.00 86.81 676 PHE A O 1
ATOM 4819 N N . ASN A 1 677 ? 25.492 1.010 5.076 1.00 84.62 677 ASN A N 1
ATOM 4820 C CA . ASN A 1 677 ? 25.585 0.257 3.825 1.00 84.62 677 ASN A CA 1
ATOM 4821 C C . ASN A 1 677 ? 25.174 1.131 2.624 1.00 84.62 677 ASN A C 1
ATOM 4823 O O . ASN A 1 677 ? 24.950 2.334 2.760 1.00 84.62 677 ASN A O 1
ATOM 4827 N N . ASP A 1 678 ? 25.064 0.520 1.445 1.00 78.56 678 ASP A N 1
ATOM 4828 C CA . ASP A 1 678 ? 24.709 1.174 0.183 1.00 78.56 678 ASP A CA 1
ATOM 4829 C C . ASP A 1 678 ? 23.262 1.709 0.123 1.00 78.56 678 ASP A C 1
ATOM 4831 O O . ASP A 1 678 ? 22.926 2.434 -0.811 1.00 78.56 678 ASP A O 1
ATOM 4835 N N . ALA A 1 679 ? 22.407 1.408 1.101 1.00 84.06 679 ALA A N 1
ATOM 4836 C CA . ALA A 1 679 ? 21.011 1.844 1.137 1.00 84.06 679 ALA A CA 1
ATOM 4837 C C . ALA A 1 679 ? 20.610 2.574 2.429 1.00 84.06 679 ALA A C 1
ATOM 4839 O O . ALA A 1 679 ? 19.498 3.101 2.510 1.00 84.06 679 ALA A O 1
ATOM 4840 N N . HIS A 1 680 ? 21.480 2.614 3.439 1.00 88.00 680 HIS A N 1
ATOM 4841 C CA . HIS A 1 680 ? 21.175 3.125 4.770 1.00 88.00 680 HIS A CA 1
ATOM 4842 C C . HIS A 1 680 ? 22.314 3.998 5.308 1.00 88.00 680 HIS A C 1
ATOM 4844 O O . HIS A 1 680 ? 23.453 3.543 5.463 1.00 88.00 680 HIS A O 1
ATOM 4850 N N . LEU A 1 681 ? 21.973 5.233 5.675 1.00 90.56 681 LEU A N 1
ATOM 4851 C CA . LEU A 1 681 ? 22.822 6.115 6.470 1.00 90.56 681 LEU A CA 1
ATOM 4852 C C . LEU A 1 681 ? 21.995 6.871 7.512 1.00 90.56 681 LEU A C 1
ATOM 4854 O O . LEU A 1 681 ? 20.786 7.042 7.352 1.00 90.56 681 LEU A O 1
ATOM 4858 N N . GLU A 1 682 ? 22.653 7.351 8.558 1.00 92.62 682 GLU A N 1
ATOM 4859 C CA . GLU A 1 682 ? 22.034 8.123 9.635 1.00 92.62 682 GLU A CA 1
ATOM 4860 C C . GLU A 1 682 ? 22.690 9.491 9.789 1.00 92.62 682 GLU A C 1
ATOM 4862 O O . GLU A 1 682 ? 23.902 9.642 9.608 1.00 92.62 682 GLU A O 1
ATOM 4867 N N . CYS A 1 683 ? 21.874 10.488 10.132 1.00 90.81 683 CYS A N 1
ATOM 4868 C CA . CYS A 1 683 ? 22.306 11.860 10.367 1.00 90.81 683 CYS A CA 1
ATOM 4869 C C . CYS A 1 683 ? 21.585 12.452 11.581 1.00 90.81 683 CYS A C 1
ATOM 4871 O O . CYS A 1 683 ? 20.366 12.339 11.708 1.00 90.81 683 CYS A O 1
ATOM 4873 N N . ALA A 1 684 ? 22.324 13.117 12.468 1.00 88.38 684 ALA A N 1
ATOM 4874 C CA . ALA A 1 684 ? 21.737 13.828 13.600 1.00 88.38 684 ALA A CA 1
ATOM 4875 C C . ALA A 1 684 ? 21.163 15.177 13.147 1.00 88.38 684 ALA A C 1
ATOM 4877 O O . ALA A 1 684 ? 21.835 15.945 12.458 1.00 88.38 684 ALA A O 1
ATOM 4878 N N . THR A 1 685 ? 19.931 15.487 13.545 1.00 86.94 685 THR A N 1
ATOM 4879 C CA . THR A 1 685 ? 19.334 16.802 13.283 1.00 86.94 685 THR A CA 1
ATOM 4880 C C . THR A 1 685 ? 19.713 17.795 14.375 1.00 86.94 685 THR A C 1
ATOM 4882 O O . THR A 1 685 ? 19.788 17.450 15.553 1.00 86.94 685 THR A O 1
ATOM 4885 N N . ILE A 1 686 ? 19.935 19.050 13.987 1.00 82.56 686 ILE A N 1
ATOM 4886 C CA . ILE A 1 686 ? 20.265 20.140 14.911 1.00 82.56 686 ILE A CA 1
ATOM 4887 C C . ILE A 1 686 ? 19.165 21.204 14.917 1.00 82.56 686 ILE A C 1
ATOM 4889 O O . ILE A 1 686 ? 18.353 21.272 13.986 1.00 82.56 686 ILE A O 1
ATOM 4893 N N . ALA A 1 687 ? 19.145 22.035 15.959 1.00 81.31 687 ALA A N 1
ATOM 4894 C CA . ALA A 1 687 ? 18.284 23.211 16.032 1.00 81.31 687 ALA A CA 1
ATOM 4895 C C . ALA A 1 687 ? 18.564 24.164 14.860 1.00 81.31 687 ALA A C 1
ATOM 4897 O O . ALA A 1 687 ? 19.722 24.412 14.523 1.00 81.31 687 ALA A O 1
ATOM 4898 N N . VAL A 1 688 ? 17.510 24.709 14.253 1.00 73.25 688 VAL A N 1
ATOM 4899 C CA . VAL A 1 688 ? 17.619 25.676 13.146 1.00 73.25 688 VAL A CA 1
ATOM 4900 C C . VAL A 1 688 ? 17.227 27.063 13.636 1.00 73.25 688 VAL A C 1
ATOM 4902 O O . VAL A 1 688 ? 16.525 27.201 14.629 1.00 73.25 688 VAL A O 1
ATOM 4905 N N . THR A 1 689 ? 17.734 28.112 12.989 1.00 65.12 689 THR A N 1
ATOM 4906 C CA . THR A 1 689 ? 17.558 29.497 13.446 1.00 65.12 689 THR A CA 1
ATOM 4907 C C . THR A 1 689 ? 16.393 30.243 12.791 1.00 65.12 689 THR A C 1
ATOM 4909 O O . THR A 1 689 ? 16.006 31.268 13.338 1.00 65.12 689 THR A O 1
ATOM 4912 N N . VAL A 1 690 ? 15.797 29.769 11.683 1.00 53.78 690 VAL A N 1
ATOM 4913 C CA . VAL A 1 690 ? 14.596 30.375 11.048 1.00 53.78 690 VAL A CA 1
ATOM 4914 C C . VAL A 1 690 ? 14.012 29.507 9.916 1.00 53.78 690 VAL A C 1
ATOM 4916 O O . VAL A 1 690 ? 14.744 29.170 8.990 1.00 53.78 690 VAL A O 1
ATOM 4919 N N . SER A 1 691 ? 12.685 29.298 9.910 1.00 47.44 691 SER A N 1
ATOM 4920 C CA . SER A 1 691 ? 11.840 29.202 8.696 1.00 47.44 691 SER A CA 1
ATOM 4921 C C . SER A 1 691 ? 10.340 29.355 9.049 1.00 47.44 691 SER A C 1
ATOM 4923 O O . SER A 1 691 ? 9.695 28.433 9.520 1.00 47.44 691 SER A O 1
ATOM 4925 N N . SER A 1 692 ? 9.807 30.580 8.909 1.00 47.25 692 SER A N 1
ATOM 4926 C CA . SER A 1 692 ? 8.388 31.001 8.730 1.00 47.25 692 SER A CA 1
ATOM 4927 C C . SER A 1 692 ? 7.196 30.360 9.486 1.00 47.25 692 SER A C 1
ATOM 4929 O O . SER A 1 692 ? 6.071 30.799 9.251 1.00 47.25 692 SER A O 1
ATOM 4931 N N . GLY A 1 693 ? 7.349 29.373 10.374 1.00 47.69 693 GLY A N 1
ATOM 4932 C CA . GLY A 1 693 ? 6.214 28.642 10.961 1.00 47.69 693 GLY A CA 1
ATOM 4933 C C . GLY A 1 693 ? 5.356 27.900 9.922 1.00 47.69 693 GLY A C 1
ATOM 4934 O O . GLY A 1 693 ? 4.254 27.452 10.236 1.00 47.69 693 GLY A O 1
ATOM 4935 N N . ALA A 1 694 ? 5.830 27.782 8.678 1.00 50.03 694 ALA A N 1
ATOM 4936 C CA . ALA A 1 694 ? 5.128 27.096 7.607 1.00 50.03 694 ALA A CA 1
ATOM 4937 C C . ALA A 1 694 ? 5.505 25.611 7.623 1.00 50.03 694 ALA A C 1
ATOM 4939 O O . ALA A 1 694 ? 6.684 25.270 7.601 1.00 50.03 694 ALA A O 1
ATOM 4940 N N . CYS A 1 695 ? 4.509 24.721 7.604 1.00 62.62 695 CYS A N 1
ATOM 4941 C CA . CYS A 1 695 ? 4.688 23.278 7.403 1.00 62.62 695 CYS A CA 1
ATOM 4942 C C . CYS A 1 695 ? 5.101 22.970 5.947 1.00 62.62 695 CYS A C 1
ATOM 4944 O O . CYS A 1 695 ? 4.392 22.273 5.225 1.00 62.62 695 CYS A O 1
ATOM 4946 N N . ALA A 1 696 ? 6.212 23.544 5.488 1.00 68.50 696 ALA A N 1
ATOM 4947 C CA . ALA A 1 696 ? 6.817 23.245 4.200 1.00 68.50 696 ALA A CA 1
ATOM 4948 C C . ALA A 1 696 ? 7.884 22.159 4.377 1.00 68.50 696 ALA A C 1
ATOM 4950 O O . ALA A 1 696 ? 8.602 22.137 5.376 1.00 68.50 696 ALA A O 1
ATOM 4951 N N . VAL A 1 697 ? 7.981 21.251 3.406 1.00 74.25 697 VAL A N 1
ATOM 4952 C CA . VAL A 1 697 ? 9.024 20.220 3.393 1.00 74.25 697 VAL A CA 1
ATOM 4953 C C . VAL A 1 697 ? 10.362 20.896 3.096 1.00 74.25 697 VAL A C 1
ATOM 4955 O O . VAL A 1 697 ? 10.571 21.418 2.001 1.00 74.25 697 VAL A O 1
ATOM 4958 N N . GLU A 1 698 ? 11.271 20.890 4.067 1.00 76.75 698 GLU A N 1
ATOM 4959 C CA . GLU A 1 698 ? 12.630 21.391 3.891 1.00 76.75 698 GLU A CA 1
ATOM 4960 C C . GLU A 1 698 ? 13.490 20.321 3.208 1.00 76.75 698 GLU A C 1
ATOM 4962 O O . GLU A 1 698 ? 13.522 19.181 3.679 1.00 76.75 698 GLU A O 1
ATOM 4967 N N . PRO A 1 699 ? 14.199 20.640 2.110 1.00 76.06 699 PRO A N 1
ATOM 4968 C CA . PRO A 1 699 ? 14.922 19.640 1.335 1.00 76.06 699 PRO A CA 1
ATOM 4969 C C . PRO A 1 699 ? 16.083 19.035 2.134 1.00 76.06 699 PRO A C 1
ATOM 4971 O O . PRO A 1 699 ? 16.870 19.754 2.755 1.00 76.06 699 PRO A O 1
ATOM 4974 N N . LEU A 1 700 ? 16.218 17.709 2.064 1.00 81.38 700 LEU A N 1
ATOM 4975 C CA . LEU A 1 700 ? 17.406 16.991 2.514 1.00 81.38 700 LEU A CA 1
ATOM 4976 C C . LEU A 1 700 ? 18.319 16.747 1.312 1.00 81.38 700 LEU A C 1
ATOM 4978 O O . LEU A 1 700 ? 17.917 16.122 0.332 1.00 81.38 700 LEU A O 1
ATOM 4982 N N . SER A 1 701 ? 19.578 17.160 1.431 1.00 80.25 701 SER A N 1
ATOM 4983 C CA . SER A 1 701 ? 20.608 16.885 0.425 1.00 80.25 701 SER A CA 1
ATOM 4984 C C . SER A 1 701 ? 21.809 16.197 1.057 1.00 80.25 701 SER A C 1
ATOM 4986 O O . SER A 1 701 ? 22.172 16.491 2.189 1.00 80.25 701 SER A O 1
ATOM 4988 N N . LEU A 1 702 ? 22.439 15.270 0.346 1.00 83.00 702 LEU A N 1
ATOM 4989 C CA . LEU A 1 702 ? 23.717 14.687 0.736 1.00 83.00 702 LEU A CA 1
ATOM 4990 C C . LEU A 1 702 ? 24.833 15.402 -0.016 1.00 83.00 702 LEU A C 1
ATOM 4992 O O . LEU A 1 702 ? 24.667 15.733 -1.189 1.00 83.00 702 LEU A O 1
ATOM 4996 N N . PHE A 1 703 ? 25.970 15.604 0.636 1.00 80.25 703 PHE A N 1
ATOM 4997 C CA . PHE A 1 703 ? 27.213 16.081 0.041 1.00 80.25 703 PHE A CA 1
ATOM 4998 C C . PHE A 1 703 ? 28.286 15.016 0.208 1.00 80.25 703 PHE A C 1
ATOM 5000 O O . PHE A 1 703 ? 28.394 14.406 1.271 1.00 80.25 703 PHE A O 1
ATOM 5007 N N . VAL A 1 704 ? 29.093 14.809 -0.830 1.00 75.38 704 VAL A N 1
ATOM 5008 C CA . VAL A 1 704 ? 30.198 13.841 -0.813 1.00 75.38 704 VAL A CA 1
ATOM 5009 C C . VAL A 1 704 ? 31.492 14.563 -1.187 1.00 75.38 704 VAL A C 1
ATOM 5011 O O . VAL A 1 704 ? 31.505 15.391 -2.099 1.00 75.38 704 VAL A O 1
ATOM 5014 N N . SER A 1 705 ? 32.582 14.283 -0.473 1.00 71.94 705 SER A N 1
ATOM 5015 C CA . SER A 1 705 ? 33.919 14.842 -0.752 1.00 71.94 705 SER A CA 1
ATOM 5016 C C . SER A 1 705 ? 34.870 13.808 -1.365 1.00 71.94 705 SER A C 1
ATOM 5018 O O . SER A 1 705 ? 34.457 12.716 -1.755 1.00 71.94 705 SER A O 1
ATOM 5020 N N . GLY A 1 706 ? 36.148 14.179 -1.507 1.00 70.06 706 GLY A N 1
ATOM 5021 C CA . GLY A 1 706 ? 37.175 13.339 -2.116 1.00 70.06 706 GLY A CA 1
ATOM 5022 C C . GLY A 1 706 ? 37.004 13.251 -3.628 1.00 70.06 706 GLY A C 1
ATOM 5023 O O . GLY A 1 706 ? 36.783 14.261 -4.302 1.00 70.06 706 GLY A O 1
ATOM 5024 N N . ASP A 1 707 ? 37.047 12.032 -4.164 1.00 62.16 707 ASP A N 1
ATOM 5025 C CA . ASP A 1 707 ? 36.879 11.758 -5.599 1.00 62.16 707 ASP A CA 1
ATOM 5026 C C . ASP A 1 707 ? 35.504 12.172 -6.154 1.00 62.16 707 ASP A C 1
ATOM 5028 O O . ASP A 1 707 ? 35.346 12.369 -7.367 1.00 62.16 707 ASP A O 1
ATOM 5032 N N . PHE A 1 708 ? 34.534 12.376 -5.256 1.00 62.94 708 PHE A N 1
ATOM 5033 C CA . PHE A 1 708 ? 33.160 12.787 -5.536 1.00 62.94 708 PHE A CA 1
ATOM 5034 C C . PHE A 1 708 ? 32.875 14.265 -5.194 1.00 62.94 708 PHE A C 1
ATOM 5036 O O . PHE A 1 708 ? 31.716 14.672 -5.226 1.00 62.94 708 PHE A O 1
ATOM 5043 N N . ALA A 1 709 ? 33.897 15.079 -4.887 1.00 62.88 709 ALA A N 1
ATOM 5044 C CA . ALA A 1 709 ? 33.731 16.485 -4.502 1.00 62.88 709 ALA A CA 1
ATOM 5045 C C . ALA A 1 709 ? 32.915 17.310 -5.521 1.00 62.88 709 ALA A C 1
ATOM 5047 O O . ALA A 1 709 ? 33.103 17.194 -6.734 1.00 62.88 709 ALA A O 1
ATOM 5048 N N . GLY A 1 710 ? 32.022 18.167 -5.010 1.00 62.31 710 GLY A N 1
ATOM 5049 C CA . GLY A 1 710 ? 31.110 18.999 -5.811 1.00 62.31 710 GLY A CA 1
ATOM 5050 C C . GLY A 1 710 ? 29.796 18.313 -6.200 1.00 62.31 710 GLY A C 1
ATOM 5051 O O . GLY A 1 710 ? 28.976 18.924 -6.880 1.00 62.31 710 GLY A O 1
ATOM 5052 N N . ARG A 1 711 ? 29.576 17.068 -5.760 1.00 70.50 711 ARG A N 1
ATOM 5053 C CA . ARG A 1 711 ? 28.347 16.312 -6.025 1.00 70.50 711 ARG A CA 1
ATOM 5054 C C . ARG A 1 711 ? 27.400 16.371 -4.840 1.00 70.50 711 ARG A C 1
ATOM 5056 O O . ARG A 1 711 ? 27.820 16.256 -3.688 1.00 70.50 711 ARG A O 1
ATOM 5063 N N . SER A 1 712 ? 26.114 16.505 -5.144 1.00 73.38 712 SER A N 1
ATOM 5064 C CA . SER A 1 712 ? 25.053 16.500 -4.147 1.00 73.38 712 SER A CA 1
ATOM 5065 C C . SER A 1 712 ? 23.811 15.759 -4.639 1.00 73.38 712 SER A C 1
ATOM 5067 O O . SER A 1 712 ? 23.568 15.667 -5.846 1.00 73.38 712 SER A O 1
ATOM 5069 N N . THR A 1 713 ? 23.020 15.223 -3.712 1.00 72.12 713 THR A N 1
ATOM 5070 C CA . THR A 1 713 ? 21.653 14.777 -4.006 1.00 72.12 713 THR A CA 1
ATOM 5071 C C . THR A 1 713 ? 20.699 15.962 -3.822 1.00 72.12 713 THR A C 1
ATOM 5073 O O . THR A 1 713 ? 20.680 16.534 -2.748 1.00 72.12 713 THR A O 1
ATOM 5076 N N . GLN A 1 714 ? 19.937 16.298 -4.863 1.00 64.88 714 GLN A N 1
ATOM 5077 C CA . GLN A 1 714 ? 18.814 17.247 -4.993 1.00 64.88 714 GLN A CA 1
ATOM 5078 C C . GLN A 1 714 ? 18.847 18.560 -4.197 1.00 64.88 714 GLN A C 1
ATOM 5080 O O . GLN A 1 714 ? 18.855 18.585 -2.974 1.00 64.88 714 GLN A O 1
ATOM 5085 N N . ARG A 1 715 ? 18.692 19.673 -4.926 1.00 54.25 715 ARG A N 1
ATOM 5086 C CA . ARG A 1 715 ? 18.350 20.996 -4.373 1.00 54.25 715 ARG A CA 1
ATOM 5087 C C . ARG A 1 715 ? 16.832 21.252 -4.329 1.00 54.25 715 ARG A C 1
ATOM 5089 O O . ARG A 1 715 ? 16.381 22.049 -3.516 1.00 54.25 715 ARG A O 1
ATOM 5096 N N . ASP A 1 716 ? 16.059 20.538 -5.155 1.00 51.62 716 ASP A N 1
ATOM 5097 C CA . ASP A 1 716 ? 14.631 20.788 -5.402 1.00 51.62 716 ASP A CA 1
ATOM 5098 C C . ASP A 1 716 ? 13.706 19.690 -4.824 1.00 51.62 716 ASP A C 1
ATOM 5100 O O . ASP A 1 716 ? 13.309 18.756 -5.514 1.00 51.62 716 ASP A O 1
ATOM 5104 N N . GLY A 1 717 ? 13.366 19.802 -3.537 1.00 48.94 717 GLY A N 1
ATOM 5105 C CA . GLY A 1 717 ? 12.006 19.593 -3.000 1.00 48.94 717 GLY A CA 1
ATOM 5106 C C . GLY A 1 717 ? 11.329 18.210 -2.902 1.00 48.94 717 GLY A C 1
ATOM 5107 O O . GLY A 1 717 ? 10.202 18.188 -2.416 1.00 48.94 717 GLY A O 1
ATOM 5108 N N . VAL A 1 718 ? 11.907 17.074 -3.320 1.00 53.56 718 VAL A N 1
ATOM 5109 C CA . VAL A 1 718 ? 11.145 15.790 -3.324 1.00 53.56 718 VAL A CA 1
ATOM 5110 C C . VAL A 1 718 ? 11.282 14.967 -2.035 1.00 53.56 718 VAL A C 1
ATOM 5112 O O . VAL A 1 718 ? 10.319 14.324 -1.623 1.00 53.56 718 VAL A O 1
ATOM 5115 N N . VAL A 1 719 ? 12.442 14.993 -1.370 1.00 70.56 719 VAL A N 1
ATOM 5116 C CA . VAL A 1 719 ? 12.670 14.274 -0.105 1.00 70.56 719 VAL A CA 1
ATOM 5117 C C . VAL A 1 719 ? 13.277 15.225 0.919 1.00 70.56 719 VAL A C 1
ATOM 5119 O O . VAL A 1 719 ? 14.270 15.900 0.648 1.00 70.56 719 VAL A O 1
ATOM 5122 N N . GLY A 1 720 ? 12.664 15.297 2.095 1.00 77.06 720 GLY A N 1
ATOM 5123 C CA . GLY A 1 720 ? 12.982 16.311 3.084 1.00 77.06 720 GLY A CA 1
ATOM 5124 C C . GLY A 1 720 ? 12.300 16.069 4.421 1.00 77.06 720 GLY A C 1
ATOM 5125 O O . GLY A 1 720 ? 11.689 15.021 4.632 1.00 77.06 720 GLY A O 1
ATOM 5126 N N . LEU A 1 721 ? 12.418 17.046 5.314 1.00 82.00 721 LEU A N 1
ATOM 5127 C CA . LEU A 1 721 ? 11.831 17.010 6.649 1.00 82.00 721 LEU A CA 1
ATOM 5128 C C . LEU A 1 721 ? 10.771 18.095 6.797 1.00 82.00 721 LEU A C 1
ATOM 5130 O O . LEU A 1 721 ? 10.962 19.230 6.365 1.00 82.00 721 LEU A O 1
ATOM 5134 N N . LEU A 1 722 ? 9.674 17.761 7.464 1.00 84.75 722 LEU A N 1
ATOM 5135 C CA . LEU A 1 722 ? 8.769 18.746 8.039 1.00 84.75 722 LEU A CA 1
ATOM 5136 C C . LEU A 1 722 ? 9.298 19.129 9.414 1.00 84.75 722 LEU A C 1
ATOM 5138 O O . LEU A 1 722 ? 9.519 18.256 10.254 1.00 84.75 722 LEU A O 1
ATOM 5142 N N . ARG A 1 723 ? 9.482 20.431 9.640 1.00 82.50 723 ARG A N 1
ATOM 5143 C CA . ARG A 1 723 ? 10.012 20.952 10.903 1.00 82.50 723 ARG A CA 1
ATOM 5144 C C . ARG A 1 723 ? 9.015 21.853 11.621 1.00 82.50 723 ARG A C 1
ATOM 5146 O O . ARG A 1 723 ? 9.198 23.070 11.630 1.00 82.50 723 ARG A O 1
ATOM 5153 N N . PRO A 1 724 ? 7.927 21.288 12.175 1.00 84.88 724 PRO A N 1
ATOM 5154 C CA . PRO A 1 724 ? 6.948 22.081 12.897 1.00 84.88 724 PRO A CA 1
ATOM 5155 C C . PRO A 1 724 ? 7.565 22.697 14.154 1.00 84.88 724 PRO A C 1
ATOM 5157 O O . PRO A 1 724 ? 8.506 22.169 14.754 1.00 84.88 724 PRO A O 1
ATOM 5160 N N . VAL A 1 725 ? 6.994 23.827 14.566 1.00 85.00 725 VAL A N 1
ATOM 5161 C CA . VAL A 1 725 ? 7.202 24.336 15.921 1.00 85.00 725 VAL A CA 1
ATOM 5162 C C . VAL A 1 725 ? 6.580 23.360 16.930 1.00 85.00 725 VAL A C 1
ATOM 5164 O O . VAL A 1 725 ? 5.585 22.711 16.596 1.00 85.00 725 VAL A O 1
ATOM 5167 N N . PRO A 1 726 ? 7.110 23.262 18.163 1.00 86.56 726 PRO A N 1
ATOM 5168 C CA . PRO A 1 726 ? 6.533 22.387 19.178 1.00 86.56 726 PRO A CA 1
ATOM 5169 C C . PRO A 1 726 ? 5.046 22.687 19.404 1.00 86.56 726 PRO A C 1
ATOM 5171 O O . PRO A 1 726 ? 4.660 23.854 19.554 1.00 86.56 726 PRO A O 1
ATOM 5174 N N . ALA A 1 727 ? 4.222 21.637 19.437 1.00 89.25 727 ALA A N 1
ATOM 5175 C CA . ALA A 1 727 ? 2.779 21.776 19.598 1.00 89.25 727 ALA A CA 1
ATOM 5176 C C . ALA A 1 727 ? 2.436 22.467 20.928 1.00 89.25 727 ALA A C 1
ATOM 5178 O O . ALA A 1 727 ? 3.076 22.240 21.959 1.00 89.25 727 ALA A O 1
ATOM 5179 N N . GLN A 1 728 ? 1.408 23.311 20.898 1.00 91.50 728 GLN A N 1
ATOM 5180 C CA . GLN A 1 728 ? 0.860 23.968 22.078 1.00 91.50 728 GLN A CA 1
ATOM 5181 C C . GLN A 1 728 ? -0.380 23.215 22.540 1.00 91.50 728 GLN A C 1
ATOM 5183 O O . GLN A 1 728 ? -1.350 23.118 21.794 1.00 91.50 728 GLN A O 1
ATOM 5188 N N . LEU A 1 729 ? -0.350 22.690 23.762 1.00 93.44 729 LEU A N 1
ATOM 5189 C CA . LEU A 1 729 ? -1.442 21.923 24.349 1.00 93.44 729 LEU A CA 1
ATOM 5190 C C . LEU A 1 729 ? -2.392 22.864 25.098 1.00 93.44 729 LEU A C 1
ATOM 5192 O O . LEU A 1 729 ? -1.956 23.755 25.819 1.00 93.44 729 LEU A O 1
ATOM 5196 N N . THR A 1 730 ? -3.696 22.677 24.908 1.00 94.50 730 THR A N 1
ATOM 5197 C CA . THR A 1 730 ? -4.759 23.463 25.553 1.00 94.50 730 THR A CA 1
ATOM 5198 C C . THR A 1 730 ? -5.555 22.605 26.533 1.00 94.50 730 THR A C 1
ATOM 5200 O O . THR A 1 730 ? -5.622 22.950 27.709 1.00 94.50 730 THR A O 1
ATOM 5203 N N . SER A 1 731 ? -6.092 21.460 26.102 1.00 93.94 731 SER A N 1
ATOM 5204 C CA . SER A 1 731 ? -6.829 20.539 26.984 1.00 93.94 731 SER A CA 1
ATOM 5205 C C . SER A 1 731 ? -6.538 19.069 26.680 1.00 93.94 731 SER A C 1
ATOM 5207 O O . SER A 1 731 ? -5.989 18.744 25.623 1.00 93.94 731 SER A O 1
ATOM 5209 N N . ALA A 1 732 ? -6.914 18.185 27.605 1.00 93.88 732 ALA A N 1
ATOM 5210 C CA . ALA A 1 732 ? -6.800 16.737 27.475 1.00 93.88 732 ALA A CA 1
ATOM 5211 C C . ALA A 1 732 ? -8.104 16.075 27.924 1.00 93.88 732 ALA A C 1
ATOM 5213 O O . ALA A 1 732 ? -8.406 16.056 29.111 1.00 93.88 732 ALA A O 1
ATOM 5214 N N . VAL A 1 733 ? -8.860 15.505 26.988 1.00 92.00 733 VAL A N 1
ATOM 5215 C CA . VAL A 1 733 ? -10.215 14.991 27.237 1.00 92.00 733 VAL A CA 1
ATOM 5216 C C . VAL A 1 733 ? -10.297 13.521 26.845 1.00 92.00 733 VAL A C 1
ATOM 5218 O O . VAL A 1 733 ? -9.909 13.151 25.738 1.00 92.00 733 VAL A O 1
ATOM 5221 N N . THR A 1 734 ? -10.808 12.657 27.716 1.00 89.00 734 THR A N 1
ATOM 5222 C CA . THR A 1 734 ? -11.074 11.253 27.345 1.00 89.00 734 THR A CA 1
ATOM 5223 C C . THR A 1 734 ? -12.258 11.130 26.385 1.00 89.00 734 THR A C 1
ATOM 5225 O O . THR A 1 734 ? -13.072 12.042 26.267 1.00 89.00 734 THR A O 1
ATOM 5228 N N . ILE A 1 735 ? -12.382 9.998 25.680 1.00 75.56 735 ILE A N 1
ATOM 5229 C CA . ILE A 1 735 ? -13.512 9.768 24.754 1.00 75.56 735 ILE A CA 1
ATOM 5230 C C . ILE A 1 735 ? -14.888 9.874 25.431 1.00 75.56 735 ILE A C 1
ATOM 5232 O O . ILE A 1 735 ? -15.868 10.224 24.780 1.00 75.56 735 ILE A O 1
ATOM 5236 N N . ASP A 1 736 ? -14.942 9.629 26.738 1.00 71.12 736 ASP A N 1
ATOM 5237 C CA . ASP A 1 736 ? -16.156 9.720 27.547 1.00 71.12 736 ASP A CA 1
ATOM 5238 C C . ASP A 1 736 ? -16.502 11.172 27.943 1.00 71.12 736 ASP A C 1
ATOM 5240 O O . ASP A 1 736 ? -17.462 11.408 28.671 1.00 71.12 736 ASP A O 1
ATOM 5244 N N . GLY A 1 737 ? -15.730 12.157 27.461 1.00 71.00 737 GLY A N 1
ATOM 5245 C CA . GLY A 1 737 ? -15.981 13.587 27.647 1.00 71.00 737 GLY A CA 1
ATOM 5246 C C . GLY A 1 737 ? -15.399 14.188 28.929 1.00 71.00 737 GLY A C 1
ATOM 5247 O O . GLY A 1 737 ? -15.649 15.360 29.206 1.00 71.00 737 GLY A O 1
ATOM 5248 N N . TYR A 1 738 ? -14.616 13.433 29.707 1.00 72.19 738 TYR A N 1
ATOM 5249 C CA . TYR A 1 738 ? -14.011 13.946 30.939 1.00 72.19 738 TYR A CA 1
ATOM 5250 C C . TYR A 1 738 ? -12.751 14.760 30.637 1.00 72.19 738 TYR A C 1
ATOM 5252 O O . TYR A 1 738 ? -11.728 14.210 30.218 1.00 72.19 738 TYR A O 1
ATOM 5260 N N . ASP A 1 739 ? -12.830 16.071 30.860 1.00 80.69 739 ASP A N 1
ATOM 5261 C CA . ASP A 1 739 ? -11.708 16.998 30.703 1.00 80.69 739 ASP A CA 1
ATOM 5262 C C . ASP A 1 739 ? -10.745 16.896 31.893 1.00 80.69 739 ASP A C 1
ATOM 5264 O O . ASP A 1 739 ? -11.141 17.057 33.046 1.00 80.69 739 ASP A O 1
ATOM 5268 N N . GLY A 1 740 ? -9.479 16.595 31.611 1.00 85.12 740 GLY A N 1
ATOM 5269 C CA . GLY A 1 740 ? -8.402 16.484 32.590 1.00 85.12 740 GLY A CA 1
ATOM 5270 C C . GLY A 1 740 ? -8.365 15.183 33.399 1.00 85.12 740 GLY A C 1
ATOM 5271 O O . GLY A 1 740 ? -7.561 15.094 34.329 1.00 85.12 740 GLY A O 1
ATOM 5272 N N . TYR A 1 741 ? -9.183 14.173 33.078 1.00 86.56 741 TYR A N 1
ATOM 5273 C CA . TYR A 1 741 ? -9.282 12.940 33.871 1.00 86.56 741 TYR A CA 1
ATOM 5274 C C . TYR A 1 741 ? -9.375 11.670 33.019 1.00 86.56 741 TYR A C 1
ATOM 5276 O O . TYR A 1 741 ? -10.085 11.636 32.014 1.00 86.56 741 TYR A O 1
ATOM 5284 N N . GLY A 1 742 ? -8.704 10.603 33.469 1.00 86.81 742 GLY A N 1
ATOM 5285 C CA . GLY A 1 742 ? -8.747 9.267 32.868 1.00 86.81 742 GLY A CA 1
ATOM 5286 C C . GLY A 1 742 ? -8.915 8.146 33.891 1.00 86.81 742 GLY A C 1
ATOM 5287 O O . GLY A 1 742 ? -8.445 8.241 35.021 1.00 86.81 742 GLY A O 1
ATOM 5288 N N . SER A 1 743 ? -9.589 7.064 33.494 1.00 84.06 743 SER A N 1
ATOM 5289 C CA . SER A 1 743 ? -9.824 5.894 34.353 1.00 84.06 743 SER A CA 1
ATOM 5290 C C . SER A 1 743 ? -8.561 5.051 34.532 1.00 84.06 743 SER A C 1
ATOM 5292 O O . SER A 1 743 ? -7.853 4.792 33.562 1.00 84.06 743 SER A O 1
ATOM 5294 N N . TYR A 1 744 ? -8.307 4.561 35.749 1.00 87.81 744 TYR A N 1
ATOM 5295 C CA . TYR A 1 744 ? -7.231 3.595 36.000 1.00 87.81 744 TYR A CA 1
ATOM 5296 C C . TYR A 1 744 ? -7.585 2.155 35.572 1.00 87.81 744 TYR A C 1
ATOM 5298 O O . TYR A 1 744 ? -6.690 1.364 35.289 1.00 87.81 744 TYR A O 1
ATOM 5306 N N . GLU A 1 745 ? -8.871 1.791 35.506 1.00 86.31 745 GLU A N 1
ATOM 5307 C CA . GLU A 1 745 ? -9.320 0.408 35.244 1.00 86.31 745 GLU A CA 1
ATOM 5308 C C . GLU A 1 745 ? -9.413 0.074 33.757 1.00 86.31 745 GLU A C 1
ATOM 5310 O O . GLU A 1 745 ? -9.328 -1.093 33.377 1.00 86.31 745 GLU A O 1
ATOM 5315 N N . GLN A 1 746 ? -9.612 1.088 32.916 1.00 86.19 746 GLN A N 1
ATOM 5316 C CA . GLN A 1 746 ? -9.970 0.902 31.518 1.00 86.19 746 GLN A CA 1
ATOM 5317 C C . GLN A 1 746 ? -9.011 1.661 30.611 1.00 86.19 746 GLN A C 1
ATOM 5319 O O . GLN A 1 746 ? -8.757 2.849 30.800 1.00 86.19 746 GLN A O 1
ATOM 5324 N N . ALA A 1 747 ? -8.507 0.960 29.597 1.00 90.38 747 ALA A N 1
ATOM 5325 C CA . ALA A 1 747 ? -7.727 1.582 28.544 1.00 90.38 747 ALA A CA 1
ATOM 5326 C C . ALA A 1 747 ? -8.642 2.474 27.697 1.00 90.38 747 ALA A C 1
ATOM 5328 O O . ALA A 1 747 ? -9.751 2.077 27.336 1.00 90.38 747 ALA A O 1
ATOM 5329 N N . THR A 1 748 ? -8.182 3.678 27.379 1.00 92.25 748 THR A N 1
ATOM 5330 C CA . THR A 1 748 ? -8.958 4.653 26.610 1.00 92.25 748 THR A CA 1
ATOM 5331 C C . THR A 1 748 ? -8.039 5.538 25.779 1.00 92.25 748 THR A C 1
ATOM 5333 O O . THR A 1 748 ? -6.823 5.531 25.950 1.00 92.25 748 THR A O 1
ATOM 5336 N N . TYR A 1 749 ? -8.612 6.314 24.866 1.00 93.38 749 TYR A N 1
ATOM 5337 C CA . TYR A 1 749 ? -7.876 7.361 24.167 1.00 93.38 749 TYR A CA 1
ATOM 5338 C C . TYR A 1 749 ? -8.129 8.707 24.836 1.00 93.38 749 TYR A C 1
ATOM 5340 O O . TYR A 1 749 ? -9.278 9.086 25.074 1.00 93.38 749 TYR A O 1
ATOM 5348 N N . VAL A 1 750 ? -7.050 9.450 25.052 1.00 94.75 750 VAL A N 1
ATOM 5349 C CA . VAL A 1 750 ? -7.086 10.837 25.502 1.00 94.75 750 VAL A CA 1
ATOM 5350 C C . VAL A 1 750 ? -6.894 11.744 24.297 1.00 94.75 750 VAL A C 1
ATOM 5352 O O . VAL A 1 750 ? -5.868 11.695 23.623 1.00 94.75 750 VAL A O 1
ATOM 5355 N N . THR A 1 751 ? -7.890 12.570 24.015 1.00 95.69 751 THR A N 1
ATOM 5356 C CA . THR A 1 751 ? -7.844 13.606 22.986 1.00 95.69 751 THR A CA 1
ATOM 5357 C C . THR A 1 751 ? -7.142 14.833 23.550 1.00 95.69 751 THR A C 1
ATOM 5359 O O . THR A 1 751 ? -7.703 15.548 24.377 1.00 95.69 751 THR A O 1
ATOM 5362 N N . LEU A 1 752 ? -5.919 15.089 23.096 1.00 95.44 752 LEU A N 1
ATOM 5363 C CA . LEU A 1 752 ? -5.233 16.350 23.339 1.00 95.44 752 LEU A CA 1
ATOM 5364 C C . LEU A 1 752 ? -5.712 17.371 22.308 1.00 95.44 752 LEU A C 1
ATOM 5366 O O . LEU A 1 752 ? -5.675 17.098 21.106 1.00 95.44 752 LEU A O 1
ATOM 5370 N N . THR A 1 753 ? -6.146 18.541 22.765 1.00 94.94 753 THR A N 1
ATOM 5371 C CA . THR A 1 753 ? -6.515 19.671 21.903 1.00 94.94 753 THR A CA 1
ATOM 5372 C C . THR A 1 753 ? -5.509 20.801 22.044 1.00 94.94 753 THR A C 1
ATOM 5374 O O . THR A 1 753 ? -4.843 20.931 23.074 1.00 94.94 753 THR A O 1
ATOM 5377 N N . GLY A 1 754 ? -5.364 21.614 21.002 1.00 92.44 754 GLY A N 1
ATOM 5378 C CA . GLY A 1 754 ? -4.317 22.623 20.955 1.00 92.44 754 GLY A CA 1
ATOM 5379 C C . GLY A 1 754 ? -4.032 23.148 19.554 1.00 92.44 754 GLY A C 1
ATOM 5380 O O . GLY A 1 754 ? -4.900 23.142 18.683 1.00 92.44 754 GLY A O 1
ATOM 5381 N N . PHE A 1 755 ? -2.802 23.606 19.340 1.00 88.94 755 PHE A N 1
ATOM 5382 C CA . PHE A 1 755 ? -2.331 24.152 18.070 1.00 88.94 755 PHE A CA 1
ATOM 5383 C C . PHE A 1 755 ? -0.987 23.542 17.668 1.00 88.94 755 PHE A C 1
ATOM 5385 O O . PHE A 1 755 ? -0.115 23.330 18.509 1.00 88.94 755 PHE A O 1
ATOM 5392 N N . GLY A 1 756 ? -0.794 23.338 16.364 1.00 85.44 756 GLY A N 1
ATOM 5393 C CA . GLY A 1 756 ? 0.498 22.950 15.797 1.00 85.44 756 GLY A CA 1
ATOM 5394 C C . GLY A 1 756 ? 0.731 21.445 15.724 1.00 85.44 756 GLY A C 1
ATOM 5395 O O . GLY A 1 756 ? 1.881 21.039 15.637 1.00 85.44 756 GLY A O 1
ATOM 5396 N N . PHE A 1 757 ? -0.323 20.621 15.748 1.00 89.12 757 PHE A N 1
ATOM 5397 C CA . PHE A 1 757 ? -0.178 19.182 15.537 1.00 89.12 757 PHE A CA 1
ATOM 5398 C C . PHE A 1 757 ? 0.045 18.860 14.059 1.00 89.12 757 PHE A C 1
ATOM 5400 O O . PHE A 1 757 ? -0.675 19.343 13.182 1.00 89.12 757 PHE A O 1
ATOM 5407 N N . VAL A 1 758 ? 0.999 17.971 13.795 1.00 88.00 758 VAL A N 1
ATOM 5408 C CA . VAL A 1 758 ? 1.277 17.422 12.464 1.00 88.00 758 VAL A CA 1
ATOM 5409 C C . VAL A 1 758 ? 1.266 15.900 12.537 1.00 88.00 758 VAL A C 1
ATOM 5411 O O . VAL A 1 758 ? 1.793 15.316 13.483 1.00 88.00 758 VAL A O 1
ATOM 5414 N N . SER A 1 759 ? 0.676 15.255 11.528 1.00 88.81 759 SER A N 1
ATOM 5415 C CA . SER A 1 759 ? 0.673 13.797 11.405 1.00 88.81 759 SER A CA 1
ATOM 5416 C C . SER A 1 759 ? 2.104 13.259 11.343 1.00 88.81 759 SER A C 1
ATOM 5418 O O . SER A 1 759 ? 2.827 13.529 10.384 1.00 88.81 759 SER A O 1
ATOM 5420 N N . SER A 1 760 ? 2.499 12.470 12.342 1.00 88.19 760 SER A N 1
ATOM 5421 C CA . SER A 1 760 ? 3.823 11.854 12.428 1.00 88.19 760 SER A CA 1
ATOM 5422 C C . SER A 1 760 ? 3.729 10.441 12.997 1.00 88.19 760 SER A C 1
ATOM 5424 O O . SER A 1 760 ? 3.123 10.227 14.042 1.00 88.19 760 SER A O 1
ATOM 5426 N N . ALA A 1 761 ? 4.380 9.478 12.340 1.00 84.62 761 ALA A N 1
ATOM 5427 C CA . ALA A 1 761 ? 4.490 8.100 12.833 1.00 84.62 761 ALA A CA 1
ATOM 5428 C C . ALA A 1 761 ? 5.438 7.969 14.042 1.00 84.62 761 ALA A C 1
ATOM 5430 O O . ALA A 1 761 ? 5.393 6.981 14.775 1.00 84.62 761 ALA A O 1
ATOM 5431 N N . ALA A 1 762 ? 6.302 8.965 14.245 1.00 88.56 762 ALA A N 1
ATOM 5432 C CA . ALA A 1 762 ? 7.192 9.046 15.395 1.00 88.56 762 ALA A CA 1
ATOM 5433 C C . ALA A 1 762 ? 6.604 9.885 16.537 1.00 88.56 762 ALA A C 1
ATOM 5435 O O . ALA A 1 762 ? 7.284 10.078 17.538 1.00 88.56 762 ALA A O 1
ATOM 5436 N N . ALA A 1 763 ? 5.353 10.350 16.417 1.00 92.12 763 ALA A N 1
ATOM 5437 C CA . ALA A 1 763 ? 4.709 11.103 17.481 1.00 92.12 763 ALA A CA 1
ATOM 5438 C C . ALA A 1 763 ? 4.675 10.291 18.783 1.00 92.12 763 ALA A C 1
ATOM 5440 O O . ALA A 1 763 ? 4.458 9.072 18.785 1.00 92.12 763 ALA A O 1
ATOM 5441 N N . ARG A 1 764 ? 4.901 10.982 19.899 1.00 94.00 764 ARG A N 1
ATOM 5442 C CA . ARG A 1 764 ? 4.855 10.405 21.245 1.00 94.00 764 ARG A CA 1
ATOM 5443 C C . ARG A 1 764 ? 4.077 11.316 22.173 1.00 94.00 764 ARG A C 1
ATOM 5445 O O . ARG A 1 764 ? 4.245 12.537 22.141 1.00 94.00 764 ARG A O 1
ATOM 5452 N N . CYS A 1 765 ? 3.270 10.704 23.031 1.00 95.12 765 CYS A N 1
ATOM 5453 C CA . CYS A 1 765 ? 2.661 11.387 24.163 1.00 95.12 765 CYS A CA 1
ATOM 5454 C C . CYS A 1 765 ? 3.239 10.824 25.457 1.00 95.12 765 CYS A C 1
ATOM 5456 O O . CYS A 1 765 ? 3.352 9.608 25.616 1.00 95.12 765 CYS A O 1
ATOM 5458 N N . VAL A 1 766 ? 3.574 11.712 26.386 1.00 93.25 766 VAL A N 1
ATOM 5459 C CA . VAL A 1 766 ? 4.118 11.356 27.700 1.00 93.25 766 VAL A CA 1
ATOM 5460 C C . VAL A 1 766 ? 3.233 11.963 28.775 1.00 93.25 766 VAL A C 1
ATOM 5462 O O . VAL A 1 766 ? 2.951 13.161 28.733 1.00 93.25 766 VAL A O 1
ATOM 5465 N N . LEU A 1 767 ? 2.825 11.146 29.748 1.00 92.94 767 LEU A N 1
ATOM 5466 C CA . LEU A 1 767 ? 2.240 11.615 31.001 1.00 92.94 767 LEU A CA 1
ATOM 5467 C C . LEU A 1 767 ? 3.320 11.598 32.086 1.00 92.94 767 LEU A C 1
ATOM 5469 O O . LEU A 1 767 ? 3.964 10.573 32.310 1.00 92.94 767 LEU A O 1
ATOM 5473 N N . GLN A 1 768 ? 3.507 12.720 32.776 1.00 91.38 768 GLN A N 1
ATOM 5474 C CA . GLN A 1 768 ? 4.548 12.877 33.797 1.00 91.38 768 GLN A CA 1
ATOM 5475 C C . GLN A 1 768 ? 4.103 13.782 34.951 1.00 91.38 768 GLN A C 1
ATOM 5477 O O . GLN A 1 768 ? 3.105 14.496 34.854 1.00 91.38 768 GLN A O 1
ATOM 5482 N N . ASN A 1 769 ? 4.872 13.801 36.039 1.00 89.31 769 ASN A N 1
ATOM 5483 C CA . ASN A 1 769 ? 4.628 14.693 37.179 1.00 89.31 769 ASN A CA 1
ATOM 5484 C C . ASN A 1 769 ? 4.902 16.174 36.849 1.00 89.31 769 ASN A C 1
ATOM 5486 O O . ASN A 1 769 ? 5.925 16.513 36.243 1.00 89.31 769 ASN A O 1
ATOM 5490 N N . SER A 1 770 ? 4.028 17.075 37.313 1.00 82.69 770 SER A N 1
ATOM 5491 C CA . SER A 1 770 ? 4.074 18.517 37.014 1.00 82.69 770 SER A CA 1
ATOM 5492 C C . SER A 1 770 ? 5.332 19.220 37.534 1.00 82.69 770 SER A C 1
ATOM 5494 O O . SER A 1 770 ? 5.850 20.116 36.872 1.00 82.69 770 SER A O 1
ATOM 5496 N N . SER A 1 771 ? 5.890 18.777 38.666 1.00 69.12 771 SER A N 1
ATOM 5497 C CA . SER A 1 771 ? 7.113 19.338 39.266 1.00 69.12 771 SER A CA 1
ATOM 5498 C C . SER A 1 771 ? 8.359 19.181 38.384 1.00 69.12 771 SER A C 1
ATOM 5500 O O . SER A 1 771 ? 9.343 19.892 38.576 1.00 69.12 771 SER A O 1
ATOM 5502 N N . SER A 1 772 ? 8.307 18.285 37.394 1.00 61.31 772 SER A N 1
ATOM 5503 C CA . SER A 1 772 ? 9.391 17.990 36.448 1.00 61.31 772 SER A CA 1
ATOM 5504 C C . SER A 1 772 ? 9.168 18.571 35.045 1.00 61.31 772 SER A C 1
ATOM 5506 O O . SER A 1 772 ? 10.021 18.453 34.164 1.00 61.31 772 SER A O 1
ATOM 5508 N N . ALA A 1 773 ? 8.037 19.244 34.823 1.00 58.69 773 ALA A N 1
ATOM 5509 C CA . ALA A 1 773 ? 7.596 19.731 33.520 1.00 58.69 773 ALA A CA 1
ATOM 5510 C C . ALA A 1 773 ? 8.325 20.988 33.011 1.00 58.69 773 ALA A C 1
ATOM 5512 O O . ALA A 1 773 ? 7.803 21.661 32.130 1.00 58.69 773 ALA A O 1
ATOM 5513 N N . ASN A 1 774 ? 9.531 21.291 33.498 1.00 59.78 774 ASN A N 1
ATOM 5514 C CA . ASN A 1 774 ? 10.358 22.401 33.001 1.00 59.78 774 ASN A CA 1
ATOM 5515 C C . ASN A 1 774 ? 11.591 21.942 32.197 1.00 59.78 774 ASN A C 1
ATOM 5517 O O . ASN A 1 774 ? 12.271 22.774 31.600 1.00 59.78 774 ASN A O 1
ATOM 5521 N N . ALA A 1 775 ? 11.883 20.637 32.133 1.00 60.28 775 ALA A N 1
ATOM 5522 C CA . ALA A 1 775 ? 12.983 20.107 31.323 1.00 60.28 775 ALA A CA 1
ATOM 5523 C C . ALA A 1 775 ? 12.573 19.942 29.844 1.00 60.28 775 ALA A C 1
ATOM 5525 O O . ALA A 1 775 ? 11.414 19.658 29.542 1.00 60.28 775 ALA A O 1
ATOM 5526 N N . SER A 1 776 ? 13.510 20.114 28.907 1.00 59.31 776 SER A N 1
ATOM 5527 C CA . SER A 1 776 ? 13.307 19.881 27.461 1.00 59.31 776 SER A CA 1
ATOM 5528 C C . SER A 1 776 ? 13.330 18.397 27.067 1.00 59.31 776 SER A C 1
ATOM 5530 O O . SER A 1 776 ? 13.010 18.058 25.934 1.00 59.31 776 SER A O 1
ATOM 5532 N N . SER A 1 777 ? 13.694 17.515 28.001 1.00 61.56 777 SER A N 1
ATOM 5533 C CA . SER A 1 777 ? 13.623 16.061 27.865 1.00 61.56 777 SER A CA 1
ATOM 5534 C C . SER A 1 777 ? 13.098 15.468 29.181 1.00 61.56 777 SER A C 1
ATOM 5536 O O . SER A 1 777 ? 13.595 15.866 30.241 1.00 61.56 777 SER A O 1
ATOM 5538 N N . PRO A 1 778 ? 12.080 14.589 29.155 1.00 60.09 778 PRO A N 1
ATOM 5539 C CA . PRO A 1 778 ? 11.570 13.926 30.351 1.00 60.09 778 PRO A CA 1
ATOM 5540 C C . PRO A 1 778 ? 12.662 13.066 31.004 1.00 60.09 778 PRO A C 1
ATOM 5542 O O . PRO A 1 778 ? 13.229 12.179 30.369 1.00 60.09 778 PRO A O 1
ATOM 5545 N N . SER A 1 779 ? 12.971 13.292 32.281 1.00 59.78 779 SER A N 1
ATOM 5546 C CA . SER A 1 779 ? 13.787 12.346 33.051 1.00 59.78 779 SER A CA 1
ATOM 5547 C C . SER A 1 779 ? 12.989 11.066 33.307 1.00 59.78 779 SER A C 1
ATOM 5549 O O . SER A 1 779 ? 11.840 11.147 33.731 1.00 59.78 779 SER A O 1
ATOM 5551 N N . ALA A 1 780 ? 13.598 9.891 33.126 1.00 59.25 780 ALA A N 1
ATOM 5552 C CA . ALA A 1 780 ? 12.922 8.599 33.306 1.00 59.25 780 ALA A CA 1
ATOM 5553 C C . ALA A 1 780 ? 12.259 8.424 34.692 1.00 59.25 780 ALA A C 1
ATOM 5555 O O . ALA A 1 780 ? 11.246 7.744 34.801 1.00 59.25 780 ALA A O 1
ATOM 5556 N N . GLU A 1 781 ? 12.779 9.078 35.738 1.00 58.91 781 GLU A N 1
ATOM 5557 C CA . GLU A 1 781 ? 12.231 9.028 37.105 1.00 58.91 781 GLU A CA 1
ATOM 5558 C C . GLU A 1 781 ? 10.893 9.771 37.285 1.00 58.91 781 GLU A C 1
ATOM 5560 O O . GLU A 1 781 ? 10.264 9.648 38.335 1.00 58.91 781 GLU A O 1
ATOM 5565 N N . THR A 1 782 ? 10.431 10.542 36.294 1.00 78.19 782 THR A N 1
ATOM 5566 C CA . THR A 1 782 ? 9.222 11.379 36.416 1.00 78.19 782 THR A CA 1
ATOM 5567 C C . THR A 1 782 ? 8.110 11.028 35.427 1.00 78.19 782 THR A C 1
ATOM 5569 O O . THR A 1 782 ? 7.025 11.613 35.505 1.00 78.19 782 THR A O 1
ATOM 5572 N N . ILE A 1 783 ? 8.357 10.061 34.537 1.00 87.00 783 ILE A N 1
ATOM 5573 C CA . ILE A 1 783 ? 7.407 9.555 33.542 1.00 87.00 783 ILE A CA 1
ATOM 5574 C C . ILE A 1 783 ? 6.494 8.516 34.194 1.00 87.00 783 ILE A C 1
ATOM 5576 O O . ILE A 1 783 ? 6.960 7.548 34.789 1.00 87.00 783 ILE A O 1
ATOM 5580 N N . ILE A 1 784 ? 5.185 8.700 34.047 1.00 89.81 784 ILE A N 1
ATOM 5581 C CA . ILE A 1 784 ? 4.181 7.719 34.475 1.00 89.81 784 ILE A CA 1
ATOM 5582 C C . ILE A 1 784 ? 3.982 6.689 33.379 1.00 89.81 784 ILE A C 1
ATOM 5584 O O . ILE A 1 784 ? 4.025 5.489 33.633 1.00 89.81 784 ILE A O 1
ATOM 5588 N N . TYR A 1 785 ? 3.770 7.171 32.156 1.00 92.50 785 TYR A N 1
ATOM 5589 C CA . TYR A 1 785 ? 3.804 6.340 30.967 1.00 92.50 785 TYR A CA 1
ATOM 5590 C C . TYR A 1 785 ? 4.123 7.173 29.728 1.00 92.50 785 TYR A C 1
ATOM 5592 O O . TYR A 1 785 ? 3.895 8.386 29.677 1.00 92.50 785 TYR A O 1
ATOM 5600 N N . GLU A 1 786 ? 4.619 6.478 28.716 1.00 93.25 786 GLU A N 1
ATOM 5601 C CA . GLU A 1 786 ? 4.820 6.986 27.369 1.00 93.25 786 GLU A CA 1
ATOM 5602 C C . GLU A 1 786 ? 4.057 6.090 26.397 1.00 93.25 786 GLU A C 1
ATOM 5604 O O . GLU A 1 786 ? 4.013 4.869 26.569 1.00 93.25 786 GLU A O 1
ATOM 5609 N N . THR A 1 787 ? 3.452 6.692 25.377 1.00 94.31 787 THR A N 1
ATOM 5610 C CA . THR A 1 787 ? 2.774 5.955 24.315 1.00 94.31 787 THR A CA 1
ATOM 5611 C C . THR A 1 787 ? 3.243 6.393 22.934 1.00 94.31 787 THR A C 1
ATOM 5613 O O . THR A 1 787 ? 3.405 7.582 22.640 1.00 94.31 787 THR A O 1
ATOM 5616 N N . SER A 1 788 ? 3.444 5.388 22.084 1.00 94.00 788 SER A N 1
ATOM 5617 C CA . SER A 1 788 ? 3.675 5.505 20.648 1.00 94.00 788 SER A CA 1
ATOM 5618 C C . SER A 1 788 ? 2.406 5.396 19.814 1.00 94.00 788 SER A C 1
ATOM 5620 O O . SER A 1 788 ? 2.436 5.720 18.628 1.00 94.00 788 SER A O 1
ATOM 5622 N N . ASP A 1 789 ? 1.305 4.951 20.421 1.00 95.12 789 ASP A N 1
ATOM 5623 C CA . ASP A 1 789 ? 0.003 4.855 19.774 1.00 95.12 789 ASP A CA 1
ATOM 5624 C C . ASP A 1 789 ? -0.694 6.219 19.850 1.00 95.12 789 ASP A C 1
ATOM 5626 O O . ASP A 1 789 ? -1.413 6.552 20.800 1.00 95.12 789 ASP A O 1
ATOM 5630 N N . VAL A 1 790 ? -0.374 7.042 18.850 1.00 94.44 790 VAL A N 1
ATOM 5631 C CA . VAL A 1 790 ? -0.885 8.397 18.669 1.00 94.44 790 VAL A CA 1
ATOM 5632 C C . VAL A 1 790 ? -1.631 8.474 17.342 1.00 94.44 790 VAL A C 1
ATOM 5634 O O . VAL A 1 790 ? -1.053 8.296 16.270 1.00 94.44 790 VAL A O 1
ATOM 5637 N N . VAL A 1 791 ? -2.920 8.792 17.407 1.00 92.75 791 VAL A N 1
ATOM 5638 C CA . VAL A 1 791 ? -3.783 8.963 16.237 1.00 92.75 791 VAL A CA 1
ATOM 5639 C C . VAL A 1 791 ? -3.938 10.451 15.945 1.00 92.75 791 VAL A C 1
ATOM 5641 O O . VAL A 1 791 ? -4.497 11.206 16.744 1.00 92.75 791 VAL A O 1
ATOM 5644 N N . PHE A 1 792 ? -3.459 10.887 14.783 1.00 89.56 792 PHE A N 1
ATOM 5645 C CA . PHE A 1 792 ? -3.674 12.251 14.307 1.00 89.56 792 PHE A CA 1
ATOM 5646 C C . PHE A 1 792 ? -5.144 12.450 13.916 1.00 89.56 792 PHE A C 1
ATOM 5648 O O . PHE A 1 792 ? -5.656 11.735 13.056 1.00 89.56 792 PHE A O 1
ATOM 5655 N N . VAL A 1 793 ? -5.821 13.418 14.541 1.00 87.56 793 VAL A N 1
ATOM 5656 C CA . VAL A 1 793 ? -7.228 13.747 14.246 1.00 87.56 793 VAL A CA 1
ATOM 5657 C C . VAL A 1 793 ? -7.315 14.986 13.355 1.00 87.56 793 VAL A C 1
ATOM 5659 O O . VAL A 1 793 ? -8.103 15.025 12.414 1.00 87.56 793 VAL A O 1
ATOM 5662 N N . GLY A 1 794 ? -6.474 15.989 13.608 1.00 84.94 794 GLY A N 1
ATOM 5663 C CA . GLY A 1 794 ? -6.354 17.186 12.784 1.00 84.94 794 GLY A CA 1
ATOM 5664 C C . GLY A 1 794 ? -5.305 18.149 13.335 1.00 84.94 794 GLY A C 1
ATOM 5665 O O . GLY A 1 794 ? -4.705 17.905 14.376 1.00 84.94 794 GLY A O 1
ATOM 5666 N N . ALA A 1 795 ? -5.109 19.291 12.672 1.00 84.56 795 ALA A N 1
ATOM 5667 C CA . ALA A 1 795 ? -4.100 20.280 13.082 1.00 84.56 795 ALA A CA 1
ATOM 5668 C C . ALA A 1 795 ? -4.314 20.859 14.500 1.00 84.56 795 ALA A C 1
ATOM 5670 O O . ALA A 1 795 ? -3.406 21.469 15.068 1.00 84.56 795 ALA A O 1
ATOM 5671 N N . SER A 1 796 ? -5.511 20.670 15.065 1.00 90.56 796 SER A N 1
ATOM 5672 C CA . SER A 1 796 ? -5.909 21.125 16.398 1.00 90.56 796 SER A CA 1
ATOM 5673 C C . SER A 1 796 ? -6.084 20.011 17.432 1.00 90.56 796 SER A C 1
ATOM 5675 O O . SER A 1 796 ? -6.367 20.312 18.592 1.00 90.56 796 SER A O 1
ATOM 5677 N N . SER A 1 797 ? -5.959 18.733 17.051 1.00 92.44 797 SER A N 1
ATOM 5678 C CA . SER A 1 797 ? -6.112 17.637 18.012 1.00 92.44 797 SER A CA 1
ATOM 5679 C C . SER A 1 797 ? -5.445 16.327 17.598 1.00 92.44 797 SER A C 1
ATOM 5681 O O . SER A 1 797 ? -5.368 15.965 16.420 1.00 92.44 797 SER A O 1
ATOM 5683 N N . VAL A 1 798 ? -5.010 15.578 18.608 1.00 94.94 798 VAL A N 1
ATOM 5684 C CA . VAL A 1 798 ? -4.462 14.220 18.493 1.00 94.94 798 VAL A CA 1
ATOM 5685 C C . VAL A 1 798 ? -5.043 13.341 19.593 1.00 94.94 798 VAL A C 1
ATOM 5687 O O . VAL A 1 798 ? -5.441 13.838 20.643 1.00 94.94 798 VAL A O 1
ATOM 5690 N N . ARG A 1 799 ? -5.093 12.029 19.376 1.00 94.88 799 ARG A N 1
ATOM 5691 C CA . ARG A 1 799 ? -5.540 11.053 20.374 1.00 94.88 799 ARG A CA 1
ATOM 5692 C C . ARG A 1 799 ? -4.375 10.176 20.801 1.00 94.88 799 ARG A C 1
ATOM 5694 O O . ARG A 1 799 ? -3.828 9.454 19.980 1.00 94.88 799 ARG A O 1
ATOM 5701 N N . CYS A 1 800 ? -4.027 10.223 22.078 1.00 95.94 800 CYS A N 1
ATOM 5702 C CA . CYS A 1 800 ? -2.978 9.409 22.680 1.00 95.94 800 CYS A CA 1
ATOM 5703 C C . CYS A 1 800 ? -3.607 8.214 23.403 1.00 95.94 800 CYS A C 1
ATOM 5705 O O . CYS A 1 800 ? -4.568 8.387 24.157 1.00 95.94 800 CYS A O 1
ATOM 5707 N N . PHE A 1 801 ? -3.084 7.009 23.192 1.00 95.75 801 PHE A N 1
ATOM 5708 C CA . PHE A 1 801 ? -3.569 5.822 23.891 1.00 95.75 801 PHE A CA 1
ATOM 5709 C C . PHE A 1 801 ? -3.094 5.780 25.347 1.00 95.75 801 PHE A C 1
ATOM 5711 O O . PHE A 1 801 ? -1.893 5.794 25.618 1.00 95.75 801 PHE A O 1
ATOM 5718 N N . GLN A 1 802 ? -4.039 5.665 26.274 1.00 93.94 802 GLN A N 1
ATOM 5719 C CA . GLN A 1 802 ? -3.797 5.432 27.690 1.00 93.94 802 GLN A CA 1
ATOM 5720 C C . GLN A 1 802 ? -4.083 3.955 28.025 1.00 93.94 802 GLN A C 1
ATOM 5722 O O . GLN A 1 802 ? -5.224 3.511 27.866 1.00 93.94 802 GLN A O 1
ATOM 5727 N N . PRO A 1 803 ? -3.104 3.189 28.536 1.00 94.38 803 PRO A N 1
ATOM 5728 C CA . PRO A 1 803 ? -3.331 1.813 28.974 1.00 94.38 803 PRO A CA 1
ATOM 5729 C C . PRO A 1 803 ? -4.123 1.730 30.293 1.00 94.38 803 PRO A C 1
ATOM 5731 O O . PRO A 1 803 ? -4.202 2.688 31.062 1.00 94.38 803 PRO A O 1
ATOM 5734 N N . ALA A 1 804 ? -4.691 0.552 30.570 1.00 91.69 804 ALA A N 1
ATOM 5735 C CA . ALA A 1 804 ? -5.284 0.225 31.868 1.00 91.69 804 ALA A CA 1
ATOM 5736 C C . ALA A 1 804 ? -4.203 -0.115 32.911 1.00 91.69 804 ALA A C 1
ATOM 5738 O O . ALA A 1 804 ? -3.092 -0.511 32.562 1.00 91.69 804 ALA A O 1
ATOM 5739 N N . GLY A 1 805 ? -4.547 -0.019 34.195 1.00 89.69 805 GLY A N 1
ATOM 5740 C CA . GLY A 1 805 ? -3.680 -0.402 35.313 1.00 89.69 805 GLY A CA 1
ATOM 5741 C C . GLY A 1 805 ? -2.594 0.618 35.662 1.00 89.69 805 GLY A C 1
ATOM 5742 O O . GLY A 1 805 ? -1.655 0.279 36.381 1.00 89.69 805 GLY A O 1
ATOM 5743 N N . LEU A 1 806 ? -2.700 1.854 35.165 1.00 91.31 806 LEU A N 1
ATOM 5744 C CA . LEU A 1 806 ? -1.788 2.937 35.533 1.00 91.31 806 LEU A CA 1
ATOM 5745 C C . LEU A 1 806 ? -1.936 3.309 37.020 1.00 91.31 806 LEU A C 1
ATOM 5747 O O . LEU A 1 806 ? -3.040 3.229 37.568 1.00 91.31 806 LEU A O 1
ATOM 5751 N N . PRO A 1 807 ? -0.848 3.740 37.687 1.00 90.88 807 PRO A N 1
ATOM 5752 C CA . PRO A 1 807 ? -0.922 4.194 39.068 1.00 90.88 807 PRO A CA 1
ATOM 5753 C C . PRO A 1 807 ? -1.813 5.436 39.175 1.00 90.88 807 PRO A C 1
ATOM 5755 O O . PRO A 1 807 ? -1.732 6.350 38.356 1.00 90.88 807 PRO A O 1
ATOM 5758 N N . VAL A 1 808 ? -2.653 5.464 40.210 1.00 91.06 808 VAL A N 1
ATOM 5759 C CA . VAL A 1 808 ? -3.532 6.602 40.507 1.00 91.06 808 VAL A CA 1
ATOM 5760 C C . VAL A 1 808 ? -2.686 7.838 40.815 1.00 91.06 808 VAL A C 1
ATOM 5762 O O . VAL A 1 808 ? -1.724 7.755 41.585 1.00 91.06 808 VAL A O 1
ATOM 5765 N N . SER A 1 809 ? -3.049 8.984 40.236 1.00 91.06 809 SER A N 1
ATOM 5766 C CA . SER A 1 809 ? -2.313 10.236 40.412 1.00 91.06 809 SER A CA 1
ATOM 5767 C C . SER A 1 809 ? -2.409 10.721 41.861 1.00 91.06 809 SER A C 1
ATOM 5769 O O . SER A 1 809 ? -3.438 11.229 42.298 1.00 91.06 809 SER A O 1
ATOM 5771 N N . SER A 1 810 ? -1.325 10.579 42.622 1.00 88.38 810 SER A N 1
ATOM 5772 C CA . SER A 1 810 ? -1.200 11.130 43.982 1.00 88.38 810 SER A CA 1
ATOM 5773 C C . SER A 1 810 ? -0.588 12.535 44.007 1.00 88.38 810 SER A C 1
ATOM 5775 O O . SER A 1 810 ? -0.699 13.250 45.002 1.00 88.38 810 SER A O 1
ATOM 5777 N N . THR A 1 811 ? 0.032 12.948 42.903 1.00 87.62 811 THR A N 1
ATOM 5778 C CA . THR A 1 811 ? 0.564 14.293 42.660 1.00 87.62 811 THR A CA 1
ATOM 5779 C C . THR A 1 811 ? 0.036 14.817 41.329 1.00 87.62 811 THR A C 1
ATOM 5781 O O . THR A 1 811 ? -0.340 14.003 40.489 1.00 87.62 811 THR A O 1
ATOM 5784 N N . PRO A 1 812 ? 0.037 16.140 41.078 1.00 88.00 812 PRO A N 1
ATOM 5785 C CA . PRO A 1 812 ? -0.473 16.668 39.822 1.00 88.00 812 PRO A CA 1
ATOM 5786 C C . PRO A 1 812 ? 0.351 16.184 38.624 1.00 88.00 812 PRO A C 1
ATOM 5788 O O . PRO A 1 812 ? 1.560 16.410 38.558 1.00 88.00 812 PRO A O 1
ATOM 5791 N N . THR A 1 813 ? -0.317 15.555 37.661 1.00 91.88 813 THR A N 1
ATOM 5792 C CA . THR A 1 813 ? 0.293 15.064 36.419 1.00 91.88 813 THR A CA 1
ATOM 5793 C C . THR A 1 813 ? -0.105 15.900 35.202 1.00 91.88 813 THR A C 1
ATOM 5795 O O . THR A 1 813 ? -1.144 16.567 35.197 1.00 91.88 813 THR A O 1
ATOM 5798 N N . VAL A 1 814 ? 0.754 15.911 34.182 1.00 92.31 814 VAL A N 1
ATOM 5799 C CA . VAL A 1 814 ? 0.582 16.690 32.950 1.00 92.31 814 VAL A CA 1
ATOM 5800 C C . VAL A 1 814 ? 0.999 15.891 31.719 1.00 92.31 814 VAL A C 1
ATOM 5802 O O . VAL A 1 814 ? 1.954 15.111 31.768 1.00 92.31 814 VAL A O 1
ATOM 5805 N N . PHE A 1 815 ? 0.302 16.117 30.607 1.00 93.31 815 PHE A N 1
ATOM 5806 C CA . PHE A 1 815 ? 0.684 15.596 29.301 1.00 93.31 815 PHE A CA 1
ATOM 5807 C C . PHE A 1 815 ? 1.687 16.495 28.594 1.00 93.31 815 PHE A C 1
ATOM 5809 O O . PHE A 1 815 ? 1.611 17.725 28.661 1.00 93.31 815 PHE A O 1
ATOM 5816 N N . ARG A 1 816 ? 2.571 15.844 27.842 1.00 92.12 816 ARG A N 1
ATOM 5817 C CA . ARG A 1 816 ? 3.469 16.432 26.855 1.00 92.12 816 ARG A CA 1
ATOM 5818 C C . ARG A 1 816 ? 3.383 15.680 25.542 1.00 92.12 816 ARG A C 1
ATOM 5820 O O . ARG A 1 816 ? 3.093 14.484 25.514 1.00 92.12 816 ARG A O 1
ATOM 5827 N N . TYR A 1 817 ? 3.680 16.399 24.471 1.00 92.81 817 TYR A N 1
ATOM 5828 C CA . TYR A 1 817 ? 3.629 15.894 23.111 1.00 92.81 817 TYR A CA 1
ATOM 5829 C C . TYR A 1 817 ? 4.940 16.197 22.383 1.00 92.81 817 TYR A C 1
ATOM 5831 O O . TYR A 1 817 ? 5.511 17.279 22.545 1.00 92.81 817 TYR A O 1
ATOM 5839 N N . SER A 1 818 ? 5.393 15.236 21.584 1.00 92.50 818 SER A N 1
ATOM 5840 C CA . SER A 1 818 ? 6.529 15.365 20.673 1.00 92.50 818 SER A CA 1
ATOM 5841 C C . SER A 1 818 ? 6.120 14.900 19.279 1.00 92.50 818 SER A C 1
ATOM 5843 O O . SER A 1 818 ? 5.402 13.904 19.144 1.00 92.50 818 SER A O 1
ATOM 5845 N N . HIS A 1 819 ? 6.588 15.599 18.241 1.00 90.38 819 HIS A N 1
ATOM 5846 C CA . HIS A 1 819 ? 6.359 15.184 16.859 1.00 90.38 819 HIS A CA 1
ATOM 5847 C C . HIS A 1 819 ? 7.276 14.034 16.439 1.00 90.38 819 HIS A C 1
ATOM 5849 O O . HIS A 1 819 ? 6.887 13.225 15.596 1.00 90.38 819 HIS A O 1
ATOM 5855 N N . ASP A 1 820 ? 8.484 13.973 16.996 1.00 89.25 820 ASP A N 1
ATOM 5856 C CA . ASP A 1 820 ? 9.542 13.040 16.598 1.00 89.25 820 ASP A CA 1
ATOM 5857 C C . ASP A 1 820 ? 9.921 12.016 17.674 1.00 89.25 820 ASP A C 1
ATOM 5859 O O . ASP A 1 820 ? 10.740 11.129 17.427 1.00 89.25 820 ASP A O 1
ATOM 5863 N N . GLY A 1 821 ? 9.308 12.125 18.852 1.00 88.81 821 GLY A N 1
ATOM 5864 C CA . GLY A 1 821 ? 9.533 11.249 19.993 1.00 88.81 821 GLY A CA 1
ATOM 5865 C C . GLY A 1 821 ? 10.825 11.531 20.752 1.00 88.81 821 GLY A C 1
ATOM 5866 O O . GLY A 1 821 ? 11.154 10.782 21.667 1.00 88.81 821 GLY A O 1
ATOM 5867 N N . VAL A 1 822 ? 11.557 12.589 20.394 1.00 87.06 822 VAL A N 1
ATOM 5868 C CA . VAL A 1 822 ? 12.828 12.954 21.025 1.00 87.06 822 VAL A CA 1
ATOM 5869 C C . VAL A 1 822 ? 12.708 14.299 21.727 1.00 87.06 822 VAL A C 1
ATOM 5871 O O . VAL A 1 822 ? 13.065 14.410 22.902 1.00 87.06 822 VAL A O 1
ATOM 5874 N N . TYR A 1 823 ? 12.193 15.320 21.041 1.00 87.25 823 TYR A N 1
ATOM 5875 C CA . TYR A 1 823 ? 12.041 16.648 21.626 1.00 87.25 823 TYR A CA 1
ATOM 5876 C C . TYR A 1 823 ? 10.610 16.874 22.113 1.00 87.25 823 TYR A C 1
ATOM 5878 O O . TYR A 1 823 ? 9.667 16.915 21.326 1.00 87.25 823 TYR A O 1
ATOM 5886 N N . PHE A 1 824 ? 10.438 17.077 23.420 1.00 87.69 824 PHE A N 1
ATOM 5887 C CA . PHE A 1 824 ? 9.141 17.408 24.009 1.00 87.69 824 PHE A CA 1
ATOM 5888 C C . PHE A 1 824 ? 9.075 18.907 24.292 1.00 87.69 824 PHE A C 1
ATOM 5890 O O . PHE A 1 824 ? 9.865 19.440 25.077 1.00 87.69 824 PHE A O 1
ATOM 5897 N N . GLY A 1 825 ? 8.109 19.584 23.667 1.00 80.31 825 GLY A N 1
ATOM 5898 C CA . GLY A 1 825 ? 7.870 21.008 23.887 1.00 80.31 825 GLY A CA 1
ATOM 5899 C C . GLY A 1 825 ? 7.594 21.345 25.358 1.00 80.31 825 GLY A C 1
ATOM 5900 O O . GLY A 1 825 ? 7.198 20.497 26.156 1.00 80.31 825 GLY A O 1
ATOM 5901 N N . GLN A 1 826 ? 7.777 22.616 25.722 1.00 84.75 826 GLN A N 1
ATOM 5902 C CA . GLN A 1 826 ? 7.481 23.097 27.080 1.00 84.75 826 GLN A CA 1
ATOM 5903 C C . GLN A 1 826 ? 5.976 23.183 27.379 1.00 84.75 826 GLN A C 1
ATOM 5905 O O . GLN A 1 826 ? 5.593 23.275 28.543 1.00 84.75 826 GLN A O 1
ATOM 5910 N N . SER A 1 827 ? 5.128 23.169 26.347 1.00 89.12 827 SER A N 1
ATOM 5911 C CA . SER A 1 827 ? 3.678 23.230 26.506 1.00 89.12 827 SER A CA 1
ATOM 5912 C C . SER A 1 827 ? 3.155 21.960 27.170 1.00 89.12 827 SER A C 1
ATOM 5914 O O . SER A 1 827 ? 3.517 20.850 26.775 1.00 89.12 827 SER A O 1
ATOM 5916 N N . THR A 1 828 ? 2.302 22.122 28.178 1.00 91.75 828 THR A N 1
ATOM 5917 C CA . THR A 1 828 ? 1.711 21.008 28.922 1.00 91.75 828 THR A CA 1
ATOM 5918 C C . THR A 1 828 ? 0.232 21.251 29.166 1.00 91.75 828 THR A C 1
ATOM 5920 O O . THR A 1 828 ? -0.212 22.396 29.208 1.00 91.75 828 THR A O 1
ATOM 5923 N N . THR A 1 829 ? -0.530 20.177 29.344 1.00 93.06 829 THR A N 1
ATOM 5924 C CA . THR A 1 829 ? -1.927 20.252 29.782 1.00 93.06 829 THR A CA 1
ATOM 5925 C C . THR A 1 829 ? -2.163 19.280 30.932 1.00 93.06 829 THR A C 1
ATOM 5927 O O . THR A 1 829 ? -1.553 18.209 30.985 1.00 93.06 829 THR A O 1
ATOM 5930 N N . SER A 1 830 ? -2.992 19.678 31.891 1.00 91.50 830 SER A N 1
ATOM 5931 C CA . SER A 1 830 ? -3.253 18.905 33.105 1.00 91.50 830 SER A CA 1
ATOM 5932 C C . SER A 1 830 ? -4.068 17.659 32.797 1.00 91.50 830 SER A C 1
ATOM 5934 O O . SER A 1 830 ? -5.055 17.723 32.071 1.00 91.50 830 SER A O 1
ATOM 5936 N N . PHE A 1 831 ? -3.686 16.533 33.393 1.00 92.69 831 PHE A N 1
ATOM 5937 C CA . PHE A 1 831 ? -4.451 15.298 33.275 1.00 92.69 831 PHE A CA 1
ATOM 5938 C C . PHE A 1 831 ? -4.147 14.370 34.440 1.00 92.69 831 PHE A C 1
ATOM 5940 O O . PHE A 1 831 ? -2.972 14.180 34.728 1.00 92.69 831 PHE A O 1
ATOM 5947 N N . GLN A 1 832 ? -5.156 13.792 35.092 1.00 91.50 832 GLN A N 1
ATOM 5948 C CA . GLN A 1 832 ? -4.993 12.893 36.241 1.00 91.50 832 GLN A CA 1
ATOM 5949 C C . GLN A 1 832 ? -5.547 11.491 35.956 1.00 91.50 832 GLN A C 1
ATOM 5951 O O . GLN A 1 832 ? -6.620 11.348 35.368 1.00 91.50 832 GLN A O 1
ATOM 5956 N N . ILE A 1 833 ? -4.852 10.459 36.441 1.00 91.94 833 ILE A N 1
ATOM 5957 C CA . ILE A 1 833 ? -5.364 9.086 36.490 1.00 91.94 833 ILE A CA 1
ATOM 5958 C C . ILE A 1 833 ? -6.174 8.922 37.773 1.00 91.94 833 ILE A C 1
ATOM 5960 O O . ILE A 1 833 ? -5.641 9.054 38.875 1.00 91.94 833 ILE A O 1
ATOM 5964 N N . VAL A 1 834 ? -7.462 8.629 37.628 1.00 89.38 834 VAL A N 1
ATOM 5965 C CA . VAL A 1 834 ? -8.433 8.603 38.723 1.00 89.38 834 VAL A CA 1
ATOM 5966 C C . VAL A 1 834 ? -8.658 7.177 39.204 1.00 89.38 834 VAL A C 1
ATOM 5968 O O . VAL A 1 834 ? -8.971 6.287 38.412 1.00 89.38 834 VAL A O 1
ATOM 5971 N N . GLY A 1 835 ? -8.522 6.978 40.515 1.00 87.12 835 GLY A N 1
ATOM 5972 C CA . GLY A 1 835 ? -8.700 5.697 41.195 1.00 87.12 835 GLY A CA 1
ATOM 5973 C C . GLY A 1 835 ? -10.160 5.319 41.489 1.00 87.12 835 GLY A C 1
ATOM 5974 O O . GLY A 1 835 ? -11.096 5.972 41.015 1.00 87.12 835 GLY A O 1
ATOM 5975 N N . PRO A 1 836 ? -10.387 4.260 42.292 1.00 85.38 836 PRO A N 1
ATOM 5976 C CA . PRO A 1 836 ? -11.717 3.880 42.767 1.00 85.38 836 PRO A CA 1
ATOM 5977 C C . PRO A 1 836 ? -12.381 5.016 43.552 1.00 85.38 836 PRO A C 1
ATOM 5979 O O . PRO A 1 836 ? -11.713 5.716 44.317 1.00 85.38 836 PRO A O 1
ATOM 5982 N N . THR A 1 837 ? -13.700 5.164 43.406 1.00 85.00 837 THR A N 1
ATOM 5983 C CA . THR A 1 837 ? -14.484 6.150 44.162 1.00 85.00 837 THR A CA 1
ATOM 5984 C C . THR A 1 837 ? -14.341 5.922 45.665 1.00 85.00 837 THR A C 1
ATOM 5986 O O . THR A 1 837 ? -14.573 4.819 46.158 1.00 85.00 837 THR A O 1
ATOM 5989 N N . LYS A 1 838 ? -14.003 6.983 46.400 1.00 87.75 838 LYS A N 1
ATOM 5990 C CA . LYS A 1 838 ? -13.896 6.983 47.864 1.00 87.75 838 LYS A CA 1
ATOM 5991 C C . LYS A 1 838 ? -14.786 8.031 48.527 1.00 87.75 838 LYS A C 1
ATOM 5993 O O . LYS A 1 838 ? -15.264 7.786 49.631 1.00 87.75 838 LYS A O 1
ATOM 5998 N N . ALA A 1 839 ? -14.992 9.186 47.896 1.00 84.50 839 ALA A N 1
ATOM 5999 C CA . ALA A 1 839 ? -15.734 10.296 48.489 1.00 84.50 839 ALA A CA 1
ATOM 6000 C C . ALA A 1 839 ? -16.646 11.008 47.475 1.00 84.50 839 ALA A C 1
ATOM 6002 O O . ALA A 1 839 ? -16.562 10.778 46.269 1.00 84.50 839 ALA A O 1
ATOM 6003 N N . LEU A 1 840 ? -17.537 11.859 47.990 1.00 84.19 840 LEU A N 1
ATOM 6004 C CA . LEU A 1 840 ? -18.402 12.765 47.233 1.00 84.19 840 LEU A CA 1
ATOM 6005 C C . LEU A 1 840 ? -18.069 14.200 47.655 1.00 84.19 840 LEU A C 1
ATOM 6007 O O . LEU A 1 840 ? -18.042 14.498 48.849 1.00 84.19 840 LEU A O 1
ATOM 6011 N N . ILE A 1 841 ? -17.824 15.076 46.686 1.00 80.94 841 ILE A N 1
ATOM 6012 C CA . ILE A 1 841 ? -17.605 16.510 46.882 1.00 80.94 841 ILE A CA 1
ATOM 6013 C C . ILE A 1 841 ? -18.744 17.259 46.197 1.00 80.94 841 ILE A C 1
ATOM 6015 O O . ILE A 1 841 ? -19.097 16.946 45.064 1.00 80.94 841 ILE A O 1
ATOM 6019 N N . VAL A 1 842 ? -19.318 18.245 46.883 1.00 77.38 842 VAL A N 1
ATOM 6020 C CA . VAL A 1 842 ? -20.382 19.102 46.352 1.00 77.38 842 VAL A CA 1
ATOM 6021 C C . VAL A 1 842 ? -19.886 20.543 46.356 1.00 77.38 842 VAL A C 1
ATOM 6023 O O . VAL A 1 842 ? -19.470 21.053 47.394 1.00 77.38 842 VAL A O 1
ATOM 6026 N N . GLU A 1 843 ? -19.917 21.181 45.191 1.00 75.50 843 GLU A N 1
ATOM 6027 C CA . GLU A 1 843 ? -19.500 22.565 44.964 1.00 75.50 843 GLU A CA 1
ATOM 6028 C C . GLU A 1 843 ? -20.714 23.408 44.557 1.00 75.50 843 GLU A C 1
ATOM 6030 O O . GLU A 1 843 ? -21.608 22.931 43.858 1.00 75.50 843 GLU A O 1
ATOM 6035 N N . VAL A 1 844 ? -20.764 24.661 45.010 1.00 73.44 844 VAL A N 1
ATOM 6036 C CA . VAL A 1 844 ? -21.857 25.597 44.714 1.00 73.44 844 VAL A CA 1
ATOM 6037 C C . VAL A 1 844 ? -21.241 26.886 44.173 1.00 73.44 844 VAL A C 1
ATOM 6039 O O . VAL A 1 844 ? -20.450 27.518 44.873 1.00 73.44 844 VAL A O 1
ATOM 6042 N N . ASP A 1 845 ? -21.591 27.274 42.940 1.00 65.94 845 ASP A N 1
ATOM 6043 C CA . ASP A 1 845 ? -20.946 28.393 42.220 1.00 65.94 845 ASP A CA 1
ATOM 6044 C C . ASP A 1 845 ? -21.203 29.775 42.873 1.00 65.94 845 ASP A C 1
ATOM 6046 O O . ASP A 1 845 ? -20.418 30.708 42.699 1.00 65.94 845 ASP A O 1
ATOM 6050 N N . ALA A 1 846 ? -22.280 29.920 43.658 1.00 63.66 846 ALA A N 1
ATOM 6051 C CA . ALA A 1 846 ? -22.576 31.106 44.470 1.00 63.66 846 ALA A CA 1
ATOM 6052 C C . ALA A 1 846 ? -23.389 30.726 45.721 1.00 63.66 846 ALA A C 1
ATOM 6054 O O . ALA A 1 846 ? -24.225 29.836 45.664 1.00 63.66 846 ALA A O 1
ATOM 6055 N N . THR A 1 847 ? -23.197 31.397 46.860 1.00 63.06 847 THR A N 1
ATOM 6056 C CA . THR A 1 847 ? -23.935 31.104 48.113 1.00 63.06 847 THR A CA 1
ATOM 6057 C C . THR A 1 847 ? -25.079 32.081 48.401 1.00 63.06 847 THR A C 1
ATOM 6059 O O . THR A 1 847 ? -25.769 31.952 49.412 1.00 63.06 847 THR A O 1
ATOM 6062 N N . THR A 1 848 ? -25.300 33.065 47.528 1.00 60.91 848 THR A N 1
ATOM 6063 C CA . THR A 1 848 ? -26.285 34.137 47.707 1.00 60.91 848 THR A CA 1
ATOM 6064 C C . THR A 1 848 ? -27.438 34.006 46.712 1.00 60.91 848 THR A C 1
ATOM 6066 O O . THR A 1 848 ? -27.238 34.009 45.501 1.00 60.91 848 THR A O 1
ATOM 6069 N N . VAL A 1 849 ? -28.670 33.918 47.226 1.00 61.84 849 VAL A N 1
ATOM 6070 C CA . VAL A 1 849 ? -29.907 33.875 46.426 1.00 61.84 849 VAL A CA 1
ATOM 6071 C C . VAL A 1 849 ? -30.670 35.182 46.622 1.00 61.84 849 VAL A C 1
ATOM 6073 O O . VAL A 1 849 ? -30.942 35.579 47.754 1.00 61.84 849 VAL A O 1
ATOM 6076 N N . VAL A 1 850 ? -31.019 35.865 45.530 1.00 67.31 850 VAL A N 1
ATOM 6077 C CA . VAL A 1 850 ? -31.820 37.099 45.578 1.00 67.31 850 VAL A CA 1
ATOM 6078 C C . VAL A 1 850 ? -33.303 36.732 45.659 1.00 67.31 850 VAL A C 1
ATOM 6080 O O . VAL A 1 850 ? -33.803 35.960 44.837 1.00 67.31 850 VAL A O 1
ATOM 6083 N N . ALA A 1 851 ? -34.010 37.274 46.652 1.00 61.19 851 ALA A N 1
ATOM 6084 C CA . ALA A 1 851 ? -35.430 37.004 46.863 1.00 61.19 851 ALA A CA 1
ATOM 6085 C C . ALA A 1 851 ? -36.296 37.620 45.744 1.00 61.19 851 ALA A C 1
ATOM 6087 O O . ALA A 1 851 ? -36.287 38.835 45.547 1.00 61.19 851 ALA A O 1
ATOM 6088 N N . ALA A 1 852 ? -37.059 36.782 45.033 1.00 67.81 852 ALA A N 1
ATOM 6089 C CA . ALA A 1 852 ? -38.001 37.170 43.982 1.00 67.81 852 ALA A CA 1
ATOM 6090 C C . ALA A 1 852 ? -39.198 36.193 43.920 1.00 67.81 852 ALA A C 1
ATOM 6092 O O . ALA A 1 852 ? -39.203 35.160 44.585 1.00 67.81 852 ALA A O 1
ATOM 6093 N N . ALA A 1 853 ? -40.224 36.503 43.113 1.00 65.31 853 ALA A N 1
ATOM 6094 C CA . ALA A 1 853 ? -41.392 35.625 42.920 1.00 65.31 853 ALA A CA 1
ATOM 6095 C C . ALA A 1 853 ? -41.025 34.251 42.316 1.00 65.31 853 ALA A C 1
ATOM 6097 O O . ALA A 1 853 ? -41.707 33.253 42.556 1.00 65.31 853 ALA A O 1
ATOM 6098 N N . VAL A 1 854 ? -39.929 34.207 41.553 1.00 59.41 854 VAL A N 1
ATOM 6099 C CA . VAL A 1 854 ? -39.228 32.995 41.124 1.00 59.41 854 VAL A CA 1
ATOM 6100 C C . VAL A 1 854 ? -37.737 33.271 41.299 1.00 59.41 854 VAL A C 1
ATOM 6102 O O . VAL A 1 854 ? -37.224 34.207 40.686 1.00 59.41 854 VAL A O 1
ATOM 6105 N N . SER A 1 855 ? -37.056 32.479 42.125 1.00 65.50 855 SER A N 1
ATOM 6106 C CA . SER A 1 855 ? -35.604 32.571 42.320 1.00 65.50 855 SER A CA 1
ATOM 6107 C C . SER A 1 855 ? -34.938 31.311 41.765 1.00 65.50 855 SER A C 1
ATOM 6109 O O . SER A 1 855 ? -35.398 30.193 42.006 1.00 65.50 855 SER A O 1
ATOM 6111 N N . THR A 1 856 ? -33.863 31.486 40.997 1.00 63.91 856 THR A N 1
ATOM 6112 C CA . THR A 1 856 ? -33.016 30.389 40.512 1.00 63.91 856 THR A CA 1
ATOM 6113 C C . THR A 1 856 ? -31.954 30.077 41.554 1.00 63.91 856 THR A C 1
ATOM 6115 O O . THR A 1 856 ? -31.229 30.982 41.976 1.00 63.91 856 THR A O 1
ATOM 6118 N N . LEU A 1 857 ? -31.866 28.815 41.976 1.00 64.94 857 LEU A N 1
ATOM 6119 C CA . LEU A 1 857 ? -30.772 28.376 42.834 1.00 64.94 857 LEU A CA 1
ATOM 6120 C C . LEU A 1 857 ? -29.433 28.452 42.079 1.00 64.94 857 LEU A C 1
ATOM 6122 O O . LEU A 1 857 ? -29.411 28.267 40.860 1.00 64.94 857 LEU A O 1
ATOM 6126 N N . PRO A 1 858 ? -28.324 28.708 42.791 1.00 68.50 858 PRO A N 1
ATOM 6127 C CA . PRO A 1 858 ? -26.985 28.580 42.240 1.00 68.50 858 PRO A CA 1
ATOM 6128 C C . PRO A 1 858 ? -26.765 27.146 41.762 1.00 68.50 858 PRO A C 1
ATOM 6130 O O . PRO A 1 858 ? -27.234 26.204 42.403 1.00 68.50 858 PRO A O 1
ATOM 6133 N N . THR A 1 859 ? -26.044 26.978 40.658 1.00 66.38 859 THR A N 1
ATOM 6134 C CA . THR A 1 859 ? -25.720 25.655 40.127 1.00 66.38 859 THR A CA 1
ATOM 6135 C C . THR A 1 859 ? -24.929 24.863 41.172 1.00 66.38 859 THR A C 1
ATOM 6137 O O . THR A 1 859 ? -23.874 25.304 41.639 1.00 66.38 859 THR A O 1
ATOM 6140 N N . ILE A 1 860 ? -25.475 23.713 41.573 1.00 70.12 860 ILE A N 1
ATOM 6141 C CA . ILE A 1 860 ? -24.833 22.766 42.487 1.00 70.12 860 ILE A CA 1
ATOM 6142 C C . ILE A 1 860 ? -24.174 21.694 41.626 1.00 70.12 860 ILE A C 1
ATOM 6144 O O . ILE A 1 860 ? -24.857 21.023 40.856 1.00 70.12 860 ILE A O 1
ATOM 6148 N N . ARG A 1 861 ? -22.860 21.515 41.768 1.00 71.75 861 ARG A N 1
ATOM 6149 C CA . ARG A 1 861 ? -22.095 20.488 41.055 1.00 71.75 861 ARG A CA 1
ATOM 6150 C C . ARG A 1 861 ? -21.597 19.447 42.044 1.00 71.75 861 ARG A C 1
ATOM 6152 O O . ARG A 1 861 ? -20.789 19.751 42.920 1.00 71.75 861 ARG A O 1
ATOM 6159 N N . ALA A 1 862 ? -22.071 18.215 41.908 1.00 75.69 862 ALA A N 1
ATOM 6160 C CA . ALA A 1 862 ? -21.626 17.090 42.723 1.00 75.69 862 ALA A CA 1
ATOM 6161 C C . ALA A 1 862 ? -20.664 16.193 41.932 1.00 75.69 862 ALA A C 1
ATOM 6163 O O . ALA A 1 862 ? -20.974 15.767 40.818 1.00 75.69 862 ALA A O 1
ATOM 6164 N N . TYR A 1 863 ? -19.514 15.877 42.528 1.00 77.06 863 TYR A N 1
ATOM 6165 C CA . TYR A 1 863 ? -18.480 15.024 41.950 1.00 77.06 863 TYR A CA 1
ATOM 6166 C C . TYR A 1 863 ? -18.131 13.876 42.888 1.00 77.06 863 TYR A C 1
ATOM 6168 O O . TYR A 1 863 ? -17.876 14.085 44.073 1.00 77.06 863 TYR A O 1
ATOM 6176 N N . THR A 1 864 ? -18.015 12.662 42.362 1.00 83.56 864 THR A N 1
ATOM 6177 C CA . THR A 1 864 ? -17.313 11.588 43.082 1.00 83.56 864 THR A CA 1
ATOM 6178 C C . THR A 1 864 ? -15.808 11.763 42.943 1.00 83.56 864 THR A C 1
ATOM 6180 O O . THR A 1 864 ? -15.333 12.051 41.841 1.00 83.56 864 THR A O 1
ATOM 6183 N N . THR A 1 865 ? -15.057 11.531 44.017 1.00 85.56 865 THR A N 1
ATOM 6184 C CA . THR A 1 865 ? -13.593 11.576 44.026 1.00 85.56 865 THR A CA 1
ATOM 6185 C C . THR A 1 865 ? -12.959 10.277 44.505 1.00 85.56 865 THR A C 1
ATOM 6187 O O . THR A 1 865 ? -13.583 9.479 45.210 1.00 85.56 865 THR A O 1
ATOM 6190 N N . ASP A 1 866 ? -11.710 10.053 44.103 1.00 88.31 866 ASP A N 1
ATOM 6191 C CA . ASP A 1 866 ? -10.892 8.940 44.581 1.00 88.31 866 ASP A CA 1
ATOM 6192 C C . ASP A 1 866 ? -10.238 9.217 45.950 1.00 88.31 866 ASP A C 1
ATOM 6194 O O . ASP A 1 866 ? -10.537 10.197 46.637 1.00 88.31 866 ASP A O 1
ATOM 6198 N N . ALA A 1 867 ? -9.330 8.333 46.375 1.00 88.25 867 ALA A N 1
ATOM 6199 C CA . ALA A 1 867 ? -8.634 8.456 47.653 1.00 88.25 867 ALA A CA 1
ATOM 6200 C C . ALA A 1 867 ? -7.730 9.686 47.803 1.00 88.25 867 ALA A C 1
ATOM 6202 O O . ALA A 1 867 ? -7.410 10.040 48.940 1.00 88.25 867 ALA A O 1
ATOM 6203 N N . TYR A 1 868 ? -7.345 10.303 46.688 1.00 88.06 868 TYR A N 1
ATOM 6204 C CA . TYR A 1 868 ? -6.451 11.454 46.609 1.00 88.06 868 TYR A CA 1
ATOM 6205 C C . TYR A 1 868 ? -7.197 12.740 46.226 1.00 88.06 868 TYR A C 1
ATOM 6207 O O . TYR A 1 868 ? -6.586 13.801 46.143 1.00 88.06 868 TYR A O 1
ATOM 6215 N N . GLY A 1 869 ? -8.522 12.669 46.051 1.00 83.38 869 GLY A N 1
ATOM 6216 C CA . GLY A 1 869 ? -9.364 13.812 45.711 1.00 83.38 869 GLY A CA 1
ATOM 6217 C C . GLY A 1 869 ? -9.498 14.074 44.208 1.00 83.38 869 GLY A C 1
ATOM 6218 O O . GLY A 1 869 ? -10.068 15.100 43.838 1.00 83.38 869 GLY A O 1
ATOM 6219 N N . ASN A 1 870 ? -9.033 13.173 43.334 1.00 86.44 870 ASN A N 1
ATOM 6220 C CA . ASN A 1 870 ? -9.213 13.327 41.888 1.00 86.44 870 ASN A CA 1
ATOM 6221 C C . ASN A 1 870 ? -10.675 13.061 41.503 1.00 86.44 870 ASN A C 1
ATOM 6223 O O . ASN A 1 870 ? -11.274 12.097 41.980 1.00 86.44 870 ASN A O 1
ATOM 6227 N N . ARG A 1 871 ? -11.255 13.905 40.644 1.00 79.56 871 ARG A N 1
ATOM 6228 C CA . ARG A 1 871 ? -12.676 13.859 40.253 1.00 79.56 871 ARG A CA 1
ATOM 6229 C C . ARG A 1 871 ? -12.919 12.774 39.198 1.00 79.56 871 ARG A C 1
ATOM 6231 O O . ARG A 1 871 ? -12.173 12.698 38.233 1.00 79.56 871 ARG A O 1
ATOM 6238 N N . ARG A 1 872 ? -13.960 11.948 39.366 1.00 72.31 872 ARG A N 1
ATOM 6239 C CA . ARG A 1 872 ? -14.276 10.807 38.476 1.00 72.31 872 ARG A CA 1
ATOM 6240 C C . ARG A 1 872 ? -15.479 11.045 37.555 1.00 72.31 872 ARG A C 1
ATOM 6242 O O . ARG A 1 872 ? -15.390 10.743 36.376 1.00 72.31 872 ARG A O 1
ATOM 6249 N N . LEU A 1 873 ? -16.593 11.552 38.088 1.00 65.50 873 LEU A N 1
ATOM 6250 C CA . LEU A 1 873 ? -17.879 11.719 37.392 1.00 65.50 873 LEU A CA 1
ATOM 6251 C C . LEU A 1 873 ? -18.605 12.956 37.935 1.00 65.50 873 LEU A C 1
ATOM 6253 O O . LEU A 1 873 ? -18.583 13.184 39.147 1.00 65.50 873 LEU A O 1
ATOM 6257 N N . MET A 1 874 ? -19.258 13.719 37.053 1.00 58.03 874 MET A N 1
ATOM 6258 C CA . MET A 1 874 ? -20.227 14.758 37.420 1.00 58.03 874 MET A CA 1
ATOM 6259 C C . MET A 1 874 ? -21.606 14.098 37.535 1.00 58.03 874 MET A C 1
ATOM 6261 O O . MET A 1 874 ? -22.081 13.507 36.569 1.00 58.03 874 MET A O 1
ATOM 6265 N N . LEU A 1 875 ? -22.208 14.124 38.726 1.00 54.47 875 LEU A N 1
ATOM 6266 C CA . LEU A 1 875 ? -23.437 13.377 39.024 1.00 54.47 875 LEU A CA 1
ATOM 6267 C C . LEU A 1 875 ? -24.721 14.135 38.649 1.00 54.47 875 LEU A C 1
ATOM 6269 O O . LEU A 1 875 ? -25.689 13.491 38.259 1.00 54.47 875 LEU A O 1
ATOM 6273 N N . GLU A 1 876 ? -24.737 15.470 38.736 1.00 51.59 876 GLU A N 1
ATOM 6274 C CA . GLU A 1 876 ? -25.904 16.316 38.426 1.00 51.59 876 GLU A CA 1
ATOM 6275 C C . GLU A 1 876 ? -25.476 17.724 37.954 1.00 51.59 876 GLU A C 1
ATOM 6277 O O . GLU A 1 876 ? -24.502 18.272 38.474 1.00 51.59 876 GLU A O 1
ATOM 6282 N N . ASP A 1 877 ? -26.222 18.305 36.999 1.00 44.81 877 ASP A N 1
ATOM 6283 C CA . ASP A 1 877 ? -26.127 19.708 36.538 1.00 44.81 877 ASP A CA 1
ATOM 6284 C C . ASP A 1 877 ? -27.541 20.311 36.376 1.00 44.81 877 ASP A C 1
ATOM 6286 O O . ASP A 1 877 ? -28.037 20.532 35.269 1.00 44.81 877 ASP A O 1
ATOM 6290 N N . PHE A 1 878 ? -28.267 20.479 37.488 1.00 47.62 878 PHE A N 1
ATOM 6291 C CA . PHE A 1 878 ? -29.640 21.000 37.472 1.00 47.62 878 PHE A CA 1
ATOM 6292 C C . PHE A 1 878 ? -29.719 22.433 38.007 1.00 47.62 878 PHE A C 1
ATOM 6294 O O . PHE A 1 878 ? -29.305 22.730 39.128 1.00 47.62 878 PHE A O 1
ATOM 6301 N N . ASN A 1 879 ? -30.362 23.311 37.232 1.00 48.81 879 ASN A N 1
ATOM 6302 C CA . ASN A 1 879 ? -30.838 24.605 37.713 1.00 48.81 879 ASN A CA 1
ATOM 6303 C C . ASN A 1 879 ? -32.237 24.436 38.315 1.00 48.81 879 ASN A C 1
ATOM 6305 O O . ASN A 1 879 ? -33.234 24.332 37.599 1.00 48.81 879 ASN A O 1
ATOM 6309 N N . TYR A 1 880 ? -32.320 24.425 39.642 1.00 54.19 880 TYR A N 1
ATOM 6310 C CA . TYR A 1 880 ? -33.593 24.352 40.350 1.00 54.19 880 TYR A CA 1
ATOM 6311 C C . TYR A 1 880 ? -34.236 25.747 40.440 1.00 54.19 880 TYR A C 1
ATOM 6313 O O . TYR A 1 880 ? -33.662 26.681 41.004 1.00 54.19 880 TYR A O 1
ATOM 6321 N N . SER A 1 881 ? -35.444 25.904 39.889 1.00 46.25 881 SER A N 1
ATOM 6322 C CA . SER A 1 881 ? -36.265 27.109 40.070 1.00 46.25 881 SER A CA 1
ATOM 6323 C C . SER A 1 881 ? -37.240 26.904 41.225 1.00 46.25 881 SER A C 1
ATOM 6325 O O . SER A 1 881 ? -38.066 25.991 41.168 1.00 46.25 881 SER A O 1
ATOM 6327 N N . ILE A 1 882 ? -37.193 27.763 42.241 1.00 55.69 882 ILE A N 1
ATOM 6328 C CA . ILE A 1 882 ? -38.115 27.694 43.379 1.00 55.69 882 ILE A CA 1
ATOM 6329 C C . ILE A 1 882 ? -39.171 28.795 43.230 1.00 55.69 882 ILE A C 1
ATOM 6331 O O . ILE A 1 882 ? -38.842 29.947 42.931 1.00 55.69 882 ILE A O 1
ATOM 6335 N N . ARG A 1 883 ? -40.447 28.447 43.442 1.00 51.19 883 ARG A N 1
ATOM 6336 C CA . ARG A 1 883 ? -41.544 29.412 43.609 1.00 51.19 883 ARG A CA 1
ATOM 6337 C C . ARG A 1 883 ? -41.886 29.527 45.087 1.00 51.19 883 ARG A C 1
ATOM 6339 O O . ARG A 1 883 ? -42.111 28.511 45.739 1.00 51.19 883 ARG A O 1
ATOM 6346 N N . CYS A 1 884 ? -41.965 30.747 45.604 1.00 49.31 884 CYS A N 1
ATOM 6347 C CA . CYS A 1 884 ? -42.420 30.973 46.972 1.00 49.31 884 CYS A CA 1
ATOM 6348 C C . CYS A 1 884 ? -43.916 30.633 47.084 1.00 49.31 884 CYS A C 1
ATOM 6350 O O . CYS A 1 884 ? -44.739 31.203 46.367 1.00 49.31 884 CYS A O 1
ATOM 6352 N N . SER A 1 885 ? -44.254 29.704 47.980 1.00 51.94 885 SER A N 1
ATOM 6353 C CA . SER A 1 885 ? -45.623 29.330 48.352 1.00 51.94 885 SER A CA 1
ATOM 6354 C C . SER A 1 885 ? -45.906 29.822 49.770 1.00 51.94 885 SER A C 1
ATOM 6356 O O . SER A 1 885 ? -45.034 29.753 50.631 1.00 51.94 885 SER A O 1
ATOM 6358 N N . SER A 1 886 ? -47.119 30.318 50.020 1.00 49.53 886 SER A N 1
ATOM 6359 C CA . SER A 1 886 ? -47.594 30.682 51.363 1.00 49.53 886 SER A CA 1
ATOM 6360 C C . SER A 1 886 ? -48.198 29.501 52.134 1.00 49.53 886 SER A C 1
ATOM 6362 O O . SER A 1 886 ? -48.761 29.703 53.206 1.00 49.53 886 SER A O 1
ATOM 6364 N N . LEU A 1 887 ? -48.161 28.294 51.568 1.00 45.25 887 LEU A N 1
ATOM 6365 C CA . LEU A 1 887 ? -48.544 27.062 52.253 1.00 45.25 887 LEU A CA 1
ATOM 6366 C C . LEU A 1 887 ? -47.292 26.458 52.889 1.00 45.25 887 LEU A C 1
ATOM 6368 O O . LEU A 1 887 ? -46.279 26.316 52.200 1.00 45.25 887 LEU A O 1
ATOM 6372 N N . GLU A 1 888 ? -47.364 26.141 54.185 1.00 38.94 888 GLU A N 1
ATOM 6373 C CA . GLU A 1 888 ? -46.301 25.391 54.863 1.00 38.94 888 GLU A CA 1
ATOM 6374 C C . GLU A 1 888 ? -46.113 24.008 54.207 1.00 38.94 888 GLU A C 1
ATOM 6376 O O . GLU A 1 888 ? -47.101 23.454 53.712 1.00 38.94 888 GLU A O 1
ATOM 6381 N N . PRO A 1 889 ? -44.867 23.488 54.156 1.00 46.50 889 PRO A N 1
ATOM 6382 C CA . PRO A 1 889 ? -44.532 22.246 53.457 1.00 46.50 889 PRO A CA 1
ATOM 6383 C C . PRO A 1 889 ? -45.269 21.008 53.972 1.00 46.50 889 PRO A C 1
ATOM 6385 O O . PRO A 1 889 ? -45.436 20.887 55.209 1.00 46.50 889 PRO A O 1
#

Secondary structure (DSSP, 8-state):
-EEEETTEEEEPTTEESTTS-EEPTT-TTSGGGGSEEE-TTS-EEEPTTEESTTS-EEPTT-SSSGGGGSEEE-TTS-EEE-EETTTEEEESTTS-EEPTTEETTTT-EE--TTTEEEETTEEEEPTTEESTTS-EEPPB-TTS-BGGGSEEEE--SSSS---EEEEPTTEESTTS-EE--HHHHHHTT-TTEEE-TTT--EEE-EETTEEEESTTS-EEPTTEESTTS-EE--STTSEEE-TTT--EEE-EETTTEEEESTTS-EEPTTEESTTS-EE---PPBSSS---EE---S--------EEETTTTEEEEE-SS-EEEEEEPPPSSTT---EE-----SS-EEEEEEEETTEEEEEETT--EEEEETT-------------------S---SS--EEEEEEEETTEEEEEEEPTTSS-EEEEEESS-----S----B-EEEEEEE-TTSEEEEEEE--TTSSS--EEEEEEETTTTEEEEEEEE--GGG-SEEEEEEEETTEEEEEEEETTTEEEEEEEESS-TT-TTT-EEEEEE--SS--EEEEEEEETTTTEEEEEEESSGGG--EEEEEETTT--EEEE--PPTT-EEEEEEEETTTTEEEEEEEETTEEEEEEEES-EEEEEESSB--TT--PEEEEEEESPPP--TTS-EEEEETTEEEEEEE-SSSEEEEE----S---S---EEEEEEEE-GGGTTEES-SSSSSEEE-PPPPEEEEEEETTS-BTEEESSS-EEEEEEEE-----TT-EEEEEEGGGTTSSS--GGGEEEEE--EEEEETTEEEEEEPSSPPP-SS-EEEEEESSSSPPPS--EE-EEE-S--EEEEEES-S-----SEEEPPPEEEEEE-TT--EEEEEE---PEEEP-SS--

Nearest PDB structures (foldseek):
  5l8s-assembly2_D  TM=3.628E-01  e=3.539E-05  Sporosarcina psychrophila
  3hli-assembly1_A  TM=4.093E-01  e=3.947E-04  Loligo vulgaris
  2iar-assembly1_A  TM=3.857E-01  e=1.451E-03  Loligo vulgaris
  2iau-assembly1_A  TM=3.802E-01  e=1.677E-03  Loligo vulgaris
  2iao-assembly1_A  TM=3.309E-01  e=1.760E-03  Loligo vulgaris

Solvent-accessible surface area (backbone atoms only — not comparable to full-atom values): 48182 Å² total; per-residue (Å²): 90,54,56,71,57,95,93,45,43,50,49,38,89,24,26,15,54,75,75,17,82,40,59,16,41,59,33,51,91,30,26,6,56,69,36,31,48,64,42,75,86,40,51,44,48,49,38,84,30,34,19,54,77,22,19,75,40,62,20,42,61,36,53,92,33,28,6,59,73,30,27,49,69,38,74,87,48,49,39,49,42,30,76,42,86,87,77,7,27,29,28,65,73,28,19,82,37,36,28,91,44,20,9,41,100,57,14,62,37,55,14,50,76,93,32,18,47,62,55,77,46,42,38,45,47,37,95,53,30,41,67,80,37,20,78,44,64,40,36,50,34,100,86,68,34,47,13,47,79,32,35,49,78,43,72,63,94,66,96,66,87,60,53,42,38,51,45,38,93,52,29,12,28,68,15,15,65,28,74,37,52,48,68,60,31,37,74,72,58,18,78,43,37,31,50,38,85,62,59,18,47,74,38,44,30,75,52,94,77,15,29,35,27,69,96,39,22,81,39,47,34,93,54,28,15,44,101,53,15,56,41,74,46,72,13,67,88,32,35,46,48,38,55,89,70,58,47,38,50,39,30,80,36,81,89,75,7,25,28,18,68,80,34,18,80,41,47,22,93,52,29,28,70,94,57,14,57,36,55,26,32,61,64,24,54,47,54,96,57,74,57,65,48,74,62,96,65,100,63,80,65,56,73,44,75,40,79,39,85,91,76,43,26,43,34,45,29,50,64,84,42,43,40,48,38,40,62,48,82,57,99,55,95,88,65,74,65,73,59,66,88,54,81,52,98,64,66,55,73,45,60,43,82,68,54,94,55,28,33,35,35,28,31,83,86,67,52,75,47,78,43,70,61,80,80,88,70,92,79,82,86,77,95,70,84,78,77,78,87,72,80,88,69,98,80,85,87,91,48,70,56,39,81,50,45,79,48,52,45,70,83,30,40,25,32,36,32,38,38,50,79,57,73,55,68,48,79,48,72,45,91,73,80,76,90,80,94,70,92,76,74,74,31,70,39,80,54,42,74,52,68,48,98,81,30,36,36,42,37,34,36,26,29,63,79,84,52,99,72,19,46,38,34,45,39,32,32,30,56,85,71,68,32,66,78,40,75,50,72,58,80,51,82,93,63,48,23,17,64,63,40,54,24,73,28,94,71,36,38,41,28,38,28,32,22,88,90,58,13,41,26,42,40,34,34,33,73,90,46,72,84,44,71,87,60,52,42,70,27,83,69,50,78,37,96,61,84,59,51,62,48,29,52,43,45,31,62,91,48,38,35,24,42,40,23,31,26,84,44,80,77,69,12,28,51,34,37,30,26,28,52,84,67,45,48,72,43,24,45,60,87,64,59,84,45,24,33,45,66,42,62,48,76,40,72,90,75,41,33,34,39,39,33,34,40,37,94,63,33,43,35,45,40,47,25,32,54,36,29,61,46,45,55,40,60,42,35,41,42,37,68,25,70,43,66,32,42,38,34,35,38,38,42,75,78,63,39,98,68,32,48,41,28,37,29,49,79,90,41,81,33,70,43,50,60,80,50,42,42,38,32,36,33,66,41,63,59,67,93,81,72,92,85,57,86,51,66,39,40,46,23,43,38,36,35,54,100,46,55,86,31,50,31,56,87,76,71,76,48,42,36,30,48,44,60,66,41,42,47,66,44,34,26,27,83,90,67,40,74,31,35,40,58,25,85,48,62,46,44,33,35,37,31,40,44,57,49,68,85,36,91,39,21,27,38,34,38,26,42,50,94,62,57,82,51,63,55,87,56,79,93,46,54,77,48,74,29,67,57,53,47,74,74,45,53,45,30,34,32,36,52,42,66,48,72,51,76,56,47,83,60,68,29,26,37,35,47,19,46,42,58,56,45,34,36,77,38,51,22,56,38,37,36,24,53,67,80,68,46,77,48,77,46,63,84,50,95,80,74,71,94,55,81,63,30,67,50,57,51,46,42,36,30,37,14,16,88,73,65,43,64,74,47,80,78,52,87,59,76,53,74,48,67,83,67,94,65,85,134

Sequence (889 aa):
RGVCRDALCVCRTGAYGSACERDCPGGYGNPCSGNGTCSSAGLCTCNSGYFGTACESACPGGATTPCNFAGECQLTGSCACYSDATNGYYTGNACASCAPEYAGASCNVSCPASRGRVNSRRCICLTGFVGDDCSLSCPMDAAGLFCANHGTCSLPAGALRTPTCACDTNYFGTACSVYCVASQCQANGLYRAQCNPTTGACECRASSLGQWTGSTCSDCIAGYWGDECSYPCLCSSRGTCTRNGGVCQCYQGAATGFWGGSDCSVCATGYTGVGCNIVNVALNAASSDLMTFKTTAVQRIVLLVVSDFALRATLVQDSANLSFFRVLRPSAVGITTVVGNLTLPAAPVRGAVYNVTHYRFVSASGLRMFYPRGVVAALVTTALPLKGLTRRHHTLAACNDTAVADMTIAGDACTVMASGCGLDAYLECDATSSTINSSAAVMSSVVFAAANSDGTLVVLVGDAAASATPNWVVVVWSALLDATVYTAINADTDTQGAPLACALAANVTVCAVYVPNVGLRLARFSYIDVNDNSTRTFAHLVSLSAAPTVTALVASVDANVGIIGFHTTVAAGSLMYLFQASTLVLLGSVASLASTLLSAASIDNNFRLLFLVLDGQLSTAFRTLNLFGVRSVYPSVVDFNGGATITVRGIAFPTNTTATPIWCNVSNSIVPATVFNDAHLECATIAVTVSSGACAVEPLSLFVSGDFAGRSTQRDGVVGLLRPVPAQLTSAVTIDGYDGYGSYEQATYVTLTGFGFVSSAAARCVLQNSSSANASSPSAETIIYETSDVVFVGASSVRCFQPAGLPVSSTPTVFRYSHDGVYFGQSTTSFQIVGPTKALIVEVDATTVVAAAVSTLPTIRAYTTDAYGNRRLMLEDFNYSIRCSSLEP

Mean predicted aligned error: 21.31 Å

InterPro domains:
  IPR000742 EGF-like domain [PS00022] (44-55)
  IPR000742 EGF-like domain [PS00022] (165-176)
  IPR000742 EGF-like domain [PS50026] (21-56)
  IPR000742 EGF-like domain [PS50026] (139-177)
  IPR000742 EGF-like domain [SM00181] (23-56)
  IPR000742 EGF-like domain [SM00181] (97-135)
  IPR000742 EGF-like domain [SM00181] (137-177)
  IPR000742 EGF-like domain [SM00181] (232-277)
  IPR002049 Laminin-type EGF domain [cd00055] (184-227)
  IPR013783 Immunoglobulin-like fold [G3DSA:2.60.40.10] (624-713)
  IPR052485 MEGF-related differentiation regulators [PTHR24052] (92-290)

Foldseek 3Di:
DFDDDPQATDEDFQFADRPSPHGAPCGSVQALVVQFGADNVRFTDGHQQFADRSSNDGAQVGRVQHLVQQAGQDNVRFTDGDPDLPQAAFDDRSSQFADWQFADPRRNQGADPVFFGDDGRFTGGDPQFDDRNSPAGADADPVRHALCVFFDWDQDPDDDRHIATPGHPQFEERSSPAGADQVVLVVVQAVAWDQDRHHRDTAADDDLQAAFDDPNRCHHDFQAEDNRSNHGQQLVQQFGADRHPSFTDGDCDLVSAQFDDRSSPHHDFQFDAPRSNFGAFAWDFQAPDWDKDFDPDDDDFLWEWEADPVQCWIWTGGPQFTWTWRQDDDPDPDDGDTDTDDGDPADFNYKYDPDPFWIWTAGPVGDIDIDTDPDPDDDDDDDDDPPDPDDDDDDDDDAPFDQADWAAEQNWIKTFTDTSPDLDTDIDTDPDDDDDDDDHDHFHDWQDWDADPQSKIWTKTWHDQPDPFIKIKIWIAGPVVSHTPDIDIPPDPVQRFTFQHWEDAPQKIWTWTADAQQGTKIWIDGRNDRPPPVQIAMDRGDGDNDHWHWQEWYAYPLQQKIKTWTGRDLQQETWIWMAGNRHRHTNHTHDDDRQWHFNYWDADNVQQWIWTWIDHPRIITIGITRNKGWRAKPFQAAALQFFDKIKTFIGSDDDDDPQKWKWKQAQNDTFGWADDDRTIIITGTHHDDDDDQDQAFTDIKMAIDHPSHSGMHDPDGRYGHGHHHAWAWDWWAWPVGDTQEDEQADKTKIKTFGATDDDTLQKKKWKFAPVQLQDQFDDPVTTQDMFSPKAQPDRGIIITIDHHNGDWDLGWMWMWIDRRNGTTDSHIYTHTHFYDFDDKDKDFPDDDWDDDQKTKGTFIWMFTGHPNRHTDDTDDGDTDIDGDDPDDD

Organism: Bodo saltans (NCBI:txid75058)